Protein 2Y3S (pdb70)

Nearest PDB structures (foldseek):
  2y3s-assembly1_A  TM=1.002E+00  e=0.000E+00  Streptomyces sp. 307-9
  2y3s-assembly1_B  TM=1.001E+00  e=0.000E+00  Streptomyces sp. 307-9
  2y3r-assembly2_C  TM=1.002E+00  e=0.000E+00  Streptomyces sp. 307-9
  5i1w-assembly1_B  TM=9.723E-01  e=7.695E-71  Actinoalloteichus sp. WH1-2216-6
  3pqb-assembly1_A  TM=9.684E-01  e=1.215E-60  Streptomyces griseoflavus

B-factor: mean 18.18, std 9.18, range [5.58, 127.52]

Foldseek 3Di:
DFKDAPPRPCQQVQQAALFVLFGAHARIEGAAADLVSQLVQQLVCQVVVAFEFEAALRLFLDHQHRPHSHHYYYYPQNLADWAADLVVLFIKGFQNHFQLRQACCLCVPQQFHAQFDLARSGTNFFGQQAFGHAFLCLVPATSLQFFAKWWFWFADPVRGIDIDIEGCPVPTPRVLVSQSSRRVGGLFFGGTGITTGFHPDDPWDSDSNTGHHRQQQKKKKKKKKFFLVVADLVLLVQLLVLLQVCLLVAFEQPHPCSQKKKKWKLFFNLLGITMMMMIGRPRDPCGVVVVVVSVCSNNPPSPTHIDMDMDMDGPSVVSPPCSRNPDPDSAFHKRKDKFFFLGGADSQLSVLSVCLSHPVPDCLRGWIKMWIAHHHNNLVDQLQSHQNNDRRTGTMIMTMTTGHDSVPPVVRVVSSLCSQQSSCVVQQQFQDDDDRTHADGRSNDDLLQQPVVRGVNPDHNQCSHGNPCLVSSLVSSCRGHVVRSRDGRVHRHHDDD/DVQKDAPPRPCQQVVLAALFVLFGAHARIEGQDQDLVSQQVLQLVCLVVVAFEFEAALRLFLDHQHRPNSHHYYYYPQNLADWAQDPVVRFIKGFQNHFQLNQACCLCVPQQFHAQFDLARSHTNFFGQQQFGGYFLCLVPATSLQFFAKWWFWFADPVSGIDIDIEGCDPPGPRPLVSQSSRRVGPLFFGGTGITTGFHPVSSSNGHHRAQQKKKKKKKKFFLVPQDLVLLVLLQVLLQVCLLVAQEQPHPCSQKKKKWKLFQNVLGITMMMMIGRPPDPCGVVVVVVNVCSSNPPSPTHIDMDMDMGGPSVVSPDCSRNPDPNSAFHKRKDKFFFLGGADDQLSVLSVCLSHDPVADARFKIKMWIAHHHNNLVDALSSHQNNPRRTGTMIMTMGTDHDSVPVVRRVVSRLVSQQSSCVVQQSFQDDDDRTHAGGVSNDDLLQQPCVRGVNPDHNQCRHRNPCLVSSLVSSCRGHVVRSRDGRPHRHHDDD

Secondary structure (DSSP, 8-state):
--EE-TTSTTHHHHT--S-TT-----SEEEE--SHHHHHHHHHHHHHTT--EEEESS---SSSTTT-TT--EEEE-TT---EEEETTTTEEEEETT-BHHHHHHHHHHHHS------S-TT-BHHHHHHTT---TTHHHH--GGGGEEEEEEEEE-TTS-EEEEEEES-TT-TTHHHHHHTTTS-TTSS-EEEEEEE----SS--S-GGGSSPPPPSEEEEEEEEEESTT--HHHHHHHHHHHHHHHHHS-STT-GGGGEEEEEEEE-GGGSEEEEEEEEE--STTHHHHHHHHHHHHHTT-SSPPEEEEEEEEHHHHTT-HHHH------SEEEEEEEEESSPPPHHHHHHHHHHHH-SSS--TT-EEEEEE--GGGGGS-TTSSS----S-SEEEEEEEEE--TT-HHHHHHHHHHHHHHHTGGGTTS--TTTTB----TTS--GGGG-TTT--SS--HHHHHHGGGHHHHHHHHHHH-TT--S--TT---PPP-/-TTEE-TTSTTHHHHT--S-TT-----SEEEE--SHHHHHHHHHHHHHHT--EEEESS---SSSTTT-TT--EEEE-TT---EEEETTTTEEEEETT-BHHHHHHHHHHHHS------S-TT-BHHHHHHTT---TTHHHH--GGGGEEEEEEEEE-TTS-EEEEEEES-TT-TTHHHHHHTTTS-TTSS-EEEEEEE-----GGGSSPPPPSEEEEEEEEEESTT--HHHHHHHHHHHHHHHHHS-STT-GGGGEEEEEEEE-GGGSEEEEEEEEE--STTHHHHHHHHHHHHHTT-S---EEEEEEEEHHHHTTSHHHH------SEEEEEEEEESS---HHHHHHHHHHHH-SSS--S-EEEEEEE--GGGGGS-TTSSS----S-SEEEEEEEEES-TT-HHHHHHHHHHHHHHHTGGGTTS--TTTTB----TTS--GGGG-TTT--SS--HHHHHHGGGHHHHHHHHHHH-TT--S--TT---PPP-

Solvent-accessible surface area: 35412 Å² total; per-residue (Å²): 101,53,47,0,33,85,82,48,23,8,13,49,4,5,40,40,7,26,15,24,48,26,63,2,71,2,75,58,0,42,0,2,22,43,20,73,67,0,52,89,15,0,13,138,4,17,171,68,69,83,38,4,10,33,16,16,17,11,32,38,65,10,46,25,22,8,42,76,75,3,101,13,2,0,2,0,18,97,9,55,60,25,21,29,38,135,168,98,22,0,0,17,1,21,1,10,0,26,0,8,42,2,18,53,37,0,0,40,19,43,3,0,0,3,1,3,9,24,48,28,37,23,3,0,7,35,17,2,9,2,1,0,13,4,20,11,1,3,38,46,2,0,1,1,26,23,0,36,0,0,16,0,0,0,0,37,73,91,2,69,14,91,48,22,58,0,10,45,83,122,108,28,105,26,33,60,0,12,7,0,0,0,2,0,2,25,29,1,3,5,1,8,0,53,0,8,0,41,17,61,125,111,105,25,47,107,89,28,29,156,2,5,18,146,4,8,36,30,0,10,6,0,40,3,46,0,64,12,171,61,8,87,66,68,12,0,5,86,1,2,90,21,0,1,96,24,0,70,102,30,5,34,43,136,18,101,32,10,32,1,12,0,36,0,24,0,22,0,33,74,62,41,29,0,29,2,19,0,7,0,24,2,99,38,149,55,6,74,80,56,0,92,73,0,25,63,33,0,23,106,57,7,81,22,164,32,131,63,36,40,91,131,10,4,8,13,24,1,20,88,36,30,33,16,9,38,97,52,63,59,25,14,39,29,8,10,3,4,2,1,4,78,133,22,18,72,91,106,19,0,23,26,0,48,81,44,0,42,31,119,134,42,98,2,78,50,1,28,0,14,4,18,2,1,0,0,77,0,28,62,15,59,50,105,138,5,3,9,5,4,11,69,0,13,1,2,4,14,0,26,0,50,17,89,66,98,86,79,34,99,74,27,22,117,1,0,55,19,0,4,79,36,1,14,52,111,63,13,3,1,0,36,28,58,27,39,10,2,0,1,11,17,34,35,4,1,56,4,3,58,49,156,111,16,19,104,31,81,30,72,42,9,71,0,7,2,46,129,11,27,86,86,0,28,63,4,2,54,132,9,2,62,115,45,14,4,94,16,56,10,7,0,163,60,81,136,156,125,83,34,36,0,36,85,82,46,27,10,13,50,4,5,42,40,7,28,15,26,45,29,63,2,63,3,76,58,0,45,1,3,25,43,23,65,78,0,47,101,12,0,32,168,4,27,218,63,68,83,41,4,12,35,16,17,18,10,30,39,62,10,49,26,21,8,38,60,81,2,73,14,3,0,3,0,19,94,10,56,60,24,23,30,29,124,161,103,24,0,0,17,0,22,1,9,0,26,1,9,41,2,17,51,39,0,0,38,22,60,4,0,1,3,1,2,9,25,50,31,39,22,4,0,7,36,20,1,9,2,1,0,13,4,20,11,1,4,52,44,2,0,1,1,25,24,0,20,3,0,16,0,0,1,0,35,73,90,13,91,17,106,51,10,60,0,24,43,80,115,107,27,105,27,39,33,0,10,6,0,1,0,2,0,2,25,30,2,3,6,1,9,1,56,0,8,0,64,40,76,129,102,32,27,174,36,6,18,114,5,8,31,27,0,9,0,0,38,3,44,0,64,12,163,77,6,88,77,73,14,0,17,78,0,2,101,18,0,0,91,16,0,78,126,28,5,35,43,133,18,102,31,9,30,2,14,0,36,0,22,0,22,1,31,67,55,42,28,0,31,3,20,0,8,0,16,1,88,39,141,72,4,79,125,54,0,91,70,0,26,60,32,0,24,104,54,5,82,24,162,30,135,60,43,54,32,136,8,4,7,14,22,1,18,87,14,30,33,16,9,38,98,54,57,62,35,15,39,28,8,11,3,4,2,2,5,82,133,20,15,75,112,91,18,5,18,18,0,39,80,47,0,43,30,116,97,47,106,8,86,40,2,34,0,13,2,20,2,0,0,0,76,0,28,60,15,64,54,114,136,4,3,9,5,4,13,69,0,13,0,2,3,15,0,27,0,52,16,83,57,76,86,81,34,101,63,22,22,118,2,0,57,24,0,4,92,48,0,14,56,109,64,12,3,1,0,35,29,58,29,38,10,1,0,2,10,19,34,34,5,2,56,4,3,60,44,148,125,21,20,106,32,78,31,69,44,10,73,0,7,1,46,129,11,26,88,98,0,29,62,1,1,53,139,12,1,62,115,45,14,6,88,13,54,12,5,0,155,59,83,135,155

CATH classification: 3.30.465.10 (+1 more: 3.40.462.20)

Radius of gyration: 28.41 Å; Cα contacts (8 Å, |Δi|>4): 2475; chains: 2; bounding box: 70×88×71 Å

Organism: NCBI:txid529089

Sequence (990 aa):
IDSSVAPGDIRYEDLRRGENLRFVGDPEEIHLVGSAAEIEQVLSSRAVRSSGKKRVAVRSSGGHCYEDFVANSSDVRVVMDMSRLSAVGFDEERGAFAVEAGATLGAVYKTLFRVWGVTLPGGACPDVGAGGHILGGGYGPLSRMMHGSIVDYLHAVEVVVVVDDASSGDARTVVIATREPSDDPNHDDLWWAHTGGGGGNFGVVVRYWLRTAEADVPPEEPGRLLPRPPAEVLLNTTVWPWEGLDEEAAFARLVRNHGRWFEQNSGPDSPWCDLYSVLALTRSQSGALAMTTQLDATGPDAEKRLETYLAAVSEGVGVQPHSDTRRLPWLHSTRWPGIAGDGDMMTGRAKIKAAYARRSSFDDRQIGTLYTRLTSTDYYDNPAGVVVALIAYGGKKVNAVPADDRTAVAQRDSILKIVYVTTWEDPAQDPVVHVRWIREELYRDVYADTGGVPVPGGAADGAYVNYPDVDLADEEWNTSGVPWSELYYKDAYPRLQAVKARWDPRNVFRHALSVRVPPAHIDSVAPGDIRYEDLRRGENLRFVGDPEEIHLVGSAAEIEQVLSRAVRSSGKKRVAVRSGGHCYEDFVANSSDVRVVMDMSRLSAVGFDEERGAFAVEAGATLGAVYKTLFRVWGVTLPGGACPDVGAGGHILGGGYGPLSRMHGSIVDYLHAVEVVVVDDASGDARTVIATREPSDPNHDLWWAHTGGGGGNFGVVVRYWLRTTAEEPGRLLPRPPAEVLLLNTTVWPWEGLDEAAFARLVRNHGRWFEQNSGPDSPWCDLYSVLALTRSQSGALAMTTQLDATGPDAEKRLETYLAAVSEGVGVQPHSDTRRLPWLHSTRWPGIAGDGDMMTGRAKIKAAYARRSFDDRQIGTLYTRLTSTDYDNPAGVVALIAYGGKVNAVPADRTAVAQRDSILKIVYVTTWEDPAQDPVHVRWIRELYRDVYADTGGVPVPGGAADGAYVNYPDVDLADEEWNTSGVPWSELYYKDAYPRLQAVKARWDPRNVFRHALSVRVPPA

Structure (mmCIF, N/CA/C/O backbone):
data_2Y3S
#
_entry.id   2Y3S
#
_cell.length_a   162.046
_cell.length_b   105.786
_cell.length_c   70.971
_cell.angle_alpha   90.00
_cell.angle_beta   110.67
_cell.angle_gamma   90.00
#
_symmetry.space_group_name_H-M   'C 1 2 1'
#
loop_
_entity.id
_entity.type
_entity.pdbx_description
1 polymer TAML
2 non-polymer 'FLAVIN-ADENINE DINUCLEOTIDE'
3 non-polymer 'TIRANDAMYCIN E'
4 non-polymer 'MAGNESIUM ION'
5 non-polymer GLYCEROL
6 non-polymer 'CHLORIDE ION'
7 water water
#
loop_
_atom_site.group_PDB
_atom_site.id
_atom_site.type_symbol
_atom_site.label_atom_id
_atom_site.label_alt_id
_atom_site.label_comp_id
_atom_site.label_asym_id
_atom_site.label_entity_id
_atom_site.label_seq_id
_atom_site.pdbx_PDB_ins_code
_atom_site.Cartn_x
_atom_site.Cartn_y
_atom_site.Cartn_z
_atom_site.occupancy
_atom_site.B_iso_or_equiv
_atom_site.auth_seq_id
_atom_site.auth_comp_id
_atom_site.auth_asym_id
_atom_site.auth_atom_id
_atom_site.pdbx_PDB_model_num
ATOM 1 N N . ILE A 1 34 ? 1.477 -3.127 19.818 1.00 28.18 4 ILE A N 1
ATOM 2 C CA . ILE A 1 34 ? 1.821 -1.770 20.316 1.00 27.95 4 ILE A CA 1
ATOM 3 C C . ILE A 1 34 ? 3.030 -1.274 19.528 1.00 26.66 4 ILE A C 1
ATOM 4 O O . ILE A 1 34 ? 4.193 -1.559 19.846 1.00 26.11 4 ILE A O 1
ATOM 6 N N . ASP A 1 35 ? 2.736 -0.547 18.457 1.00 24.72 5 ASP A N 1
ATOM 7 C CA . ASP A 1 35 ? 3.729 -0.243 17.473 1.00 23.78 5 ASP A CA 1
ATOM 8 C C . ASP A 1 35 ? 4.471 1.045 17.715 1.00 21.53 5 ASP A C 1
ATOM 9 O O . ASP A 1 35 ? 5.429 1.325 16.997 1.00 21.95 5 ASP A O 1
ATOM 14 N N A SER A 1 36 ? 3.998 1.843 18.664 0.50 20.91 6 SER A N 1
ATOM 15 N N B SER A 1 36 ? 4.049 1.806 18.728 0.50 20.57 6 SER A N 1
ATOM 16 C CA A SER A 1 36 ? 4.744 3.004 19.044 0.50 20.15 6 SER A CA 1
ATOM 17 C CA B SER A 1 36 ? 4.653 3.090 19.073 0.50 19.42 6 SER A CA 1
ATOM 18 C C A SER A 1 36 ? 5.567 2.534 20.226 0.50 19.22 6 SER A C 1
ATOM 19 C C B SER A 1 36 ? 5.398 2.924 20.385 0.50 18.61 6 SER A C 1
ATOM 20 O O A SER A 1 36 ? 5.199 1.597 20.953 0.50 20.34 6 SER A O 1
ATOM 21 O O B SER A 1 36 ? 4.752 2.623 21.396 0.50 18.77 6 SER A O 1
ATOM 26 N N . VAL A 1 37 ? 6.717 3.150 20.372 1.00 17.00 7 VAL A N 1
ATOM 27 C CA . VAL A 1 37 ? 7.593 2.872 21.531 1.00 16.46 7 VAL A CA 1
ATOM 28 C C . VAL A 1 37 ? 8.090 4.200 22.055 1.00 15.00 7 VAL A C 1
ATOM 29 O O . VAL A 1 37 ? 8.815 4.886 21.346 1.00 14.70 7 VAL A O 1
ATOM 33 N N . ALA A 1 38 ? 7.752 4.511 23.293 1.00 14.95 8 ALA A N 1
ATOM 34 C CA . ALA A 1 38 ? 8.132 5.771 23.900 1.00 17.00 8 ALA A CA 1
ATOM 35 C C . ALA A 1 38 ? 9.016 5.495 25.097 1.00 15.78 8 ALA A C 1
ATOM 36 O O . ALA A 1 38 ? 9.078 4.348 25.584 1.00 16.43 8 ALA A O 1
ATOM 38 N N . PRO A 1 39 ? 9.646 6.549 25.635 1.00 16.44 9 PRO A N 1
ATOM 39 C CA . PRO A 1 39 ? 10.401 6.311 26.860 1.00 16.86 9 PRO A CA 1
ATOM 40 C C . PRO A 1 39 ? 9.597 5.645 28.006 1.00 16.99 9 PRO A C 1
ATOM 41 O O . PRO A 1 39 ? 8.430 5.992 28.263 1.00 17.61 9 PRO A O 1
ATOM 45 N N . GLY A 1 40 ? 10.202 4.634 28.638 1.00 18.36 10 GLY A N 1
ATOM 46 C CA . GLY A 1 40 ? 9.530 3.853 29.690 1.00 18.69 10 GLY A CA 1
ATOM 47 C C . GLY A 1 40 ? 9.122 2.469 29.205 1.00 18.35 10 GLY A C 1
ATOM 48 O O . GLY A 1 40 ? 8.945 1.526 30.018 1.00 20.57 10 GLY A O 1
ATOM 49 N N . ASP A 1 41 ? 8.934 2.327 27.891 1.00 17.38 11 ASP A N 1
ATOM 50 C CA . ASP A 1 41 ? 8.604 1.011 27.290 1.00 15.75 11 ASP A CA 1
ATOM 51 C C . ASP A 1 41 ? 9.873 0.164 27.441 1.00 15.73 11 ASP A C 1
ATOM 52 O O . ASP A 1 41 ? 11.013 0.657 27.204 1.00 14.57 11 ASP A O 1
ATOM 57 N N . ILE A 1 42 ? 9.716 -1.121 27.837 1.00 13.86 12 ILE A N 1
ATOM 58 C CA . ILE A 1 42 ? 10.845 -2.008 27.977 1.00 15.59 12 ILE A CA 1
ATOM 59 C C . ILE A 1 42 ? 11.716 -2.056 26.702 1.00 14.39 12 ILE A C 1
ATOM 60 O O . ILE A 1 42 ? 12.907 -2.389 26.775 1.00 14.31 12 ILE A O 1
ATOM 65 N N . ARG A 1 43 ? 11.117 -1.743 25.536 1.00 12.69 13 ARG A N 1
ATOM 66 C CA . ARG A 1 43 ? 11.857 -1.850 24.279 1.00 11.38 13 ARG A CA 1
ATOM 67 C C . ARG A 1 43 ? 12.647 -0.592 23.961 1.00 11.86 13 ARG A C 1
ATOM 68 O O . ARG A 1 43 ? 13.423 -0.577 23.004 1.00 10.26 13 ARG A O 1
ATOM 76 N N . TYR A 1 44 ? 12.425 0.469 24.726 1.00 11.85 14 TYR A N 1
ATOM 77 C CA . TYR A 1 44 ? 13.019 1.764 24.340 1.00 11.73 14 TYR A CA 1
ATOM 78 C C . TYR A 1 44 ? 14.581 1.807 24.304 1.00 12.15 14 TYR A C 1
ATOM 79 O O . TYR A 1 44 ? 15.169 2.397 23.385 1.00 12.92 14 TYR A O 1
ATOM 88 N N . GLU A 1 45 ? 15.238 1.220 25.308 1.00 11.36 15 GLU A N 1
ATOM 89 C CA . GLU A 1 45 ? 16.709 1.228 25.283 1.00 12.23 15 GLU A CA 1
ATOM 90 C C . GLU A 1 45 ? 17.340 0.582 24.065 1.00 12.04 15 GLU A C 1
ATOM 91 O O . GLU A 1 45 ? 18.311 1.069 23.503 1.00 12.58 15 GLU A O 1
ATOM 97 N N . ASP A 1 46 ? 16.785 -0.546 23.639 1.00 11.53 16 ASP A N 1
ATOM 98 C CA . ASP A 1 46 ? 17.237 -1.157 22.399 1.00 10.90 16 ASP A CA 1
ATOM 99 C C . ASP A 1 46 ? 16.894 -0.359 21.140 1.00 10.26 16 ASP A C 1
ATOM 100 O O . ASP A 1 46 ? 17.738 -0.109 20.303 1.00 10.12 16 ASP A O 1
ATOM 105 N N . LEU A 1 47 ? 15.639 -0.019 20.985 1.00 10.54 17 LEU A N 1
ATOM 106 C CA . LEU A 1 47 ? 15.142 0.630 19.778 1.00 10.93 17 LEU A CA 1
ATOM 107 C C . LEU A 1 47 ? 15.587 2.112 19.596 1.00 11.35 17 LEU A C 1
ATOM 108 O O . LEU A 1 47 ? 15.539 2.603 18.462 1.00 12.64 17 LEU A O 1
ATOM 113 N N . ARG A 1 48 ? 16.000 2.808 20.674 1.00 11.30 18 ARG A N 1
ATOM 114 C CA . ARG A 1 48 ? 16.629 4.175 20.540 1.00 11.94 18 ARG A CA 1
ATOM 115 C C . ARG A 1 48 ? 18.053 4.166 19.990 1.00 12.12 18 ARG A C 1
ATOM 116 O O . ARG A 1 48 ? 18.620 5.196 19.731 1.00 11.79 18 ARG A O 1
ATOM 124 N N . ARG A 1 49 ? 18.651 2.975 19.854 1.00 11.55 19 ARG A N 1
ATOM 125 C CA . ARG A 1 49 ? 19.965 2.894 19.362 1.00 13.16 19 ARG A CA 1
ATOM 126 C C . ARG A 1 49 ? 19.979 2.064 18.050 1.00 12.51 19 ARG A C 1
ATOM 127 O O . ARG A 1 49 ? 19.059 1.250 17.825 1.00 16.48 19 ARG A O 1
ATOM 135 N N . GLY A 1 50 ? 20.994 2.253 17.194 1.00 10.68 20 GLY A N 1
ATOM 136 C CA . GLY A 1 50 ? 21.267 1.239 16.114 1.00 11.44 20 GLY A CA 1
ATOM 137 C C . GLY A 1 50 ? 22.342 0.312 16.690 1.00 11.79 20 GLY A C 1
ATOM 138 O O . GLY A 1 50 ? 22.370 0.034 17.899 1.00 12.33 20 GLY A O 1
ATOM 139 N N . GLU A 1 51 ? 23.232 -0.162 15.822 1.00 13.13 21 GLU A N 1
ATOM 140 C CA . GLU A 1 51 ? 24.270 -1.113 16.233 1.00 14.89 21 GLU A CA 1
ATOM 141 C C . GLU A 1 51 ? 25.550 -0.358 16.593 1.00 16.50 21 GLU A C 1
ATOM 142 O O . GLU A 1 51 ? 26.545 -0.895 17.062 1.00 21.13 21 GLU A O 1
ATOM 148 N N . ASN A 1 52 ? 25.503 0.948 16.488 1.00 16.23 22 ASN A N 1
ATOM 149 C CA . ASN A 1 52 ? 26.663 1.729 16.820 1.00 16.36 22 ASN A CA 1
ATOM 150 C C . ASN A 1 52 ? 26.445 2.297 18.230 1.00 16.23 22 ASN A C 1
ATOM 151 O O . ASN A 1 52 ? 25.647 3.225 18.404 1.00 17.78 22 ASN A O 1
ATOM 156 N N . LEU A 1 53 ? 27.140 1.773 19.233 1.00 13.99 23 LEU A N 1
ATOM 157 C CA . LEU A 1 53 ? 26.817 2.156 20.617 1.00 14.57 23 LEU A CA 1
ATOM 158 C C . LEU A 1 53 ? 27.329 3.527 21.067 1.00 14.83 23 LEU A C 1
ATOM 159 O O . LEU A 1 53 ? 26.943 3.984 22.152 1.00 17.55 23 LEU A O 1
ATOM 164 N N . ARG A 1 54 ? 28.104 4.208 20.208 1.00 14.77 24 ARG A N 1
ATOM 165 C CA . ARG A 1 54 ? 28.509 5.620 20.433 1.00 14.01 24 ARG A CA 1
ATOM 166 C C . ARG A 1 54 ? 27.300 6.547 20.430 1.00 14.91 24 ARG A C 1
ATOM 167 O O . ARG A 1 54 ? 27.319 7.584 21.072 1.00 15.91 24 ARG A O 1
ATOM 175 N N . PHE A 1 55 ? 26.213 6.128 19.773 1.00 13.35 25 PHE A N 1
ATOM 176 C CA . PHE A 1 55 ? 25.130 7.074 19.531 1.00 13.31 25 PHE A CA 1
ATOM 177 C C . PHE A 1 55 ? 23.856 6.668 20.199 1.00 12.47 25 PHE A C 1
ATOM 178 O O . PHE A 1 55 ? 23.340 5.601 19.925 1.00 14.95 25 PHE A O 1
ATOM 186 N N . VAL A 1 56 ? 23.329 7.495 21.087 1.00 12.89 26 VAL A N 1
ATOM 187 C CA . VAL A 1 56 ? 22.054 7.203 21.774 1.00 11.69 26 VAL A CA 1
ATOM 188 C C . VAL A 1 56 ? 20.998 8.175 21.341 1.00 12.62 26 VAL A C 1
ATOM 189 O O . VAL A 1 56 ? 21.127 9.440 21.605 1.00 13.24 26 VAL A O 1
ATOM 193 N N . GLY A 1 57 ? 19.947 7.693 20.667 1.00 12.73 27 GLY A N 1
ATOM 194 C CA . GLY A 1 57 ? 18.911 8.637 20.177 1.00 13.06 27 GLY A CA 1
ATOM 195 C C . GLY A 1 57 ? 17.996 9.057 21.311 1.00 13.49 27 GLY A C 1
ATOM 196 O O . GLY A 1 57 ? 17.841 8.339 22.314 1.00 12.82 27 GLY A O 1
ATOM 197 N N . ASP A 1 58 ? 17.391 10.228 21.209 1.00 13.27 28 ASP A N 1
ATOM 198 C CA . ASP A 1 58 ? 16.317 10.623 22.146 1.00 12.74 28 ASP A CA 1
ATOM 199 C C . ASP A 1 58 ? 14.898 10.781 21.532 1.00 12.20 28 ASP A C 1
ATOM 200 O O . ASP A 1 58 ? 14.256 11.831 21.798 1.00 14.32 28 ASP A O 1
ATOM 205 N N . PRO A 1 59 ? 14.438 9.841 20.672 1.00 11.98 29 PRO A N 1
ATOM 206 C CA . PRO A 1 59 ? 13.152 10.103 20.025 1.00 13.15 29 PRO A CA 1
ATOM 207 C C . PRO A 1 59 ? 12.029 10.033 21.013 1.00 13.32 29 PRO A C 1
ATOM 208 O O . PRO A 1 59 ? 12.101 9.257 21.970 1.00 15.22 29 PRO A O 1
ATOM 212 N N . GLU A 1 60 ? 11.024 10.893 20.824 1.00 12.70 30 GLU A N 1
ATOM 213 C CA . GLU A 1 60 ? 9.807 10.804 21.626 1.00 14.70 30 GLU A CA 1
ATOM 214 C C . GLU A 1 60 ? 9.022 9.550 21.299 1.00 14.68 30 GLU A C 1
ATOM 215 O O . GLU A 1 60 ? 8.338 8.991 22.185 1.00 16.86 30 GLU A O 1
ATOM 221 N N . GLU A 1 61 ? 9.039 9.135 20.036 1.00 14.62 31 GLU A N 1
ATOM 222 C CA . GLU A 1 61 ? 8.318 7.901 19.613 1.00 15.32 31 GLU A CA 1
ATOM 223 C C . GLU A 1 61 ? 9.166 7.176 18.584 1.00 14.19 31 GLU A C 1
ATOM 224 O O . GLU A 1 61 ? 9.818 7.798 17.711 1.00 15.03 31 GLU A O 1
ATOM 230 N N . ILE A 1 62 ? 9.229 5.864 18.738 1.00 13.47 32 ILE A N 1
ATOM 231 C CA . ILE A 1 62 ? 9.743 4.999 17.681 1.00 11.55 32 ILE A CA 1
ATOM 232 C C . ILE A 1 62 ? 8.600 4.172 17.163 1.00 12.35 32 ILE A C 1
ATOM 233 O O . ILE A 1 62 ? 7.979 3.385 17.921 1.00 14.21 32 ILE A O 1
ATOM 238 N N . HIS A 1 63 ? 8.285 4.361 15.881 1.00 12.33 33 HIS A N 1
ATOM 239 C CA . HIS A 1 63 ? 7.115 3.650 15.265 1.00 12.12 33 HIS A CA 1
ATOM 240 C C . HIS A 1 63 ? 7.600 2.461 14.491 1.00 12.83 33 HIS A C 1
ATOM 241 O O . HIS A 1 63 ? 8.368 2.587 13.549 1.00 12.88 33 HIS A O 1
ATOM 248 N N . LEU A 1 64 ? 7.147 1.284 14.897 1.00 13.58 34 LEU A N 1
ATOM 249 C CA . LEU A 1 64 ? 7.460 0.054 14.138 1.00 11.83 34 LEU A CA 1
ATOM 250 C C . LEU A 1 64 ? 6.437 -0.093 13.020 1.00 12.12 34 LEU A C 1
ATOM 251 O O . LEU A 1 64 ? 5.382 -0.743 13.179 1.00 13.63 34 LEU A O 1
ATOM 256 N N . VAL A 1 65 ? 6.728 0.584 11.919 1.00 12.57 35 VAL A N 1
ATOM 257 C CA . VAL A 1 65 ? 5.754 0.780 10.827 1.00 12.89 35 VAL A CA 1
ATOM 258 C C . VAL A 1 65 ? 5.543 -0.535 10.088 1.00 13.84 35 VAL A C 1
ATOM 259 O O . VAL A 1 65 ? 6.451 -1.372 9.977 1.00 13.65 35 VAL A O 1
ATOM 263 N N . GLY A 1 66 ? 4.350 -0.738 9.555 1.00 16.33 36 GLY A N 1
ATOM 264 C CA . GLY A 1 66 ? 4.085 -2.025 8.882 1.00 17.49 36 GLY A CA 1
ATOM 265 C C . GLY A 1 66 ? 3.659 -1.926 7.425 1.00 17.45 36 GLY A C 1
ATOM 266 O O . GLY A 1 66 ? 3.348 -2.937 6.798 1.00 18.86 36 GLY A O 1
ATOM 267 N N . SER A 1 67 ? 3.626 -0.711 6.871 1.00 17.92 37 SER A N 1
ATOM 268 C CA . SER A 1 67 ? 3.121 -0.544 5.496 1.00 16.80 37 SER A CA 1
ATOM 269 C C . SER A 1 67 ? 3.411 0.893 5.045 1.00 16.67 37 SER A C 1
ATOM 270 O O . SER A 1 67 ? 3.672 1.782 5.896 1.00 15.66 37 SER A O 1
ATOM 273 N N . ALA A 1 68 ? 3.347 1.106 3.724 1.00 16.31 38 ALA A N 1
ATOM 274 C CA . ALA A 1 68 ? 3.467 2.479 3.159 1.00 17.02 38 ALA A CA 1
ATOM 275 C C . ALA A 1 68 ? 2.468 3.425 3.805 1.00 17.33 38 ALA A C 1
ATOM 276 O O . ALA A 1 68 ? 2.804 4.602 4.095 1.00 16.40 38 ALA A O 1
ATOM 278 N N . ALA A 1 69 ? 1.245 2.933 4.064 1.00 17.78 39 ALA A N 1
ATOM 279 C CA . ALA A 1 69 ? 0.157 3.827 4.541 1.00 17.22 39 ALA A CA 1
ATOM 280 C C . ALA A 1 69 ? 0.456 4.236 6.003 1.00 16.50 39 ALA A C 1
ATOM 281 O O . ALA A 1 69 ? 0.293 5.387 6.397 1.00 17.25 39 ALA A O 1
ATOM 283 N N . GLU A 1 70 ? 1.046 3.320 6.757 1.00 15.68 40 GLU A N 1
ATOM 284 C CA . GLU A 1 70 ? 1.520 3.641 8.133 1.00 15.38 40 GLU A CA 1
ATOM 285 C C . GLU A 1 70 ? 2.603 4.663 8.103 1.00 15.94 40 GLU A C 1
ATOM 286 O O . GLU A 1 70 ? 2.619 5.562 8.963 1.00 16.89 40 GLU A O 1
ATOM 292 N N . ILE A 1 71 ? 3.548 4.492 7.171 1.00 14.90 41 ILE A N 1
ATOM 293 C CA . ILE A 1 71 ? 4.624 5.447 6.978 1.00 13.50 41 ILE A CA 1
ATOM 294 C C . ILE A 1 71 ? 4.044 6.881 6.677 1.00 14.01 41 ILE A C 1
ATOM 295 O O . ILE A 1 71 ? 4.483 7.897 7.255 1.00 14.52 41 ILE A O 1
ATOM 300 N N . GLU A 1 72 ? 3.111 6.953 5.725 1.00 15.21 42 GLU A N 1
ATOM 301 C CA . GLU A 1 72 ? 2.576 8.250 5.314 1.00 16.48 42 GLU A CA 1
ATOM 302 C C . GLU A 1 72 ? 1.942 8.860 6.528 1.00 17.34 42 GLU A C 1
ATOM 303 O O . GLU A 1 72 ? 2.110 10.047 6.726 1.00 17.83 42 GLU A O 1
ATOM 309 N N . GLN A 1 73 ? 1.253 8.049 7.361 1.00 17.98 43 GLN A N 1
ATOM 310 C CA . GLN A 1 73 ? 0.598 8.613 8.571 1.00 19.50 43 GLN A CA 1
ATOM 311 C C . GLN A 1 73 ? 1.618 9.210 9.569 1.00 18.16 43 GLN A C 1
ATOM 312 O O . GLN A 1 73 ? 1.495 10.399 9.971 1.00 17.62 43 GLN A O 1
ATOM 318 N N . VAL A 1 74 ? 2.644 8.420 9.927 1.00 16.82 44 VAL A N 1
ATOM 319 C CA . VAL A 1 74 ? 3.680 8.887 10.829 1.00 16.87 44 VAL A CA 1
ATOM 320 C C . VAL A 1 74 ? 4.333 10.170 10.302 1.00 16.72 44 VAL A C 1
ATOM 321 O O . VAL A 1 74 ? 4.580 11.125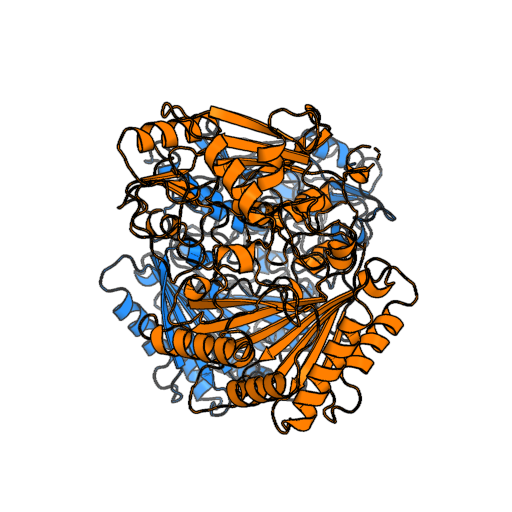 11.062 1.00 18.32 44 VAL A O 1
ATOM 325 N N . LEU A 1 75 ? 4.676 10.176 9.019 1.00 16.62 45 LEU A N 1
ATOM 326 C CA . LEU A 1 75 ? 5.436 11.256 8.426 1.00 16.92 45 LEU A CA 1
ATOM 327 C C . LEU A 1 75 ? 4.612 12.546 8.356 1.00 17.39 45 LEU A C 1
ATOM 328 O O . LEU A 1 75 ? 5.105 13.611 8.749 1.00 18.46 45 LEU A O 1
ATOM 333 N N . SER A 1 76 ? 3.371 12.450 7.884 1.00 17.82 46 SER A N 1
ATOM 334 C CA A SER A 1 76 ? 2.522 13.653 7.805 0.50 18.76 46 SER A CA 1
ATOM 335 C CA B SER A 1 76 ? 2.531 13.657 7.811 0.50 18.55 46 SER A CA 1
ATOM 336 C C . SER A 1 76 ? 2.288 14.267 9.168 1.00 18.78 46 SER A C 1
ATOM 337 O O . SER A 1 76 ? 2.308 15.461 9.286 1.00 19.29 46 SER A O 1
ATOM 342 N N . ARG A 1 77 ? 2.055 13.431 10.184 1.00 19.41 47 ARG A N 1
ATOM 343 C CA . ARG A 1 77 ? 1.840 13.918 11.541 1.00 20.38 47 ARG A CA 1
ATOM 344 C C . ARG A 1 77 ? 3.060 14.611 12.096 1.00 20.65 47 ARG A C 1
ATOM 345 O O . ARG A 1 77 ? 2.908 15.647 12.715 1.00 18.48 47 ARG A O 1
ATOM 353 N N . ALA A 1 78 ? 4.250 14.026 11.873 1.00 19.41 48 ALA A N 1
ATOM 354 C CA . ALA A 1 78 ? 5.505 14.599 12.338 1.00 20.40 48 ALA A CA 1
ATOM 355 C C . ALA A 1 78 ? 5.823 15.913 11.654 1.00 20.05 48 ALA A C 1
ATOM 356 O O . ALA A 1 78 ? 6.195 16.910 12.323 1.00 19.70 48 ALA A O 1
ATOM 358 N N . VAL A 1 79 ? 5.677 15.916 10.339 1.00 19.24 49 VAL A N 1
ATOM 359 C CA . VAL A 1 79 ? 5.982 17.104 9.562 1.00 21.27 49 VAL A CA 1
ATOM 360 C C . VAL A 1 79 ? 4.981 18.230 9.943 1.00 21.56 49 VAL A C 1
ATOM 361 O O . VAL A 1 79 ? 5.400 19.353 10.224 1.00 22.66 49 VAL A O 1
ATOM 365 N N . ARG A 1 80 ? 3.674 17.935 10.025 1.00 23.22 50 ARG A N 1
ATOM 366 C CA . ARG A 1 80 ? 2.711 18.967 10.506 1.00 24.38 50 ARG A CA 1
ATOM 367 C C . ARG A 1 80 ? 3.026 19.497 11.898 1.00 24.19 50 ARG A C 1
ATOM 368 O O . ARG A 1 80 ? 2.800 20.702 12.191 1.00 25.56 50 ARG A O 1
ATOM 376 N N . SER A 1 81 ? 3.583 18.648 12.772 1.00 23.20 51 SER A N 1
ATOM 377 C CA A SER A 1 81 ? 3.925 19.031 14.132 0.50 23.22 51 SER A CA 1
ATOM 378 C CA B SER A 1 81 ? 3.903 19.096 14.120 0.50 22.98 51 SER A CA 1
ATOM 379 C C . SER A 1 81 ? 5.322 19.617 14.279 1.00 23.01 51 SER A C 1
ATOM 380 O O . SER A 1 81 ? 5.740 19.982 15.391 1.00 25.05 51 SER A O 1
ATOM 385 N N . GLY A 1 82 ? 6.041 19.726 13.168 1.00 22.04 52 GLY A N 1
ATOM 386 C CA . GLY A 1 82 ? 7.424 20.225 13.172 1.00 20.31 52 GLY A CA 1
ATOM 387 C C . GLY A 1 82 ? 8.447 19.352 13.861 1.00 20.00 52 GLY A C 1
ATOM 388 O O . GLY A 1 82 ? 9.468 19.852 14.356 1.00 22.14 52 GLY A O 1
ATOM 389 N N . LYS A 1 83 ? 8.218 18.040 13.837 1.00 18.30 53 LYS A N 1
ATOM 390 C CA A LYS A 1 83 ? 9.133 17.147 14.546 0.50 17.88 53 LYS A CA 1
ATOM 391 C CA B LYS A 1 83 ? 9.054 17.026 14.545 0.50 17.46 53 LYS A CA 1
ATOM 392 C C . LYS A 1 83 ? 10.072 16.406 13.583 1.00 16.76 53 LYS A C 1
ATOM 393 O O . LYS A 1 83 ? 9.657 15.841 12.564 1.00 17.02 53 LYS A O 1
ATOM 404 N N . ARG A 1 84 ? 11.380 16.517 13.865 1.00 16.01 54 ARG A N 1
ATOM 405 C CA . ARG A 1 84 ? 12.422 15.943 13.037 1.00 14.45 54 ARG A CA 1
ATOM 406 C C . ARG A 1 84 ? 12.246 14.389 13.026 1.00 14.67 54 ARG A C 1
ATOM 407 O O . ARG A 1 84 ? 12.025 13.747 14.101 1.00 14.93 54 ARG A O 1
ATOM 415 N N . VAL A 1 85 ? 12.388 13.801 11.835 1.00 13.17 55 VAL A N 1
ATOM 416 C CA . VAL A 1 85 ? 12.278 12.339 11.675 1.00 13.12 55 VAL A CA 1
ATOM 417 C C . VAL A 1 85 ? 13.578 11.690 11.186 1.00 12.83 55 VAL A C 1
ATOM 418 O O . VAL A 1 85 ? 14.537 12.351 10.639 1.00 12.61 55 VAL A O 1
ATOM 422 N N . ALA A 1 86 ? 13.644 10.354 11.347 1.00 12.19 56 ALA A N 1
ATOM 423 C CA . ALA A 1 86 ? 14.694 9.587 10.728 1.00 10.72 56 ALA A CA 1
ATOM 424 C C . ALA A 1 86 ? 14.192 8.164 10.568 1.00 10.88 56 ALA A C 1
ATOM 425 O O . ALA A 1 86 ? 13.315 7.755 11.324 1.00 12.72 56 ALA A O 1
ATOM 427 N N . VAL A 1 87 ? 14.783 7.419 9.636 1.00 12.09 57 VAL A N 1
ATOM 428 C CA . VAL A 1 87 ? 14.393 6.006 9.444 1.00 10.83 57 VAL A CA 1
ATOM 429 C C . VAL A 1 87 ? 15.530 5.132 9.939 1.00 10.33 57 VAL A C 1
ATOM 430 O O . VAL A 1 87 ? 16.704 5.410 9.649 1.00 10.74 57 VAL A O 1
ATOM 434 N N . ARG A 1 88 ? 15.171 4.052 10.653 1.00 9.98 58 ARG A N 1
ATOM 435 C CA . ARG A 1 88 ? 16.162 2.982 10.893 1.00 9.08 58 ARG A CA 1
ATOM 436 C C . ARG A 1 88 ? 15.707 1.681 10.190 1.00 8.69 58 ARG A C 1
ATOM 437 O O . ARG A 1 88 ? 14.568 1.251 10.368 1.00 11.11 58 ARG A O 1
ATOM 445 N N . SER A 1 89 ? 16.594 1.090 9.420 1.00 8.97 59 SER A N 1
ATOM 446 C CA A SER A 1 89 ? 16.350 -0.273 8.915 0.50 8.61 59 SER A CA 1
ATOM 447 C CA B SER A 1 89 ? 16.338 -0.251 8.914 0.50 10.24 59 SER A CA 1
ATOM 448 C C . SER A 1 89 ? 17.285 -1.229 9.670 1.00 9.06 59 SER A C 1
ATOM 449 O O . SER A 1 89 ? 16.976 -1.653 10.733 1.00 11.44 59 SER A O 1
ATOM 454 N N . GLY A 1 90 ? 18.451 -1.539 9.135 1.00 10.17 60 GLY A N 1
ATOM 455 C CA . GLY A 1 90 ? 19.405 -2.395 9.901 1.00 9.83 60 GLY A CA 1
ATOM 456 C C . GLY A 1 90 ? 20.200 -1.797 11.067 1.00 9.66 60 GLY A C 1
ATOM 457 O O . GLY A 1 90 ? 20.798 -2.556 11.794 1.00 9.98 60 GLY A O 1
ATOM 458 N N . GLY A 1 91 ? 20.268 -0.452 11.207 1.00 10.24 61 GLY A N 1
ATOM 459 C CA . GLY A 1 91 ? 20.960 0.188 12.356 1.00 8.57 61 GLY A CA 1
ATOM 460 C C . GLY A 1 91 ? 22.428 0.175 12.215 1.00 8.42 61 GLY A C 1
ATOM 461 O O . GLY A 1 91 ? 23.094 0.518 13.184 1.00 9.55 61 GLY A O 1
ATOM 462 N N . HIS A 1 92 ? 22.957 -0.157 11.034 1.00 8.83 62 HIS A N 1
ATOM 463 C CA . HIS A 1 92 ? 24.413 -0.164 10.836 1.00 9.39 62 HIS A CA 1
ATOM 464 C C . HIS A 1 92 ? 25.149 1.200 10.572 1.00 9.95 62 HIS A C 1
ATOM 465 O O . HIS A 1 92 ? 26.346 1.204 10.381 1.00 9.46 62 HIS A O 1
ATOM 472 N N . CYS A 1 93 ? 24.381 2.310 10.574 1.00 8.89 63 CYS A N 1
ATOM 473 C CA . CYS A 1 93 ? 25.018 3.661 10.279 1.00 9.37 63 CYS A CA 1
ATOM 474 C C . CYS A 1 93 ? 26.294 3.858 11.108 1.00 8.53 63 CYS A C 1
ATOM 475 O O . CYS A 1 93 ? 26.252 3.712 12.310 1.00 10.06 63 CYS A O 1
ATOM 478 N N . TYR A 1 94 ? 27.407 4.157 10.448 1.00 9.33 64 TYR A N 1
ATOM 479 C CA . TYR A 1 94 ? 28.645 4.488 11.161 1.00 9.93 64 TYR A CA 1
ATOM 480 C C . TYR A 1 94 ? 28.652 5.914 11.774 1.00 10.21 64 TYR A C 1
ATOM 481 O O . TYR A 1 94 ? 29.536 6.207 12.573 1.00 11.29 64 TYR A O 1
ATOM 490 N N . GLU A 1 95 ? 27.714 6.760 11.357 1.00 9.49 65 GLU A N 1
ATOM 491 C CA . GLU A 1 95 ? 27.592 8.089 11.923 1.00 9.87 65 GLU A CA 1
ATOM 492 C C . GLU A 1 95 ? 26.239 8.263 12.644 1.00 10.59 65 GLU A C 1
ATOM 493 O O . GLU A 1 95 ? 25.437 7.267 12.708 1.00 12.19 65 GLU A O 1
ATOM 499 N N . ASP A 1 96 ? 25.969 9.499 13.179 1.00 10.96 66 ASP A N 1
ATOM 500 C CA . ASP A 1 96 ? 24.884 9.717 14.109 1.00 11.39 66 ASP A CA 1
ATOM 501 C C . ASP A 1 96 ? 23.633 10.113 13.329 1.00 11.99 66 ASP A C 1
ATOM 502 O O . ASP A 1 96 ? 22.749 10.837 13.857 1.00 12.76 66 ASP A O 1
ATOM 507 N N . PHE A 1 97 ? 23.522 9.688 12.077 1.00 11.67 67 PHE A N 1
ATOM 508 C CA . PHE A 1 97 ? 22.410 10.223 11.184 1.00 12.76 67 PHE A CA 1
ATOM 509 C C . PHE A 1 97 ? 20.995 9.954 11.736 1.00 11.70 67 PHE A C 1
ATOM 510 O O . PHE A 1 97 ? 20.008 10.708 11.476 1.00 13.24 67 PHE A O 1
ATOM 518 N N . VAL A 1 98 ? 20.857 8.815 12.411 1.00 10.97 68 VAL A N 1
ATOM 519 C CA . VAL A 1 98 ? 19.535 8.355 12.878 1.00 10.56 68 VAL A CA 1
ATOM 520 C C . VAL A 1 98 ? 19.307 8.681 14.354 1.00 11.33 68 VAL A C 1
ATOM 521 O O . VAL A 1 98 ? 18.204 8.980 14.752 1.00 11.24 68 VAL A O 1
ATOM 525 N N . ALA A 1 99 ? 20.362 8.499 15.156 1.00 11.71 69 ALA A N 1
ATOM 526 C CA . ALA A 1 99 ? 20.308 8.668 16.591 1.00 11.39 69 ALA A CA 1
ATOM 527 C C . ALA A 1 99 ? 20.580 10.137 17.013 1.00 11.74 69 ALA A C 1
ATOM 528 O O . ALA A 1 99 ? 20.539 10.422 18.217 1.00 12.31 69 ALA A O 1
ATOM 530 N N . ASN A 1 100 ? 20.873 11.021 16.040 1.00 12.50 70 ASN A N 1
ATOM 531 C CA . ASN A 1 100 ? 21.087 12.481 16.278 1.00 15.10 70 ASN A CA 1
ATOM 532 C C . ASN A 1 100 ? 20.067 12.978 17.338 1.00 14.92 70 ASN A C 1
ATOM 533 O O . ASN A 1 100 ? 18.846 12.715 17.204 1.00 13.81 70 ASN A O 1
ATOM 538 N N A SER A 1 101 ? 20.556 13.726 18.331 0.50 15.99 71 SER A N 1
ATOM 539 N N B SER A 1 101 ? 20.522 13.652 18.391 0.50 16.30 71 SER A N 1
ATOM 540 C CA A SER A 1 101 ? 19.751 14.133 19.488 0.50 15.60 71 SER A CA 1
ATOM 541 C CA B SER A 1 101 ? 19.611 13.979 19.489 0.50 16.50 71 SER A CA 1
ATOM 542 C C A SER A 1 101 ? 18.530 15.000 19.112 0.50 16.75 71 SER A C 1
ATOM 543 C C B SER A 1 101 ? 18.405 14.839 19.028 0.50 17.10 71 SER A C 1
ATOM 544 O O A SER A 1 101 ? 17.609 15.155 19.901 0.50 17.32 71 SER A O 1
ATOM 545 O O B SER A 1 101 ? 17.366 14.833 19.679 0.50 17.82 71 SER A O 1
ATOM 550 N N . ASP A 1 102 ? 18.537 15.558 17.906 1.00 17.39 72 ASP A N 1
ATOM 551 C CA . ASP A 1 102 ? 17.413 16.386 17.427 1.00 16.74 72 ASP A CA 1
ATOM 552 C C . ASP A 1 102 ? 16.267 15.549 16.889 1.00 16.33 72 ASP A C 1
ATOM 553 O O . ASP A 1 102 ? 15.150 16.024 16.738 1.00 17.30 72 ASP A O 1
ATOM 558 N N . VAL A 1 103 ? 16.551 14.284 16.556 1.00 13.82 73 VAL A N 1
ATOM 559 C CA . VAL A 1 103 ? 15.492 13.478 15.931 1.00 13.94 73 VAL A CA 1
ATOM 560 C C . VAL A 1 103 ? 14.437 13.167 16.984 1.00 14.21 73 VAL A C 1
ATOM 561 O O . VAL A 1 103 ? 14.768 12.637 18.069 1.00 15.21 73 VAL A O 1
ATOM 565 N N . ARG A 1 104 ? 13.162 13.541 16.699 1.00 15.07 74 ARG A N 1
ATOM 566 C CA . ARG A 1 104 ? 12.045 13.296 17.612 1.00 15.50 74 ARG A CA 1
ATOM 567 C C . ARG A 1 104 ? 11.237 12.040 17.280 1.00 14.65 74 ARG A C 1
ATOM 568 O O . ARG A 1 104 ? 10.569 11.498 18.146 1.00 16.00 74 ARG A O 1
ATOM 576 N N . VAL A 1 105 ? 11.257 11.605 16.028 1.00 14.89 75 VAL A N 1
ATOM 577 C CA . VAL A 1 105 ? 10.376 10.540 15.605 1.00 13.77 75 VAL A CA 1
ATOM 578 C C . VAL A 1 105 ? 11.198 9.612 14.723 1.00 12.94 75 VAL A C 1
ATOM 579 O O . VAL A 1 105 ? 11.723 9.993 13.689 1.00 13.90 75 VAL A O 1
ATOM 583 N N . VAL A 1 106 ? 11.296 8.358 15.143 1.00 12.24 76 VAL A N 1
ATOM 584 C CA . VAL A 1 106 ? 11.998 7.315 14.357 1.00 11.25 76 VAL A CA 1
ATOM 585 C C . VAL A 1 106 ? 10.948 6.389 13.714 1.00 11.71 76 VAL A C 1
ATOM 586 O O . VAL A 1 106 ? 9.949 6.017 14.394 1.00 13.72 76 VAL A O 1
ATOM 590 N N . MET A 1 107 ? 11.151 6.062 12.420 1.00 11.64 77 MET A N 1
ATOM 591 C CA . MET A 1 107 ? 10.386 4.985 11.761 1.00 11.65 77 MET A CA 1
ATOM 592 C C . MET A 1 107 ? 11.385 3.834 11.676 1.00 10.88 77 MET A C 1
ATOM 593 O O . MET A 1 107 ? 12.370 3.949 10.975 1.00 10.95 77 MET A O 1
ATOM 598 N N . ASP A 1 108 ? 11.083 2.719 12.361 1.00 11.12 78 ASP A N 1
ATOM 599 C CA . ASP A 1 108 ? 11.902 1.511 12.402 1.00 10.27 78 ASP A CA 1
ATOM 600 C C . ASP A 1 108 ? 11.214 0.500 11.498 1.00 10.18 78 ASP A C 1
ATOM 601 O O . ASP A 1 108 ? 9.999 0.278 11.617 1.00 12.12 78 ASP A O 1
ATOM 606 N N . MET A 1 109 ? 11.974 -0.059 10.574 1.00 9.23 79 MET A N 1
ATOM 607 C CA . MET A 1 109 ? 11.437 -0.849 9.475 1.00 9.61 79 MET A CA 1
ATOM 608 C C . MET A 1 109 ? 11.430 -2.319 9.804 1.00 10.74 79 MET A C 1
ATOM 609 O O . MET A 1 109 ? 11.320 -3.137 8.843 1.00 10.38 79 MET A O 1
ATOM 614 N N . SER A 1 110 ? 11.611 -2.667 11.083 1.00 11.87 80 SER A N 1
ATOM 615 C CA . SER A 1 110 ? 11.722 -4.116 11.504 1.00 12.91 80 SER A CA 1
ATOM 616 C C . SER A 1 110 ? 10.630 -5.032 11.016 1.00 13.29 80 SER A C 1
ATOM 617 O O . SER A 1 110 ? 10.932 -6.205 10.660 1.00 14.82 80 SER A O 1
ATOM 620 N N . ARG A 1 111 ? 9.388 -4.569 11.006 1.00 12.52 81 ARG A N 1
ATOM 621 C CA . ARG A 1 111 ? 8.282 -5.440 10.554 1.00 14.03 81 ARG A CA 1
ATOM 622 C C . ARG A 1 111 ? 8.238 -5.605 9.035 1.00 13.96 81 ARG A C 1
ATOM 623 O O . ARG A 1 111 ? 7.508 -6.474 8.513 1.00 17.33 81 ARG A O 1
ATOM 631 N N . LEU A 1 112 ? 8.977 -4.764 8.305 1.00 14.03 82 LEU A N 1
ATOM 632 C CA . LEU A 1 112 ? 9.013 -4.858 6.836 1.00 13.43 82 LEU A CA 1
ATOM 633 C C . LEU A 1 112 ? 10.335 -5.520 6.438 1.00 12.21 82 LEU A C 1
ATOM 634 O O . LEU A 1 112 ? 11.239 -4.892 5.934 1.00 10.77 82 LEU A O 1
ATOM 639 N N . SER A 1 113 ? 10.377 -6.845 6.589 1.00 13.17 83 SER A N 1
ATOM 640 C CA . SER A 1 113 ? 11.603 -7.572 6.432 1.00 13.98 83 SER A CA 1
ATOM 641 C C . SER A 1 113 ? 11.446 -8.662 5.380 1.00 13.13 83 SER A C 1
ATOM 642 O O . SER A 1 113 ? 12.306 -9.550 5.310 1.00 15.66 83 SER A O 1
ATOM 645 N N . ALA A 1 114 ? 10.362 -8.640 4.615 1.00 12.44 84 ALA A N 1
ATOM 646 C CA . ALA A 1 114 ? 10.134 -9.704 3.628 1.00 12.55 84 ALA A CA 1
ATOM 647 C C . ALA A 1 114 ? 11.123 -9.655 2.430 1.00 13.43 84 ALA A C 1
ATOM 648 O O . ALA A 1 114 ? 11.661 -8.584 2.046 1.00 14.19 84 ALA A O 1
ATOM 650 N N . VAL A 1 115 ? 11.431 -10.847 1.916 1.00 12.41 85 VAL A N 1
ATOM 651 C CA . VAL A 1 115 ? 12.220 -11.068 0.737 1.00 12.11 85 VAL A CA 1
ATOM 652 C C . VAL A 1 115 ? 11.489 -12.099 -0.080 1.00 11.86 85 VAL A C 1
ATOM 653 O O . VAL A 1 115 ? 11.131 -13.208 0.414 1.00 13.16 85 VAL A O 1
ATOM 657 N N . GLY A 1 116 ? 11.310 -11.812 -1.369 1.00 13.48 86 GLY A N 1
ATOM 658 C CA . GLY A 1 116 ? 10.674 -12.863 -2.254 1.00 13.88 86 GLY A CA 1
ATOM 659 C C . GLY A 1 116 ? 10.668 -12.385 -3.688 1.00 15.63 86 GLY A C 1
ATOM 660 O O . GLY A 1 116 ? 11.309 -11.349 -4.028 1.00 16.74 86 GLY A O 1
ATOM 661 N N . PHE A 1 117 ? 9.937 -13.103 -4.525 1.00 15.87 87 PHE A N 1
ATOM 662 C CA . PHE A 1 117 ? 9.908 -12.783 -5.951 1.00 16.51 87 PHE A CA 1
ATOM 663 C C . PHE A 1 117 ? 8.534 -12.237 -6.284 1.00 17.35 87 PHE A C 1
ATOM 664 O O . PHE A 1 117 ? 7.521 -12.945 -6.055 1.00 19.20 87 PHE A O 1
ATOM 672 N N . ASP A 1 118 ? 8.475 -10.992 -6.781 1.00 17.64 88 ASP A N 1
ATOM 673 C CA . ASP A 1 118 ? 7.190 -10.295 -7.066 1.00 19.02 88 ASP A CA 1
ATOM 674 C C . ASP A 1 118 ? 6.796 -10.646 -8.481 1.00 20.11 88 ASP A C 1
ATOM 675 O O . ASP A 1 118 ? 7.385 -10.119 -9.409 1.00 18.48 88 ASP A O 1
ATOM 680 N N . GLU A 1 119 ? 5.855 -11.597 -8.653 1.00 23.21 89 GLU A N 1
ATOM 681 C CA . GLU A 1 119 ? 5.458 -12.036 -10.004 1.00 25.33 89 GLU A CA 1
ATOM 682 C C . GLU A 1 119 ? 4.813 -10.975 -10.833 1.00 25.15 89 GLU A C 1
ATOM 683 O O . GLU A 1 119 ? 5.033 -10.948 -12.031 1.00 25.09 89 GLU A O 1
ATOM 689 N N . GLU A 1 120 ? 4.064 -10.088 -10.181 1.00 25.82 90 GLU A N 1
ATOM 690 C CA . GLU A 1 120 ? 3.361 -9.051 -10.890 1.00 26.50 90 GLU A CA 1
ATOM 691 C C . GLU A 1 120 ? 4.361 -8.018 -11.514 1.00 26.45 90 GLU A C 1
ATOM 692 O O . GLU A 1 120 ? 4.100 -7.500 -12.616 1.00 27.72 90 GLU A O 1
ATOM 698 N N . ARG A 1 121 ? 5.533 -7.807 -10.893 1.00 24.03 91 ARG A N 1
ATOM 699 C CA . ARG A 1 121 ? 6.605 -6.957 -11.473 1.00 22.37 91 ARG A CA 1
ATOM 700 C C . ARG A 1 121 ? 7.727 -7.681 -12.232 1.00 21.76 91 ARG A C 1
ATOM 701 O O . ARG A 1 121 ? 8.465 -7.039 -12.998 1.00 22.42 91 ARG A O 1
ATOM 709 N N . GLY A 1 122 ? 7.836 -9.008 -12.086 1.00 19.73 92 GLY A N 1
ATOM 710 C CA . GLY A 1 122 ? 8.972 -9.717 -12.679 1.00 18.58 92 GLY A CA 1
ATOM 711 C C . GLY A 1 122 ? 10.308 -9.376 -12.038 1.00 17.42 92 GLY A C 1
ATOM 712 O O . GLY A 1 122 ? 11.317 -9.323 -12.716 1.00 17.48 92 GLY A O 1
ATOM 713 N N . ALA A 1 123 ? 10.337 -9.136 -10.729 1.00 16.86 93 ALA A N 1
ATOM 714 C CA . ALA A 1 123 ? 11.604 -8.794 -10.053 1.00 15.22 93 ALA A CA 1
ATOM 715 C C . ALA A 1 123 ? 11.601 -9.254 -8.618 1.00 14.35 93 ALA A C 1
ATOM 716 O O . ALA A 1 123 ? 10.521 -9.513 -8.060 1.00 15.63 93 ALA A O 1
ATOM 718 N N . PHE A 1 124 ? 12.785 -9.329 -7.982 1.00 13.15 94 PHE A N 1
ATOM 719 C CA . PHE A 1 124 ? 12.775 -9.745 -6.582 1.00 12.65 94 PHE A CA 1
ATOM 720 C C . PHE A 1 124 ? 12.463 -8.561 -5.684 1.00 13.25 94 PHE A C 1
ATOM 721 O O . PHE A 1 124 ? 13.089 -7.520 -5.873 1.00 16.72 94 PHE A O 1
ATOM 729 N N . ALA A 1 125 ? 11.557 -8.697 -4.725 1.00 12.12 95 ALA A N 1
ATOM 730 C CA . ALA A 1 125 ? 11.219 -7.588 -3.780 1.00 11.95 95 ALA A CA 1
ATOM 731 C C . ALA A 1 125 ? 11.903 -7.772 -2.443 1.00 12.63 95 ALA A C 1
ATOM 732 O O . ALA A 1 125 ? 11.817 -8.862 -1.820 1.00 13.81 95 ALA A O 1
ATOM 734 N N . VAL A 1 126 ? 12.643 -6.750 -2.038 1.00 10.83 96 VAL A N 1
ATOM 735 C CA . VAL A 1 126 ? 13.397 -6.806 -0.750 1.00 10.26 96 VAL A CA 1
ATOM 736 C C . VAL A 1 126 ? 12.899 -5.594 0.040 1.00 10.19 96 VAL A C 1
ATOM 737 O O . VAL A 1 126 ? 13.154 -4.454 -0.379 1.00 11.32 96 VAL A O 1
ATOM 741 N N . GLU A 1 127 ? 12.202 -5.880 1.130 1.00 9.39 97 GLU A N 1
ATOM 742 C CA . GLU A 1 127 ? 11.691 -4.824 2.021 1.00 9.35 97 GLU A CA 1
ATOM 743 C C . GLU A 1 127 ? 12.860 -4.202 2.800 1.00 9.60 97 GLU A C 1
ATOM 744 O O . GLU A 1 127 ? 13.853 -4.842 3.040 1.00 11.86 97 GLU A O 1
ATOM 750 N N . ALA A 1 128 ? 12.716 -2.908 3.153 1.00 10.76 98 ALA A N 1
ATOM 751 C CA . ALA A 1 128 ? 13.870 -2.217 3.664 1.00 10.94 98 ALA A CA 1
ATOM 752 C C . ALA A 1 128 ? 14.427 -2.800 4.924 1.00 9.56 98 ALA A C 1
ATOM 753 O O . ALA A 1 128 ? 15.616 -2.657 5.190 1.00 10.08 98 ALA A O 1
ATOM 755 N N . GLY A 1 129 ? 13.588 -3.318 5.806 1.00 9.12 99 GLY A N 1
ATOM 756 C CA . GLY A 1 129 ? 14.116 -3.927 7.033 1.00 10.71 99 GLY A CA 1
ATOM 757 C C . GLY A 1 129 ? 14.683 -5.339 6.924 1.00 10.25 99 GLY A C 1
ATOM 758 O O . GLY A 1 129 ? 15.152 -5.876 7.940 1.00 10.27 99 GLY A O 1
ATOM 759 N N . ALA A 1 130 ? 14.732 -5.898 5.711 1.00 10.74 100 ALA A N 1
ATOM 760 C CA . ALA A 1 130 ? 15.340 -7.254 5.537 1.00 10.58 100 ALA A CA 1
ATOM 761 C C . ALA A 1 130 ? 16.852 -7.131 5.828 1.00 10.49 100 ALA A C 1
ATOM 762 O O . ALA A 1 130 ? 17.563 -6.165 5.301 1.00 11.45 100 ALA A O 1
ATOM 764 N N . THR A 1 131 ? 17.386 -8.028 6.653 1.00 10.66 101 THR A N 1
ATOM 765 C CA . THR A 1 131 ? 18.853 -8.062 6.746 1.00 10.94 101 THR A CA 1
ATOM 766 C C . THR A 1 131 ? 19.510 -8.854 5.555 1.00 12.20 101 THR A C 1
ATOM 767 O O . THR A 1 131 ? 18.864 -9.691 4.892 1.00 11.33 101 THR A O 1
ATOM 771 N N . LEU A 1 132 ? 20.792 -8.570 5.284 1.00 11.90 102 LEU A N 1
ATOM 772 C CA . LEU A 1 132 ? 21.518 -9.181 4.138 1.00 11.97 102 LEU A CA 1
ATOM 773 C C . LEU A 1 132 ? 21.586 -10.709 4.350 1.00 11.58 102 LEU A C 1
ATOM 774 O O . LEU A 1 132 ? 21.573 -11.452 3.381 1.00 11.77 102 LEU A O 1
ATOM 779 N N . GLY A 1 133 ? 21.759 -11.137 5.606 1.00 10.82 103 GLY A N 1
ATOM 780 C CA . GLY A 1 133 ? 21.762 -12.621 5.903 1.00 12.98 103 GLY A CA 1
ATOM 781 C C . GLY A 1 133 ? 20.417 -13.184 5.408 1.00 12.32 103 GLY A C 1
ATOM 782 O O . GLY A 1 133 ? 20.359 -14.285 4.798 1.00 13.75 103 GLY A O 1
ATOM 783 N N . ALA A 1 134 ? 19.306 -12.507 5.707 1.00 11.95 104 ALA A N 1
ATOM 784 C CA . ALA A 1 134 ? 18.024 -13.051 5.224 1.00 10.71 104 ALA A CA 1
ATOM 785 C C . ALA A 1 134 ? 17.874 -12.985 3.698 1.00 11.41 104 ALA A C 1
ATOM 786 O O . ALA A 1 134 ? 17.321 -13.913 3.036 1.00 11.43 104 ALA A O 1
ATOM 788 N N . VAL A 1 135 ? 18.301 -11.860 3.130 1.00 10.48 105 VAL A N 1
ATOM 789 C CA . VAL A 1 135 ? 18.297 -11.745 1.699 1.00 10.83 105 VAL A CA 1
ATOM 790 C C . VAL A 1 135 ? 19.072 -12.910 1.036 1.00 11.06 105 VAL A C 1
ATOM 791 O O . VAL A 1 135 ? 18.563 -13.589 0.113 1.00 12.32 105 VAL A O 1
ATOM 795 N N . TYR A 1 136 ? 20.254 -13.217 1.550 1.00 10.98 106 TYR A N 1
ATOM 796 C CA . TYR A 1 136 ? 21.103 -14.178 0.843 1.00 10.91 106 TYR A CA 1
ATOM 797 C C . TYR A 1 136 ? 20.561 -15.610 1.042 1.00 11.52 106 TYR A C 1
ATOM 798 O O . TYR A 1 136 ? 20.604 -16.393 0.129 1.00 12.64 106 TYR A O 1
ATOM 807 N N . LYS A 1 137 ? 20.089 -15.905 2.228 1.00 10.92 107 LYS A N 1
ATOM 808 C CA . LYS A 1 137 ? 19.579 -17.252 2.530 1.00 11.09 107 LYS A CA 1
ATOM 809 C C . LYS A 1 137 ? 18.279 -17.473 1.708 1.00 10.96 107 LYS A C 1
ATOM 810 O O . LYS A 1 137 ? 18.095 -18.535 1.107 1.00 11.66 107 LYS A O 1
ATOM 816 N N . THR A 1 138 ? 17.405 -16.480 1.635 1.00 9.82 108 THR A N 1
ATOM 817 C CA . THR A 1 138 ? 16.157 -16.620 0.849 1.00 10.85 108 THR A CA 1
ATOM 818 C C . THR A 1 138 ? 16.421 -16.731 -0.631 1.00 11.82 108 THR A C 1
ATOM 819 O O . THR A 1 138 ? 15.920 -17.661 -1.301 1.00 12.26 108 THR A O 1
ATOM 823 N N . LEU A 1 139 ? 17.226 -15.816 -1.173 1.00 11.57 109 LEU A N 1
ATOM 824 C CA . LEU A 1 139 ? 17.486 -15.817 -2.605 1.00 11.17 109 LEU A CA 1
ATOM 825 C C . LEU A 1 139 ? 18.188 -17.111 -3.006 1.00 11.27 109 LEU A C 1
ATOM 826 O O . LEU A 1 139 ? 17.840 -17.707 -4.037 1.00 11.35 109 LEU A O 1
ATOM 831 N N . PHE A 1 140 ? 19.170 -17.532 -2.224 1.00 9.72 110 PHE A N 1
ATOM 832 C CA . PHE A 1 140 ? 19.908 -18.686 -2.607 1.00 10.84 110 PHE A CA 1
ATOM 833 C C . PHE A 1 140 ? 19.187 -20.025 -2.331 1.00 10.42 110 PHE A C 1
ATOM 834 O O . PHE A 1 140 ? 19.092 -20.887 -3.240 1.00 11.56 110 PHE A O 1
ATOM 842 N N . ARG A 1 141 ? 18.698 -20.227 -1.108 1.00 11.36 111 ARG A N 1
ATOM 843 C CA . ARG A 1 141 ? 18.072 -21.552 -0.837 1.00 11.24 111 ARG A CA 1
ATOM 844 C C . ARG A 1 141 ? 16.805 -21.703 -1.668 1.00 11.95 111 ARG A C 1
ATOM 845 O O . ARG A 1 141 ? 16.559 -22.799 -2.185 1.00 13.06 111 ARG A O 1
ATOM 853 N N . VAL A 1 142 ? 16.045 -20.642 -1.946 1.00 10.96 112 VAL A N 1
ATOM 854 C CA . VAL A 1 142 ? 14.795 -20.849 -2.714 1.00 13.17 112 VAL A CA 1
ATOM 855 C C . VAL A 1 142 ? 14.966 -20.814 -4.255 1.00 14.40 112 VAL A C 1
ATOM 856 O O . VAL A 1 142 ? 14.338 -21.601 -4.995 1.00 14.10 112 VAL A O 1
ATOM 860 N N . TRP A 1 143 ? 15.848 -19.939 -4.744 1.00 15.46 113 TRP A N 1
ATOM 861 C CA . TRP A 1 143 ? 15.990 -19.713 -6.189 1.00 14.66 113 TRP A CA 1
ATOM 862 C C . TRP A 1 143 ? 17.387 -19.913 -6.771 1.00 14.47 113 TRP A C 1
ATOM 863 O O . TRP A 1 143 ? 17.555 -19.800 -8.008 1.00 16.36 113 TRP A O 1
ATOM 874 N N . GLY A 1 144 ? 18.395 -20.117 -5.914 1.00 13.20 114 GLY A N 1
ATOM 875 C CA . GLY A 1 144 ? 19.752 -20.363 -6.374 1.00 13.72 114 GLY A CA 1
ATOM 876 C C . GLY A 1 144 ? 20.419 -19.116 -6.952 1.00 12.97 114 GLY A C 1
ATOM 877 O O . GLY A 1 144 ? 21.368 -19.188 -7.721 1.00 14.85 114 GLY A O 1
ATOM 878 N N . VAL A 1 145 ? 19.925 -17.961 -6.521 1.00 11.53 115 VAL A N 1
ATOM 879 C CA . VAL A 1 145 ? 20.543 -16.686 -7.012 1.00 10.23 115 VAL A CA 1
ATOM 880 C C . VAL A 1 145 ? 21.008 -15.851 -5.808 1.00 11.04 115 VAL A C 1
ATOM 881 O O . VAL A 1 145 ? 20.804 -16.233 -4.632 1.00 11.16 115 VAL A O 1
ATOM 885 N N . THR A 1 146 ? 21.616 -14.722 -6.111 1.00 11.54 116 THR A N 1
ATOM 886 C CA . THR A 1 146 ? 22.087 -13.776 -5.092 1.00 10.92 116 THR A CA 1
ATOM 887 C C . THR A 1 146 ? 22.223 -12.330 -5.625 1.00 11.95 116 THR A C 1
ATOM 888 O O . THR A 1 146 ? 21.900 -12.068 -6.782 1.00 12.36 116 THR A O 1
ATOM 892 N N . LEU A 1 147 ? 22.633 -11.435 -4.710 1.00 9.94 117 LEU A N 1
ATOM 893 C CA . LEU A 1 147 ? 22.978 -10.034 -5.053 1.00 10.36 117 LEU A CA 1
ATOM 894 C C . LEU A 1 147 ? 24.367 -9.796 -4.511 1.00 10.62 117 LEU A C 1
ATOM 895 O O . LEU A 1 147 ? 24.718 -10.303 -3.417 1.00 11.83 117 LEU A O 1
ATOM 900 N N . PRO A 1 148 ? 25.179 -9.034 -5.273 1.00 11.09 118 PRO A N 1
ATOM 901 C CA . PRO A 1 148 ? 26.565 -8.706 -4.878 1.00 9.81 118 PRO A CA 1
ATOM 902 C C . PRO A 1 148 ? 26.588 -7.532 -3.872 1.00 9.26 118 PRO A C 1
ATOM 903 O O . PRO A 1 148 ? 27.146 -6.454 -4.154 1.00 11.02 118 PRO A O 1
ATOM 907 N N . GLY A 1 149 ? 25.879 -7.721 -2.762 1.00 11.39 119 GLY A N 1
ATOM 908 C CA . GLY A 1 149 ? 25.829 -6.800 -1.617 1.00 11.34 119 GLY A CA 1
ATOM 909 C C . GLY A 1 149 ? 26.957 -7.059 -0.585 1.00 11.78 119 GLY A C 1
ATOM 910 O O . GLY A 1 149 ? 27.910 -7.759 -0.842 1.00 12.13 119 GLY A O 1
ATOM 911 N N . GLY A 1 150 ? 26.780 -6.505 0.598 1.00 11.18 120 GLY A N 1
ATOM 912 C CA . GLY A 1 150 ? 27.787 -6.493 1.630 1.00 11.53 120 GLY A CA 1
ATOM 913 C C . GLY A 1 150 ? 28.086 -7.854 2.258 1.00 11.67 120 GLY A C 1
ATOM 914 O O . GLY A 1 150 ? 27.285 -8.819 2.130 1.00 12.68 120 GLY A O 1
ATOM 915 N N . ALA A 1 151 ? 29.283 -7.933 2.837 1.00 12.88 121 ALA A N 1
ATOM 916 C CA . ALA A 1 151 ? 29.674 -8.932 3.768 1.00 16.06 121 ALA A CA 1
ATOM 917 C C . ALA A 1 151 ? 28.892 -9.039 5.090 1.00 18.02 121 ALA A C 1
ATOM 918 O O . ALA A 1 151 ? 28.643 -10.116 5.546 1.00 21.67 121 ALA A O 1
ATOM 920 N N . CYS A 1 152 ? 28.545 -7.974 5.798 1.00 18.61 122 CYS A N 1
ATOM 921 C CA . CYS A 1 152 ? 27.915 -8.385 7.100 1.00 16.01 122 CYS A CA 1
ATOM 922 C C . CYS A 1 152 ? 26.450 -8.825 7.088 1.00 13.65 122 CYS A C 1
ATOM 923 O O . CYS A 1 152 ? 25.641 -8.155 6.561 1.00 13.28 122 CYS A O 1
ATOM 926 N N . PRO A 1 153 ? 26.110 -10.021 7.618 1.00 13.61 123 PRO A N 1
ATOM 927 C CA . PRO A 1 153 ? 24.720 -10.443 7.538 1.00 12.91 123 PRO A CA 1
ATOM 928 C C . PRO A 1 153 ? 23.694 -9.601 8.287 1.00 12.64 123 PRO A C 1
ATOM 929 O O . PRO A 1 153 ? 22.492 -9.646 7.919 1.00 13.01 123 PRO A O 1
ATOM 933 N N . ASP A 1 154 ? 24.141 -8.797 9.275 1.00 11.79 124 ASP A N 1
ATOM 934 C CA . ASP A 1 154 ? 23.207 -8.042 10.127 1.00 12.60 124 ASP A CA 1
ATOM 935 C C . ASP A 1 154 ? 22.846 -6.677 9.461 1.00 11.29 124 ASP A C 1
ATOM 936 O O . ASP A 1 154 ? 21.962 -6.002 9.947 1.00 12.85 124 ASP A O 1
ATOM 941 N N . VAL A 1 155 ? 23.474 -6.359 8.338 1.00 10.10 125 VAL A N 1
ATOM 942 C CA . VAL A 1 155 ? 23.245 -5.056 7.688 1.00 9.96 125 VAL A CA 1
ATOM 943 C C . VAL A 1 155 ? 21.834 -5.018 7.105 1.00 10.57 125 VAL A C 1
ATOM 944 O O . VAL A 1 155 ? 21.348 -6.025 6.614 1.00 11.85 125 VAL A O 1
ATOM 948 N N . GLY A 1 156 ? 21.156 -3.864 7.157 1.00 10.63 126 GLY A N 1
ATOM 949 C CA . GLY A 1 156 ? 19.776 -3.825 6.584 1.00 10.66 126 GLY A CA 1
ATOM 950 C C . GLY A 1 156 ? 19.801 -3.406 5.146 1.00 11.70 126 GLY A C 1
ATOM 951 O O . GLY A 1 156 ? 20.624 -2.480 4.790 1.00 11.25 126 GLY A O 1
ATOM 952 N N . ALA A 1 157 ? 18.863 -3.936 4.315 1.00 11.35 127 ALA A N 1
ATOM 953 C CA . ALA A 1 157 ? 18.684 -3.435 2.943 1.00 11.47 127 ALA A CA 1
ATOM 954 C C . ALA A 1 157 ? 18.466 -1.914 2.844 1.00 10.87 127 ALA A C 1
ATOM 955 O O . ALA A 1 157 ? 18.998 -1.302 1.932 1.00 11.54 127 ALA A O 1
ATOM 957 N N . GLY A 1 158 ? 17.697 -1.351 3.783 1.00 10.56 128 GLY A N 1
ATOM 958 C CA . GLY A 1 158 ? 17.267 0.073 3.731 1.00 12.09 128 GLY A CA 1
ATOM 959 C C . GLY A 1 158 ? 18.399 1.059 3.454 1.00 12.53 128 GLY A C 1
ATOM 960 O O . GLY A 1 158 ? 18.387 1.836 2.483 1.00 14.01 128 GLY A O 1
ATOM 961 N N . GLY A 1 159 ? 19.374 1.077 4.357 1.00 11.57 129 GLY A N 1
ATOM 962 C CA . GLY A 1 159 ? 20.561 1.970 4.193 1.00 11.89 129 GLY A CA 1
ATOM 963 C C . GLY A 1 159 ? 21.537 1.418 3.169 1.00 10.88 129 GLY A C 1
ATOM 964 O O . GLY A 1 159 ? 22.183 2.184 2.393 1.00 11.79 129 GLY A O 1
ATOM 965 N N . HIS A 1 160 ? 21.630 0.077 3.101 1.00 10.31 130 HIS A N 1
ATOM 966 C CA . HIS A 1 160 ? 22.708 -0.492 2.340 1.00 9.86 130 HIS A CA 1
ATOM 967 C C . HIS A 1 160 ? 22.600 -0.319 0.830 1.00 9.58 130 HIS A C 1
ATOM 968 O O . HIS A 1 160 ? 23.563 0.139 0.167 1.00 10.74 130 HIS A O 1
ATOM 975 N N . ILE A 1 161 ? 21.423 -0.650 0.279 1.00 9.53 131 ILE A N 1
ATOM 976 C CA . ILE A 1 161 ? 21.277 -0.572 -1.144 1.00 9.75 131 ILE A CA 1
ATOM 977 C C . ILE A 1 161 ? 21.349 0.891 -1.577 1.00 10.10 131 ILE A C 1
ATOM 978 O O . ILE A 1 161 ? 22.030 1.210 -2.576 1.00 9.92 131 ILE A O 1
ATOM 983 N N . LEU A 1 162 ? 20.620 1.768 -0.842 1.00 10.30 132 LEU A N 1
ATOM 984 C CA . LEU A 1 162 ? 20.614 3.223 -1.194 1.00 11.61 132 LEU A CA 1
ATOM 985 C C . LEU A 1 162 ? 21.998 3.812 -1.319 1.00 12.19 132 LEU A C 1
ATOM 986 O O . LEU A 1 162 ? 22.228 4.725 -2.133 1.00 12.94 132 LEU A O 1
ATOM 991 N N . GLY A 1 163 ? 22.914 3.360 -0.464 1.00 11.90 133 GLY A N 1
ATOM 992 C CA . GLY A 1 163 ? 24.280 3.869 -0.474 1.00 11.65 133 GLY A CA 1
ATOM 993 C C . GLY A 1 163 ? 25.275 3.227 -1.446 1.00 11.75 133 GLY A C 1
ATOM 994 O O . GLY A 1 163 ? 26.456 3.587 -1.400 1.00 13.31 133 GLY A O 1
ATOM 995 N N . GLY A 1 164 ? 24.862 2.263 -2.278 1.00 10.67 134 GLY A N 1
ATOM 996 C CA . GLY A 1 164 ? 25.784 1.737 -3.266 1.00 9.61 134 GLY A CA 1
ATOM 997 C C . GLY A 1 164 ? 26.428 0.440 -2.736 1.00 10.88 134 GLY A C 1
ATOM 998 O O . GLY A 1 164 ? 27.568 0.138 -3.050 1.00 10.76 134 GLY A O 1
ATOM 999 N N . GLY A 1 165 ? 25.686 -0.332 -1.960 1.00 11.07 135 GLY A N 1
ATOM 1000 C CA . GLY A 1 165 ? 26.150 -1.592 -1.368 1.00 11.58 135 GLY A CA 1
ATOM 1001 C C . GLY A 1 165 ? 27.047 -2.447 -2.306 1.00 11.77 135 GLY A C 1
ATOM 1002 O O . GLY A 1 165 ? 26.793 -2.561 -3.527 1.00 12.14 135 GLY A O 1
ATOM 1003 N N . TYR A 1 166 ? 28.144 -3.000 -1.761 1.00 11.51 136 TYR A N 1
ATOM 1004 C CA . TYR A 1 166 ? 29.060 -3.844 -2.556 1.00 10.62 136 TYR A CA 1
ATOM 1005 C C . TYR A 1 166 ? 29.594 -4.864 -1.540 1.00 9.59 136 TYR A C 1
ATOM 1006 O O . TYR A 1 166 ? 29.413 -4.736 -0.342 1.00 11.43 136 TYR A O 1
ATOM 1015 N N . GLY A 1 167 ? 30.274 -5.893 -2.039 1.00 11.71 137 GLY A N 1
ATOM 1016 C CA . GLY A 1 167 ? 30.896 -6.902 -1.121 1.00 10.62 137 GLY A CA 1
ATOM 1017 C C . GLY A 1 167 ? 31.704 -7.940 -1.871 1.00 10.28 137 GLY A C 1
ATOM 1018 O O . GLY A 1 167 ? 32.188 -7.705 -2.963 1.00 11.58 137 GLY A O 1
ATOM 1019 N N . PRO A 1 168 ? 31.797 -9.168 -1.304 1.00 11.05 138 PRO A N 1
ATOM 1020 C CA . PRO A 1 168 ? 32.684 -10.224 -1.868 1.00 11.53 138 PRO A CA 1
ATOM 1021 C C . PRO A 1 168 ? 32.427 -10.489 -3.381 1.00 10.58 138 PRO A C 1
ATOM 1022 O O . PRO A 1 168 ? 33.364 -10.730 -4.131 1.00 13.10 138 PRO A O 1
ATOM 1026 N N . LEU A 1 169 ? 31.174 -10.497 -3.849 1.00 10.92 139 LEU A N 1
ATOM 1027 C CA . LEU A 1 169 ? 30.944 -10.842 -5.244 1.00 10.61 139 LEU A CA 1
ATOM 1028 C C . LEU A 1 169 ? 30.908 -9.608 -6.180 1.00 11.11 139 LEU A C 1
ATOM 1029 O O . LEU A 1 169 ? 30.536 -9.746 -7.359 1.00 12.07 139 LEU A O 1
ATOM 1034 N N . SER A 1 170 ? 31.316 -8.426 -5.716 1.00 10.64 140 SER A N 1
ATOM 1035 C CA . SER A 1 170 ? 31.190 -7.232 -6.601 1.00 11.81 140 SER A CA 1
ATOM 1036 C C . SER A 1 170 ? 32.149 -7.174 -7.773 1.00 11.95 140 SER A C 1
ATOM 1037 O O . SER A 1 170 ? 31.799 -6.682 -8.864 1.00 12.64 140 SER A O 1
ATOM 1040 N N . ARG A 1 171 ? 33.375 -7.703 -7.589 1.00 11.90 141 ARG A N 1
ATOM 1041 C CA . ARG A 1 171 ? 34.262 -7.818 -8.726 1.00 11.28 141 ARG A CA 1
ATOM 1042 C C . ARG A 1 171 ? 33.670 -8.695 -9.809 1.00 12.15 141 ARG A C 1
ATOM 1043 O O . ARG A 1 171 ? 33.893 -8.444 -11.003 1.00 12.37 141 ARG A O 1
ATOM 1051 N N . MET A 1 172 ? 32.929 -9.724 -9.376 1.00 12.69 142 MET A N 1
ATOM 1052 C CA A MET A 1 172 ? 32.290 -10.666 -10.333 0.50 12.97 142 MET A CA 1
ATOM 1053 C CA B MET A 1 172 ? 32.289 -10.676 -10.321 0.50 12.70 142 MET A CA 1
ATOM 1054 C C . MET A 1 172 ? 30.963 -10.124 -10.890 1.00 13.14 142 MET A C 1
ATOM 1055 O O . MET A 1 172 ? 30.607 -10.421 -12.044 1.00 15.07 142 MET A O 1
ATOM 1064 N N . HIS A 1 173 ? 30.221 -9.304 -10.111 1.00 12.40 143 HIS A N 1
ATOM 1065 C CA . HIS A 1 173 ? 28.798 -8.974 -10.519 1.00 13.32 143 HIS A CA 1
ATOM 1066 C C . HIS A 1 173 ? 28.384 -7.501 -10.285 1.00 12.67 143 HIS A C 1
ATOM 1067 O O . HIS A 1 173 ? 27.221 -7.137 -10.577 1.00 13.24 143 HIS A O 1
ATOM 1074 N N . GLY A 1 174 ? 29.334 -6.643 -9.885 1.00 12.81 144 GLY A N 1
ATOM 1075 C CA . GLY A 1 174 ? 29.042 -5.199 -9.732 1.00 13.41 144 GLY A CA 1
ATOM 1076 C C . GLY A 1 174 ? 28.480 -4.852 -8.366 1.00 13.24 144 GLY A C 1
ATOM 1077 O O . GLY A 1 174 ? 28.504 -5.657 -7.435 1.00 13.30 144 GLY A O 1
ATOM 1078 N N . SER A 1 175 ? 27.981 -3.623 -8.239 1.00 12.18 145 SER A N 1
ATOM 1079 C CA . SER A 1 175 ? 27.327 -3.184 -6.999 1.00 12.28 145 SER A CA 1
ATOM 1080 C C . SER A 1 175 ? 25.911 -3.736 -6.954 1.00 12.81 145 SER A C 1
ATOM 1081 O O . SER A 1 175 ? 25.281 -4.004 -8.031 1.00 12.61 145 SER A O 1
ATOM 1084 N N . ILE A 1 176 ? 25.357 -3.861 -5.746 1.00 11.42 146 ILE A N 1
ATOM 1085 C CA . ILE A 1 176 ? 23.943 -4.286 -5.630 1.00 11.25 146 ILE A CA 1
ATOM 1086 C C . ILE A 1 176 ? 23.016 -3.285 -6.410 1.00 10.84 146 ILE A C 1
ATOM 1087 O O . ILE A 1 176 ? 21.914 -3.648 -6.927 1.00 10.52 146 ILE A O 1
ATOM 1092 N N . VAL A 1 177 ? 23.426 -1.997 -6.512 1.00 9.76 147 VAL A N 1
ATOM 1093 C CA . VAL A 1 177 ? 22.571 -1.031 -7.243 1.00 10.62 147 VAL A CA 1
ATOM 1094 C C . VAL A 1 177 ? 22.540 -1.208 -8.741 1.00 10.51 147 VAL A C 1
ATOM 1095 O O . VAL A 1 177 ? 21.647 -0.677 -9.386 1.00 11.81 147 VAL A O 1
ATOM 1099 N N . ASP A 1 178 ? 23.492 -1.962 -9.301 1.00 11.14 148 ASP A N 1
ATOM 1100 C CA . ASP A 1 178 ? 23.438 -2.371 -10.705 1.00 11.45 148 ASP A CA 1
ATOM 1101 C C . ASP A 1 178 ? 22.335 -3.355 -10.983 1.00 10.86 148 ASP A C 1
ATOM 1102 O O . ASP A 1 178 ? 22.102 -3.632 -12.145 1.00 13.80 148 ASP A O 1
ATOM 1107 N N . TYR A 1 179 ? 21.604 -3.799 -9.959 1.00 12.16 149 TYR A N 1
ATOM 1108 C CA . TYR A 1 179 ? 20.434 -4.668 -10.125 1.00 12.72 149 TYR A CA 1
ATOM 1109 C C . TYR A 1 179 ? 19.142 -3.955 -9.711 1.00 12.51 149 TYR A C 1
ATOM 1110 O O . TYR A 1 179 ? 18.102 -4.597 -9.662 1.00 13.93 149 TYR A O 1
ATOM 1119 N N . LEU A 1 180 ? 19.207 -2.677 -9.316 1.00 11.53 150 LEU A N 1
ATOM 1120 C CA . LEU A 1 180 ? 18.029 -1.984 -8.820 1.00 12.23 150 LEU A CA 1
ATOM 1121 C C . LEU A 1 180 ? 17.120 -1.645 -10.006 1.00 12.93 150 LEU A C 1
ATOM 1122 O O . LEU A 1 180 ? 17.458 -0.831 -10.869 1.00 13.64 150 LEU A O 1
ATOM 1127 N N . HIS A 1 181 ? 15.975 -2.289 -10.078 1.00 13.03 151 HIS A N 1
ATOM 1128 C CA . HIS A 1 181 ? 15.043 -2.070 -11.162 1.00 13.43 151 HIS A CA 1
ATOM 1129 C C . HIS A 1 181 ? 14.013 -1.001 -10.806 1.00 13.06 151 HIS A C 1
ATOM 1130 O O . HIS A 1 181 ? 13.605 -0.216 -11.676 1.00 14.32 151 HIS A O 1
ATOM 1137 N N . ALA A 1 182 ? 13.518 -1.041 -9.568 1.00 12.68 152 ALA A N 1
ATOM 1138 C CA . ALA A 1 182 ? 12.544 -0.063 -9.107 1.00 13.13 152 ALA A CA 1
ATOM 1139 C C . ALA A 1 182 ? 12.593 0.076 -7.611 1.00 13.33 152 ALA A C 1
ATOM 1140 O O . ALA A 1 182 ? 13.202 -0.750 -6.904 1.00 13.73 152 ALA A O 1
ATOM 1142 N N . VAL A 1 183 ? 12.010 1.172 -7.124 1.00 11.11 153 VAL A N 1
ATOM 1143 C CA . VAL A 1 183 ? 11.935 1.422 -5.675 1.00 12.57 153 VAL A CA 1
ATOM 1144 C C . VAL A 1 183 ? 10.588 2.062 -5.316 1.00 12.79 153 VAL A C 1
ATOM 1145 O O . VAL A 1 183 ? 10.003 2.859 -6.113 1.00 14.55 153 VAL A O 1
ATOM 1149 N N . GLU A 1 184 ? 10.100 1.723 -4.128 1.00 11.93 154 GLU A N 1
ATOM 1150 C CA . GLU A 1 184 ? 8.852 2.302 -3.608 1.00 12.52 154 GLU A CA 1
ATOM 1151 C C . GLU A 1 184 ? 9.256 3.134 -2.472 1.00 11.73 154 GLU A C 1
ATOM 1152 O O . GLU A 1 184 ? 9.902 2.628 -1.546 1.00 12.57 154 GLU A O 1
ATOM 1158 N N . VAL A 1 185 ? 8.965 4.436 -2.563 1.00 11.55 155 VAL A N 1
ATOM 1159 C CA A VAL A 1 185 ? 9.479 5.396 -1.574 0.50 10.86 155 VAL A CA 1
ATOM 1160 C CA B VAL A 1 185 ? 9.481 5.443 -1.602 0.50 11.63 155 VAL A CA 1
ATOM 1161 C C . VAL A 1 185 ? 8.358 6.349 -1.121 1.00 10.58 155 VAL A C 1
ATOM 1162 O O . VAL A 1 185 ? 7.480 6.717 -1.939 1.00 13.10 155 VAL A O 1
ATOM 1169 N N . VAL A 1 186 ? 8.291 6.629 0.184 1.00 10.09 156 VAL A N 1
ATOM 1170 C CA . VAL A 1 186 ? 7.311 7.627 0.716 1.00 11.63 156 VAL A CA 1
ATOM 1171 C C . VAL A 1 186 ? 8.051 8.957 0.847 1.00 12.03 156 VAL A C 1
ATOM 1172 O O . VAL A 1 186 ? 9.091 9.059 1.534 1.00 14.04 156 VAL A O 1
ATOM 1176 N N . VAL A 1 187 ? 7.494 9.987 0.197 1.00 12.30 157 VAL A N 1
ATOM 1177 C CA . VAL A 1 187 ? 8.167 11.296 0.017 1.00 12.49 157 VAL A CA 1
ATOM 1178 C C . VAL A 1 187 ? 7.228 12.321 0.600 1.00 13.08 157 VAL A C 1
ATOM 1179 O O . VAL A 1 187 ? 6.016 12.020 0.762 1.00 15.38 157 VAL A O 1
ATOM 1183 N N . VAL A 1 188 ? 7.743 13.497 0.973 1.00 12.63 158 VAL A N 1
ATOM 1184 C CA . VAL A 1 188 ? 6.895 14.519 1.567 1.00 15.49 158 VAL A CA 1
ATOM 1185 C C . VAL A 1 188 ? 6.821 15.673 0.530 1.00 16.34 158 VAL A C 1
ATOM 1186 O O . VAL A 1 188 ? 7.875 16.124 0.039 1.00 16.13 158 VAL A O 1
ATOM 1190 N N A ASP A 1 189 ? 5.566 16.063 0.213 0.50 18.14 159 ASP A N 1
ATOM 1191 N N B ASP A 1 189 ? 5.620 16.110 0.140 0.50 17.89 159 ASP A N 1
ATOM 1192 C CA A ASP A 1 189 ? 5.192 17.192 -0.654 0.50 18.94 159 ASP A CA 1
ATOM 1193 C CA B ASP A 1 189 ? 5.516 17.218 -0.811 0.50 18.29 159 ASP A CA 1
ATOM 1194 C C A ASP A 1 189 ? 5.685 18.560 -0.098 0.50 20.39 159 ASP A C 1
ATOM 1195 C C B ASP A 1 189 ? 5.638 18.559 -0.119 0.50 20.20 159 ASP A C 1
ATOM 1196 O O A ASP A 1 189 ? 6.034 18.644 1.084 0.50 20.39 159 ASP A O 1
ATOM 1197 O O B ASP A 1 189 ? 5.658 18.618 1.118 0.50 20.56 159 ASP A O 1
ATOM 1206 N N . ALA A 1 190 ? 5.697 19.616 -0.930 1.00 20.64 160 ALA A N 1
ATOM 1207 C CA . ALA A 1 190 ? 5.970 20.981 -0.433 1.00 23.08 160 ALA A CA 1
ATOM 1208 C C . ALA A 1 190 ? 5.028 21.391 0.706 1.00 23.87 160 ALA A C 1
ATOM 1209 O O . ALA A 1 190 ? 5.409 22.208 1.619 1.00 26.07 160 ALA A O 1
ATOM 1211 N N . SER A 1 191 ? 3.812 20.857 0.648 1.00 24.06 161 SER A N 1
ATOM 1212 C CA A SER A 1 191 ? 2.664 21.116 1.551 0.50 23.74 161 SER A CA 1
ATOM 1213 C CA B SER A 1 191 ? 2.830 21.303 1.616 0.50 23.42 161 SER A CA 1
ATOM 1214 C C . SER A 1 191 ? 2.887 20.505 2.915 1.00 24.03 161 SER A C 1
ATOM 1215 O O . SER A 1 191 ? 2.245 20.916 3.922 1.00 22.95 161 SER A O 1
ATOM 1220 N N . GLY A 1 192 ? 3.711 19.433 2.915 1.00 22.32 162 GLY A N 1
ATOM 1221 C CA . GLY A 1 192 ? 4.025 18.699 4.128 1.00 22.06 162 GLY A CA 1
ATOM 1222 C C . GLY A 1 192 ? 3.307 17.378 4.259 1.00 21.12 162 GLY A C 1
ATOM 1223 O O . GLY A 1 192 ? 3.447 16.668 5.254 1.00 22.18 162 GLY A O 1
ATOM 1224 N N . ASP A 1 193 ? 2.518 17.027 3.275 1.00 20.64 163 ASP A N 1
ATOM 1225 C CA . ASP A 1 193 ? 1.856 15.721 3.385 1.00 20.73 163 ASP A CA 1
ATOM 1226 C C . ASP A 1 193 ? 2.710 14.677 2.670 1.00 18.35 163 ASP A C 1
ATOM 1227 O O . ASP A 1 193 ? 3.482 14.945 1.742 1.00 17.28 163 ASP A O 1
ATOM 1232 N N . ALA A 1 194 ? 2.586 13.463 3.125 1.00 18.98 164 ALA A N 1
ATOM 1233 C CA . ALA A 1 194 ? 3.392 12.383 2.583 1.00 17.01 164 ALA A CA 1
ATOM 1234 C C . ALA A 1 194 ? 2.585 11.594 1.568 1.00 17.63 164 ALA A C 1
ATOM 1235 O O . ALA A 1 194 ? 1.341 11.529 1.696 1.00 18.53 164 ALA A O 1
ATOM 1237 N N . ARG A 1 195 ? 3.274 10.993 0.579 1.00 17.46 165 ARG A N 1
ATOM 1238 C CA . ARG A 1 195 ? 2.640 10.196 -0.460 1.00 17.06 165 ARG A CA 1
ATOM 1239 C C . ARG A 1 195 ? 3.603 9.084 -0.903 1.00 16.33 165 ARG A C 1
ATOM 1240 O O . ARG A 1 195 ? 4.810 9.185 -0.691 1.00 15.31 165 ARG A O 1
ATOM 1248 N N . THR A 1 196 ? 3.060 8.048 -1.545 1.00 15.66 166 THR A N 1
ATOM 1249 C CA . THR A 1 196 ? 3.868 6.901 -1.896 1.00 15.02 166 THR A CA 1
ATOM 1250 C C . THR A 1 196 ? 4.130 6.950 -3.373 1.00 15.44 166 THR A C 1
ATOM 1251 O O . THR A 1 196 ? 3.197 7.137 -4.175 1.00 19.03 166 THR A O 1
ATOM 1255 N N . VAL A 1 197 ? 5.363 6.789 -3.800 1.00 15.21 167 VAL A N 1
ATOM 1256 C CA A VAL A 1 197 ? 5.567 6.711 -5.245 0.50 15.57 167 VAL A CA 1
ATOM 1257 C CA B VAL A 1 197 ? 5.698 6.832 -5.218 0.50 16.32 167 VAL A CA 1
ATOM 1258 C C . VAL A 1 197 ? 6.477 5.562 -5.584 1.00 15.50 167 VAL A C 1
ATOM 1259 O O . VAL A 1 197 ? 7.253 5.067 -4.755 1.00 14.38 167 VAL A O 1
ATOM 1266 N N . ILE A 1 198 ? 6.343 5.092 -6.820 1.00 17.17 168 ILE A N 1
ATOM 1267 C CA . ILE A 1 198 ? 7.188 4.004 -7.326 1.00 18.11 168 ILE A CA 1
ATOM 1268 C C . ILE A 1 198 ? 8.035 4.631 -8.425 1.00 18.01 168 ILE A C 1
ATOM 1269 O O . ILE A 1 198 ? 7.547 5.388 -9.271 1.00 20.54 168 ILE A O 1
ATOM 1274 N N . ALA A 1 199 ? 9.317 4.399 -8.380 1.00 15.19 169 ALA A N 1
ATOM 1275 C CA . ALA A 1 199 ? 10.240 4.961 -9.369 1.00 15.67 169 ALA A CA 1
ATOM 1276 C C . ALA A 1 199 ? 11.045 3.829 -9.991 1.00 14.69 169 ALA A C 1
ATOM 1277 O O . ALA A 1 199 ? 11.535 2.964 -9.254 1.00 16.31 169 ALA A O 1
ATOM 1279 N N . THR A 1 200 ? 11.185 3.842 -11.319 1.00 14.86 170 THR A N 1
ATOM 1280 C CA . THR A 1 200 ? 11.883 2.736 -12.053 1.00 16.61 170 THR A CA 1
ATOM 1281 C C . THR A 1 200 ? 12.991 3.185 -12.970 1.00 15.90 170 THR A C 1
ATOM 1282 O O . THR A 1 200 ? 13.130 4.409 -13.307 1.00 17.91 170 THR A O 1
ATOM 1286 N N . ARG A 1 201 ? 13.763 2.197 -13.375 1.00 17.39 171 ARG A N 1
ATOM 1287 C CA . ARG A 1 201 ? 14.914 2.264 -14.308 1.00 20.09 171 ARG A CA 1
ATOM 1288 C C . ARG A 1 201 ? 14.483 2.602 -15.745 1.00 22.13 171 ARG A C 1
ATOM 1289 O O . ARG A 1 201 ? 15.318 2.933 -16.586 1.00 22.90 171 ARG A O 1
ATOM 1297 N N . GLU A 1 202 ? 13.189 2.479 -16.055 1.00 23.48 172 GLU A N 1
ATOM 1298 C CA . GLU A 1 202 ? 12.717 2.698 -17.440 1.00 25.98 172 GLU A CA 1
ATOM 1299 C C . GLU A 1 202 ? 12.935 4.164 -17.774 1.00 26.12 172 GLU A C 1
ATOM 1300 O O . GLU A 1 202 ? 12.475 4.989 -17.020 1.00 26.69 172 GLU A O 1
ATOM 1306 N N . PRO A 1 203 ? 13.658 4.485 -18.868 1.00 27.93 173 PRO A N 1
ATOM 1307 C CA . PRO A 1 203 ? 14.010 5.905 -19.106 1.00 28.66 173 PRO A CA 1
ATOM 1308 C C . PRO A 1 203 ? 12.787 6.777 -19.278 1.00 29.39 173 PRO A C 1
ATOM 1309 O O . PRO A 1 203 ? 12.821 7.966 -18.924 1.00 30.58 173 PRO A O 1
ATOM 1313 N N . SER A 1 204 ? 11.692 6.201 -19.769 1.00 28.48 174 SER A N 1
ATOM 1314 C CA . SER A 1 204 ? 10.478 6.967 -19.881 1.00 28.12 174 SER A CA 1
ATOM 1315 C C . SER A 1 204 ? 9.641 7.163 -18.598 1.00 27.15 174 SER A C 1
ATOM 1316 O O . SER A 1 204 ? 8.648 7.885 -18.632 1.00 27.01 174 SER A O 1
ATOM 1319 N N A ASP A 1 205 ? 10.008 6.499 -17.503 0.50 25.55 175 ASP A N 1
ATOM 1320 N N B ASP A 1 205 ? 10.007 6.504 -17.501 0.50 25.53 175 ASP A N 1
ATOM 1321 C CA A ASP A 1 205 ? 9.291 6.622 -16.235 0.50 24.19 175 ASP A CA 1
ATOM 1322 C CA B ASP A 1 205 ? 9.273 6.644 -16.250 0.50 24.22 175 ASP A CA 1
ATOM 1323 C C A ASP A 1 205 ? 9.396 8.096 -15.775 0.50 23.75 175 ASP A C 1
ATOM 1324 C C B ASP A 1 205 ? 9.388 8.109 -15.803 0.50 23.76 175 ASP A C 1
ATOM 1325 O O A ASP A 1 205 ? 10.520 8.641 -15.726 0.50 23.32 175 ASP A O 1
ATOM 1326 O O B ASP A 1 205 ? 10.512 8.656 -15.783 0.50 23.43 175 ASP A O 1
ATOM 1335 N N . PRO A 1 206 ? 8.257 8.738 -15.414 1.00 23.58 176 PRO A N 1
ATOM 1336 C CA . PRO A 1 206 ? 8.317 10.160 -15.030 1.00 22.89 176 PRO A CA 1
ATOM 1337 C C . PRO A 1 206 ? 9.128 10.386 -13.734 1.00 21.41 176 PRO A C 1
ATOM 1338 O O . PRO A 1 206 ? 9.646 11.487 -13.498 1.00 21.97 176 PRO A O 1
ATOM 1342 N N . ASN A 1 207 ? 9.300 9.331 -12.932 1.00 19.91 177 ASN A N 1
ATOM 1343 C CA . ASN A 1 207 ? 10.070 9.434 -11.672 1.00 17.14 177 ASN A CA 1
ATOM 1344 C C . ASN A 1 207 ? 11.442 8.791 -11.780 1.00 16.68 177 ASN A C 1
ATOM 1345 O O . ASN A 1 207 ? 12.051 8.407 -10.766 1.00 15.17 177 ASN A O 1
ATOM 1350 N N . HIS A 1 208 ? 11.918 8.650 -13.006 1.00 15.36 178 HIS A N 1
ATOM 1351 C CA . HIS A 1 208 ? 13.146 7.997 -13.293 1.00 16.06 178 HIS A CA 1
ATOM 1352 C C . HIS A 1 208 ? 14.302 8.654 -12.550 1.00 14.88 178 HIS A C 1
ATOM 1353 O O . HIS A 1 208 ? 15.229 7.945 -12.064 1.00 13.46 178 HIS A O 1
ATOM 1360 N N A ASP A 1 209 ? 14.333 9.986 -12.464 0.50 14.77 179 ASP A N 1
ATOM 1361 N N B ASP A 1 209 ? 14.217 9.998 -12.440 0.50 14.32 179 ASP A N 1
ATOM 1362 C CA A ASP A 1 209 ? 15.464 10.589 -11.737 0.50 15.21 179 ASP A CA 1
ATOM 1363 C CA B ASP A 1 209 ? 15.189 10.800 -11.674 0.50 14.77 179 ASP A CA 1
ATOM 1364 C C A ASP A 1 209 ? 15.436 10.211 -10.209 0.50 14.53 179 ASP A C 1
ATOM 1365 C C B ASP A 1 209 ? 15.379 10.259 -10.255 0.50 14.30 179 ASP A C 1
ATOM 1366 O O A ASP A 1 209 ? 16.513 10.122 -9.569 0.50 14.74 179 ASP A O 1
ATOM 1367 O O B ASP A 1 209 ? 16.523 10.075 -9.770 0.50 14.87 179 ASP A O 1
ATOM 1376 N N . LEU A 1 210 ? 14.244 9.960 -9.637 1.00 12.72 180 LEU A N 1
ATOM 1377 C CA . LEU A 1 210 ? 14.151 9.486 -8.240 1.00 12.29 180 LEU A CA 1
ATOM 1378 C C . LEU A 1 210 ? 14.742 8.047 -8.097 1.00 12.05 180 LEU A C 1
ATOM 1379 O O . LEU A 1 210 ? 15.511 7.752 -7.146 1.00 11.98 180 LEU A O 1
ATOM 1384 N N . TRP A 1 211 ? 14.427 7.201 -9.048 1.00 13.35 181 TRP A N 1
ATOM 1385 C CA . TRP A 1 211 ? 15.058 5.836 -9.167 1.00 14.12 181 TRP A CA 1
ATOM 1386 C C . TRP A 1 211 ? 16.603 5.986 -9.206 1.00 14.20 181 TRP A C 1
ATOM 1387 O O . TRP A 1 211 ? 17.347 5.333 -8.455 1.00 13.81 181 TRP A O 1
ATOM 1398 N N . TRP A 1 212 ? 17.076 6.876 -10.055 1.00 13.69 182 TRP A N 1
ATOM 1399 C CA . TRP A 1 212 ? 18.515 7.060 -10.210 1.00 13.46 182 TRP A CA 1
ATOM 1400 C C . TRP A 1 212 ? 19.176 7.445 -8.898 1.00 13.34 182 TRP A C 1
ATOM 1401 O O . TRP A 1 212 ? 20.246 6.877 -8.545 1.00 13.05 182 TRP A O 1
ATOM 1412 N N . ALA A 1 213 ? 18.546 8.377 -8.156 1.00 10.85 183 ALA A N 1
ATOM 1413 C CA . ALA A 1 213 ? 19.133 8.852 -6.886 1.00 12.02 183 ALA A CA 1
ATOM 1414 C C . ALA A 1 213 ? 19.221 7.710 -5.883 1.00 11.33 183 ALA A C 1
ATOM 1415 O O . ALA A 1 213 ? 19.951 7.769 -4.884 1.00 12.56 183 ALA A O 1
ATOM 1417 N N . HIS A 1 214 ? 18.408 6.683 -6.098 1.00 10.70 184 HIS A N 1
ATOM 1418 C CA . HIS A 1 214 ? 18.454 5.554 -5.174 1.00 10.57 184 HIS A CA 1
ATOM 1419 C C . HIS A 1 214 ? 19.567 4.546 -5.492 1.00 10.76 184 HIS A C 1
ATOM 1420 O O . HIS A 1 214 ? 19.686 3.548 -4.772 1.00 12.96 184 HIS A O 1
ATOM 1427 N N . THR A 1 215 ? 20.291 4.742 -6.590 1.00 10.99 185 THR A N 1
ATOM 1428 C CA . THR A 1 215 ? 21.398 3.832 -7.012 1.00 10.01 185 THR A CA 1
ATOM 1429 C C . THR A 1 215 ? 22.728 4.358 -6.474 1.00 9.70 185 THR A C 1
ATOM 1430 O O . THR A 1 215 ? 23.749 4.414 -7.207 1.00 10.88 185 THR A O 1
ATOM 1434 N N . GLY A 1 216 ? 22.681 4.848 -5.230 1.00 9.85 186 GLY A N 1
ATOM 1435 C CA . GLY A 1 216 ? 23.907 5.309 -4.547 1.00 9.89 186 GLY A CA 1
ATOM 1436 C C . GLY A 1 216 ? 23.780 6.639 -3.836 1.00 9.44 186 GLY A C 1
ATOM 1437 O O . GLY A 1 216 ? 24.751 7.091 -3.188 1.00 11.54 186 GLY A O 1
ATOM 1438 N N . GLY A 1 217 ? 22.608 7.277 -3.949 1.00 10.62 187 GLY A N 1
ATOM 1439 C CA . GLY A 1 217 ? 22.396 8.599 -3.350 1.00 10.01 187 GLY A CA 1
ATOM 1440 C C . GLY A 1 217 ? 22.504 8.644 -1.821 1.00 10.29 187 GLY A C 1
ATOM 1441 O O . GLY A 1 217 ? 22.715 9.715 -1.253 1.00 11.21 187 GLY A O 1
ATOM 1442 N N . GLY A 1 218 ? 22.382 7.484 -1.141 1.00 11.72 188 GLY A N 1
ATOM 1443 C CA . GLY A 1 218 ? 22.546 7.388 0.308 1.00 11.64 188 GLY A CA 1
ATOM 1444 C C . GLY A 1 218 ? 21.278 7.450 1.105 1.00 11.14 188 GLY A C 1
ATOM 1445 O O . GLY A 1 218 ? 20.326 8.182 0.686 1.00 11.07 188 GLY A O 1
ATOM 1446 N N . GLY A 1 219 ? 21.220 6.735 2.238 1.00 10.52 189 GLY A N 1
ATOM 1447 C CA . GLY A 1 219 ? 20.040 6.808 3.073 1.00 9.95 189 GLY A CA 1
ATOM 1448 C C . GLY A 1 219 ? 19.784 8.186 3.717 1.00 9.89 189 GLY A C 1
ATOM 1449 O O . GLY A 1 219 ? 20.721 8.984 3.841 1.00 11.10 189 GLY A O 1
ATOM 1450 N N . GLY A 1 220 ? 18.525 8.422 4.096 1.00 10.33 190 GLY A N 1
ATOM 1451 C CA . GLY A 1 220 ? 18.131 9.508 4.938 1.00 10.25 190 GLY A CA 1
ATOM 1452 C C . GLY A 1 220 ? 18.106 10.840 4.145 1.00 10.98 190 GLY A C 1
ATOM 1453 O O . GLY A 1 220 ? 18.138 11.947 4.779 1.00 11.26 190 GLY A O 1
ATOM 1454 N N . ASN A 1 221 ? 18.054 10.770 2.809 1.00 11.76 191 ASN A N 1
ATOM 1455 C CA . ASN A 1 221 ? 18.084 11.966 1.942 1.00 10.58 191 ASN A CA 1
ATOM 1456 C C . ASN A 1 221 ? 16.789 12.347 1.221 1.00 12.18 191 ASN A C 1
ATOM 1457 O O . ASN A 1 221 ? 16.498 13.545 1.071 1.00 13.38 191 ASN A O 1
ATOM 1462 N N . PHE A 1 222 ? 16.069 11.355 0.687 1.00 10.70 192 PHE A N 1
ATOM 1463 C CA . PHE A 1 222 ? 14.975 11.673 -0.234 1.00 10.86 192 PHE A CA 1
ATOM 1464 C C . PHE A 1 222 ? 13.578 11.278 0.222 1.00 12.57 192 PHE A C 1
ATOM 1465 O O . PHE A 1 222 ? 12.580 11.809 -0.316 1.00 13.69 192 PHE A O 1
ATOM 1473 N N . GLY A 1 223 ? 13.476 10.324 1.135 1.00 11.15 193 GLY A N 1
ATOM 1474 C CA . GLY A 1 223 ? 12.188 9.756 1.478 1.00 11.53 193 GLY A CA 1
ATOM 1475 C C . GLY A 1 223 ? 12.427 8.371 2.078 1.00 11.10 193 GLY A C 1
ATOM 1476 O O . GLY A 1 223 ? 13.608 7.975 2.288 1.00 12.33 193 GLY A O 1
ATOM 1477 N N . VAL A 1 224 ? 11.332 7.714 2.477 1.00 10.36 194 VAL A N 1
ATOM 1478 C CA . VAL A 1 224 ? 11.437 6.451 3.223 1.00 10.27 194 VAL A CA 1
ATOM 1479 C C . VAL A 1 224 ? 11.235 5.310 2.211 1.00 11.30 194 VAL A C 1
ATOM 1480 O O . VAL A 1 224 ? 10.147 5.145 1.651 1.00 12.47 194 VAL A O 1
ATOM 1484 N N . VAL A 1 225 ? 12.284 4.510 1.995 1.00 11.55 195 VAL A N 1
ATOM 1485 C CA . VAL A 1 225 ? 12.172 3.413 1.062 1.00 11.78 195 VAL A CA 1
ATOM 1486 C C . VAL A 1 225 ? 11.375 2.336 1.786 1.00 10.61 195 VAL A C 1
ATOM 1487 O O . VAL A 1 225 ? 11.678 1.942 2.928 1.00 11.62 195 VAL A O 1
ATOM 1491 N N . VAL A 1 226 ? 10.322 1.841 1.153 1.00 10.42 196 VAL A N 1
ATOM 1492 C CA . VAL A 1 226 ? 9.574 0.735 1.732 1.00 11.59 196 VAL A CA 1
ATOM 1493 C C . VAL A 1 226 ? 10.137 -0.567 1.204 1.00 11.11 196 VAL A C 1
ATOM 1494 O O . VAL A 1 226 ? 10.325 -1.527 1.985 1.00 12.21 196 VAL A O 1
ATOM 1498 N N . ARG A 1 227 ? 10.292 -0.655 -0.118 1.00 10.50 197 ARG A N 1
ATOM 1499 C CA . ARG A 1 227 ? 10.892 -1.858 -0.728 1.00 10.59 197 ARG A CA 1
ATOM 1500 C C . ARG A 1 227 ? 11.647 -1.510 -1.994 1.00 10.16 197 ARG A C 1
ATOM 1501 O O . ARG A 1 227 ? 11.344 -0.497 -2.694 1.00 11.38 197 ARG A O 1
ATOM 1509 N N . TYR A 1 228 ? 12.634 -2.337 -2.268 1.00 9.31 198 TYR A N 1
ATOM 1510 C CA . TYR A 1 228 ? 13.397 -2.311 -3.502 1.00 10.42 198 TYR A CA 1
ATOM 1511 C C . TYR A 1 228 ? 13.046 -3.552 -4.375 1.00 11.83 198 TYR A C 1
ATOM 1512 O O . TYR A 1 228 ? 12.865 -4.700 -3.835 1.00 12.73 198 TYR A O 1
ATOM 1521 N N . TRP A 1 229 ? 13.031 -3.320 -5.701 1.00 11.82 199 TRP A N 1
ATOM 1522 C CA . TRP A 1 229 ? 12.821 -4.411 -6.671 1.00 12.16 199 TRP A CA 1
ATOM 1523 C C . TRP A 1 229 ? 14.078 -4.597 -7.455 1.00 12.36 199 TRP A C 1
ATOM 1524 O O . TRP A 1 229 ? 14.545 -3.656 -8.083 1.00 13.18 199 TRP A O 1
ATOM 1535 N N . LEU A 1 230 ? 14.609 -5.830 -7.453 1.00 12.44 200 LEU A N 1
ATOM 1536 C CA . LEU A 1 230 ? 15.894 -6.068 -8.087 1.00 12.74 200 LEU A CA 1
ATOM 1537 C C . LEU A 1 230 ? 15.786 -7.167 -9.133 1.00 14.09 200 LEU A C 1
ATOM 1538 O O . LEU A 1 230 ? 15.103 -8.233 -8.920 1.00 12.86 200 LEU A O 1
ATOM 1543 N N . ARG A 1 231 ? 16.504 -6.963 -10.239 1.00 14.80 201 ARG A N 1
ATOM 1544 C CA . ARG A 1 231 ? 16.709 -8.040 -11.274 1.00 14.87 201 ARG A CA 1
ATOM 1545 C C . ARG A 1 231 ? 17.794 -7.496 -12.190 1.00 15.99 201 ARG A C 1
ATOM 1546 O O . ARG A 1 231 ? 18.075 -6.290 -12.199 1.00 16.07 201 ARG A O 1
ATOM 1554 N N . THR A 1 232 ? 18.413 -8.372 -12.968 1.00 15.38 202 THR A N 1
ATOM 1555 C CA . THR A 1 232 ? 19.385 -8.005 -13.968 1.00 17.36 202 THR A CA 1
ATOM 1556 C C . THR A 1 232 ? 18.785 -7.020 -15.001 1.00 20.26 202 THR A C 1
ATOM 1557 O O . THR A 1 232 ? 17.573 -7.067 -15.308 1.00 18.46 202 THR A O 1
ATOM 1561 N N . ALA A 1 233 ? 19.619 -6.129 -15.534 1.00 24.00 203 ALA A N 1
ATOM 1562 C CA . ALA A 1 233 ? 19.154 -5.190 -16.576 1.00 28.83 203 ALA A CA 1
ATOM 1563 C C . ALA A 1 233 ? 19.445 -5.706 -17.973 1.00 32.24 203 ALA A C 1
ATOM 1564 O O . ALA A 1 233 ? 18.984 -5.102 -18.964 1.00 34.36 203 ALA A O 1
ATOM 1566 N N . GLU A 1 234 ? 20.194 -6.803 -18.089 1.00 34.78 204 GLU A N 1
ATOM 1567 C CA . GLU A 1 234 ? 20.269 -7.503 -19.397 1.00 38.03 204 GLU A CA 1
ATOM 1568 C C . GLU A 1 234 ? 18.877 -7.701 -20.024 1.00 39.34 204 GLU A C 1
ATOM 1569 O O . GLU A 1 234 ? 17.948 -8.197 -19.349 1.00 39.97 204 GLU A O 1
ATOM 1575 N N . ALA A 1 235 ? 18.743 -7.347 -21.313 1.00 41.18 205 ALA A N 1
ATOM 1576 C CA . ALA A 1 235 ? 17.427 -7.458 -22.032 1.00 42.22 205 ALA A CA 1
ATOM 1577 C C . ALA A 1 235 ? 17.044 -8.852 -22.593 1.00 42.67 205 ALA A C 1
ATOM 1578 O O . ALA A 1 235 ? 15.849 -9.157 -22.783 1.00 43.67 205 ALA A O 1
ATOM 1580 N N . ASP A 1 236 ? 18.038 -9.708 -22.829 1.00 43.29 206 ASP A N 1
ATOM 1581 C CA . ASP A 1 236 ? 17.761 -11.000 -23.482 1.00 42.50 206 ASP A CA 1
ATOM 1582 C C . ASP A 1 236 ? 17.065 -12.018 -22.553 1.00 42.27 206 ASP A C 1
ATOM 1583 O O . ASP A 1 236 ? 16.466 -12.991 -23.033 1.00 43.29 206 ASP A O 1
ATOM 1585 N N . VAL A 1 237 ? 17.111 -11.787 -21.237 1.00 40.57 207 VAL A N 1
ATOM 1586 C CA . VAL A 1 237 ? 16.790 -12.844 -20.264 1.00 38.36 207 VAL A CA 1
ATOM 1587 C C . VAL A 1 237 ? 15.295 -13.185 -20.036 1.00 36.28 207 VAL A C 1
ATOM 1588 O O . VAL A 1 237 ? 14.469 -12.304 -19.775 1.00 35.99 207 VAL A O 1
ATOM 1592 N N . PRO A 1 238 ? 14.965 -14.497 -20.122 1.00 34.70 208 PRO A N 1
ATOM 1593 C CA . PRO A 1 238 ? 13.586 -14.983 -19.919 1.00 32.96 208 PRO A CA 1
ATOM 1594 C C . PRO A 1 238 ? 13.095 -14.610 -18.513 1.00 30.55 208 PRO A C 1
ATOM 1595 O O . PRO A 1 238 ? 13.915 -14.476 -17.574 1.00 30.12 208 PRO A O 1
ATOM 1599 N N . PRO A 1 239 ? 11.774 -14.428 -18.360 1.00 28.31 209 PRO A N 1
ATOM 1600 C CA . PRO A 1 239 ? 11.169 -13.948 -17.120 1.00 26.19 209 PRO A CA 1
ATOM 1601 C C . PRO A 1 239 ? 11.004 -15.016 -16.012 1.00 24.66 209 PRO A C 1
ATOM 1602 O O . PRO A 1 239 ? 9.910 -15.187 -15.476 1.00 27.08 209 PRO A O 1
ATOM 1606 N N . GLU A 1 240 ? 12.094 -15.684 -15.652 1.00 21.33 210 GLU A N 1
ATOM 1607 C CA A GLU A 1 240 ? 12.109 -16.746 -14.663 0.50 20.40 210 GLU A CA 1
ATOM 1608 C CA B GLU A 1 240 ? 12.067 -16.707 -14.617 0.50 20.66 210 GLU A CA 1
ATOM 1609 C C . GLU A 1 240 ? 12.968 -16.307 -13.471 1.00 19.02 210 GLU A C 1
ATOM 1610 O O . GLU A 1 240 ? 14.096 -15.914 -13.700 1.00 18.59 210 GLU A O 1
ATOM 1621 N N . PRO A 1 241 ? 12.466 -16.470 -12.219 1.00 18.91 211 PRO A N 1
ATOM 1622 C CA . PRO A 1 241 ? 13.249 -15.962 -11.074 1.00 18.80 211 PRO A CA 1
ATOM 1623 C C . PRO A 1 241 ? 14.667 -16.508 -11.030 1.00 18.02 211 PRO A C 1
ATOM 1624 O O . PRO A 1 241 ? 15.585 -15.756 -10.763 1.00 17.79 211 PRO A O 1
ATOM 1628 N N . GLY A 1 242 ? 14.819 -17.813 -11.306 1.00 19.65 212 GLY A N 1
ATOM 1629 C CA . GLY A 1 242 ? 16.120 -18.477 -11.299 1.00 18.65 212 GLY A CA 1
ATOM 1630 C C . GLY A 1 242 ? 17.132 -17.812 -12.232 1.00 20.52 212 GLY A C 1
ATOM 1631 O O . GLY A 1 242 ? 18.334 -18.002 -12.071 1.00 19.56 212 GLY A O 1
ATOM 1632 N N . ARG A 1 243 ? 16.634 -17.043 -13.217 1.00 19.37 213 ARG A N 1
ATOM 1633 C CA . ARG A 1 243 ? 17.442 -16.521 -14.276 1.00 21.21 213 ARG A CA 1
ATOM 1634 C C . ARG A 1 243 ? 17.632 -15.010 -14.112 1.00 18.94 213 ARG A C 1
ATOM 1635 O O . ARG A 1 243 ? 18.420 -14.419 -14.868 1.00 20.57 213 ARG A O 1
ATOM 1643 N N . LEU A 1 244 ? 16.898 -14.388 -13.187 1.00 17.89 214 LEU A N 1
ATOM 1644 C CA . LEU A 1 244 ? 16.777 -12.900 -13.126 1.00 15.45 214 LEU A CA 1
ATOM 1645 C C . LEU A 1 244 ? 17.790 -12.191 -12.220 1.00 15.18 214 LEU A C 1
ATOM 1646 O O . LEU A 1 244 ? 17.802 -11.006 -12.140 1.00 15.79 214 LEU A O 1
ATOM 1651 N N . LEU A 1 245 ? 18.637 -12.974 -11.548 1.00 12.73 215 LEU A N 1
ATOM 1652 C CA . LEU A 1 245 ? 19.720 -12.461 -10.696 1.00 12.09 215 LEU A CA 1
ATOM 1653 C C . LEU A 1 245 ? 20.840 -13.480 -10.825 1.00 13.63 215 LEU A C 1
ATOM 1654 O O . LEU A 1 245 ? 20.553 -14.670 -11.159 1.00 15.55 215 LEU A O 1
ATOM 1659 N N . PRO A 1 246 ? 22.070 -13.071 -10.526 1.00 12.85 216 PRO A N 1
ATOM 1660 C CA . PRO A 1 246 ? 23.269 -13.852 -10.751 1.00 13.32 216 PRO A CA 1
ATOM 1661 C C . PRO A 1 246 ? 23.281 -15.042 -9.859 1.00 13.58 216 PRO A C 1
ATOM 1662 O O . PRO A 1 246 ? 22.838 -14.949 -8.737 1.00 13.21 216 PRO A O 1
ATOM 1666 N N . ARG A 1 247 ? 23.748 -16.164 -10.415 1.00 14.48 217 ARG A N 1
ATOM 1667 C CA . ARG A 1 247 ? 24.116 -17.311 -9.587 1.00 14.30 217 ARG A CA 1
ATOM 1668 C C . ARG A 1 247 ? 25.477 -17.084 -8.955 1.00 13.27 217 ARG A C 1
ATOM 1669 O O . ARG A 1 247 ? 26.437 -16.729 -9.649 1.00 15.52 217 ARG A O 1
ATOM 1677 N N . PRO A 1 248 ? 25.587 -17.326 -7.652 1.00 13.71 218 PRO A N 1
ATOM 1678 C CA . PRO A 1 248 ? 26.962 -17.225 -7.079 1.00 13.44 218 PRO A CA 1
ATOM 1679 C C . PRO A 1 248 ? 27.809 -18.462 -7.490 1.00 15.66 218 PRO A C 1
ATOM 1680 O O . PRO A 1 248 ? 27.289 -19.449 -7.987 1.00 14.28 218 PRO A O 1
ATOM 1684 N N . PRO A 1 249 ? 29.119 -18.432 -7.218 1.00 17.72 219 PRO A N 1
ATOM 1685 C CA . PRO A 1 249 ? 29.882 -19.652 -7.483 1.00 18.69 219 PRO A CA 1
ATOM 1686 C C . PRO A 1 249 ? 29.270 -20.806 -6.611 1.00 19.51 219 PRO A C 1
ATOM 1687 O O . PRO A 1 249 ? 28.793 -20.486 -5.522 1.00 22.98 219 PRO A O 1
ATOM 1691 N N . ALA A 1 250 ? 29.206 -22.084 -7.016 1.00 20.07 220 ALA A N 1
ATOM 1692 C CA . ALA A 1 250 ? 28.606 -23.114 -6.097 1.00 17.41 220 ALA A CA 1
ATOM 1693 C C . ALA A 1 250 ? 29.478 -23.343 -4.849 1.00 16.08 220 ALA A C 1
ATOM 1694 O O . ALA A 1 250 ? 29.003 -23.622 -3.796 1.00 14.92 220 ALA A O 1
ATOM 1696 N N . GLU A 1 251 ? 30.765 -23.211 -5.032 1.00 16.35 221 GLU A N 1
ATOM 1697 C CA . GLU A 1 251 ? 31.763 -23.406 -3.974 1.00 15.00 221 GLU A CA 1
ATOM 1698 C C . GLU A 1 251 ? 32.878 -22.402 -4.113 1.00 13.60 221 GLU A C 1
ATOM 1699 O O . GLU A 1 251 ? 33.202 -21.947 -5.246 1.00 14.21 221 GLU A O 1
ATOM 1705 N N . VAL A 1 252 ? 33.476 -22.027 -2.979 1.00 13.09 222 VAL A N 1
ATOM 1706 C CA . VAL A 1 252 ? 34.616 -21.159 -3.038 1.00 11.55 222 VAL A CA 1
ATOM 1707 C C . VAL A 1 252 ? 35.797 -21.655 -2.240 1.00 11.67 222 VAL A C 1
ATOM 1708 O O . VAL A 1 252 ? 35.630 -22.464 -1.254 1.00 14.65 222 VAL A O 1
ATOM 1712 N N . LEU A 1 253 ? 36.980 -21.221 -2.664 1.00 11.80 223 LEU A N 1
ATOM 1713 C CA . LEU A 1 253 ? 38.184 -21.412 -1.840 1.00 12.10 223 LEU A CA 1
ATOM 1714 C C . LEU A 1 253 ? 38.300 -20.207 -0.898 1.00 12.81 223 LEU A C 1
ATOM 1715 O O . LEU A 1 253 ? 38.136 -19.054 -1.325 1.00 14.97 223 LEU A O 1
ATOM 1720 N N . LEU A 1 254 ? 38.592 -20.456 0.373 1.00 13.51 224 LEU A N 1
ATOM 1721 C CA . LEU A 1 254 ? 38.735 -19.412 1.368 1.00 13.20 224 LEU A CA 1
ATOM 1722 C C . LEU A 1 254 ? 40.066 -19.603 1.968 1.00 14.72 224 LEU A C 1
ATOM 1723 O O . LEU A 1 254 ? 40.372 -20.700 2.447 1.00 15.78 224 LEU A O 1
ATOM 1728 N N . ASN A 1 255 ? 40.893 -18.573 1.904 1.00 14.08 225 ASN A N 1
ATOM 1729 C CA . ASN A 1 255 ? 42.195 -18.679 2.539 1.00 13.46 225 ASN A CA 1
ATOM 1730 C C . ASN A 1 255 ? 42.362 -17.650 3.656 1.00 14.35 225 ASN A C 1
ATOM 1731 O O . ASN A 1 255 ? 41.998 -16.491 3.495 1.00 12.67 225 ASN A O 1
ATOM 1736 N N . THR A 1 256 ? 43.005 -18.083 4.755 1.00 15.05 226 THR A N 1
ATOM 1737 C CA . THR A 1 256 ? 43.550 -17.157 5.761 1.00 14.02 226 THR A CA 1
ATOM 1738 C C . THR A 1 256 ? 45.041 -17.154 5.733 1.00 14.52 226 THR A C 1
ATOM 1739 O O . THR A 1 256 ? 45.661 -18.205 5.865 1.00 15.04 226 THR A O 1
ATOM 1743 N N . THR A 1 257 ? 45.626 -15.955 5.623 1.00 13.68 227 THR A N 1
ATOM 1744 C CA . THR A 1 257 ? 47.098 -15.849 5.623 1.00 15.19 227 THR A CA 1
ATOM 1745 C C . THR A 1 257 ? 47.471 -14.897 6.737 1.00 16.73 227 THR A C 1
ATOM 1746 O O . THR A 1 257 ? 46.852 -13.820 6.873 1.00 17.49 227 THR A O 1
ATOM 1750 N N . VAL A 1 258 ? 48.470 -15.292 7.553 1.00 17.44 228 VAL A N 1
ATOM 1751 C CA . VAL A 1 258 ? 48.875 -14.488 8.710 1.00 18.93 228 VAL A CA 1
ATOM 1752 C C . VAL A 1 258 ? 50.394 -14.343 8.678 1.00 18.52 228 VAL A C 1
ATOM 1753 O O . VAL A 1 258 ? 51.119 -15.368 8.536 1.00 19.03 228 VAL A O 1
ATOM 1757 N N . TRP A 1 259 ? 50.897 -13.096 8.775 1.00 17.31 229 TRP A N 1
ATOM 1758 C CA . TRP A 1 259 ? 52.324 -12.798 8.973 1.00 18.81 229 TRP A CA 1
ATOM 1759 C C . TRP A 1 259 ? 52.555 -12.262 10.383 1.00 19.19 229 TRP A C 1
ATOM 1760 O O . TRP A 1 259 ? 51.923 -11.229 10.770 1.00 20.35 229 TRP A O 1
ATOM 1771 N N . PRO A 1 260 ? 53.458 -12.921 11.183 1.00 20.37 230 PRO A N 1
ATOM 1772 C CA . PRO A 1 260 ? 53.715 -12.325 12.501 1.00 20.58 230 PRO A CA 1
ATOM 1773 C C . PRO A 1 260 ? 54.341 -10.934 12.342 1.00 21.72 230 PRO A C 1
ATOM 1774 O O . PRO A 1 260 ? 55.138 -10.730 11.415 1.00 22.09 230 PRO A O 1
ATOM 1778 N N . TRP A 1 261 ? 53.993 -10.013 13.252 1.00 20.93 231 TRP A N 1
ATOM 1779 C CA . TRP A 1 261 ? 54.545 -8.666 13.266 1.00 21.76 231 TRP A CA 1
ATOM 1780 C C . TRP A 1 261 ? 55.950 -8.621 13.897 1.00 22.78 231 TRP A C 1
ATOM 1781 O O . TRP A 1 261 ? 56.755 -7.750 13.555 1.00 22.81 231 TRP A O 1
ATOM 1792 N N . GLU A 1 262 ? 56.228 -9.544 14.823 1.00 24.47 232 GLU A N 1
ATOM 1793 C CA . GLU A 1 262 ? 57.515 -9.645 15.550 1.00 28.13 232 GLU A CA 1
ATOM 1794 C C . GLU A 1 262 ? 58.730 -9.559 14.619 1.00 29.70 232 GLU A C 1
ATOM 1795 O O . GLU A 1 262 ? 59.559 -8.661 14.776 1.00 32.11 232 GLU A O 1
ATOM 1801 N N . GLY A 1 263 ? 58.884 -10.430 13.626 1.00 30.87 233 GLY A N 1
ATOM 1802 C CA . GLY A 1 263 ? 60.090 -10.195 12.779 1.00 33.17 233 GLY A CA 1
ATOM 1803 C C . GLY A 1 263 ? 60.001 -9.225 11.581 1.00 33.96 233 GLY A C 1
ATOM 1804 O O . GLY A 1 263 ? 60.818 -9.330 10.644 1.00 35.90 233 GLY A O 1
ATOM 1805 N N . LEU A 1 264 ? 59.020 -8.297 11.597 1.00 32.34 234 LEU A N 1
ATOM 1806 C CA . LEU A 1 264 ? 58.647 -7.541 10.412 1.00 30.30 234 LEU A CA 1
ATOM 1807 C C . LEU A 1 264 ? 59.123 -6.085 10.428 1.00 29.11 234 LEU A C 1
ATOM 1808 O O . LEU A 1 264 ? 58.510 -5.259 11.116 1.00 31.18 234 LEU A O 1
ATOM 1813 N N . ASP A 1 265 ? 60.167 -5.774 9.642 1.00 27.28 235 ASP A N 1
ATOM 1814 C CA . ASP A 1 265 ? 60.721 -4.414 9.527 1.00 24.75 235 ASP A CA 1
ATOM 1815 C C . ASP A 1 265 ? 59.938 -3.569 8.511 1.00 23.86 235 ASP A C 1
ATOM 1816 O O . ASP A 1 265 ? 59.051 -4.107 7.832 1.00 21.85 235 ASP A O 1
ATOM 1821 N N A GLU A 1 266 ? 60.226 -2.262 8.417 0.50 23.58 236 GLU A N 1
ATOM 1822 N N B GLU A 1 266 ? 60.255 -2.285 8.423 0.50 23.76 236 GLU A N 1
ATOM 1823 C CA A GLU A 1 266 ? 59.490 -1.377 7.492 0.50 22.93 236 GLU A CA 1
ATOM 1824 C CA B GLU A 1 266 ? 59.534 -1.393 7.541 0.50 23.36 236 GLU A CA 1
ATOM 1825 C C A GLU A 1 266 ? 59.645 -1.830 6.050 0.50 23.00 236 GLU A C 1
ATOM 1826 C C B GLU A 1 266 ? 59.661 -1.806 6.075 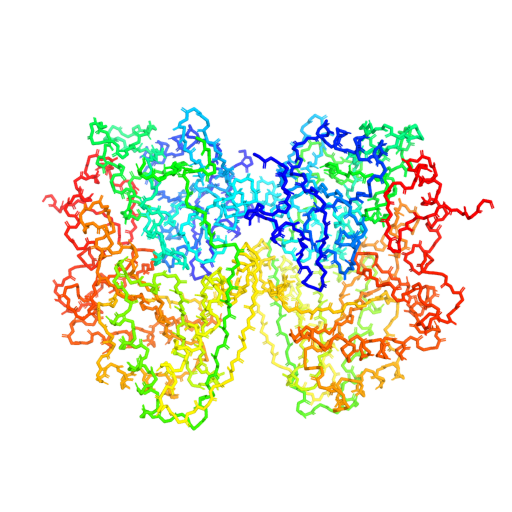0.50 23.26 236 GLU A C 1
ATOM 1827 O O A GLU A 1 266 ? 58.690 -1.747 5.279 0.50 22.65 236 GLU A O 1
ATOM 1828 O O B GLU A 1 266 ? 58.697 -1.686 5.317 0.50 22.91 236 GLU A O 1
ATOM 1839 N N . ALA A 1 267 ? 60.861 -2.257 5.687 1.00 22.99 237 ALA A N 1
ATOM 1840 C CA . ALA A 1 267 ? 61.139 -2.659 4.300 1.00 21.97 237 ALA A CA 1
ATOM 1841 C C . ALA A 1 267 ? 60.284 -3.868 3.954 1.00 20.91 237 ALA A C 1
ATOM 1842 O O . ALA A 1 267 ? 59.702 -3.925 2.874 1.00 21.06 237 ALA A O 1
ATOM 1844 N N . ALA A 1 268 ? 60.166 -4.798 4.903 1.00 21.24 238 ALA A N 1
ATOM 1845 C CA . ALA A 1 268 ? 59.340 -6.015 4.690 1.00 19.70 238 ALA A CA 1
ATOM 1846 C C . ALA A 1 268 ? 57.834 -5.654 4.587 1.00 18.58 238 ALA A C 1
ATOM 1847 O O . ALA A 1 268 ? 57.101 -6.176 3.707 1.00 17.53 238 ALA A O 1
ATOM 1849 N N . PHE A 1 269 ? 57.391 -4.768 5.495 1.00 17.29 239 PHE A N 1
ATOM 1850 C CA . PHE A 1 269 ? 56.002 -4.264 5.497 1.00 16.24 239 PHE A CA 1
ATOM 1851 C C . PHE A 1 269 ? 55.742 -3.569 4.156 1.00 17.14 239 PHE A C 1
ATOM 1852 O O . PHE A 1 269 ? 54.734 -3.834 3.501 1.00 16.79 239 PHE A O 1
ATOM 1860 N N . ALA A 1 270 ? 56.666 -2.704 3.746 1.00 16.94 240 ALA A N 1
ATOM 1861 C CA . ALA A 1 270 ? 56.554 -1.997 2.468 1.00 18.09 240 ALA A CA 1
ATOM 1862 C C . ALA A 1 270 ? 56.477 -2.904 1.252 1.00 18.09 240 ALA A C 1
ATOM 1863 O O . ALA A 1 270 ? 55.654 -2.665 0.358 1.00 18.61 240 ALA A O 1
ATOM 1865 N N . ARG A 1 271 ? 57.302 -3.952 1.204 1.00 15.87 241 ARG A N 1
ATOM 1866 C CA . ARG A 1 271 ? 57.308 -4.833 0.038 1.00 16.37 241 ARG A CA 1
ATOM 1867 C C . ARG A 1 271 ? 55.942 -5.542 -0.053 1.00 15.76 241 ARG A C 1
ATOM 1868 O O . ARG A 1 271 ? 55.361 -5.678 -1.146 1.00 16.99 241 ARG A O 1
ATOM 1876 N N . LEU A 1 272 ? 55.417 -5.965 1.101 1.00 15.27 242 LEU A N 1
ATOM 1877 C CA . LEU A 1 272 ? 54.113 -6.665 1.177 1.00 15.15 242 LEU A CA 1
ATOM 1878 C C . LEU A 1 272 ? 53.007 -5.742 0.649 1.00 15.68 242 LEU A C 1
ATOM 1879 O O . LEU A 1 272 ? 52.225 -6.120 -0.258 1.00 15.58 242 LEU A O 1
ATOM 1884 N N . VAL A 1 273 ? 53.002 -4.484 1.112 1.00 16.01 243 VAL A N 1
ATOM 1885 C CA . VAL A 1 273 ? 51.942 -3.539 0.664 1.00 15.34 243 VAL A CA 1
ATOM 1886 C C . VAL A 1 273 ? 52.121 -3.204 -0.814 1.00 15.55 243 VAL A C 1
ATOM 1887 O O . VAL A 1 273 ? 51.119 -3.126 -1.596 1.00 16.00 243 VAL A O 1
ATOM 1891 N N . ARG A 1 274 ? 53.377 -3.065 -1.213 1.00 13.56 244 ARG A N 1
ATOM 1892 C CA . ARG A 1 274 ? 53.667 -2.790 -2.612 1.00 16.37 244 ARG A CA 1
ATOM 1893 C C . ARG A 1 274 ? 53.280 -3.920 -3.539 1.00 15.90 244 ARG A C 1
ATOM 1894 O O . ARG A 1 274 ? 52.667 -3.664 -4.607 1.00 16.32 244 ARG A O 1
ATOM 1902 N N . ASN A 1 275 ? 53.649 -5.163 -3.137 1.00 15.90 245 ASN A N 1
ATOM 1903 C CA . ASN A 1 275 ? 53.228 -6.356 -3.869 1.00 15.91 245 ASN A CA 1
ATOM 1904 C C . ASN A 1 275 ? 51.717 -6.408 -4.071 1.00 15.16 245 ASN A C 1
ATOM 1905 O O . ASN A 1 275 ? 51.231 -6.643 -5.192 1.00 15.75 245 ASN A O 1
ATOM 1910 N N . HIS A 1 276 ? 50.981 -6.271 -2.968 1.00 15.53 246 HIS A N 1
ATOM 1911 C CA . HIS A 1 276 ? 49.496 -6.339 -2.971 1.00 15.04 246 HIS A CA 1
ATOM 1912 C C . HIS A 1 276 ? 48.937 -5.224 -3.856 1.00 14.19 246 HIS A C 1
ATOM 1913 O O . HIS A 1 276 ? 48.042 -5.443 -4.693 1.00 13.41 246 HIS A O 1
ATOM 1920 N N . GLY A 1 277 ? 49.470 -4.025 -3.706 1.00 13.32 247 GLY A N 1
ATOM 1921 C CA . GLY A 1 277 ? 48.992 -2.879 -4.535 1.00 13.19 247 GLY A CA 1
ATOM 1922 C C . GLY A 1 277 ? 49.225 -3.010 -6.000 1.00 12.48 247 GLY A C 1
ATOM 1923 O O . GLY A 1 277 ? 48.284 -2.818 -6.789 1.00 13.34 247 GLY A O 1
ATOM 1924 N N . ARG A 1 278 ? 50.417 -3.489 -6.372 1.00 14.52 248 ARG A N 1
ATOM 1925 C CA . ARG A 1 278 ? 50.745 -3.689 -7.785 1.00 15.60 248 ARG A CA 1
ATOM 1926 C C . ARG A 1 278 ? 49.835 -4.762 -8.392 1.00 14.72 248 ARG A C 1
ATOM 1927 O O . ARG A 1 278 ? 49.327 -4.562 -9.520 1.00 15.01 248 ARG A O 1
ATOM 1931 N N . TRP A 1 279 ? 49.612 -5.888 -7.660 1.00 14.98 249 TRP A N 1
ATOM 1932 C CA . TRP A 1 279 ? 48.737 -6.943 -8.127 1.00 14.33 249 TRP A CA 1
ATOM 1933 C C . TRP A 1 279 ? 47.327 -6.397 -8.390 1.00 14.09 249 TRP A C 1
ATOM 1934 O O . TRP A 1 279 ? 46.765 -6.650 -9.432 1.00 13.04 249 TRP A O 1
ATOM 1945 N N . PHE A 1 280 ? 46.739 -5.643 -7.461 1.00 12.40 250 PHE A N 1
ATOM 1946 C CA . PHE A 1 280 ? 45.413 -5.030 -7.732 1.00 12.55 250 PHE A CA 1
ATOM 1947 C C . PHE A 1 280 ? 45.397 -3.983 -8.845 1.00 13.20 250 PHE A C 1
ATOM 1948 O O . PHE A 1 280 ? 44.470 -3.936 -9.631 1.00 14.97 250 PHE A O 1
ATOM 1956 N N . GLU A 1 281 ? 46.504 -3.259 -8.986 1.00 14.25 251 GLU A N 1
ATOM 1957 C CA . GLU A 1 281 ? 46.615 -2.290 -10.094 1.00 13.75 251 GLU A CA 1
ATOM 1958 C C . GLU A 1 281 ? 46.561 -3.043 -11.431 1.00 14.36 251 GLU A C 1
ATOM 1959 O O . GLU A 1 281 ? 45.999 -2.551 -12.378 1.00 15.22 251 GLU A O 1
ATOM 1965 N N . GLN A 1 282 ? 47.129 -4.272 -11.479 1.00 13.42 252 GLN A N 1
ATOM 1966 C CA . GLN A 1 282 ? 47.200 -5.038 -12.714 1.00 15.00 252 GLN A CA 1
ATOM 1967 C C . GLN A 1 282 ? 45.915 -5.843 -13.036 1.00 14.66 252 GLN A C 1
ATOM 1968 O O . GLN A 1 282 ? 45.586 -6.075 -14.223 1.00 16.34 252 GLN A O 1
ATOM 1971 N N . ASN A 1 283 ? 45.206 -6.277 -12.012 1.00 13.98 253 ASN A N 1
ATOM 1972 C CA . ASN A 1 283 ? 44.224 -7.393 -12.139 1.00 13.82 253 ASN A CA 1
ATOM 1973 C C . ASN A 1 283 ? 42.848 -7.026 -11.666 1.00 14.03 253 ASN A C 1
ATOM 1974 O O . ASN A 1 283 ? 42.180 -7.834 -10.999 1.00 14.38 253 ASN A O 1
ATOM 1979 N N . SER A 1 284 ? 42.437 -5.771 -11.989 1.00 13.56 254 SER A N 1
ATOM 1980 C CA . SER A 1 284 ? 41.177 -5.263 -11.488 1.00 13.57 254 SER A CA 1
ATOM 1981 C C . SER A 1 284 ? 40.251 -4.744 -12.560 1.00 13.86 254 SER A C 1
ATOM 1982 O O . SER A 1 284 ? 39.192 -4.136 -12.224 1.00 13.93 254 SER A O 1
ATOM 1985 N N . GLY A 1 285 ? 40.642 -4.930 -13.822 1.00 13.66 255 GLY A N 1
ATOM 1986 C CA . GLY A 1 285 ? 39.816 -4.438 -14.937 1.00 14.43 255 GLY A CA 1
ATOM 1987 C C . GLY A 1 285 ? 38.543 -5.276 -15.077 1.00 15.01 255 GLY A C 1
ATOM 1988 O O . GLY A 1 285 ? 38.511 -6.432 -14.645 1.00 16.20 255 GLY A O 1
ATOM 1989 N N . PRO A 1 286 ? 37.462 -4.701 -15.666 1.00 17.03 256 PRO A N 1
ATOM 1990 C CA . PRO A 1 286 ? 36.215 -5.460 -15.898 1.00 17.22 256 PRO A CA 1
ATOM 1991 C C . PRO A 1 286 ? 36.402 -6.768 -16.716 1.00 19.11 256 PRO A C 1
ATOM 1992 O O . PRO A 1 286 ? 35.624 -7.716 -16.555 1.00 20.49 256 PRO A O 1
ATOM 1996 N N . ASP A 1 287 ? 37.412 -6.873 -17.548 1.00 18.76 257 ASP A N 1
ATOM 1997 C CA . ASP A 1 287 ? 37.574 -8.141 -18.293 1.00 19.56 257 ASP A CA 1
ATOM 1998 C C . ASP A 1 287 ? 38.641 -9.044 -17.692 1.00 18.40 257 ASP A C 1
ATOM 1999 O O . ASP A 1 287 ? 38.967 -10.121 -18.263 1.00 18.40 257 ASP A O 1
ATOM 2004 N N . SER A 1 288 ? 39.126 -8.699 -16.491 1.00 16.52 258 SER A N 1
ATOM 2005 C CA . SER A 1 288 ? 40.176 -9.543 -15.883 1.00 16.85 258 SER A CA 1
ATOM 2006 C C . SER A 1 288 ? 39.655 -10.915 -15.463 1.00 15.23 258 SER A C 1
ATOM 2007 O O . SER A 1 288 ? 38.613 -10.986 -14.862 1.00 14.00 258 SER A O 1
ATOM 2010 N N . PRO A 1 289 ? 40.418 -12.015 -15.738 1.00 16.51 259 PRO A N 1
ATOM 2011 C CA . PRO A 1 289 ? 40.007 -13.351 -15.171 1.00 16.93 259 PRO A CA 1
ATOM 2012 C C . PRO A 1 289 ? 39.915 -13.259 -13.674 1.00 16.84 259 PRO A C 1
ATOM 2013 O O . PRO A 1 289 ? 39.204 -14.077 -13.056 1.00 18.12 259 PRO A O 1
ATOM 2017 N N . TRP A 1 290 ? 40.584 -12.244 -13.081 1.00 15.23 260 TRP A N 1
ATOM 2018 C CA . TRP A 1 290 ? 40.647 -12.155 -11.645 1.00 14.83 260 TRP A CA 1
ATOM 2019 C C . TRP A 1 290 ? 39.433 -11.494 -11.050 1.00 13.01 260 TRP A C 1
ATOM 2020 O O . TRP A 1 290 ? 39.399 -11.279 -9.854 1.00 14.36 260 TRP A O 1
ATOM 2031 N N . CYS A 1 291 ? 38.415 -11.204 -11.874 1.00 13.99 261 CYS A N 1
ATOM 2032 C CA . CYS A 1 291 ? 37.115 -10.746 -11.368 1.00 13.01 261 CYS A CA 1
ATOM 2033 C C . CYS A 1 291 ? 36.517 -11.736 -10.337 1.00 13.63 261 CYS A C 1
ATOM 2034 O O . CYS A 1 291 ? 35.693 -11.352 -9.507 1.00 13.19 261 CYS A O 1
ATOM 2037 N N . ASP A 1 292 ? 36.943 -13.020 -10.394 1.00 12.25 262 ASP A N 1
ATOM 2038 C CA . ASP A 1 292 ? 36.400 -14.007 -9.477 1.00 13.73 262 ASP A CA 1
ATOM 2039 C C . ASP A 1 292 ? 37.182 -14.154 -8.138 1.00 13.08 262 ASP A C 1
ATOM 2040 O O . ASP A 1 292 ? 36.884 -15.092 -7.306 1.00 13.29 262 ASP A O 1
ATOM 2045 N N . LEU A 1 293 ? 38.120 -13.222 -7.910 1.00 13.57 263 LEU A N 1
ATOM 2046 C CA . LEU A 1 293 ? 38.880 -13.176 -6.641 1.00 11.62 263 LEU A CA 1
ATOM 2047 C C . LEU A 1 293 ? 38.455 -11.955 -5.788 1.00 11.35 263 LEU A C 1
ATOM 2048 O O . LEU A 1 293 ? 38.355 -10.811 -6.300 1.00 12.98 263 LEU A O 1
ATOM 2053 N N . TYR A 1 294 ? 38.290 -12.169 -4.477 1.00 10.22 264 TYR A N 1
ATOM 2054 C CA . TYR A 1 294 ? 38.085 -11.042 -3.484 1.00 10.23 264 TYR A CA 1
ATOM 2055 C C . TYR A 1 294 ? 39.035 -11.242 -2.335 1.00 12.17 264 TYR A C 1
ATOM 2056 O O . TYR A 1 294 ? 39.330 -12.393 -1.958 1.00 13.55 264 TYR A O 1
ATOM 2065 N N . SER A 1 295 ? 39.581 -10.148 -1.765 1.00 11.82 265 SER A N 1
ATOM 2066 C CA . SER A 1 295 ? 40.453 -10.331 -0.593 1.00 12.45 265 SER A CA 1
ATOM 2067 C C . SER A 1 295 ? 40.358 -9.098 0.301 1.00 11.53 265 SER A C 1
ATOM 2068 O O . SER A 1 295 ? 39.911 -7.999 -0.192 1.00 11.31 265 SER A O 1
ATOM 2071 N N . VAL A 1 296 ? 40.744 -9.217 1.586 1.00 10.54 266 VAL A N 1
ATOM 2072 C CA . VAL A 1 296 ? 40.824 -8.059 2.499 1.00 10.62 266 VAL A CA 1
ATOM 2073 C C . VAL A 1 296 ? 42.180 -8.237 3.141 1.00 11.73 266 VAL A C 1
ATOM 2074 O O . VAL A 1 296 ? 42.468 -9.316 3.727 1.00 12.52 266 VAL A O 1
ATOM 2078 N N . LEU A 1 297 ? 43.052 -7.261 2.935 1.00 10.78 267 LEU A N 1
ATOM 2079 C CA . LEU A 1 297 ? 44.323 -7.242 3.625 1.00 10.98 267 LEU A CA 1
ATOM 2080 C C . LEU A 1 297 ? 44.238 -6.303 4.808 1.00 11.58 267 LEU A C 1
ATOM 2081 O O . LEU A 1 297 ? 43.977 -5.111 4.618 1.00 12.18 267 LEU A O 1
ATOM 2086 N N . ALA A 1 298 ? 44.555 -6.811 5.998 1.00 11.88 268 ALA A N 1
ATOM 2087 C CA . ALA A 1 298 ? 44.395 -6.093 7.253 1.00 12.62 268 ALA A CA 1
ATOM 2088 C C . ALA A 1 298 ? 45.757 -5.668 7.812 1.00 13.56 268 ALA A C 1
ATOM 2089 O O . ALA A 1 298 ? 46.550 -6.513 8.297 1.00 13.47 268 ALA A O 1
ATOM 2091 N N . LEU A 1 299 ? 46.012 -4.333 7.749 1.00 13.06 269 LEU A N 1
ATOM 2092 C CA . LEU A 1 299 ? 47.290 -3.781 8.217 1.00 14.36 269 LEU A CA 1
ATOM 2093 C C . LEU A 1 299 ? 46.993 -3.389 9.632 1.00 14.43 269 LEU A C 1
ATOM 2094 O O . LEU A 1 299 ? 46.439 -2.324 9.907 1.00 15.18 269 LEU A O 1
ATOM 2099 N N . THR A 1 300 ? 47.294 -4.290 10.556 1.00 14.60 270 THR A N 1
ATOM 2100 C CA . THR A 1 300 ? 46.843 -4.170 11.942 1.00 15.17 270 THR A CA 1
ATOM 2101 C C . THR A 1 300 ? 47.936 -3.446 12.761 1.00 15.47 270 THR A C 1
ATOM 2102 O O . THR A 1 300 ? 49.080 -3.301 12.310 1.00 16.15 270 THR A O 1
ATOM 2106 N N . ARG A 1 301 ? 47.593 -2.966 13.947 1.00 17.48 271 ARG A N 1
ATOM 2107 C CA . ARG A 1 301 ? 48.601 -2.442 14.848 1.00 17.92 271 ARG A CA 1
ATOM 2108 C C . ARG A 1 301 ? 49.614 -3.514 15.246 1.00 20.71 271 ARG A C 1
ATOM 2109 O O . ARG A 1 301 ? 49.223 -4.655 15.524 1.00 21.73 271 ARG A O 1
ATOM 2117 N N . SER A 1 302 ? 50.910 -3.183 15.283 1.00 21.65 272 SER A N 1
ATOM 2118 C CA . SER A 1 302 ? 51.906 -4.207 15.638 1.00 22.51 272 SER A CA 1
ATOM 2119 C C . SER A 1 302 ? 51.680 -4.816 17.038 1.00 23.92 272 SER A C 1
ATOM 2120 O O . SER A 1 302 ? 51.953 -6.007 17.243 1.00 24.33 272 SER A O 1
ATOM 2123 N N . GLN A 1 303 ? 51.070 -4.060 17.959 1.00 24.43 273 GLN A N 1
ATOM 2124 C CA . GLN A 1 303 ? 50.620 -4.666 19.225 1.00 26.75 273 GLN A CA 1
ATOM 2125 C C . GLN A 1 303 ? 49.712 -5.910 19.074 1.00 26.33 273 GLN A C 1
ATOM 2126 O O . GLN A 1 303 ? 49.548 -6.680 20.033 1.00 27.16 273 GLN A O 1
ATOM 2132 N N . SER A 1 304 ? 49.098 -6.115 17.914 1.00 24.38 274 SER A N 1
ATOM 2133 C CA . SER A 1 304 ? 48.200 -7.253 17.762 1.00 23.81 274 SER A CA 1
ATOM 2134 C C . SER A 1 304 ? 48.949 -8.572 17.571 1.00 23.39 274 SER A C 1
ATOM 2135 O O . SER A 1 304 ? 48.332 -9.588 17.730 1.00 25.25 274 SER A O 1
ATOM 2138 N N . GLY A 1 305 ? 50.222 -8.531 17.160 1.00 22.28 275 GLY A N 1
ATOM 2139 C CA . GLY A 1 305 ? 51.074 -9.714 16.925 1.00 22.33 275 GLY A CA 1
ATOM 2140 C C . GLY A 1 305 ? 51.132 -10.168 15.490 1.00 21.70 275 GLY A C 1
ATOM 2141 O O . GLY A 1 305 ? 52.038 -10.943 15.092 1.00 23.28 275 GLY A O 1
ATOM 2142 N N . ALA A 1 306 ? 50.143 -9.756 14.683 1.00 20.91 276 ALA A N 1
ATOM 2143 C CA . ALA A 1 306 ? 50.081 -10.289 13.324 1.00 20.45 276 ALA A CA 1
ATOM 2144 C C . ALA A 1 306 ? 49.278 -9.409 12.348 1.00 18.72 276 ALA A C 1
ATOM 2145 O O . ALA A 1 306 ? 48.306 -8.788 12.751 1.00 19.96 276 ALA A O 1
ATOM 2147 N N . LEU A 1 307 ? 49.737 -9.360 11.089 1.00 18.41 277 LEU A N 1
ATOM 2148 C CA . LEU A 1 307 ? 49.032 -8.808 9.914 1.00 17.92 277 LEU A CA 1
ATOM 2149 C C . LEU A 1 307 ? 48.312 -10.016 9.314 1.00 17.22 277 LEU A C 1
ATOM 2150 O O . LEU A 1 307 ? 48.819 -11.155 9.416 1.00 16.98 277 LEU A O 1
ATOM 2155 N N . ALA A 1 308 ? 47.190 -9.801 8.615 1.00 16.20 278 ALA A N 1
ATOM 2156 C CA . ALA A 1 308 ? 46.485 -10.975 8.106 1.00 14.96 278 ALA A CA 1
ATOM 2157 C C . ALA A 1 308 ? 45.747 -10.591 6.852 1.00 14.76 278 ALA A C 1
ATOM 2158 O O . ALA A 1 308 ? 45.569 -9.367 6.563 1.00 14.01 278 ALA A O 1
ATOM 2160 N N . MET A 1 309 ? 45.366 -11.600 6.081 1.00 12.22 279 MET A N 1
ATOM 2161 C CA . MET A 1 309 ? 44.633 -11.414 4.848 1.00 12.90 279 MET A CA 1
ATOM 2162 C C . MET A 1 309 ? 43.664 -12.575 4.658 1.00 12.30 279 MET A C 1
ATOM 2163 O O . MET A 1 309 ? 44.067 -13.753 4.835 1.00 13.06 279 MET A O 1
ATOM 2168 N N . THR A 1 310 ? 42.450 -12.265 4.191 1.00 12.91 280 THR A N 1
ATOM 2169 C CA . THR A 1 310 ? 41.433 -13.272 3.876 1.00 13.77 280 THR A CA 1
ATOM 2170 C C . THR A 1 310 ? 41.135 -13.173 2.401 1.00 13.64 280 THR A C 1
ATOM 2171 O O . THR A 1 310 ? 40.957 -12.055 1.852 1.00 12.33 280 THR A O 1
ATOM 2175 N N . THR A 1 311 ? 41.139 -14.303 1.721 1.00 12.32 281 THR A N 1
ATOM 2176 C CA . THR A 1 311 ? 40.945 -14.307 0.292 1.00 12.51 281 THR A CA 1
ATOM 2177 C C . THR A 1 311 ? 39.805 -15.281 -0.038 1.00 12.17 281 THR A C 1
ATOM 2178 O O . THR A 1 311 ? 39.797 -16.430 0.514 1.00 13.80 281 THR A O 1
ATOM 2182 N N . GLN A 1 312 ? 38.939 -14.950 -0.985 1.00 12.59 282 GLN A N 1
ATOM 2183 C CA . GLN A 1 312 ? 37.862 -15.819 -1.483 1.00 12.61 282 GLN A CA 1
ATOM 2184 C C . GLN A 1 312 ? 38.056 -15.934 -3.024 1.00 12.96 282 GLN A C 1
ATOM 2185 O O . GLN A 1 312 ? 38.261 -14.940 -3.711 1.00 12.94 282 GLN A O 1
ATOM 2191 N N . LEU A 1 313 ? 38.045 -17.155 -3.559 1.00 12.67 283 LEU A N 1
ATOM 2192 C CA . LEU A 1 313 ? 38.166 -17.381 -5.011 1.00 13.65 283 LEU A CA 1
ATOM 2193 C C . LEU A 1 313 ? 37.063 -18.353 -5.403 1.00 13.54 283 LEU A C 1
ATOM 2194 O O . LEU A 1 313 ? 36.895 -19.409 -4.746 1.00 13.50 283 LEU A O 1
ATOM 2199 N N . ASP A 1 314 ? 36.330 -18.038 -6.471 1.00 15.21 284 ASP A N 1
ATOM 2200 C CA . ASP A 1 314 ? 35.467 -19.036 -7.167 1.00 16.00 284 ASP A CA 1
ATOM 2201 C C . ASP A 1 314 ? 36.206 -20.408 -7.374 1.00 15.99 284 ASP A C 1
ATOM 2202 O O . ASP A 1 314 ? 37.297 -20.454 -7.963 1.00 16.21 284 ASP A O 1
ATOM 2207 N N . ALA A 1 315 ? 35.671 -21.466 -6.750 1.00 16.19 285 ALA A N 1
ATOM 2208 C CA . ALA A 1 315 ? 36.326 -22.813 -6.785 1.00 17.79 285 ALA A CA 1
ATOM 2209 C C . ALA A 1 315 ? 35.846 -23.695 -7.953 1.00 18.50 285 ALA A C 1
ATOM 2210 O O . ALA A 1 315 ? 36.308 -24.857 -8.070 1.00 20.69 285 ALA A O 1
ATOM 2212 N N . THR A 1 316 ? 34.986 -23.155 -8.833 1.00 20.05 286 THR A N 1
ATOM 2213 C CA . THR A 1 316 ? 34.336 -23.890 -9.949 1.00 22.68 286 THR A CA 1
ATOM 2214 C C . THR A 1 316 ? 35.302 -24.491 -10.959 1.00 22.85 286 THR A C 1
ATOM 2215 O O . THR A 1 316 ? 35.105 -25.620 -11.412 1.00 23.05 286 THR A O 1
ATOM 2219 N N . GLY A 1 317 ? 36.275 -23.703 -11.392 1.00 22.91 287 GLY A N 1
ATOM 2220 C CA . GLY A 1 317 ? 37.230 -24.078 -12.463 1.00 23.00 287 GLY A CA 1
ATOM 2221 C C . GLY A 1 317 ? 38.234 -25.055 -11.894 1.00 24.19 287 GLY A C 1
ATOM 2222 O O . GLY A 1 317 ? 38.509 -25.012 -10.684 1.00 23.81 287 GLY A O 1
ATOM 2223 N N . PRO A 1 318 ? 38.675 -26.048 -12.711 1.00 25.72 288 PRO A N 1
ATOM 2224 C CA . PRO A 1 318 ? 39.652 -27.020 -12.220 1.00 26.14 288 PRO A CA 1
ATOM 2225 C C . PRO A 1 318 ? 41.005 -26.457 -11.764 1.00 26.31 288 PRO A C 1
ATOM 2226 O O . PRO A 1 318 ? 41.736 -27.198 -11.102 1.00 27.90 288 PRO A O 1
ATOM 2230 N N . ASP A 1 319 ? 41.372 -25.225 -12.163 1.00 24.41 289 ASP A N 1
ATOM 2231 C CA . ASP A 1 319 ? 42.678 -24.705 -11.759 1.00 20.89 289 ASP A CA 1
ATOM 2232 C C . ASP A 1 319 ? 42.615 -23.709 -10.607 1.00 19.79 289 ASP A C 1
ATOM 2233 O O . ASP A 1 319 ? 43.555 -22.929 -10.456 1.00 19.72 289 ASP A O 1
ATOM 2235 N N . ALA A 1 320 ? 41.519 -23.706 -9.839 1.00 17.06 290 ALA A N 1
ATOM 2236 C CA . ALA A 1 320 ? 41.250 -22.656 -8.816 1.00 17.06 290 ALA A CA 1
ATOM 2237 C C . ALA A 1 320 ? 42.362 -22.666 -7.758 1.00 15.95 290 ALA A C 1
ATOM 2238 O O . ALA A 1 320 ? 42.826 -21.607 -7.312 1.00 17.06 290 ALA A O 1
ATOM 2240 N N . GLU A 1 321 ? 42.789 -23.847 -7.354 1.00 14.53 291 GLU A N 1
ATOM 2241 C CA . GLU A 1 321 ? 43.777 -23.872 -6.248 1.00 14.94 291 GLU A CA 1
ATOM 2242 C C . GLU A 1 321 ? 45.111 -23.274 -6.686 1.00 15.25 291 GLU A C 1
ATOM 2243 O O . GLU A 1 321 ? 45.751 -22.487 -5.936 1.00 17.36 291 GLU A O 1
ATOM 2249 N N . LYS A 1 322 ? 45.548 -23.650 -7.882 1.00 16.30 292 LYS A N 1
ATOM 2250 C CA . LYS A 1 322 ? 46.795 -23.091 -8.473 1.00 17.40 292 LYS A CA 1
ATOM 2251 C C . LYS A 1 322 ? 46.716 -21.536 -8.616 1.00 16.65 292 LYS A C 1
ATOM 2252 O O . LYS A 1 322 ? 47.711 -20.784 -8.379 1.00 16.32 292 LYS A O 1
ATOM 2255 N N . ARG A 1 323 ? 45.556 -21.055 -9.044 1.00 15.84 293 ARG A N 1
ATOM 2256 C CA . ARG A 1 323 ? 45.386 -19.575 -9.193 1.00 15.32 293 ARG A CA 1
ATOM 2257 C C . ARG A 1 323 ? 45.445 -18.872 -7.821 1.00 15.56 293 ARG A C 1
ATOM 2258 O O . ARG A 1 323 ? 46.029 -17.783 -7.688 1.00 16.99 293 ARG A O 1
ATOM 2266 N N . LEU A 1 324 ? 44.794 -19.428 -6.821 1.00 14.57 294 LEU A N 1
ATOM 2267 C CA . LEU A 1 324 ? 44.835 -18.887 -5.486 1.00 15.10 294 LEU A CA 1
ATOM 2268 C C . LEU A 1 324 ? 46.282 -18.858 -5.057 1.00 14.64 294 LEU A C 1
ATOM 2269 O O . LEU A 1 324 ? 46.723 -17.868 -4.500 1.00 14.81 294 LEU A O 1
ATOM 2274 N N . GLU A 1 325 ? 47.049 -19.907 -5.299 1.00 16.79 295 GLU A N 1
ATOM 2275 C CA . GLU A 1 325 ? 48.451 -19.903 -4.861 1.00 16.57 295 GLU A CA 1
ATOM 2276 C C . GLU A 1 325 ? 49.258 -18.856 -5.591 1.00 16.57 295 GLU A C 1
ATOM 2277 O O . GLU A 1 325 ? 50.220 -18.344 -5.036 1.00 16.25 295 GLU A O 1
ATOM 2283 N N . THR A 1 326 ? 48.892 -18.542 -6.826 1.00 16.98 296 THR A N 1
ATOM 2284 C CA . THR A 1 326 ? 49.564 -17.475 -7.616 1.00 16.87 296 THR A CA 1
ATOM 2285 C C . THR A 1 326 ? 49.378 -16.108 -6.986 1.00 16.47 296 THR A C 1
ATOM 2286 O O . THR A 1 326 ? 50.330 -15.355 -6.829 1.00 16.56 296 THR A O 1
ATOM 2290 N N . TYR A 1 327 ? 48.152 -15.783 -6.612 1.00 15.41 297 TYR A N 1
ATOM 2291 C CA . TYR A 1 327 ? 47.886 -14.533 -5.881 1.00 13.70 297 TYR A CA 1
ATOM 2292 C C . TYR A 1 327 ? 48.675 -14.503 -4.554 1.00 14.00 297 TYR A C 1
ATOM 2293 O O . TYR A 1 327 ? 49.355 -13.502 -4.234 1.00 13.29 297 TYR A O 1
ATOM 2302 N N . LEU A 1 328 ? 48.589 -15.580 -3.772 1.00 14.49 298 LEU A N 1
ATOM 2303 C CA . LEU A 1 328 ? 49.225 -15.563 -2.428 1.00 15.13 298 LEU A CA 1
ATOM 2304 C C . LEU A 1 328 ? 50.739 -15.393 -2.535 1.00 16.29 298 LEU A C 1
ATOM 2305 O O . LEU A 1 328 ? 51.321 -14.667 -1.723 1.00 15.21 298 LEU A O 1
ATOM 2310 N N . ALA A 1 329 ? 51.348 -16.033 -3.540 1.00 16.55 299 ALA A N 1
ATOM 2311 C CA . ALA A 1 329 ? 52.799 -15.949 -3.771 1.00 18.23 299 ALA A CA 1
ATOM 2312 C C . ALA A 1 329 ? 53.163 -14.535 -4.250 1.00 18.42 299 ALA A C 1
ATOM 2313 O O . ALA A 1 329 ? 54.188 -14.001 -3.834 1.00 19.12 299 ALA A O 1
ATOM 2315 N N . ALA A 1 330 ? 52.326 -13.925 -5.100 1.00 17.57 300 ALA A N 1
ATOM 2316 C CA . ALA A 1 330 ? 52.528 -12.505 -5.469 1.00 16.62 300 ALA A CA 1
ATOM 2317 C C . ALA A 1 330 ? 52.579 -11.594 -4.236 1.00 17.26 300 ALA A C 1
ATOM 2318 O O . ALA A 1 330 ? 53.471 -10.718 -4.171 1.00 16.24 300 ALA A O 1
ATOM 2320 N N . VAL A 1 331 ? 51.681 -11.797 -3.251 1.00 16.75 301 VAL A N 1
ATOM 2321 C CA . VAL A 1 331 ? 51.576 -10.862 -2.070 1.00 16.77 301 VAL A CA 1
ATOM 2322 C C . VAL A 1 331 ? 52.804 -11.001 -1.175 1.00 17.00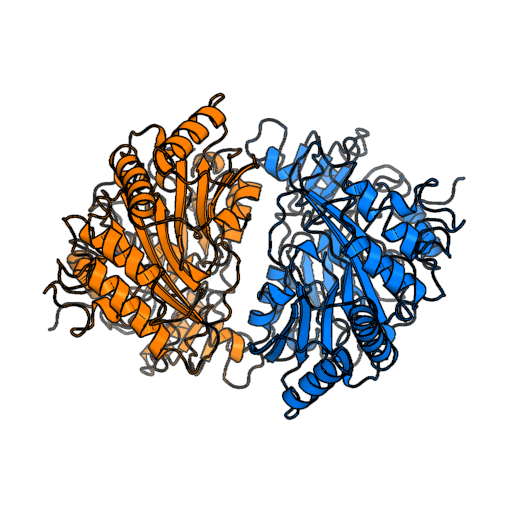 301 VAL A C 1
ATOM 2323 O O . VAL A 1 331 ? 53.380 -10.015 -0.695 1.00 17.33 301 VAL A O 1
ATOM 2327 N N . SER A 1 332 ? 53.280 -12.220 -1.027 1.00 16.66 302 SER A N 1
ATOM 2328 C CA . SER A 1 332 ? 54.392 -12.461 -0.123 1.00 17.78 302 SER A CA 1
ATOM 2329 C C . SER A 1 332 ? 55.775 -12.409 -0.760 1.00 18.86 302 SER A C 1
ATOM 2330 O O . SER A 1 332 ? 56.789 -12.538 -0.083 1.00 19.47 302 SER A O 1
ATOM 2333 N N . GLU A 1 333 ? 55.827 -12.257 -2.061 1.00 19.84 303 GLU A N 1
ATOM 2334 C CA . GLU A 1 333 ? 57.087 -12.349 -2.784 1.00 21.38 303 GLU A CA 1
ATOM 2335 C C . GLU A 1 333 ? 58.157 -11.387 -2.265 1.00 21.14 303 GLU A C 1
ATOM 2336 O O . GLU A 1 333 ? 57.929 -10.198 -2.207 1.00 21.12 303 GLU A O 1
ATOM 2342 N N . GLY A 1 334 ? 59.297 -11.926 -1.842 1.00 21.47 304 GLY A N 1
ATOM 2343 C CA . GLY A 1 334 ? 60.406 -11.076 -1.367 1.00 20.11 304 GLY A CA 1
ATOM 2344 C C . GLY A 1 334 ? 60.184 -10.385 -0.010 1.00 20.62 304 GLY A C 1
ATOM 2345 O O . GLY A 1 334 ? 61.084 -9.618 0.480 1.00 21.12 304 GLY A O 1
ATOM 2346 N N . VAL A 1 335 ? 59.059 -10.685 0.646 1.00 20.16 305 VAL A N 1
ATOM 2347 C CA . VAL A 1 335 ? 58.757 -10.078 1.944 1.00 22.64 305 VAL A CA 1
ATOM 2348 C C . VAL A 1 335 ? 59.768 -10.522 3.020 1.00 24.59 305 VAL A C 1
ATOM 2349 O O . VAL A 1 335 ? 60.168 -9.717 3.866 1.00 25.98 305 VAL A O 1
ATOM 2353 N N . GLY A 1 336 ? 60.204 -11.784 2.956 1.00 24.74 306 GLY A N 1
ATOM 2354 C CA . GLY A 1 336 ? 61.212 -12.300 3.856 1.00 26.55 306 GLY A CA 1
ATOM 2355 C C . GLY A 1 336 ? 60.620 -12.846 5.129 1.00 27.33 306 GLY A C 1
ATOM 2356 O O . GLY A 1 336 ? 61.348 -13.184 6.093 1.00 28.92 306 GLY A O 1
ATOM 2357 N N . VAL A 1 337 ? 59.295 -12.898 5.170 1.00 27.87 307 VAL A N 1
ATOM 2358 C CA . VAL A 1 337 ? 58.610 -13.421 6.330 1.00 27.59 307 VAL A CA 1
ATOM 2359 C C . VAL A 1 337 ? 57.654 -14.425 5.745 1.00 28.18 307 VAL A C 1
ATOM 2360 O O . VAL A 1 337 ? 56.770 -14.072 4.927 1.00 28.32 307 VAL A O 1
ATOM 2364 N N . GLN A 1 338 ? 57.783 -15.681 6.162 1.00 28.01 308 GLN A N 1
ATOM 2365 C CA . GLN A 1 338 ? 56.840 -16.704 5.657 1.00 27.99 308 GLN A CA 1
ATOM 2366 C C . GLN A 1 338 ? 55.489 -16.676 6.369 1.00 27.31 308 GLN A C 1
ATOM 2367 O O . GLN A 1 338 ? 55.402 -16.861 7.596 1.00 29.29 308 GLN A O 1
ATOM 2373 N N . PRO A 1 339 ? 54.401 -16.511 5.613 1.00 26.18 309 PRO A N 1
ATOM 2374 C CA . PRO A 1 339 ? 53.191 -16.507 6.371 1.00 24.37 309 PRO A CA 1
ATOM 2375 C C . PRO A 1 339 ? 52.661 -17.900 6.698 1.00 24.04 309 PRO A C 1
ATOM 2376 O O . PRO A 1 339 ? 53.042 -18.894 6.018 1.00 23.89 309 PRO A O 1
ATOM 2380 N N . HIS A 1 340 ? 51.812 -17.977 7.733 1.00 23.35 310 HIS A N 1
ATOM 2381 C CA . HIS A 1 340 ? 50.990 -19.168 7.945 1.00 22.25 310 HIS A CA 1
ATOM 2382 C C . HIS A 1 340 ? 49.797 -19.034 7.014 1.00 20.75 310 HIS A C 1
ATOM 2383 O O . HIS A 1 340 ? 49.205 -17.989 6.934 1.00 19.43 310 HIS A O 1
ATOM 2390 N N . SER A 1 341 ? 49.454 -20.102 6.314 1.00 20.03 311 SER A N 1
ATOM 2391 C CA . SER A 1 341 ? 48.377 -20.085 5.325 1.00 19.74 311 SER A CA 1
ATOM 2392 C C . SER A 1 341 ? 47.457 -21.311 5.463 1.00 18.86 311 SER A C 1
ATOM 2393 O O . SER A 1 341 ? 47.957 -22.471 5.513 1.00 21.49 311 SER A O 1
ATOM 2396 N N . ASP A 1 342 ? 46.134 -21.099 5.478 1.00 18.35 312 ASP A N 1
ATOM 2397 C CA . ASP A 1 342 ? 45.142 -22.191 5.679 1.00 18.84 312 ASP A CA 1
ATOM 2398 C C . ASP A 1 342 ? 44.039 -21.945 4.652 1.00 17.72 312 ASP A C 1
ATOM 2399 O O . ASP A 1 342 ? 43.465 -20.859 4.646 1.00 18.47 312 ASP A O 1
ATOM 2404 N N . THR A 1 343 ? 43.816 -22.935 3.780 1.00 16.94 313 THR A N 1
ATOM 2405 C CA . THR A 1 343 ? 42.811 -22.872 2.682 1.00 16.08 313 THR A CA 1
ATOM 2406 C C . THR A 1 343 ? 41.765 -23.965 2.858 1.00 18.58 313 THR A C 1
ATOM 2407 O O . THR A 1 343 ? 42.107 -25.144 3.084 1.00 18.15 313 THR A O 1
ATOM 2411 N N . ARG A 1 344 ? 40.497 -23.591 2.767 1.00 18.93 314 ARG A N 1
ATOM 2412 C CA . ARG A 1 344 ? 39.417 -24.563 2.815 1.00 18.05 314 ARG A CA 1
ATOM 2413 C C . ARG A 1 344 ? 38.476 -24.288 1.677 1.00 17.71 314 ARG A C 1
ATOM 2414 O O . ARG A 1 344 ? 38.335 -23.145 1.236 1.00 18.86 314 ARG A O 1
ATOM 2422 N N . ARG A 1 345 ? 37.835 -25.347 1.190 1.00 15.80 315 ARG A N 1
ATOM 2423 C CA . ARG A 1 345 ? 36.792 -25.231 0.184 1.00 15.21 315 ARG A CA 1
ATOM 2424 C C . ARG A 1 345 ? 35.459 -25.338 0.890 1.00 14.48 315 ARG A C 1
ATOM 2425 O O . ARG A 1 345 ? 35.206 -26.322 1.630 1.00 15.80 315 ARG A O 1
ATOM 2433 N N . LEU A 1 346 ? 34.526 -24.402 0.606 1.00 14.40 316 LEU A N 1
ATOM 2434 C CA . LEU A 1 346 ? 33.245 -24.395 1.230 1.00 12.80 316 LEU A CA 1
ATOM 2435 C C . LEU A 1 346 ? 32.142 -24.148 0.208 1.00 13.17 316 LEU A C 1
ATOM 2436 O O . LEU A 1 346 ? 32.318 -23.379 -0.716 1.00 13.78 316 LEU A O 1
ATOM 2441 N N . PRO A 1 347 ? 30.973 -24.755 0.415 1.00 12.69 317 PRO A N 1
ATOM 2442 C CA . PRO A 1 347 ? 29.826 -24.449 -0.444 1.00 11.92 317 PRO A CA 1
ATOM 2443 C C . PRO A 1 347 ? 29.460 -22.968 -0.212 1.00 11.59 317 PRO A C 1
ATOM 2444 O O . PRO A 1 347 ? 29.610 -22.498 0.915 1.00 12.38 317 PRO A O 1
ATOM 2448 N N . TRP A 1 348 ? 28.954 -22.309 -1.241 1.00 11.42 318 TRP A N 1
ATOM 2449 C CA . TRP A 1 348 ? 28.833 -20.837 -1.208 1.00 11.41 318 TRP A CA 1
ATOM 2450 C C . TRP A 1 348 ? 28.022 -20.274 -0.041 1.00 11.45 318 TRP A C 1
ATOM 2451 O O . TRP A 1 348 ? 28.458 -19.306 0.606 1.00 11.42 318 TRP A O 1
ATOM 2462 N N . LEU A 1 349 ? 26.808 -20.769 0.226 1.00 11.25 319 LEU A N 1
ATOM 2463 C CA . LEU A 1 349 ? 26.005 -20.073 1.264 1.00 11.22 319 LEU A CA 1
ATOM 2464 C C . LEU A 1 349 ? 26.651 -20.165 2.615 1.00 11.58 319 LEU A C 1
ATOM 2465 O O . LEU A 1 349 ? 26.605 -19.197 3.416 1.00 12.32 319 LEU A O 1
ATOM 2470 N N . HIS A 1 350 ? 27.209 -21.349 2.897 1.00 12.07 320 HIS A N 1
ATOM 2471 C CA . HIS A 1 350 ? 27.976 -21.542 4.120 1.00 12.29 320 HIS A CA 1
ATOM 2472 C C . HIS A 1 350 ? 29.100 -20.514 4.231 1.00 12.17 320 HIS A C 1
ATOM 2473 O O . HIS A 1 350 ? 29.406 -20.027 5.339 1.00 14.07 320 HIS A O 1
ATOM 2480 N N . SER A 1 351 ? 29.769 -20.247 3.114 1.00 11.70 321 SER A N 1
ATOM 2481 C CA . SER A 1 351 ? 30.957 -19.374 3.145 1.00 12.80 321 SER A CA 1
ATOM 2482 C C . SER A 1 351 ? 30.567 -17.940 3.618 1.00 13.00 321 SER A C 1
ATOM 2483 O O . SER A 1 351 ? 31.372 -17.255 4.243 1.00 14.04 321 SER A O 1
ATOM 2486 N N . THR A 1 352 ? 29.349 -17.515 3.292 1.00 13.32 322 THR A N 1
ATOM 2487 C CA . THR A 1 352 ? 28.869 -16.123 3.592 1.00 14.82 322 THR A CA 1
ATOM 2488 C C . THR A 1 352 ? 28.710 -15.916 5.076 1.00 16.02 322 THR A C 1
ATOM 2489 O O . THR A 1 352 ? 28.618 -14.779 5.522 1.00 17.19 322 THR A O 1
ATOM 2493 N N . ARG A 1 353 ? 28.638 -16.998 5.859 1.00 15.12 323 ARG A N 1
ATOM 2494 C CA . ARG A 1 353 ? 28.445 -16.843 7.303 1.00 16.37 323 ARG A CA 1
ATOM 2495 C C . ARG A 1 353 ? 29.759 -17.116 8.034 1.00 15.59 323 ARG A C 1
ATOM 2496 O O . ARG A 1 353 ? 29.776 -16.979 9.286 1.00 16.49 323 ARG A O 1
ATOM 2504 N N . TRP A 1 354 ? 30.837 -17.479 7.292 1.00 13.86 324 TRP A N 1
ATOM 2505 C CA . TRP A 1 354 ? 32.165 -17.640 7.925 1.00 13.87 324 TRP A CA 1
ATOM 2506 C C . TRP A 1 354 ? 32.691 -16.227 8.402 1.00 14.69 324 TRP A C 1
ATOM 2507 O O . TRP A 1 354 ? 32.826 -15.310 7.559 1.00 15.32 324 TRP A O 1
ATOM 2518 N N . PRO A 1 355 ? 32.988 -16.047 9.714 1.00 15.15 325 PRO A N 1
ATOM 2519 C CA . PRO A 1 355 ? 33.392 -14.677 10.160 1.00 16.19 325 PRO A CA 1
ATOM 2520 C C . PRO A 1 355 ? 34.629 -14.144 9.465 1.00 16.57 325 PRO A C 1
ATOM 2521 O O . PRO A 1 355 ? 34.896 -12.935 9.507 1.00 15.25 325 PRO A O 1
ATOM 2525 N N . GLY A 1 356 ? 35.391 -15.023 8.811 1.00 15.95 326 GLY A N 1
ATOM 2526 C CA . GLY A 1 356 ? 36.570 -14.520 8.089 1.00 15.95 326 GLY A CA 1
ATOM 2527 C C . GLY A 1 356 ? 36.186 -13.577 6.978 1.00 15.73 326 GLY A C 1
ATOM 2528 O O . GLY A 1 356 ? 36.969 -12.709 6.631 1.00 16.74 326 GLY A O 1
ATOM 2529 N N . ILE A 1 357 ? 34.994 -13.759 6.419 1.00 14.57 327 ILE A N 1
ATOM 2530 C CA . ILE A 1 357 ? 34.436 -12.912 5.337 1.00 14.73 327 ILE A CA 1
ATOM 2531 C C . ILE A 1 357 ? 33.384 -12.019 5.977 1.00 13.99 327 ILE A C 1
ATOM 2532 O O . ILE A 1 357 ? 33.294 -10.819 5.647 1.00 15.23 327 ILE A O 1
ATOM 2537 N N . ALA A 1 358 ? 32.547 -12.579 6.857 1.00 14.45 328 ALA A N 1
ATOM 2538 C CA . ALA A 1 358 ? 31.337 -11.860 7.392 1.00 15.21 328 ALA A CA 1
ATOM 2539 C C . ALA A 1 358 ? 31.638 -10.839 8.454 1.00 14.14 328 ALA A C 1
ATOM 2540 O O . ALA A 1 358 ? 30.819 -9.955 8.759 1.00 14.21 328 ALA A O 1
ATOM 2542 N N . GLY A 1 359 ? 32.854 -10.942 9.002 1.00 15.70 329 GLY A N 1
ATOM 2543 C CA . GLY A 1 359 ? 33.231 -10.207 10.192 1.00 17.81 329 GLY A CA 1
ATOM 2544 C C . GLY A 1 359 ? 32.777 -10.965 11.429 1.00 17.17 329 GLY A C 1
ATOM 2545 O O . GLY A 1 359 ? 32.012 -11.966 11.326 1.00 19.77 329 GLY A O 1
ATOM 2546 N N . ASP A 1 360 ? 33.147 -10.462 12.603 1.00 17.23 330 ASP A N 1
ATOM 2547 C CA . ASP A 1 360 ? 32.915 -11.190 13.870 1.00 18.15 330 ASP A CA 1
ATOM 2548 C C . ASP A 1 360 ? 31.552 -10.931 14.578 1.00 18.72 330 ASP A C 1
ATOM 2549 O O . ASP A 1 360 ? 31.245 -11.515 15.663 1.00 21.24 330 ASP A O 1
ATOM 2554 N N . GLY A 1 361 ? 30.706 -10.078 14.017 1.00 17.42 331 GLY A N 1
ATOM 2555 C CA . GLY A 1 361 ? 29.442 -9.947 14.667 1.00 18.04 331 GLY A CA 1
ATOM 2556 C C . GLY A 1 361 ? 29.430 -9.097 15.940 1.00 18.89 331 GLY A C 1
ATOM 2557 O O . GLY A 1 361 ? 28.353 -8.952 16.552 1.00 19.63 331 GLY A O 1
ATOM 2558 N N . ASP A 1 362 ? 30.588 -8.546 16.372 1.00 17.63 332 ASP A N 1
ATOM 2559 C CA . ASP A 1 362 ? 30.626 -7.872 17.661 1.00 17.07 332 ASP A CA 1
ATOM 2560 C C . ASP A 1 362 ? 30.372 -6.393 17.490 1.00 17.04 332 ASP A C 1
ATOM 2561 O O . ASP A 1 362 ? 31.280 -5.689 17.139 1.00 19.15 332 ASP A O 1
ATOM 2566 N N A MET A 1 363 ? 29.142 -5.931 17.720 0.50 17.27 333 MET A N 1
ATOM 2567 N N B MET A 1 363 ? 29.151 -5.938 17.754 0.50 17.27 333 MET A N 1
ATOM 2568 C CA A MET A 1 363 ? 28.844 -4.512 17.588 0.50 16.10 333 MET A CA 1
ATOM 2569 C CA B MET A 1 363 ? 28.840 -4.535 17.599 0.50 16.05 333 MET A CA 1
ATOM 2570 C C A MET A 1 363 ? 28.800 -3.784 18.928 0.50 16.27 333 MET A C 1
ATOM 2571 C C B MET A 1 363 ? 28.769 -3.803 18.934 0.50 16.26 333 MET A C 1
ATOM 2572 O O A MET A 1 363 ? 28.238 -2.693 19.021 0.50 16.88 333 MET A O 1
ATOM 2573 O O B MET A 1 363 ? 28.169 -2.732 19.026 0.50 16.83 333 MET A O 1
ATOM 2582 N N . THR A 1 364 ? 29.364 -4.388 19.971 1.00 15.78 334 THR A N 1
ATOM 2583 C CA . THR A 1 364 ? 29.482 -3.727 21.267 1.00 15.58 334 THR A CA 1
ATOM 2584 C C . THR A 1 364 ? 30.749 -2.870 21.255 1.00 16.05 334 THR A C 1
ATOM 2585 O O . THR A 1 364 ? 31.492 -2.798 20.266 1.00 16.58 334 THR A O 1
ATOM 2589 N N . GLY A 1 365 ? 31.008 -2.155 22.329 1.00 17.97 335 GLY A N 1
ATOM 2590 C CA . GLY A 1 365 ? 32.176 -1.253 22.285 1.00 15.65 335 GLY A CA 1
ATOM 2591 C C . GLY A 1 365 ? 31.936 -0.075 21.368 1.00 16.56 335 GLY A C 1
ATOM 2592 O O . GLY A 1 365 ? 30.790 0.196 21.002 1.00 18.55 335 GLY A O 1
ATOM 2593 N N . ARG A 1 366 ? 33.010 0.592 20.974 1.00 14.47 336 ARG A N 1
ATOM 2594 C CA . ARG A 1 366 ? 32.871 1.901 20.329 1.00 13.36 336 ARG A CA 1
ATOM 2595 C C . ARG A 1 366 ? 33.874 1.833 19.194 1.00 12.88 336 ARG A C 1
ATOM 2596 O O . ARG A 1 366 ? 35.034 1.337 19.380 1.00 14.72 336 ARG A O 1
ATOM 2604 N N . ALA A 1 367 ? 33.432 2.255 18.015 1.00 13.19 337 ALA A N 1
ATOM 2605 C CA . ALA A 1 367 ? 34.258 2.340 16.827 1.00 12.26 337 ALA A CA 1
ATOM 2606 C C . ALA A 1 367 ? 34.126 3.691 16.078 1.00 13.65 337 ALA A C 1
ATOM 2607 O O . ALA A 1 367 ? 33.029 4.353 16.026 1.00 14.02 337 ALA A O 1
ATOM 2609 N N . LYS A 1 368 ? 35.263 4.072 15.477 1.00 13.03 338 LYS A N 1
ATOM 2610 C CA . LYS A 1 368 ? 35.317 5.180 14.483 1.00 11.27 338 LYS A CA 1
ATOM 2611 C C . LYS A 1 368 ? 35.907 4.625 13.187 1.00 11.96 338 LYS A C 1
ATOM 2612 O O . LYS A 1 368 ? 37.035 4.034 13.161 1.00 13.81 338 LYS A O 1
ATOM 2618 N N . ILE A 1 369 ? 35.122 4.772 12.107 1.00 12.13 339 ILE A N 1
ATOM 2619 C CA . ILE A 1 369 ? 35.468 4.395 10.731 1.00 11.97 339 ILE A CA 1
ATOM 2620 C C . ILE A 1 369 ? 35.747 5.585 9.841 1.00 10.94 339 ILE A C 1
ATOM 2621 O O . ILE A 1 369 ? 35.035 6.616 9.931 1.00 12.18 339 ILE A O 1
ATOM 2626 N N . LYS A 1 370 ? 36.800 5.496 9.036 1.00 10.98 340 LYS A N 1
ATOM 2627 C CA . LYS A 1 370 ? 37.056 6.474 7.939 1.00 9.75 340 LYS A CA 1
ATOM 2628 C C . LYS A 1 370 ? 37.356 5.621 6.728 1.00 10.56 340 LYS A C 1
ATOM 2629 O O . LYS A 1 370 ? 37.666 4.398 6.905 1.00 12.65 340 LYS A O 1
ATOM 2635 N N . ALA A 1 371 ? 37.224 6.143 5.519 1.00 9.74 341 ALA A N 1
ATOM 2636 C CA . ALA A 1 371 ? 37.487 5.309 4.326 1.00 10.17 341 ALA A CA 1
ATOM 2637 C C . ALA A 1 371 ? 37.790 6.149 3.129 1.00 10.48 341 ALA A C 1
ATOM 2638 O O . ALA A 1 371 ? 37.521 7.402 3.129 1.00 10.89 341 ALA A O 1
ATOM 2640 N N . ALA A 1 372 ? 38.273 5.465 2.091 1.00 10.47 342 ALA A N 1
ATOM 2641 C CA . ALA A 1 372 ? 38.657 6.090 0.801 1.00 10.66 342 ALA A CA 1
ATOM 2642 C C . ALA A 1 372 ? 38.648 5.098 -0.310 1.00 11.95 342 ALA A C 1
ATOM 2643 O O . ALA A 1 372 ? 38.862 3.852 -0.092 1.00 13.50 342 ALA A O 1
ATOM 2645 N N . TYR A 1 373 ? 38.360 5.607 -1.518 1.00 11.61 343 TYR A N 1
ATOM 2646 C CA . TYR A 1 373 ? 38.631 4.854 -2.750 1.00 10.68 343 TYR A CA 1
ATOM 2647 C C . TYR A 1 373 ? 40.068 4.954 -3.159 1.00 11.71 343 TYR A C 1
ATOM 2648 O O . TYR A 1 373 ? 40.663 6.050 -3.086 1.00 13.28 343 TYR A O 1
ATOM 2657 N N . ALA A 1 374 ? 40.606 3.836 -3.643 1.00 10.80 344 ALA A N 1
ATOM 2658 C CA . ALA A 1 374 ? 41.967 3.867 -4.219 1.00 11.09 344 ALA A CA 1
ATOM 2659 C C . ALA A 1 374 ? 41.948 3.509 -5.701 1.00 11.34 344 ALA A C 1
ATOM 2660 O O . ALA A 1 374 ? 41.422 2.444 -6.122 1.00 11.97 344 ALA A O 1
ATOM 2662 N N . ARG A 1 375 ? 42.454 4.437 -6.505 1.00 11.08 345 ARG A N 1
ATOM 2663 C CA . ARG A 1 375 ? 42.676 4.188 -7.966 1.00 12.76 345 ARG A CA 1
ATOM 2664 C C . ARG A 1 375 ? 44.001 3.540 -8.268 1.00 13.17 345 ARG A C 1
ATOM 2665 O O . ARG A 1 375 ? 44.172 2.869 -9.309 1.00 15.38 345 ARG A O 1
ATOM 2673 N N . ARG A 1 376 ? 44.929 3.780 -7.374 1.00 14.57 346 ARG A N 1
ATOM 2674 C CA . ARG A 1 376 ? 46.307 3.292 -7.443 1.00 17.29 346 ARG A CA 1
ATOM 2675 C C . ARG A 1 376 ? 46.625 2.949 -5.999 1.00 17.14 346 ARG A C 1
ATOM 2676 O O . ARG A 1 376 ? 45.967 3.435 -5.057 1.00 16.26 346 ARG A O 1
ATOM 2684 N N . SER A 1 377 ? 47.668 2.153 -5.837 1.00 18.79 347 SER A N 1
ATOM 2685 C CA A SER A 1 377 ? 48.090 1.697 -4.528 0.50 18.65 347 SER A CA 1
ATOM 2686 C CA B SER A 1 377 ? 48.080 1.698 -4.520 0.50 18.59 347 SER A CA 1
ATOM 2687 C C . SER A 1 377 ? 48.879 2.788 -3.769 1.00 18.07 347 SER A C 1
ATOM 2688 O O . SER A 1 377 ? 49.260 3.837 -4.349 1.00 18.10 347 SER A O 1
ATOM 2693 N N . PHE A 1 378 ? 49.084 2.595 -2.463 1.00 17.26 348 PHE A N 1
ATOM 2694 C CA . PHE A 1 378 ? 49.851 3.595 -1.690 1.00 16.79 348 PHE A CA 1
ATOM 2695 C C . PHE A 1 378 ? 51.237 3.808 -2.238 1.00 16.83 348 PHE A C 1
ATOM 2696 O O . PHE A 1 378 ? 51.940 2.830 -2.606 1.00 16.83 348 PHE A O 1
ATOM 2704 N N . ASP A 1 379 ? 51.690 5.064 -2.227 1.00 16.77 349 ASP A N 1
ATOM 2705 C CA . ASP A 1 379 ? 53.081 5.354 -2.565 1.00 16.51 349 ASP A CA 1
ATOM 2706 C C . ASP A 1 379 ? 53.997 5.076 -1.356 1.00 17.20 349 ASP A C 1
ATOM 2707 O O . ASP A 1 379 ? 53.503 4.800 -0.236 1.00 16.73 349 ASP A O 1
ATOM 2712 N N . ASP A 1 380 ? 55.308 5.076 -1.585 1.00 19.30 350 ASP A N 1
ATOM 2713 C CA . ASP A 1 380 ? 56.266 4.731 -0.543 1.00 18.51 350 ASP A CA 1
ATOM 2714 C C . ASP A 1 380 ? 56.140 5.669 0.685 1.00 18.85 350 ASP A C 1
ATOM 2715 O O . ASP A 1 380 ? 56.271 5.264 1.821 1.00 19.91 350 ASP A O 1
ATOM 2720 N N . ARG A 1 381 ? 55.932 6.954 0.458 1.00 17.97 351 ARG A N 1
ATOM 2721 C CA . ARG A 1 381 ? 55.769 7.855 1.625 1.00 15.73 351 ARG A CA 1
ATOM 2722 C C . ARG A 1 381 ? 54.535 7.493 2.471 1.00 15.50 351 ARG A C 1
ATOM 2723 O O . ARG A 1 381 ? 54.610 7.491 3.692 1.00 14.84 351 ARG A O 1
ATOM 2731 N N . GLN A 1 382 ? 53.379 7.171 1.827 1.00 14.55 352 GLN A N 1
ATOM 2732 C CA . GLN A 1 382 ? 52.190 6.739 2.575 1.00 13.16 352 GLN A CA 1
ATOM 2733 C C . GLN A 1 382 ? 52.390 5.438 3.316 1.00 13.80 352 GLN A C 1
ATOM 2734 O O . GLN A 1 382 ? 51.928 5.264 4.442 1.00 14.26 352 GLN A O 1
ATOM 2740 N N . ILE A 1 383 ? 53.109 4.502 2.705 1.00 14.81 353 ILE A N 1
ATOM 2741 C CA . ILE A 1 383 ? 53.439 3.267 3.387 1.00 14.29 353 ILE A CA 1
ATOM 2742 C C . ILE A 1 383 ? 54.283 3.541 4.671 1.00 15.75 353 ILE A C 1
ATOM 2743 O O . ILE A 1 383 ? 54.045 2.934 5.744 1.00 16.15 353 ILE A O 1
ATOM 2748 N N . GLY A 1 384 ? 55.218 4.493 4.574 1.00 16.25 354 GLY A N 1
ATOM 2749 C CA . GLY A 1 384 ? 56.025 4.907 5.736 1.00 16.40 354 GLY A CA 1
ATOM 2750 C C . GLY A 1 384 ? 55.119 5.485 6.829 1.00 16.68 354 GLY A C 1
ATOM 2751 O O . GLY A 1 384 ? 55.237 5.111 7.990 1.00 17.26 354 GLY A O 1
ATOM 2752 N N . THR A 1 385 ? 54.131 6.304 6.453 1.00 15.69 355 THR A N 1
ATOM 2753 C CA . THR A 1 385 ? 53.202 6.834 7.406 1.00 15.65 355 THR A CA 1
ATOM 2754 C C . THR A 1 385 ? 52.401 5.678 8.054 1.00 15.74 355 THR A C 1
ATOM 2755 O O . THR A 1 385 ? 52.189 5.658 9.273 1.00 15.49 355 THR A O 1
ATOM 2759 N N . LEU A 1 386 ? 51.904 4.754 7.234 1.00 15.10 356 LEU A N 1
ATOM 2760 C CA . LEU A 1 386 ? 51.193 3.581 7.808 1.00 15.95 356 LEU A CA 1
ATOM 2761 C C . LEU A 1 386 ? 52.092 2.815 8.791 1.00 16.53 356 LEU A C 1
ATOM 2762 O O . LEU A 1 386 ? 51.660 2.485 9.920 1.00 17.04 356 LEU A O 1
ATOM 2767 N N . TYR A 1 387 ? 53.325 2.502 8.396 1.00 17.47 357 TYR A N 1
ATOM 2768 C CA . TYR A 1 387 ? 54.188 1.719 9.327 1.00 17.10 357 TYR A CA 1
ATOM 2769 C C . TYR A 1 387 ? 54.420 2.428 10.681 1.00 18.08 357 TYR A C 1
ATOM 2770 O O . TYR A 1 387 ? 54.304 1.841 11.749 1.00 17.99 357 TYR A O 1
ATOM 2779 N N . THR A 1 388 ? 54.739 3.716 10.618 1.00 18.23 358 THR A N 1
ATOM 2780 C CA . THR A 1 388 ? 54.949 4.515 11.831 1.00 21.28 358 THR A CA 1
ATOM 2781 C C . THR A 1 388 ? 53.703 4.504 12.722 1.00 20.17 358 THR A C 1
ATOM 2782 O O . THR A 1 388 ? 53.762 4.181 13.922 1.00 20.18 358 THR A O 1
ATOM 2786 N N . ARG A 1 389 ? 52.563 4.801 12.120 1.00 19.68 359 ARG A N 1
ATOM 2787 C CA . ARG A 1 389 ? 51.319 4.941 12.883 1.00 19.87 359 ARG A CA 1
ATOM 2788 C C . ARG A 1 389 ? 50.859 3.606 13.459 1.00 20.43 359 ARG A C 1
ATOM 2789 O O . ARG A 1 389 ? 50.222 3.626 14.538 1.00 22.48 359 ARG A O 1
ATOM 2797 N N . LEU A 1 390 ? 51.159 2.473 12.786 1.00 19.19 360 LEU A N 1
ATOM 2798 C CA . LEU A 1 390 ? 50.729 1.125 13.257 1.00 18.92 360 LEU A CA 1
ATOM 2799 C C . LEU A 1 390 ? 51.661 0.531 14.318 1.00 20.48 360 LEU A C 1
ATOM 2800 O O . LEU A 1 390 ? 51.228 -0.3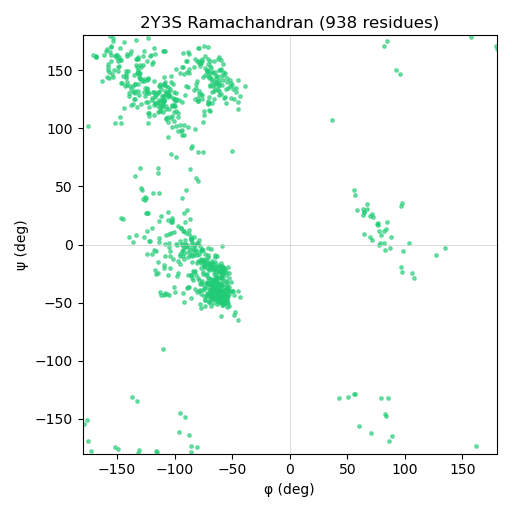12 15.103 1.00 21.77 360 LEU A O 1
ATOM 2805 N N . THR A 1 391 ? 52.920 0.994 14.342 1.00 21.38 361 THR A N 1
ATOM 2806 C CA . THR A 1 391 ? 53.957 0.549 15.288 1.00 23.51 361 THR A CA 1
ATOM 2807 C C . THR A 1 391 ? 54.191 1.554 16.453 1.00 25.34 361 THR A C 1
ATOM 2808 O O . THR A 1 391 ? 54.843 1.235 17.449 1.00 25.90 361 THR A O 1
ATOM 2812 N N . SER A 1 392 ? 53.653 2.769 16.344 1.00 26.58 362 SER A N 1
ATOM 2813 C CA . SER A 1 392 ? 53.938 3.770 17.358 1.00 29.97 362 SER A CA 1
ATOM 2814 C C . SER A 1 392 ? 53.393 3.368 18.697 1.00 32.65 362 SER A C 1
ATOM 2815 O O . SER A 1 392 ? 52.287 2.791 18.801 1.00 33.62 362 SER A O 1
ATOM 2818 N N . THR A 1 393 ? 54.182 3.643 19.737 1.00 35.25 363 THR A N 1
ATOM 2819 C CA . THR A 1 393 ? 53.728 3.410 21.082 1.00 38.04 363 THR A CA 1
ATOM 2820 C C . THR A 1 393 ? 53.006 4.647 21.587 1.00 40.13 363 THR A C 1
ATOM 2821 O O . THR A 1 393 ? 52.347 4.579 22.628 1.00 41.83 363 THR A O 1
ATOM 2825 N N . ASP A 1 394 ? 53.104 5.769 20.857 1.00 41.61 364 ASP A N 1
ATOM 2826 C CA . ASP A 1 394 ? 52.420 7.032 21.273 1.00 42.78 364 ASP A CA 1
ATOM 2827 C C . ASP A 1 394 ? 51.039 6.721 21.869 1.00 41.94 364 ASP A C 1
ATOM 2828 O O . ASP A 1 394 ? 50.841 6.845 23.092 1.00 43.05 364 ASP A O 1
ATOM 2833 N N A TYR A 1 395 ? 50.144 6.260 21.009 0.50 41.11 365 TYR A N 1
ATOM 2834 N N B TYR A 1 395 ? 50.047 6.316 21.081 0.50 41.87 365 TYR A N 1
ATOM 2835 C CA A TYR A 1 395 ? 48.879 5.732 21.457 0.50 39.80 365 TYR A CA 1
ATOM 2836 C CA B TYR A 1 395 ? 48.853 5.823 21.797 0.50 41.13 365 TYR A CA 1
ATOM 2837 C C A TYR A 1 395 ? 49.051 4.250 21.761 0.50 40.04 365 TYR A C 1
ATOM 2838 C C B TYR A 1 395 ? 48.232 4.486 21.456 0.50 41.27 365 TYR A C 1
ATOM 2839 O O A TYR A 1 395 ? 50.024 3.632 21.319 0.50 39.96 365 TYR A O 1
ATOM 2840 O O B TYR A 1 395 ? 47.807 4.230 20.306 0.50 41.78 365 TYR A O 1
ATOM 2857 N N . ASP A 1 396 ? 48.122 3.680 22.524 1.00 40.32 366 ASP A N 1
ATOM 2858 C CA . ASP A 1 396 ? 47.948 2.251 22.454 1.00 40.50 366 ASP A CA 1
ATOM 2859 C C . ASP A 1 396 ? 46.608 1.732 21.927 1.00 39.87 366 ASP A C 1
ATOM 2860 O O . ASP A 1 396 ? 46.114 0.728 22.406 1.00 40.09 366 ASP A O 1
ATOM 2865 N N . ASN A 1 397 ? 46.046 2.417 20.926 1.00 38.60 367 ASN A N 1
ATOM 2866 C CA . ASN A 1 397 ? 44.952 1.851 20.117 1.00 37.87 367 ASN A CA 1
ATOM 2867 C C . ASN A 1 397 ? 45.283 0.437 19.595 1.00 37.25 367 ASN A C 1
ATOM 2868 O O . ASN A 1 397 ? 45.706 0.345 18.479 1.00 38.00 367 ASN A O 1
ATOM 2873 N N . PRO A 1 398 ? 45.141 -0.663 20.412 1.00 37.22 368 PRO A N 1
ATOM 2874 C CA . PRO A 1 398 ? 45.545 -2.038 19.950 1.00 36.02 368 PRO A CA 1
ATOM 2875 C C . PRO A 1 398 ? 44.625 -2.709 18.865 1.00 34.96 368 PRO A C 1
ATOM 2876 O O . PRO A 1 398 ? 45.112 -3.563 18.035 1.00 33.50 368 PRO A O 1
ATOM 2880 N N . ALA A 1 399 ? 43.345 -2.264 18.850 1.00 32.36 369 ALA A N 1
ATOM 2881 C CA . ALA A 1 399 ? 42.384 -2.691 17.836 1.00 30.67 369 ALA A CA 1
ATOM 2882 C C . ALA A 1 399 ? 42.391 -1.882 16.515 1.00 28.80 369 ALA A C 1
ATOM 2883 O O . ALA A 1 399 ? 41.556 -2.164 15.596 1.00 31.65 369 ALA A O 1
ATOM 2885 N N . GLY A 1 400 ? 43.325 -0.932 16.371 1.00 23.43 370 GLY A N 1
ATOM 2886 C CA . GLY A 1 400 ? 43.407 -0.129 15.125 1.00 21.78 370 GLY A CA 1
ATOM 2887 C C . GLY A 1 400 ? 43.799 -0.951 13.906 1.00 18.62 370 GLY A C 1
ATOM 2888 O O . GLY A 1 400 ? 44.668 -1.808 13.997 1.00 19.42 370 GLY A O 1
ATOM 2889 N N . VAL A 1 401 ? 43.165 -0.721 12.762 1.00 15.85 371 VAL A N 1
ATOM 2890 C CA A VAL A 1 401 ? 43.536 -1.423 11.536 0.50 14.01 371 VAL A CA 1
ATOM 2891 C CA B VAL A 1 401 ? 43.542 -1.429 11.537 0.50 13.68 371 VAL A CA 1
ATOM 2892 C C . VAL A 1 401 ? 43.263 -0.578 10.285 1.00 13.49 371 VAL A C 1
ATOM 2893 O O . VAL A 1 401 ? 42.351 0.274 10.274 1.00 13.67 371 VAL A O 1
ATOM 2898 N N . VAL A 1 402 ? 44.071 -0.807 9.258 1.00 12.15 372 VAL A N 1
ATOM 2899 C CA . VAL A 1 402 ? 43.816 -0.301 7.923 1.00 12.38 372 VAL A CA 1
ATOM 2900 C C . VAL A 1 402 ? 43.553 -1.517 7.021 1.00 12.00 372 VAL A C 1
ATOM 2901 O O . VAL A 1 402 ? 44.453 -2.321 6.752 1.00 11.99 372 VAL A O 1
ATOM 2905 N N . ALA A 1 403 ? 42.318 -1.628 6.518 1.00 11.15 373 ALA A N 1
ATOM 2906 C CA . ALA A 1 403 ? 41.886 -2.803 5.724 1.00 12.25 373 ALA A CA 1
ATOM 2907 C C . ALA A 1 403 ? 41.804 -2.389 4.244 1.00 12.58 373 ALA A C 1
ATOM 2908 O O . ALA A 1 403 ? 41.166 -1.384 3.901 1.00 14.45 373 ALA A O 1
ATOM 2910 N N . LEU A 1 404 ? 42.454 -3.163 3.374 1.00 12.78 374 LEU A N 1
ATOM 2911 C CA . LEU A 1 404 ? 42.404 -2.923 1.938 1.00 10.50 374 LEU A CA 1
ATOM 2912 C C . LEU A 1 404 ? 41.521 -3.946 1.327 1.00 11.95 374 LEU A C 1
ATOM 2913 O O . LEU A 1 404 ? 41.905 -5.113 1.298 1.00 11.26 374 LEU A O 1
ATOM 2918 N N . ILE A 1 405 ? 40.347 -3.502 0.868 1.00 11.16 375 ILE A N 1
ATOM 2919 C CA . ILE A 1 405 ? 39.296 -4.375 0.350 1.00 11.92 375 ILE A CA 1
ATOM 2920 C C . ILE A 1 405 ? 39.267 -4.410 -1.188 1.00 11.97 375 ILE A C 1
ATOM 2921 O O . ILE A 1 405 ? 39.111 -3.371 -1.871 1.00 11.58 375 ILE A O 1
ATOM 2926 N N . ALA A 1 406 ? 39.477 -5.608 -1.745 1.00 10.62 376 ALA A N 1
ATOM 2927 C CA . ALA A 1 406 ? 39.461 -5.839 -3.178 1.00 10.93 376 ALA A CA 1
ATOM 2928 C C . ALA A 1 406 ? 38.179 -5.202 -3.791 1.00 11.31 376 ALA A C 1
ATOM 2929 O O . ALA A 1 406 ? 37.095 -5.376 -3.233 1.00 10.69 376 ALA A O 1
ATOM 2931 N N . TYR A 1 407 ? 38.334 -4.463 -4.907 1.00 10.71 377 TYR A N 1
ATOM 2932 C CA . TYR A 1 407 ? 37.210 -3.752 -5.522 1.00 11.05 377 TYR A CA 1
ATOM 2933 C C . TYR A 1 407 ? 37.440 -3.677 -7.039 1.00 11.44 377 TYR A C 1
ATOM 2934 O O . TYR A 1 407 ? 38.333 -4.368 -7.587 1.00 12.33 377 TYR A O 1
ATOM 2943 N N . GLY A 1 408 ? 36.554 -2.978 -7.760 1.00 11.30 378 GLY A N 1
ATOM 2944 C CA . GLY A 1 408 ? 36.665 -2.889 -9.167 1.00 11.95 378 GLY A CA 1
ATOM 2945 C C . GLY A 1 408 ? 36.010 -4.079 -9.894 1.00 11.70 378 GLY A C 1
ATOM 2946 O O . GLY A 1 408 ? 34.849 -4.401 -9.648 1.00 11.64 378 GLY A O 1
ATOM 2947 N N . GLY A 1 409 ? 36.756 -4.646 -10.833 1.00 12.66 379 GLY A N 1
ATOM 2948 C CA . GLY A 1 409 ? 36.297 -5.778 -11.707 1.00 11.32 379 GLY A CA 1
ATOM 2949 C C . GLY A 1 409 ? 35.013 -5.280 -12.423 1.00 11.40 379 GLY A C 1
ATOM 2950 O O . GLY A 1 409 ? 34.995 -4.200 -13.019 1.00 12.26 379 GLY A O 1
ATOM 2951 N N . LYS A 1 410 ? 33.944 -6.061 -12.358 1.00 10.90 380 LYS A N 1
ATOM 2952 C CA A LYS A 1 410 ? 32.702 -5.749 -13.054 0.50 11.72 380 LYS A CA 1
ATOM 2953 C CA B LYS A 1 410 ? 32.696 -5.753 -13.049 0.50 11.82 380 LYS A CA 1
ATOM 2954 C C . LYS A 1 410 ? 31.986 -4.493 -12.537 1.00 11.44 380 LYS A C 1
ATOM 2955 O O . LYS A 1 410 ? 31.096 -3.973 -13.223 1.00 12.42 380 LYS A O 1
ATOM 2966 N N . VAL A 1 411 ? 32.334 -4.033 -11.332 1.00 11.94 381 VAL A N 1
ATOM 2967 C CA . VAL A 1 411 ? 31.844 -2.707 -10.896 1.00 11.52 381 VAL A CA 1
ATOM 2968 C C . VAL A 1 411 ? 32.238 -1.689 -11.969 1.00 11.63 381 VAL A C 1
ATOM 2969 O O . VAL A 1 411 ? 31.456 -0.769 -12.275 1.00 13.79 381 VAL A O 1
ATOM 2973 N N . ASN A 1 412 ? 33.450 -1.807 -12.522 1.00 11.64 382 ASN A N 1
ATOM 2974 C CA . ASN A 1 412 ? 34.022 -0.756 -13.395 1.00 11.95 382 ASN A CA 1
ATOM 2975 C C . ASN A 1 412 ? 33.594 -0.906 -14.855 1.00 12.96 382 ASN A C 1
ATOM 2976 O O . ASN A 1 412 ? 34.071 -0.157 -15.716 1.00 15.42 382 ASN A O 1
ATOM 2981 N N . ALA A 1 413 ? 32.704 -1.866 -15.148 1.00 13.15 383 ALA A N 1
ATOM 2982 C CA . ALA A 1 413 ? 32.132 -1.955 -16.504 1.00 13.73 383 ALA A CA 1
ATOM 2983 C C . ALA A 1 413 ? 31.035 -0.930 -16.662 1.00 14.66 383 ALA A C 1
ATOM 2984 O O . ALA A 1 413 ? 30.543 -0.775 -17.790 1.00 16.62 383 ALA A O 1
ATOM 2986 N N . VAL A 1 414 ? 30.552 -0.337 -15.541 1.00 13.85 384 VAL A N 1
ATOM 2987 C CA . VAL A 1 414 ? 29.397 0.562 -15.592 1.00 13.61 384 VAL A CA 1
ATOM 2988 C C . VAL A 1 414 ? 29.950 1.981 -15.796 1.00 13.86 384 VAL A C 1
ATOM 2989 O O . VAL A 1 414 ? 30.817 2.418 -15.061 1.00 14.88 384 VAL A O 1
ATOM 2993 N N . PRO A 1 415 ? 29.439 2.709 -16.782 1.00 14.77 385 PRO A N 1
ATOM 2994 C CA . PRO A 1 415 ? 29.816 4.165 -16.971 1.00 14.91 385 PRO A CA 1
ATOM 2995 C C . PRO A 1 415 ? 29.615 4.936 -15.644 1.00 14.77 385 PRO A C 1
ATOM 2996 O O . PRO A 1 415 ? 28.661 4.626 -14.885 1.00 16.05 385 PRO A O 1
ATOM 3000 N N . ALA A 1 416 ? 30.531 5.881 -15.324 1.00 14.64 386 ALA A N 1
ATOM 3001 C CA . ALA A 1 416 ? 30.492 6.621 -14.061 1.00 14.19 386 ALA A CA 1
ATOM 3002 C C . ALA A 1 416 ? 29.174 7.412 -13.792 1.00 14.03 386 ALA A C 1
ATOM 3003 O O . ALA A 1 416 ? 28.818 7.657 -12.622 1.00 13.02 386 ALA A O 1
ATOM 3005 N N . ASP A 1 417 ? 28.396 7.725 -14.838 1.00 15.22 387 ASP A N 1
ATOM 3006 C CA A ASP A 1 417 ? 27.200 8.577 -14.767 0.50 16.96 387 ASP A CA 1
ATOM 3007 C CA B ASP A 1 417 ? 27.200 8.576 -14.645 0.50 15.58 387 ASP A CA 1
ATOM 3008 C C . ASP A 1 417 ? 25.900 7.761 -14.711 1.00 16.40 387 ASP A C 1
ATOM 3009 O O . ASP A 1 417 ? 24.790 8.330 -14.520 1.00 17.27 387 ASP A O 1
ATOM 3018 N N . ARG A 1 418 ? 26.003 6.442 -14.936 1.00 16.14 388 ARG A N 1
ATOM 3019 C CA . ARG A 1 418 ? 24.790 5.609 -15.105 1.00 16.46 388 ARG A CA 1
ATOM 3020 C C . ARG A 1 418 ? 23.982 5.385 -13.832 1.00 15.27 388 ARG A C 1
ATOM 3021 O O . ARG A 1 418 ? 22.748 5.152 -13.880 1.00 16.89 388 ARG A O 1
ATOM 3029 N N . THR A 1 419 ? 24.682 5.409 -12.695 1.00 13.14 389 THR A N 1
ATOM 3030 C CA . THR A 1 419 ? 24.016 5.318 -11.413 1.00 12.79 389 THR A CA 1
ATOM 3031 C C . THR A 1 419 ? 24.564 6.434 -10.556 1.00 11.28 389 THR A C 1
ATOM 3032 O O . THR A 1 419 ? 25.334 7.206 -11.047 1.00 13.95 389 THR A O 1
ATOM 3036 N N . ALA A 1 420 ? 24.148 6.518 -9.302 1.00 11.95 390 ALA A N 1
ATOM 3037 C CA . ALA A 1 420 ? 24.685 7.522 -8.366 1.00 11.40 390 ALA A CA 1
ATOM 3038 C C . ALA A 1 420 ? 25.952 7.039 -7.627 1.00 11.60 390 ALA A C 1
ATOM 3039 O O . ALA A 1 420 ? 26.364 7.635 -6.627 1.00 12.48 390 ALA A O 1
ATOM 3041 N N . VAL A 1 421 ? 26.497 5.883 -8.066 1.00 10.72 391 VAL A N 1
ATOM 3042 C CA . VAL A 1 421 ? 27.849 5.439 -7.640 1.00 11.42 391 VAL A CA 1
ATOM 3043 C C . VAL A 1 421 ? 28.844 5.928 -8.696 1.00 11.22 391 VAL A C 1
ATOM 3044 O O . VAL A 1 421 ? 28.995 5.347 -9.784 1.00 12.38 391 VAL A O 1
ATOM 3048 N N . ALA A 1 422 ? 29.495 7.067 -8.372 1.00 11.20 392 ALA A N 1
ATOM 3049 C CA . ALA A 1 422 ? 30.290 7.739 -9.348 1.00 12.20 392 ALA A CA 1
ATOM 3050 C C . ALA A 1 422 ? 31.713 7.195 -9.459 1.00 12.39 392 ALA A C 1
ATOM 3051 O O . ALA A 1 422 ? 32.407 7.529 -10.417 1.00 12.77 392 ALA A O 1
ATOM 3053 N N . GLN A 1 423 ? 32.114 6.280 -8.544 1.00 11.03 393 GLN A N 1
ATOM 3054 C CA . GLN A 1 423 ? 33.456 5.748 -8.595 1.00 11.01 393 GLN A CA 1
ATOM 3055 C C . GLN A 1 423 ? 33.466 4.424 -9.324 1.00 11.71 393 GLN A C 1
ATOM 3056 O O . GLN A 1 423 ? 33.131 3.409 -8.717 1.00 12.25 393 GLN A O 1
ATOM 3062 N N . ARG A 1 424 ? 33.804 4.465 -10.594 1.00 9.92 394 ARG A N 1
ATOM 3063 C CA . ARG A 1 424 ? 33.719 3.273 -11.434 1.00 11.58 394 ARG A CA 1
ATOM 3064 C C . ARG A 1 424 ? 35.047 2.946 -12.076 1.00 10.96 394 ARG A C 1
ATOM 3065 O O . ARG A 1 424 ? 35.085 2.273 -13.142 1.00 11.68 394 ARG A O 1
ATOM 3073 N N . ASP A 1 425 ? 36.167 3.350 -11.421 1.00 11.73 395 ASP A N 1
ATOM 3074 C CA . ASP A 1 425 ? 37.447 2.905 -11.949 1.00 12.64 395 ASP A CA 1
ATOM 3075 C C . ASP A 1 425 ? 38.479 2.629 -10.855 1.00 12.68 395 ASP A C 1
ATOM 3076 O O . ASP A 1 425 ? 39.673 2.628 -11.130 1.00 13.61 395 ASP A O 1
ATOM 3081 N N . SER A 1 426 ? 38.015 2.385 -9.641 1.00 11.59 396 SER A N 1
ATOM 3082 C CA . SER A 1 426 ? 38.901 2.109 -8.519 1.00 10.88 396 SER A CA 1
ATOM 3083 C C . SER A 1 426 ? 39.223 0.614 -8.404 1.00 11.74 396 SER A C 1
ATOM 3084 O O . SER A 1 426 ? 38.543 -0.213 -9.004 1.00 11.77 396 SER A O 1
ATOM 3087 N N . ILE A 1 427 ? 40.251 0.312 -7.610 1.00 11.26 397 ILE A N 1
ATOM 3088 C CA . ILE A 1 427 ? 40.826 -1.051 -7.469 1.00 12.75 397 ILE A CA 1
ATOM 3089 C C . ILE A 1 427 ? 40.615 -1.604 -6.068 1.00 11.24 397 ILE A C 1
ATOM 3090 O O . ILE A 1 427 ? 40.620 -2.838 -5.826 1.00 11.79 397 ILE A O 1
ATOM 3095 N N . LEU A 1 428 ? 40.455 -0.692 -5.106 1.00 11.05 398 LEU A N 1
ATOM 3096 C CA . LEU A 1 428 ? 40.371 -1.083 -3.688 1.00 11.26 398 LEU A CA 1
ATOM 3097 C C . LEU A 1 428 ? 39.481 -0.072 -2.957 1.00 12.06 398 LEU A C 1
ATOM 3098 O O . LEU A 1 428 ? 39.479 1.153 -3.307 1.00 13.27 398 LEU A O 1
ATOM 3103 N N . LYS A 1 429 ? 38.778 -0.537 -1.920 1.00 12.33 399 LYS A N 1
ATOM 3104 C CA . LYS A 1 429 ? 38.290 0.412 -0.890 1.00 11.30 399 LYS A CA 1
ATOM 3105 C C . LYS A 1 429 ? 39.235 0.282 0.268 1.00 11.66 399 LYS A C 1
ATOM 3106 O O . LYS A 1 429 ? 39.634 -0.810 0.631 1.00 12.66 399 LYS A O 1
ATOM 3112 N N . ILE A 1 430 ? 39.607 1.408 0.873 1.00 10.19 400 ILE A N 1
ATOM 3113 C CA . ILE A 1 430 ? 40.528 1.384 2.036 1.00 9.07 400 ILE A CA 1
ATOM 3114 C C . ILE A 1 430 ? 39.776 1.858 3.271 1.00 10.89 400 ILE A C 1
ATOM 3115 O O . ILE A 1 430 ? 39.211 3.028 3.297 1.00 12.95 400 ILE A O 1
ATOM 3120 N N . VAL A 1 431 ? 39.710 1.025 4.319 1.00 9.76 401 VAL A N 1
ATOM 3121 C CA . VAL A 1 431 ? 38.904 1.378 5.507 1.00 10.03 401 VAL A CA 1
ATOM 3122 C C . VAL A 1 431 ? 39.888 1.544 6.639 1.00 11.25 401 VAL A C 1
ATOM 3123 O O . VAL A 1 431 ? 40.686 0.623 6.887 1.00 14.46 401 VAL A O 1
ATOM 3127 N N . TYR A 1 432 ? 39.769 2.651 7.386 1.00 11.22 402 TYR A N 1
ATOM 3128 C CA . TYR A 1 432 ? 40.595 2.901 8.544 1.00 11.38 402 TYR A CA 1
ATOM 3129 C C . TYR A 1 432 ? 39.633 2.721 9.751 1.00 12.13 402 TYR A C 1
ATOM 3130 O O . TYR A 1 432 ? 38.488 3.311 9.786 1.00 14.11 402 TYR A O 1
ATOM 3139 N N . VAL A 1 433 ? 40.072 1.963 10.732 1.00 11.21 403 VAL A N 1
ATOM 3140 C CA . VAL A 1 433 ? 39.221 1.627 11.897 1.00 11.57 403 VAL A CA 1
ATOM 3141 C C . VAL A 1 433 ? 39.984 1.744 13.175 1.00 13.59 403 VAL A C 1
ATOM 3142 O O . VAL A 1 433 ? 41.145 1.285 13.259 1.00 14.28 403 VAL A O 1
ATOM 3146 N N . THR A 1 434 ? 39.351 2.349 14.175 1.00 13.69 404 THR A N 1
ATOM 3147 C CA . THR A 1 434 ? 39.781 2.150 15.564 1.00 15.06 404 THR A CA 1
ATOM 3148 C C . THR A 1 434 ? 38.605 1.788 16.450 1.00 15.69 404 THR A C 1
ATOM 3149 O O . THR A 1 434 ? 37.470 2.278 16.237 1.00 15.35 404 THR A O 1
ATOM 3153 N N . THR A 1 435 ? 38.844 0.885 17.398 1.00 15.95 405 THR A N 1
ATOM 3154 C CA . THR A 1 435 ? 37.763 0.471 18.336 1.00 16.90 405 THR A CA 1
ATOM 3155 C C . THR A 1 435 ? 38.236 0.518 19.790 1.00 16.77 405 THR A C 1
ATOM 3156 O O . THR A 1 435 ? 39.410 0.280 20.081 1.00 18.99 405 THR A O 1
ATOM 3160 N N . TRP A 1 436 ? 37.350 0.837 20.713 1.00 15.92 406 TRP A N 1
ATOM 3161 C CA . TRP A 1 436 ? 37.721 0.885 22.115 1.00 15.86 406 TRP A CA 1
ATOM 3162 C C . TRP A 1 436 ? 36.513 0.619 22.973 1.00 16.16 406 TRP A C 1
ATOM 3163 O O . TRP A 1 436 ? 35.378 0.417 22.468 1.00 17.23 406 TRP A O 1
ATOM 3174 N N . GLU A 1 437 ? 36.747 0.537 24.263 1.00 16.86 407 GLU A N 1
ATOM 3175 C CA . GLU A 1 437 ? 35.718 0.137 25.214 1.00 19.01 407 GLU A CA 1
ATOM 3176 C C . GLU A 1 437 ? 35.293 1.266 26.140 1.00 16.98 407 GLU A C 1
ATOM 3177 O O . GLU A 1 437 ? 34.112 1.437 26.395 1.00 18.89 407 GLU A O 1
ATOM 3183 N N . ASP A 1 438 ? 36.253 2.032 26.658 1.00 16.78 408 ASP A N 1
ATOM 3184 C CA . ASP A 1 438 ? 35.966 3.069 27.656 1.00 15.96 408 ASP A CA 1
ATOM 3185 C C . ASP A 1 438 ? 35.164 4.271 27.076 1.00 15.45 408 ASP A C 1
ATOM 3186 O O . ASP A 1 438 ? 35.680 4.988 26.185 1.00 14.53 408 ASP A O 1
ATOM 3191 N N . PRO A 1 439 ? 33.907 4.471 27.555 1.00 16.06 409 PRO A N 1
ATOM 3192 C CA . PRO A 1 439 ? 33.026 5.530 27.012 1.00 16.16 409 PRO A CA 1
ATOM 3193 C C . PRO A 1 439 ? 33.577 6.958 27.290 1.00 15.62 409 PRO A C 1
ATOM 3194 O O . PRO A 1 439 ? 33.099 7.891 26.681 1.00 15.52 409 PRO A O 1
ATOM 3198 N N . ALA A 1 440 ? 34.615 7.079 28.147 1.00 15.35 410 ALA A N 1
ATOM 3199 C CA . ALA A 1 440 ? 35.195 8.331 28.521 1.00 15.98 410 ALA A CA 1
ATOM 3200 C C . ALA A 1 440 ? 36.427 8.647 27.637 1.00 16.15 410 ALA A C 1
ATOM 3201 O O . ALA A 1 440 ? 36.972 9.766 27.701 1.00 18.22 410 ALA A O 1
ATOM 3203 N N . GLN A 1 441 ? 36.881 7.677 26.842 1.00 14.35 411 GLN A N 1
ATOM 3204 C CA . GLN A 1 441 ? 38.092 7.874 26.058 1.00 15.04 411 GLN A CA 1
ATOM 3205 C C . GLN A 1 441 ? 37.870 8.100 24.548 1.00 13.72 411 GLN A C 1
ATOM 3206 O O . GLN A 1 441 ? 38.753 7.776 23.727 1.00 13.36 411 GLN A O 1
ATOM 3212 N N . ASP A 1 442 ? 36.714 8.651 24.150 1.00 11.99 412 ASP A N 1
ATOM 3213 C CA . ASP A 1 442 ? 36.522 8.859 22.743 1.00 11.06 412 ASP A CA 1
ATOM 3214 C C . ASP A 1 442 ? 37.590 9.792 22.112 1.00 11.93 412 ASP A C 1
ATOM 3215 O O . ASP A 1 442 ? 38.093 9.539 21.030 1.00 11.81 412 ASP A O 1
ATOM 3220 N N . PRO A 1 443 ? 37.877 10.926 22.759 1.00 11.86 413 PRO A N 1
ATOM 3221 C CA . PRO A 1 443 ? 38.799 11.850 22.098 1.00 12.74 413 PRO A CA 1
ATOM 3222 C C . PRO A 1 443 ? 40.146 11.229 21.683 1.00 12.71 413 PRO A C 1
ATOM 3223 O O . PRO A 1 443 ? 40.589 11.481 20.551 1.00 14.87 413 PRO A O 1
ATOM 3227 N N . VAL A 1 444 ? 40.813 10.420 22.521 1.00 13.25 414 VAL A N 1
ATOM 3228 C CA A VAL A 1 444 ? 42.147 9.911 22.136 0.50 13.39 414 VAL A CA 1
ATOM 3229 C CA B VAL A 1 444 ? 42.144 9.929 22.120 0.50 13.46 414 VAL A CA 1
ATOM 3230 C C . VAL A 1 444 ? 42.049 8.962 20.946 1.00 13.24 414 VAL A C 1
ATOM 3231 O O . VAL A 1 444 ? 42.953 8.934 20.074 1.00 12.88 414 VAL A O 1
ATOM 3238 N N . HIS A 1 445 ? 40.936 8.197 20.865 1.00 13.49 415 HIS A N 1
ATOM 3239 C CA . HIS A 1 445 ? 40.776 7.255 19.748 1.00 12.76 415 HIS A CA 1
ATOM 3240 C C . HIS A 1 445 ? 40.374 7.934 18.433 1.00 11.66 415 HIS A C 1
ATOM 3241 O O . HIS A 1 445 ? 40.991 7.706 17.378 1.00 11.54 415 HIS A O 1
ATOM 3248 N N . VAL A 1 446 ? 39.436 8.881 18.535 1.00 12.84 416 VAL A N 1
ATOM 3249 C CA . VAL A 1 446 ? 39.091 9.702 17.385 1.00 12.53 416 VAL A CA 1
ATOM 3250 C C . VAL A 1 446 ? 40.345 10.451 16.868 1.00 12.44 416 VAL A C 1
ATOM 3251 O O . VAL A 1 446 ? 40.588 10.505 15.638 1.00 12.02 416 VAL A O 1
ATOM 3255 N N . ARG A 1 447 ? 41.186 10.961 17.782 1.00 13.67 417 ARG A N 1
ATOM 3256 C CA . ARG A 1 447 ? 42.345 11.731 17.360 1.00 14.34 417 ARG A CA 1
ATOM 3257 C C . ARG A 1 447 ? 43.308 10.823 16.606 1.00 13.58 417 ARG A C 1
ATOM 3258 O O . ARG A 1 447 ? 43.852 11.199 15.588 1.00 14.02 417 ARG A O 1
ATOM 3266 N N . TRP A 1 448 ? 43.559 9.643 17.132 1.00 13.05 418 TRP A N 1
ATOM 3267 C CA . TRP A 1 448 ? 44.504 8.741 16.471 1.00 12.80 418 TRP A CA 1
ATOM 3268 C C . TRP A 1 448 ? 44.131 8.457 15.006 1.00 11.58 418 TRP A C 1
ATOM 3269 O O . TRP A 1 448 ? 44.966 8.511 14.104 1.00 11.53 418 TRP A O 1
ATOM 3280 N N . ILE A 1 449 ? 42.870 8.080 14.794 1.00 11.55 419 ILE A N 1
ATOM 3281 C CA . ILE A 1 449 ? 42.447 7.756 13.456 1.00 10.67 419 ILE A CA 1
ATOM 3282 C C . ILE A 1 449 ? 42.389 9.005 12.573 1.00 9.82 419 ILE A C 1
ATOM 3283 O O . ILE A 1 449 ? 42.707 8.962 11.395 1.00 9.53 419 ILE A O 1
ATOM 3288 N N . ARG A 1 450 ? 42.023 10.142 13.155 1.00 11.24 420 ARG A N 1
ATOM 3289 C CA . ARG A 1 450 ? 42.031 11.399 12.367 1.00 12.04 420 ARG A CA 1
ATOM 3290 C C . ARG A 1 450 ? 43.445 11.775 11.882 1.00 12.51 420 ARG A C 1
ATOM 3291 O O . ARG A 1 450 ? 43.640 12.145 10.750 1.00 13.47 420 ARG A O 1
ATOM 3299 N N A GLU A 1 451 ? 44.436 11.617 12.760 0.50 13.31 421 GLU A N 1
ATOM 3300 N N B GLU A 1 451 ? 44.442 11.660 12.754 0.50 12.29 421 GLU A N 1
ATOM 3301 C CA A GLU A 1 451 ? 45.824 11.928 12.436 0.50 13.48 421 GLU A CA 1
ATOM 3302 C CA B GLU A 1 451 ? 45.799 11.996 12.355 0.50 11.49 421 GLU A CA 1
ATOM 3303 C C A GLU A 1 451 ? 46.345 10.972 11.394 0.50 12.13 421 GLU A C 1
ATOM 3304 C C B GLU A 1 451 ? 46.344 10.978 11.374 0.50 10.97 421 GLU A C 1
ATOM 3305 O O A GLU A 1 451 ? 47.053 11.370 10.495 0.50 11.61 421 GLU A O 1
ATOM 3306 O O B GLU A 1 451 ? 47.070 11.351 10.484 0.50 10.47 421 GLU A O 1
ATOM 3317 N N . LEU A 1 452 ? 45.998 9.686 11.542 1.00 11.35 422 LEU A N 1
ATOM 3318 C CA . LEU A 1 452 ? 46.476 8.686 10.603 1.00 11.42 422 LEU A CA 1
ATOM 3319 C C . LEU A 1 452 ? 45.914 9.015 9.210 1.00 11.18 422 LEU A C 1
ATOM 3320 O O . LEU A 1 452 ? 46.625 9.079 8.220 1.00 11.95 422 LEU A O 1
ATOM 3325 N N . TYR A 1 453 ? 44.620 9.267 9.122 1.00 12.16 423 TYR A N 1
ATOM 3326 C CA . TYR A 1 453 ? 43.950 9.463 7.802 1.00 10.77 423 TYR A CA 1
ATOM 3327 C C . TYR A 1 453 ? 44.417 10.755 7.208 1.00 11.63 423 TYR A C 1
ATOM 3328 O O . TYR A 1 453 ? 44.756 10.794 6.039 1.00 10.91 423 TYR A O 1
ATOM 3337 N N . ARG A 1 454 ? 44.433 11.830 8.007 1.00 12.82 424 ARG A N 1
ATOM 3338 C CA . ARG A 1 454 ? 44.926 13.123 7.516 1.00 12.50 424 ARG A CA 1
ATOM 3339 C C . ARG A 1 454 ? 46.362 12.951 6.986 1.00 12.97 424 ARG A C 1
ATOM 3340 O O . ARG A 1 454 ? 46.750 13.462 5.901 1.00 13.17 424 ARG A O 1
ATOM 3348 N N . ASP A 1 455 ? 47.201 12.253 7.748 1.00 12.45 425 ASP A N 1
ATOM 3349 C CA . ASP A 1 455 ? 48.577 12.101 7.299 1.00 15.11 425 ASP A CA 1
ATOM 3350 C C . ASP A 1 455 ? 48.760 11.273 6.025 1.00 13.07 425 ASP A C 1
ATOM 3351 O O . ASP A 1 455 ? 49.596 11.613 5.199 1.00 14.17 425 ASP A O 1
ATOM 3356 N N . VAL A 1 456 ? 47.942 10.240 5.829 1.00 13.51 426 VAL A N 1
ATOM 3357 C CA . VAL A 1 456 ? 48.004 9.461 4.615 1.00 12.33 426 VAL A CA 1
ATOM 3358 C C . VAL A 1 456 ? 47.551 10.367 3.449 1.00 12.58 426 VAL A C 1
ATOM 3359 O O . VAL A 1 456 ? 48.107 10.279 2.352 1.00 14.38 426 VAL A O 1
ATOM 3363 N N . TYR A 1 457 ? 46.531 11.209 3.675 1.00 12.89 427 TYR A N 1
ATOM 3364 C CA . TYR A 1 457 ? 45.997 12.008 2.583 1.00 11.99 427 TYR A CA 1
ATOM 3365 C C . TYR A 1 457 ? 46.507 13.472 2.654 1.00 13.59 427 TYR A C 1
ATOM 3366 O O . TYR A 1 457 ? 45.908 14.356 2.071 1.00 12.83 427 TYR A O 1
ATOM 3375 N N . ALA A 1 458 ? 47.649 13.679 3.325 1.00 13.94 428 ALA A N 1
ATOM 3376 C CA . ALA A 1 458 ? 48.128 15.062 3.588 1.00 14.77 428 ALA A CA 1
ATOM 3377 C C . ALA A 1 458 ? 48.320 15.885 2.369 1.00 14.87 428 ALA A C 1
ATOM 3378 O O . ALA A 1 458 ? 47.986 17.095 2.390 1.00 16.57 428 ALA A O 1
ATOM 3380 N N . ASP A 1 459 ? 48.832 15.275 1.309 1.00 12.18 429 ASP A N 1
ATOM 3381 C CA . ASP A 1 459 ? 49.214 16.008 0.130 1.00 12.27 429 ASP A CA 1
ATOM 3382 C C . ASP A 1 459 ? 48.001 16.426 -0.721 1.00 12.44 429 ASP A C 1
ATOM 3383 O O . ASP A 1 459 ? 48.195 17.194 -1.696 1.00 13.89 429 ASP A O 1
ATOM 3388 N N . THR A 1 460 ? 46.817 16.009 -0.309 1.00 11.52 430 THR A N 1
ATOM 3389 C CA . THR A 1 460 ? 45.559 16.487 -0.943 1.00 11.74 430 THR A CA 1
ATOM 3390 C C . THR A 1 460 ? 44.586 17.002 0.123 1.00 11.35 430 THR A C 1
ATOM 3391 O O . THR A 1 460 ? 43.388 16.637 0.198 1.00 12.04 430 THR A O 1
ATOM 3395 N N . GLY A 1 461 ? 45.143 17.803 1.013 1.00 12.15 431 GLY A N 1
ATOM 3396 C CA . GLY A 1 461 ? 44.367 18.426 2.065 1.00 13.23 431 GLY A CA 1
ATOM 3397 C C . GLY A 1 461 ? 43.720 17.527 3.118 1.00 12.82 431 GLY A C 1
ATOM 3398 O O . GLY A 1 461 ? 42.717 17.947 3.773 1.00 11.97 431 GLY A O 1
ATOM 3399 N N . GLY A 1 462 ? 44.331 16.352 3.375 1.00 12.40 432 GLY A N 1
ATOM 3400 C CA . GLY A 1 462 ? 43.856 15.528 4.461 1.00 11.73 432 GLY A CA 1
ATOM 3401 C C . GLY A 1 462 ? 42.737 14.570 4.090 1.00 11.77 432 GLY A C 1
ATOM 3402 O O . GLY A 1 462 ? 42.199 13.857 4.957 1.00 13.31 432 GLY A O 1
ATOM 3403 N N . VAL A 1 463 ? 42.294 14.666 2.832 1.00 10.85 433 VAL A N 1
ATOM 3404 C CA . VAL A 1 463 ? 41.132 13.880 2.375 1.00 12.29 433 VAL A CA 1
ATOM 3405 C C . VAL A 1 463 ? 41.441 13.222 1.029 1.00 11.12 433 VAL A C 1
ATOM 3406 O O . VAL A 1 463 ? 42.326 13.720 0.274 1.00 11.76 433 VAL A O 1
ATOM 3410 N N . PRO A 1 464 ? 40.740 12.071 0.725 1.00 10.31 434 PRO A N 1
ATOM 3411 C CA . PRO A 1 464 ? 41.016 11.430 -0.559 1.00 10.43 434 PRO A CA 1
ATOM 3412 C C . PRO A 1 464 ? 40.401 12.166 -1.776 1.00 10.66 434 PRO A C 1
ATOM 3413 O O . PRO A 1 464 ? 39.358 11.763 -2.301 1.00 13.38 434 PRO A O 1
ATOM 3417 N N . VAL A 1 465 ? 41.015 13.223 -2.253 1.00 11.80 435 VAL A N 1
ATOM 3418 C CA . VAL A 1 465 ? 40.416 13.985 -3.371 1.00 11.95 435 VAL A CA 1
ATOM 3419 C C . VAL A 1 465 ? 40.280 13.132 -4.660 1.00 11.94 435 VAL A C 1
ATOM 3420 O O . VAL A 1 465 ? 41.213 12.371 -5.029 1.00 13.08 435 VAL A O 1
ATOM 3424 N N . PRO A 1 466 ? 39.084 13.177 -5.318 1.00 11.20 436 PRO A N 1
ATOM 3425 C CA . PRO A 1 466 ? 38.845 12.339 -6.476 1.00 11.67 436 PRO A CA 1
ATOM 3426 C C . PRO A 1 466 ? 39.798 12.576 -7.615 1.00 12.09 436 PRO A C 1
ATOM 3427 O O . PRO A 1 466 ? 40.383 13.668 -7.744 1.00 13.87 436 PRO A O 1
ATOM 3431 N N . GLY A 1 467 ? 39.925 11.606 -8.492 1.00 12.35 437 GLY A N 1
ATOM 3432 C CA . GLY A 1 467 ? 40.569 11.866 -9.764 1.00 12.28 437 GLY A CA 1
ATOM 3433 C C . GLY A 1 467 ? 42.082 11.790 -9.708 1.00 13.20 437 GLY A C 1
ATOM 3434 O O . GLY A 1 467 ? 42.742 12.161 -10.675 1.00 15.71 437 GLY A O 1
ATOM 3435 N N . GLY A 1 468 ? 42.653 11.240 -8.639 1.00 14.13 438 GLY A N 1
ATOM 3436 C CA . GLY A 1 468 ? 44.131 11.064 -8.573 1.00 12.28 438 GLY A CA 1
ATOM 3437 C C . GLY A 1 468 ? 44.481 9.676 -8.109 1.00 13.13 438 GLY A C 1
ATOM 3438 O O . GLY A 1 468 ? 43.921 8.686 -8.620 1.00 13.07 438 GLY A O 1
ATOM 3439 N N . ALA A 1 469 ? 45.422 9.541 -7.177 1.00 13.40 439 ALA A N 1
ATOM 3440 C CA . ALA A 1 469 ? 45.603 8.223 -6.540 1.00 14.09 439 ALA A CA 1
ATOM 3441 C C . ALA A 1 469 ? 44.344 7.714 -5.805 1.00 13.44 439 ALA A C 1
ATOM 3442 O O . ALA A 1 469 ? 44.139 6.476 -5.681 1.00 13.99 439 ALA A O 1
ATOM 3444 N N . ALA A 1 470 ? 43.487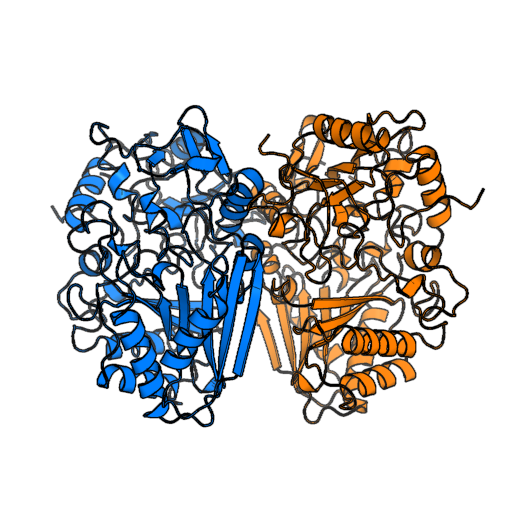 8.627 -5.301 1.00 13.62 440 ALA A N 1
ATOM 3445 C CA . ALA A 1 470 ? 42.237 8.231 -4.648 1.00 11.36 440 ALA A CA 1
ATOM 3446 C C . ALA A 1 470 ? 41.049 8.618 -5.535 1.00 10.65 440 ALA A C 1
ATOM 3447 O O . ALA A 1 470 ? 41.219 9.372 -6.507 1.00 10.73 440 ALA A O 1
ATOM 3449 N N . ASP A 1 471 ? 39.879 8.093 -5.233 1.00 10.78 441 ASP A N 1
ATOM 3450 C CA . ASP A 1 471 ? 38.669 8.548 -5.897 1.00 10.36 441 ASP A CA 1
ATOM 3451 C C . ASP A 1 471 ? 37.575 8.999 -4.945 1.00 10.88 441 ASP A C 1
ATOM 3452 O O . ASP A 1 471 ? 36.370 8.863 -5.232 1.00 10.96 441 ASP A O 1
ATOM 3457 N N . GLY A 1 472 ? 37.996 9.662 -3.870 1.00 10.93 442 GLY A N 1
ATOM 3458 C CA . GLY A 1 472 ? 37.020 10.205 -2.913 1.00 10.51 442 GLY A CA 1
ATOM 3459 C C . GLY A 1 472 ? 36.571 9.139 -1.928 1.00 11.65 442 GLY A C 1
ATOM 3460 O O . GLY A 1 472 ? 37.359 8.250 -1.508 1.00 12.03 442 GLY A O 1
ATOM 3461 N N . ALA A 1 473 ? 35.311 9.251 -1.546 1.00 10.46 443 ALA A N 1
ATOM 3462 C CA . ALA A 1 473 ? 34.776 8.466 -0.399 1.00 11.48 443 ALA A CA 1
ATOM 3463 C C . ALA A 1 473 ? 33.466 7.780 -0.722 1.00 10.49 443 ALA A C 1
ATOM 3464 O O . ALA A 1 473 ? 32.748 8.170 -1.630 1.00 10.24 443 ALA A O 1
ATOM 3466 N N . TYR A 1 474 ? 33.149 6.776 0.098 1.00 10.63 444 TYR A N 1
ATOM 3467 C CA . TYR A 1 474 ? 31.972 5.938 -0.073 1.00 11.16 444 TYR A CA 1
ATOM 3468 C C . TYR A 1 474 ? 30.925 6.222 0.991 1.00 10.27 444 TYR A C 1
ATOM 3469 O O . TYR A 1 474 ? 31.180 6.118 2.182 1.00 11.74 444 TYR A O 1
ATOM 3478 N N . VAL A 1 475 ? 29.722 6.553 0.553 1.00 9.74 445 VAL A N 1
ATOM 3479 C CA . VAL A 1 475 ? 28.737 7.099 1.436 1.00 8.91 445 VAL A CA 1
ATOM 3480 C C . VAL A 1 475 ? 28.186 6.117 2.489 1.00 9.03 445 VAL A C 1
ATOM 3481 O O . VAL A 1 475 ? 27.656 6.562 3.515 1.00 8.96 445 VAL A O 1
ATOM 3485 N N . ASN A 1 476 ? 28.335 4.804 2.261 1.00 9.09 446 ASN A N 1
ATOM 3486 C CA . ASN A 1 476 ? 27.934 3.881 3.336 1.00 9.22 446 ASN A CA 1
ATOM 3487 C C . ASN A 1 476 ? 29.028 3.755 4.391 1.00 8.51 446 ASN A C 1
ATOM 3488 O O . ASN A 1 476 ? 28.788 3.084 5.380 1.00 10.00 446 ASN A O 1
ATOM 3493 N N . TYR A 1 477 ? 30.222 4.379 4.207 1.00 9.69 447 TYR A N 1
ATOM 3494 C CA . TYR A 1 477 ? 31.171 4.519 5.289 1.00 9.65 447 TYR A CA 1
ATOM 3495 C C . TYR A 1 477 ? 31.283 6.085 5.603 1.00 10.73 447 TYR A C 1
ATOM 3496 O O . TYR A 1 477 ? 32.348 6.622 5.377 1.00 10.98 447 TYR A O 1
ATOM 3505 N N . PRO A 1 478 ? 30.194 6.655 6.086 1.00 10.86 448 PRO A N 1
ATOM 3506 C CA . PRO A 1 478 ? 30.180 8.140 6.228 1.00 10.54 448 PRO A CA 1
ATOM 3507 C C . PRO A 1 478 ? 31.153 8.601 7.321 1.00 10.60 448 PRO A C 1
ATOM 3508 O O . PRO A 1 478 ? 31.352 7.895 8.264 1.00 11.90 448 PRO A O 1
ATOM 3512 N N . ASP A 1 479 ? 31.680 9.840 7.191 1.00 10.40 449 ASP A N 1
ATOM 3513 C CA . ASP A 1 479 ? 32.643 10.343 8.139 1.00 10.54 449 ASP A CA 1
ATOM 3514 C C . ASP A 1 479 ? 32.449 11.882 8.121 1.00 9.68 449 ASP A C 1
ATOM 3515 O O . ASP A 1 479 ? 32.839 12.554 7.159 1.00 10.13 449 ASP A O 1
ATOM 3520 N N . VAL A 1 480 ? 31.809 12.387 9.176 1.00 10.47 450 VAL A N 1
ATOM 3521 C CA . VAL A 1 480 ? 31.473 13.864 9.251 1.00 10.77 450 VAL A CA 1
ATOM 3522 C C . VAL A 1 480 ? 32.715 14.721 9.127 1.00 10.38 450 VAL A C 1
ATOM 3523 O O . VAL A 1 480 ? 32.622 15.927 8.811 1.00 11.33 450 VAL A O 1
ATOM 3527 N N . ASP A 1 481 ? 33.878 14.148 9.462 1.00 9.83 451 ASP A N 1
ATOM 3528 C CA . ASP A 1 481 ? 35.118 14.927 9.347 1.00 9.71 451 ASP A CA 1
ATOM 3529 C C . ASP A 1 481 ? 35.441 15.458 7.911 1.00 11.65 451 ASP A C 1
ATOM 3530 O O . ASP A 1 481 ? 36.158 16.475 7.768 1.00 11.36 451 ASP A O 1
ATOM 3535 N N . LEU A 1 482 ? 34.848 14.831 6.869 1.00 11.46 452 LEU A N 1
ATOM 3536 C CA . LEU A 1 482 ? 35.120 15.222 5.470 1.00 12.37 452 LEU A CA 1
ATOM 3537 C C . LEU A 1 482 ? 34.410 16.584 5.189 1.00 11.96 452 LEU A C 1
ATOM 3538 O O . LEU A 1 482 ? 34.676 17.265 4.163 1.00 12.35 452 LEU A O 1
ATOM 3543 N N . ALA A 1 483 ? 33.485 16.939 6.092 1.00 11.99 453 ALA A N 1
ATOM 3544 C CA . ALA A 1 483 ? 32.846 18.274 5.971 1.00 12.20 453 ALA A CA 1
ATOM 3545 C C . ALA A 1 483 ? 33.367 19.264 7.002 1.00 12.91 453 ALA A C 1
ATOM 3546 O O . ALA A 1 483 ? 32.817 20.397 7.129 1.00 14.97 453 ALA A O 1
ATOM 3548 N N . ASP A 1 484 ? 34.405 18.885 7.706 1.00 12.30 454 ASP A N 1
ATOM 3549 C CA . ASP A 1 484 ? 34.951 19.684 8.832 1.00 14.56 454 ASP A CA 1
ATOM 3550 C C . ASP A 1 484 ? 36.220 20.429 8.351 1.00 13.69 454 ASP A C 1
ATOM 3551 O O . ASP A 1 484 ? 37.258 19.814 7.997 1.00 13.42 454 ASP A O 1
ATOM 3556 N N . GLU A 1 485 ? 36.161 21.766 8.406 1.00 14.67 455 GLU A N 1
ATOM 3557 C CA . GLU A 1 485 ? 37.195 22.673 7.900 1.00 15.14 455 GLU A CA 1
ATOM 3558 C C . GLU A 1 485 ? 38.527 22.387 8.620 1.00 15.76 455 GLU A C 1
ATOM 3559 O O . GLU A 1 485 ? 39.610 22.593 8.077 1.00 16.05 455 GLU A O 1
ATOM 3565 N N . GLU A 1 486 ? 38.450 21.845 9.832 1.00 15.42 456 GLU A N 1
ATOM 3566 C CA . GLU A 1 486 ? 39.693 21.543 10.533 1.00 16.88 456 GLU A CA 1
ATOM 3567 C C . GLU A 1 486 ? 40.404 20.288 9.970 1.00 16.16 456 GLU A C 1
ATOM 3568 O O . GLU A 1 486 ? 41.635 20.176 10.072 1.00 15.40 456 GLU A O 1
ATOM 3574 N N . TRP A 1 487 ? 39.629 19.388 9.354 1.00 14.62 457 TRP A N 1
ATOM 3575 C CA . TRP A 1 487 ? 40.175 18.118 8.865 1.00 13.76 457 TRP A CA 1
ATOM 3576 C C . TRP A 1 487 ? 40.259 18.031 7.335 1.00 14.97 457 TRP A C 1
ATOM 3577 O O . TRP A 1 487 ? 40.985 17.156 6.798 1.00 15.19 457 TRP A O 1
ATOM 3588 N N . ASN A 1 488 ? 39.515 18.914 6.620 1.00 13.60 458 ASN A N 1
ATOM 3589 C CA . ASN A 1 488 ? 39.490 18.867 5.182 1.00 12.07 458 ASN A CA 1
ATOM 3590 C C . ASN A 1 488 ? 39.965 20.244 4.733 1.00 12.85 458 ASN A C 1
ATOM 3591 O O . ASN A 1 488 ? 39.170 21.189 4.826 1.00 13.99 458 ASN A O 1
ATOM 3596 N N . THR A 1 489 ? 41.152 20.303 4.163 1.00 13.25 459 THR A N 1
ATOM 3597 C CA . THR A 1 489 ? 41.835 21.610 3.766 1.00 13.51 459 THR A CA 1
ATOM 3598 C C . THR A 1 489 ? 42.155 21.514 2.279 1.00 14.21 459 THR A C 1
ATOM 3599 O O . THR A 1 489 ? 43.055 22.220 1.743 1.00 16.43 459 THR A O 1
ATOM 3603 N N . SER A 1 490 ? 41.340 20.696 1.575 1.00 13.35 460 SER A N 1
ATOM 3604 C CA . SER A 1 490 ? 41.562 20.489 0.144 1.00 13.48 460 SER A CA 1
ATOM 3605 C C . SER A 1 490 ? 40.788 21.455 -0.710 1.00 12.61 460 SER A C 1
ATOM 3606 O O . SER A 1 490 ? 41.018 21.494 -1.920 1.00 14.09 460 SER A O 1
ATOM 3609 N N . GLY A 1 491 ? 39.831 22.177 -0.119 1.00 13.47 461 GLY A N 1
ATOM 3610 C CA . GLY A 1 491 ? 39.006 23.105 -0.919 1.00 14.53 461 GLY A CA 1
ATOM 3611 C C . GLY A 1 491 ? 37.912 22.364 -1.696 1.00 14.41 461 GLY A C 1
ATOM 3612 O O . GLY A 1 491 ? 37.112 22.989 -2.442 1.00 14.81 461 GLY A O 1
ATOM 3613 N N . VAL A 1 492 ? 37.837 21.026 -1.522 1.00 13.02 462 VAL A N 1
ATOM 3614 C CA . VAL A 1 492 ? 36.839 20.230 -2.230 1.00 13.21 462 VAL A CA 1
ATOM 3615 C C . VAL A 1 492 ? 35.767 19.841 -1.191 1.00 12.72 462 VAL A C 1
ATOM 3616 O O . VAL A 1 492 ? 36.098 19.364 -0.107 1.00 13.97 462 VAL A O 1
ATOM 3620 N N . PRO A 1 493 ? 34.492 20.109 -1.470 1.00 12.38 463 PRO A N 1
ATOM 3621 C CA . PRO A 1 493 ? 33.515 19.936 -0.417 1.00 11.39 463 PRO A CA 1
ATOM 3622 C C . PRO A 1 493 ? 33.209 18.421 -0.200 1.00 10.52 463 PRO A C 1
ATOM 3623 O O . PRO A 1 493 ? 33.472 17.635 -1.078 1.00 10.93 463 PRO A O 1
ATOM 3627 N N . TRP A 1 494 ? 32.680 18.103 0.959 1.00 9.75 464 TRP A N 1
ATOM 3628 C CA . TRP A 1 494 ? 32.302 16.708 1.320 1.00 10.37 464 TRP A CA 1
ATOM 3629 C C . TRP A 1 494 ? 31.478 16.073 0.197 1.00 10.71 464 TRP A C 1
ATOM 3630 O O . TRP A 1 494 ? 31.642 14.871 -0.156 1.00 10.89 464 TRP A O 1
ATOM 3641 N N . SER A 1 495 ? 30.533 16.830 -0.355 1.00 10.65 465 SER A N 1
ATOM 3642 C CA . SER A 1 495 ? 29.600 16.331 -1.369 1.00 11.31 465 SER A CA 1
ATOM 3643 C C . SER A 1 495 ? 30.339 15.881 -2.664 1.00 11.00 465 SER A C 1
ATOM 3644 O O . SER A 1 495 ? 29.948 14.868 -3.311 1.00 10.90 465 SER A O 1
ATOM 3647 N N . GLU A 1 496 ? 31.401 16.572 -3.073 1.00 11.60 466 GLU A N 1
ATOM 3648 C CA . GLU A 1 496 ? 32.172 16.108 -4.212 1.00 11.94 466 GLU A CA 1
ATOM 3649 C C . GLU A 1 496 ? 33.085 14.891 -3.906 1.00 11.62 466 GLU A C 1
ATOM 3650 O O . GLU A 1 496 ? 33.330 14.071 -4.804 1.00 12.68 466 GLU A O 1
ATOM 3656 N N . LEU A 1 497 ? 33.628 14.812 -2.695 1.00 11.82 467 LEU A N 1
ATOM 3657 C CA . LEU A 1 497 ? 34.377 13.627 -2.263 1.00 11.40 467 LEU A CA 1
ATOM 3658 C C . LEU A 1 497 ? 33.468 12.376 -2.366 1.00 11.95 467 LEU A C 1
ATOM 3659 O O . LEU A 1 497 ? 33.983 11.369 -2.871 1.00 12.13 467 LEU A O 1
ATOM 3664 N N . TYR A 1 498 ? 32.205 12.453 -1.911 1.00 11.02 468 TYR A N 1
ATOM 3665 C CA . TYR A 1 498 ? 31.290 11.244 -1.932 1.00 12.58 468 TYR A CA 1
ATOM 3666 C C . TYR A 1 498 ? 30.711 10.980 -3.297 1.00 13.00 468 TYR A C 1
ATOM 3667 O O . TYR A 1 498 ? 30.603 9.796 -3.736 1.00 12.44 468 TYR A O 1
ATOM 3676 N N . TYR A 1 499 ? 30.351 12.065 -3.963 1.00 11.79 469 TYR A N 1
ATOM 3677 C CA . TYR A 1 499 ? 29.476 11.920 -5.136 1.00 11.06 469 TYR A CA 1
ATOM 3678 C C . TYR A 1 499 ? 30.079 12.417 -6.465 1.00 10.67 469 TYR A C 1
ATOM 3679 O O . TYR A 1 499 ? 29.474 12.205 -7.541 1.00 11.19 469 TYR A O 1
ATOM 3688 N N . LYS A 1 500 ? 31.226 13.075 -6.420 1.00 10.24 470 LYS A N 1
ATOM 3689 C CA . LYS A 1 500 ? 31.863 13.591 -7.652 1.00 10.62 470 LYS A CA 1
ATOM 3690 C C . LYS A 1 500 ? 30.846 14.391 -8.478 1.00 10.46 470 LYS A C 1
ATOM 3691 O O . LYS A 1 500 ? 30.084 15.165 -7.910 1.00 12.72 470 LYS A O 1
ATOM 3697 N N . ASP A 1 501 ? 30.734 14.130 -9.758 1.00 11.62 471 ASP A N 1
ATOM 3698 C CA . ASP A 1 501 ? 29.868 14.962 -10.623 1.00 14.04 471 ASP A CA 1
ATOM 3699 C C . ASP A 1 501 ? 28.412 14.535 -10.574 1.00 13.07 471 ASP A C 1
ATOM 3700 O O . ASP A 1 501 ? 27.545 15.170 -11.237 1.00 14.19 471 ASP A O 1
ATOM 3705 N N . ALA A 1 502 ? 28.109 13.477 -9.811 1.00 13.01 472 ALA A N 1
ATOM 3706 C CA . ALA A 1 502 ? 26.685 13.079 -9.544 1.00 13.33 472 ALA A CA 1
ATOM 3707 C C . ALA A 1 502 ? 25.993 14.108 -8.658 1.00 12.91 472 ALA A C 1
ATOM 3708 O O . ALA A 1 502 ? 24.775 14.108 -8.573 1.00 10.62 472 ALA A O 1
ATOM 3710 N N . TYR A 1 503 ? 26.773 14.952 -7.951 1.00 12.86 473 TYR A N 1
ATOM 3711 C CA . TYR A 1 503 ? 26.113 15.774 -6.935 1.00 11.64 473 TYR A CA 1
ATOM 3712 C C . TYR A 1 503 ? 25.003 16.746 -7.450 1.00 12.81 473 TYR A C 1
ATOM 3713 O O . TYR A 1 503 ? 23.937 16.889 -6.808 1.00 13.45 473 TYR A O 1
ATOM 3722 N N . PRO A 1 504 ? 25.252 17.436 -8.595 1.00 13.93 474 PRO A N 1
ATOM 3723 C CA . PRO A 1 504 ? 24.219 18.386 -9.050 1.00 14.42 474 PRO A CA 1
ATOM 3724 C C . PRO A 1 504 ? 22.929 17.684 -9.423 1.00 13.43 474 PRO A C 1
ATOM 3725 O O . PRO A 1 504 ? 21.849 18.184 -9.081 1.00 13.23 474 PRO A O 1
ATOM 3729 N N . ARG A 1 505 ? 23.032 16.498 -10.022 1.00 14.79 475 ARG A N 1
ATOM 3730 C CA . ARG A 1 505 ? 21.837 15.704 -10.342 1.00 13.07 475 ARG A CA 1
ATOM 3731 C C . ARG A 1 505 ? 21.114 15.244 -9.035 1.00 11.28 475 ARG A C 1
ATOM 3732 O O . ARG A 1 505 ? 19.847 15.219 -8.978 1.00 12.16 475 ARG A O 1
ATOM 3740 N N . LEU A 1 506 ? 21.892 14.867 -8.006 1.00 10.46 476 LEU A N 1
ATOM 3741 C CA . LEU A 1 506 ? 21.288 14.553 -6.696 1.00 10.16 476 LEU A CA 1
ATOM 3742 C C . LEU A 1 506 ? 20.521 15.748 -6.062 1.00 11.37 476 LEU A C 1
ATOM 3743 O O . LEU A 1 506 ? 19.446 15.605 -5.480 1.00 11.82 476 LEU A O 1
ATOM 3748 N N . GLN A 1 507 ? 21.087 16.935 -6.203 1.00 12.35 477 GLN A N 1
ATOM 3749 C CA . GLN A 1 507 ? 20.483 18.163 -5.672 1.00 10.97 477 GLN A CA 1
ATOM 3750 C C . GLN A 1 507 ? 19.217 18.478 -6.423 1.00 12.04 477 GLN A C 1
ATOM 3751 O O . GLN A 1 507 ? 18.236 18.948 -5.808 1.00 12.90 477 GLN A O 1
ATOM 3757 N N . ALA A 1 508 ? 19.202 18.195 -7.726 1.00 12.49 478 ALA A N 1
ATOM 3758 C CA . ALA A 1 508 ? 17.930 18.387 -8.512 1.00 13.17 478 ALA A CA 1
ATOM 3759 C C . ALA A 1 508 ? 16.860 17.404 -8.083 1.00 13.63 478 ALA A C 1
ATOM 3760 O O . ALA A 1 508 ? 15.662 17.754 -8.004 1.00 14.42 478 ALA A O 1
ATOM 3762 N N . VAL A 1 509 ? 17.245 16.160 -7.780 1.00 12.28 479 VAL A N 1
ATOM 3763 C CA . VAL A 1 509 ? 16.259 15.238 -7.242 1.00 14.03 479 VAL A CA 1
ATOM 3764 C C . VAL A 1 509 ? 15.781 15.685 -5.859 1.00 12.66 479 VAL A C 1
ATOM 3765 O O . VAL A 1 509 ? 14.606 15.589 -5.550 1.00 13.99 479 VAL A O 1
ATOM 3769 N N . LYS A 1 510 ? 16.707 16.178 -5.021 1.00 12.56 480 LYS A N 1
ATOM 3770 C CA . LYS A 1 510 ? 16.336 16.615 -3.678 1.00 11.16 480 LYS A CA 1
ATOM 3771 C C . LYS A 1 510 ? 15.292 17.794 -3.742 1.00 12.96 480 LYS A C 1
ATOM 3772 O O . LYS A 1 510 ? 14.293 17.803 -2.998 1.00 14.17 480 LYS A O 1
ATOM 3778 N N . ALA A 1 511 ? 15.570 18.766 -4.617 1.00 13.88 481 ALA A N 1
ATOM 3779 C CA . ALA A 1 511 ? 14.710 19.975 -4.792 1.00 13.66 481 ALA A CA 1
ATOM 3780 C C . ALA A 1 511 ? 13.310 19.498 -5.245 1.00 14.60 481 ALA A C 1
ATOM 3781 O O . ALA A 1 511 ? 12.318 20.033 -4.791 1.00 15.82 481 ALA A O 1
ATOM 3783 N N . ARG A 1 512 ? 13.244 18.427 -6.053 1.00 14.24 482 ARG A N 1
ATOM 3784 C CA . ARG A 1 512 ? 11.928 17.972 -6.645 1.00 14.79 482 ARG A CA 1
ATOM 3785 C C . ARG A 1 512 ? 11.133 17.169 -5.644 1.00 14.62 482 ARG A C 1
ATOM 3786 O O . ARG A 1 512 ? 9.910 17.333 -5.507 1.00 15.55 482 ARG A O 1
ATOM 3794 N N . TRP A 1 513 ? 11.864 16.315 -4.929 1.00 12.51 483 TRP A N 1
ATOM 3795 C CA . TRP A 1 513 ? 11.253 15.248 -4.134 1.00 12.92 483 TRP A CA 1
ATOM 3796 C C . TRP A 1 513 ? 11.234 15.454 -2.644 1.00 12.16 483 TRP A C 1
ATOM 3797 O O . TRP A 1 513 ? 10.375 14.886 -1.959 1.00 13.48 483 TRP A O 1
ATOM 3808 N N . ASP A 1 514 ? 12.192 16.246 -2.105 1.00 12.41 484 ASP A N 1
ATOM 3809 C CA . ASP A 1 514 ? 12.114 16.611 -0.707 1.00 10.84 484 ASP A CA 1
ATOM 3810 C C . ASP A 1 514 ? 12.269 18.098 -0.580 1.00 11.09 484 ASP A C 1
ATOM 3811 O O . ASP A 1 514 ? 13.266 18.576 0.027 1.00 11.57 484 ASP A O 1
ATOM 3816 N N . PRO A 1 515 ? 11.327 18.841 -1.097 1.00 12.97 485 PRO A N 1
ATOM 3817 C CA . PRO A 1 515 ? 11.508 20.315 -1.114 1.00 14.13 485 PRO A CA 1
ATOM 3818 C C . PRO A 1 515 ? 11.578 20.977 0.261 1.00 15.03 485 PRO A C 1
ATOM 3819 O O . PRO A 1 515 ? 12.185 22.090 0.389 1.00 16.25 485 PRO A O 1
ATOM 3823 N N . ARG A 1 516 ? 10.930 20.365 1.260 1.00 14.31 486 ARG A N 1
ATOM 3824 C CA . ARG A 1 516 ? 11.002 20.854 2.625 1.00 14.06 486 ARG A CA 1
ATOM 3825 C C . ARG A 1 516 ? 12.286 20.462 3.339 1.00 13.54 486 ARG A C 1
ATOM 3826 O O . ARG A 1 516 ? 12.553 21.000 4.437 1.00 14.77 486 ARG A O 1
ATOM 3834 N N . ASN A 1 517 ? 13.121 19.602 2.729 1.00 11.34 487 ASN A N 1
ATOM 3835 C CA . ASN A 1 517 ? 14.336 19.089 3.387 1.00 11.96 487 ASN A CA 1
ATOM 3836 C C . ASN A 1 517 ? 13.930 18.426 4.740 1.00 12.61 487 ASN A C 1
ATOM 3837 O O . ASN A 1 517 ? 14.561 18.677 5.833 1.00 12.46 487 ASN A O 1
ATOM 3842 N N . VAL A 1 518 ? 12.882 17.599 4.686 1.00 11.72 488 VAL A N 1
ATOM 3843 C CA . VAL A 1 518 ? 12.497 16.775 5.820 1.00 12.39 488 VAL A CA 1
ATOM 3844 C C . VAL A 1 518 ? 13.594 15.729 6.124 1.00 10.77 488 VAL A C 1
ATOM 3845 O O . VAL A 1 518 ? 13.873 15.416 7.322 1.00 12.21 488 VAL A O 1
ATOM 3849 N N . PHE A 1 519 ? 14.187 15.162 5.069 1.00 10.82 489 PHE A N 1
ATOM 3850 C CA . PHE A 1 519 ? 15.159 14.070 5.308 1.00 10.80 489 PHE A CA 1
ATOM 3851 C C . PHE A 1 519 ? 16.571 14.691 5.287 1.00 10.40 489 PHE A C 1
ATOM 3852 O O . PHE A 1 519 ? 17.079 15.003 4.212 1.00 11.78 489 PHE A O 1
ATOM 3860 N N . ARG A 1 520 ? 17.236 14.761 6.440 1.00 10.71 490 ARG A N 1
ATOM 3861 C CA . ARG A 1 520 ? 18.560 15.399 6.466 1.00 10.21 490 ARG A CA 1
ATOM 3862 C C . ARG A 1 520 ? 19.407 14.887 7.613 1.00 9.75 490 ARG A C 1
ATOM 3863 O O . ARG A 1 520 ? 18.874 14.256 8.513 1.00 12.62 490 ARG A O 1
ATOM 3871 N N . HIS A 1 521 ? 20.682 15.234 7.629 1.00 9.88 491 HIS A N 1
ATOM 3872 C CA . HIS A 1 521 ? 21.665 14.717 8.636 1.00 9.35 491 HIS A CA 1
ATOM 3873 C C . HIS A 1 521 ? 22.945 15.353 8.265 1.00 9.32 491 HIS A C 1
ATOM 3874 O O . HIS A 1 521 ? 23.028 15.856 7.141 1.00 9.77 491 HIS A O 1
ATOM 3881 N N . ALA A 1 522 ? 24.005 15.250 9.085 1.00 9.82 492 ALA A N 1
ATOM 3882 C CA . ALA A 1 522 ? 25.279 15.708 8.565 1.00 10.90 492 ALA A CA 1
ATOM 3883 C C . ALA A 1 522 ? 25.546 14.898 7.278 1.00 10.46 492 ALA A C 1
ATOM 3884 O O . ALA A 1 522 ? 25.196 13.698 7.182 1.00 11.96 492 ALA A O 1
ATOM 3886 N N . LEU A 1 523 ? 26.174 15.496 6.286 1.00 9.49 493 LEU A N 1
ATOM 3887 C CA . LEU A 1 523 ? 26.453 14.801 4.982 1.00 10.98 493 LEU A CA 1
ATOM 3888 C C . LEU A 1 523 ? 25.174 14.403 4.198 1.00 11.43 493 LEU A C 1
ATOM 3889 O O . LEU A 1 523 ? 25.204 13.441 3.462 1.00 11.64 493 LEU A O 1
ATOM 3894 N N . SER A 1 524 ? 24.060 15.082 4.405 1.00 10.89 494 SER A N 1
ATOM 3895 C CA . SER A 1 524 ? 22.854 14.829 3.572 1.00 10.51 494 SER A CA 1
ATOM 3896 C C . SER A 1 524 ? 22.877 15.676 2.317 1.00 11.36 494 SER A C 1
ATOM 3897 O O . SER A 1 524 ? 23.389 16.804 2.326 1.00 11.58 494 SER A O 1
ATOM 3900 N N . VAL A 1 525 ? 22.328 15.170 1.231 1.00 11.92 495 VAL A N 1
ATOM 3901 C CA . VAL A 1 525 ? 22.212 15.950 -0.022 1.00 11.45 495 VAL A CA 1
ATOM 3902 C C . VAL A 1 525 ? 21.344 17.142 0.282 1.00 11.46 495 VAL A C 1
ATOM 3903 O O . VAL A 1 525 ? 20.245 17.019 0.838 1.00 12.45 495 VAL A O 1
ATOM 3907 N N . ARG A 1 526 ? 21.841 18.282 -0.152 1.00 13.48 496 ARG A N 1
ATOM 3908 C CA . ARG A 1 526 ? 21.272 19.585 0.245 1.00 13.60 496 ARG A CA 1
ATOM 3909 C C . ARG A 1 526 ? 21.254 20.510 -0.991 1.00 13.74 496 ARG A C 1
ATOM 3910 O O . ARG A 1 526 ? 22.217 20.552 -1.715 1.00 14.39 496 ARG A O 1
ATOM 3918 N N . VAL A 1 527 ? 20.110 21.110 -1.332 1.00 14.34 497 VAL A N 1
ATOM 3919 C CA . VAL A 1 527 ? 20.053 22.004 -2.508 1.00 15.67 497 VAL A CA 1
ATOM 3920 C C . VAL A 1 527 ? 20.997 23.210 -2.330 1.00 16.95 497 VAL A C 1
ATOM 3921 O O . VAL A 1 527 ? 21.393 23.477 -1.206 1.00 17.44 497 VAL A O 1
ATOM 3925 N N . PRO A 1 528 ? 21.350 23.903 -3.441 1.00 18.46 498 PRO A N 1
ATOM 3926 C CA . PRO A 1 528 ? 22.219 25.067 -3.316 1.00 20.75 498 PRO A CA 1
ATOM 3927 C C . PRO A 1 528 ? 21.580 26.175 -2.436 1.00 23.36 498 PRO A C 1
ATOM 3928 O O . PRO A 1 528 ? 20.335 26.242 -2.356 1.00 22.26 498 PRO A O 1
ATOM 3932 N N . PRO A 1 529 ? 22.416 26.987 -1.733 1.00 25.80 499 PRO A N 1
ATOM 3933 C CA . PRO A 1 529 ? 21.823 28.110 -0.979 1.00 29.33 499 PRO A CA 1
ATOM 3934 C C . PRO A 1 529 ? 21.132 29.041 -1.956 1.00 31.74 499 PRO A C 1
ATOM 3935 O O . PRO A 1 529 ? 21.613 29.197 -3.082 1.00 33.14 499 PRO A O 1
ATOM 3939 N N . ALA A 1 530 ? 19.979 29.584 -1.578 1.00 35.70 500 ALA A N 1
ATOM 3940 C CA . ALA A 1 530 ? 19.134 30.357 -2.537 1.00 38.05 500 ALA A CA 1
ATOM 3941 C C . ALA A 1 530 ? 19.347 31.851 -2.364 1.00 39.44 500 ALA A C 1
ATOM 3942 O O . ALA A 1 530 ? 20.469 32.280 -2.029 1.00 41.73 500 ALA A O 1
ATOM 3944 N N . HIS B 1 33 ? 10.205 -29.173 -9.641 1.00 36.94 3 HIS B N 1
ATOM 3945 C CA . HIS B 1 33 ? 10.034 -27.688 -9.528 1.00 36.44 3 HIS B CA 1
ATOM 3946 C C . HIS B 1 33 ? 11.191 -27.212 -8.687 1.00 36.02 3 HIS B C 1
ATOM 3947 O O . HIS B 1 33 ? 11.976 -28.038 -8.203 1.00 35.79 3 HIS B O 1
ATOM 3949 N N . ILE B 1 34 ? 11.255 -25.893 -8.470 1.00 35.62 4 ILE B N 1
ATOM 3950 C CA . ILE B 1 34 ? 12.398 -25.242 -7.815 1.00 34.11 4 ILE B CA 1
ATOM 3951 C C . ILE B 1 34 ? 12.560 -25.730 -6.399 1.00 32.64 4 ILE B C 1
ATOM 3952 O O . ILE B 1 34 ? 13.602 -25.475 -5.780 1.00 33.77 4 ILE B O 1
ATOM 3957 N N . ASP B 1 35 ? 11.515 -26.342 -5.848 1.00 30.20 5 ASP B N 1
ATOM 3958 C CA . ASP B 1 35 ? 11.479 -26.614 -4.422 1.00 27.59 5 ASP B CA 1
ATOM 3959 C C . ASP B 1 35 ? 12.072 -27.970 -4.085 1.00 25.97 5 ASP B C 1
ATOM 3960 O O . ASP B 1 35 ? 12.140 -28.344 -2.912 1.00 24.66 5 ASP B O 1
ATOM 3965 N N . SER B 1 36 ? 12.513 -28.686 -5.114 1.00 24.00 6 SER B N 1
ATOM 3966 C CA . SER B 1 36 ? 13.223 -29.940 -4.905 1.00 23.13 6 SER B CA 1
ATOM 3967 C C . SER B 1 36 ? 14.637 -29.834 -5.365 1.00 21.43 6 SER B C 1
ATOM 3968 O O . SER B 1 36 ? 14.868 -29.596 -6.546 1.00 25.02 6 SER B O 1
ATOM 3971 N N . VAL B 1 37 ? 15.594 -30.086 -4.497 1.00 16.75 7 VAL B N 1
ATOM 3972 C CA . VAL B 1 37 ? 16.971 -29.901 -4.878 1.00 14.30 7 VAL B CA 1
ATOM 3973 C C . VAL B 1 37 ? 17.611 -31.283 -4.997 1.00 13.91 7 VAL B C 1
ATOM 3974 O O . VAL B 1 37 ? 17.540 -32.057 -4.029 1.00 14.32 7 VAL B O 1
ATOM 3978 N N . ALA B 1 38 ? 18.241 -31.526 -6.148 1.00 13.94 8 ALA B N 1
ATOM 3979 C CA . ALA B 1 38 ? 18.815 -32.858 -6.464 1.00 15.70 8 ALA B CA 1
ATOM 3980 C C . ALA B 1 38 ? 20.300 -32.662 -6.685 1.00 15.29 8 ALA B C 1
ATOM 3981 O O . ALA B 1 38 ? 20.734 -31.494 -6.911 1.00 16.50 8 ALA B O 1
ATOM 3983 N N . PRO B 1 39 ? 21.102 -33.747 -6.646 1.00 16.21 9 PRO B N 1
ATOM 3984 C CA . PRO B 1 39 ? 22.520 -33.623 -6.986 1.00 15.69 9 PRO B CA 1
ATOM 3985 C C . PRO B 1 39 ? 22.702 -32.906 -8.318 1.00 16.11 9 PRO B C 1
ATOM 3986 O O . PRO B 1 39 ? 21.950 -33.179 -9.290 1.00 18.11 9 PRO B O 1
ATOM 3990 N N . GLY B 1 40 ? 23.694 -32.012 -8.386 1.00 16.20 10 GLY B N 1
ATOM 3991 C CA . GLY B 1 40 ? 23.891 -31.209 -9.610 1.00 16.81 10 GLY B CA 1
ATOM 3992 C C . GLY B 1 40 ? 23.263 -29.817 -9.523 1.00 16.86 10 GLY B C 1
ATOM 3993 O O . GLY B 1 40 ? 23.693 -28.855 -10.244 1.00 19.10 10 GLY B O 1
ATOM 3994 N N . ASP B 1 41 ? 22.263 -29.658 -8.667 1.00 15.66 11 ASP B N 1
ATOM 3995 C CA . ASP B 1 41 ? 21.703 -28.326 -8.436 1.00 15.96 11 ASP B CA 1
ATOM 3996 C C . ASP B 1 41 ? 22.786 -27.426 -7.808 1.00 15.28 11 ASP B C 1
ATOM 3997 O O . ASP B 1 41 ? 23.497 -27.866 -6.895 1.00 15.35 11 ASP B O 1
ATOM 4002 N N . ILE B 1 42 ? 22.874 -26.167 -8.234 1.00 13.92 12 ILE B N 1
ATOM 4003 C CA . ILE B 1 42 ? 23.810 -25.265 -7.595 1.00 13.70 12 ILE B CA 1
ATOM 4004 C C . ILE B 1 42 ? 23.660 -25.212 -6.031 1.00 12.82 12 ILE B C 1
ATOM 4005 O O . ILE B 1 42 ? 24.659 -24.957 -5.287 1.00 12.61 12 ILE B O 1
ATOM 4010 N N . ARG B 1 43 ? 22.436 -25.462 -5.522 1.00 13.30 13 ARG B N 1
ATOM 4011 C CA . ARG B 1 43 ? 22.167 -25.397 -4.078 1.00 12.90 13 ARG B CA 1
ATOM 4012 C C . ARG B 1 43 ? 22.550 -26.686 -3.301 1.00 13.13 13 ARG B C 1
ATOM 4013 O O . ARG B 1 43 ? 22.472 -26.738 -2.059 1.00 12.67 13 ARG B O 1
ATOM 4021 N N . TYR B 1 44 ? 22.885 -27.725 -4.040 1.00 12.32 14 TYR B N 1
ATOM 4022 C CA . TYR B 1 44 ? 22.932 -29.037 -3.430 1.00 12.38 14 TYR B CA 1
ATOM 4023 C C . TYR B 1 44 ? 24.088 -29.133 -2.394 1.00 11.88 14 TYR B C 1
ATOM 4024 O O . TYR B 1 44 ? 23.906 -29.725 -1.332 1.00 11.29 14 TYR B O 1
ATOM 4033 N N . GLU B 1 45 ? 25.250 -28.577 -2.715 1.00 12.15 15 GLU B N 1
ATOM 4034 C CA . GLU B 1 45 ? 26.368 -28.651 -1.741 1.00 12.32 15 GLU B CA 1
ATOM 4035 C C . GLU B 1 45 ? 26.038 -27.988 -0.415 1.00 12.15 15 GLU B C 1
ATOM 4036 O O . GLU B 1 45 ? 26.453 -28.470 0.654 1.00 11.34 15 GLU B O 1
ATOM 4042 N N . ASP B 1 46 ? 25.355 -26.819 -0.443 1.00 10.82 16 ASP B N 1
ATOM 4043 C CA . ASP B 1 46 ? 24.902 -26.247 0.828 1.00 11.69 16 ASP B CA 1
ATOM 4044 C C . ASP B 1 46 ? 23.768 -27.041 1.513 1.00 9.87 16 ASP B C 1
ATOM 4045 O O . ASP B 1 46 ? 23.822 -27.347 2.688 1.00 10.75 16 ASP B O 1
ATOM 4050 N N . LEU B 1 47 ? 22.728 -27.371 0.776 1.00 10.31 17 LEU B N 1
ATOM 4051 C CA . LEU B 1 47 ? 21.568 -27.943 1.401 1.00 9.86 17 LEU B CA 1
ATOM 4052 C C . LEU B 1 47 ? 21.710 -29.471 1.783 1.00 10.02 17 LEU B C 1
ATOM 4053 O O . LEU B 1 47 ? 20.958 -29.943 2.652 1.00 10.55 17 LEU B O 1
ATOM 4058 N N . ARG B 1 48 ? 22.733 -30.149 1.251 1.00 11.67 18 ARG B N 1
ATOM 4059 C CA . ARG B 1 48 ? 23.034 -31.527 1.707 1.00 12.13 18 ARG B CA 1
ATOM 4060 C C . ARG B 1 48 ? 23.769 -31.549 3.074 1.00 12.44 18 ARG B C 1
ATOM 4061 O O . ARG B 1 48 ? 23.976 -32.578 3.635 1.00 13.29 18 ARG B O 1
ATOM 4069 N N . ARG B 1 49 ? 24.141 -30.387 3.618 1.00 12.45 19 ARG B N 1
ATOM 4070 C CA . ARG B 1 49 ? 24.858 -30.293 4.898 1.00 12.00 19 ARG B CA 1
ATOM 4071 C C . ARG B 1 49 ? 24.017 -29.497 5.861 1.00 12.70 19 ARG B C 1
ATOM 4072 O O . ARG B 1 49 ? 23.205 -28.671 5.429 1.00 14.26 19 ARG B O 1
ATOM 4080 N N . GLY B 1 50 ? 24.220 -29.710 7.159 1.00 11.82 20 GLY B N 1
ATOM 4081 C CA . GLY B 1 50 ? 23.750 -28.755 8.168 1.00 10.84 20 GLY B CA 1
ATOM 4082 C C . GLY B 1 50 ? 24.879 -27.734 8.431 1.00 11.23 20 GLY B C 1
ATOM 4083 O O . GLY B 1 50 ? 25.708 -27.458 7.550 1.00 11.72 20 GLY B O 1
ATOM 4084 N N . GLU B 1 51 ? 24.946 -27.245 9.660 1.00 12.87 21 GLU B N 1
ATOM 4085 C CA . GLU B 1 51 ? 26.033 -26.283 10.064 1.00 14.76 21 GLU B CA 1
ATOM 4086 C C . GLU B 1 51 ? 27.212 -27.091 10.614 1.00 17.07 21 GLU B C 1
ATOM 4087 O O . GLU B 1 51 ? 28.232 -26.545 10.976 1.00 20.13 21 GLU B O 1
ATOM 4093 N N . ASN B 1 52 ? 27.084 -28.412 10.626 1.00 18.00 22 ASN B N 1
ATOM 4094 C CA . ASN B 1 52 ? 28.139 -29.306 11.113 1.00 17.14 22 ASN B CA 1
ATOM 4095 C C . ASN B 1 52 ? 28.890 -29.948 9.918 1.00 16.13 22 ASN B C 1
ATOM 4096 O O . ASN B 1 52 ? 28.401 -30.974 9.324 1.00 17.49 22 ASN B O 1
ATOM 4101 N N . LEU B 1 53 ? 30.102 -29.401 9.606 1.00 13.89 23 LEU B N 1
ATOM 4102 C CA . LEU B 1 53 ? 30.869 -29.771 8.391 1.00 12.01 23 LEU B CA 1
ATOM 4103 C C . LEU B 1 53 ? 31.461 -31.134 8.436 1.00 12.99 23 LEU B C 1
ATOM 4104 O O . LEU B 1 53 ? 31.877 -31.642 7.375 1.00 14.04 23 LEU B O 1
ATOM 4109 N N . ARG B 1 54 ? 31.400 -31.777 9.606 1.00 12.80 24 ARG B N 1
ATOM 4110 C CA . ARG B 1 54 ? 31.804 -33.229 9.645 1.00 13.60 24 ARG B CA 1
ATOM 4111 C C . ARG B 1 54 ? 30.899 -34.176 8.870 1.00 12.55 24 ARG B C 1
ATOM 4112 O O . ARG B 1 54 ? 31.375 -35.294 8.484 1.00 14.52 24 ARG B O 1
ATOM 4120 N N . PHE B 1 55 ? 29.625 -33.766 8.591 1.00 12.14 25 PHE B N 1
ATOM 4121 C CA . PHE B 1 55 ? 28.651 -34.705 8.059 1.00 12.16 25 PHE B CA 1
ATOM 4122 C C . PHE B 1 55 ? 28.103 -34.227 6.718 1.00 13.33 25 PHE B C 1
ATOM 4123 O O . PHE B 1 55 ? 27.572 -33.158 6.631 1.00 13.56 25 PHE B O 1
ATOM 4131 N N . VAL B 1 56 ? 28.336 -35.012 5.690 1.00 12.69 26 VAL B N 1
ATOM 4132 C CA . VAL B 1 56 ? 27.915 -34.679 4.361 1.00 12.77 26 VAL B CA 1
ATOM 4133 C C . VAL B 1 56 ? 26.787 -35.652 3.977 1.00 13.27 26 VAL B C 1
ATOM 4134 O O . VAL B 1 56 ? 26.997 -36.869 3.897 1.00 13.56 26 VAL B O 1
ATOM 4138 N N . GLY B 1 57 ? 25.577 -35.154 3.791 1.00 12.80 27 GLY B N 1
ATOM 4139 C CA . GLY B 1 57 ? 24.498 -36.082 3.424 1.00 11.63 27 GLY B CA 1
ATOM 4140 C C . GLY B 1 57 ? 24.500 -36.481 1.952 1.00 12.31 27 GLY B C 1
ATOM 4141 O O . GLY B 1 57 ? 25.089 -35.824 1.098 1.00 12.05 27 GLY B O 1
ATOM 4142 N N . ASP B 1 58 ? 23.869 -37.619 1.647 1.00 12.95 28 ASP B N 1
ATOM 4143 C CA . ASP B 1 58 ? 23.668 -38.013 0.243 1.00 13.25 28 ASP B CA 1
ATOM 4144 C C . ASP B 1 58 ? 22.217 -38.143 -0.175 1.00 13.99 28 ASP B C 1
ATOM 4145 O O . ASP B 1 58 ? 21.866 -39.142 -0.833 1.00 13.93 28 ASP B O 1
ATOM 4150 N N . PRO B 1 59 ? 21.362 -37.179 0.216 1.00 12.09 29 PRO B N 1
ATOM 4151 C CA . PRO B 1 59 ? 19.961 -37.311 -0.155 1.00 12.82 29 PRO B CA 1
ATOM 4152 C C . PRO B 1 59 ? 19.768 -37.252 -1.693 1.00 14.47 29 PRO B C 1
ATOM 4153 O O . PRO B 1 59 ? 20.476 -36.484 -2.390 1.00 14.72 29 PRO B O 1
ATOM 4157 N N . GLU B 1 60 ? 18.831 -38.074 -2.223 1.00 13.45 30 GLU B N 1
ATOM 4158 C CA . GLU B 1 60 ? 18.394 -38.005 -3.632 1.00 14.66 30 GLU B CA 1
ATOM 4159 C C . GLU B 1 60 ? 17.590 -36.707 -3.885 1.00 13.80 30 GLU B C 1
ATOM 4160 O O . GLU B 1 60 ? 17.658 -36.146 -4.964 1.00 13.70 30 GLU B O 1
ATOM 4166 N N . GLU B 1 61 ? 16.837 -36.265 -2.890 1.00 14.50 31 GLU B N 1
ATOM 4167 C CA . GLU B 1 61 ? 16.043 -35.065 -2.999 1.00 15.67 31 GLU B CA 1
ATOM 4168 C C . GLU B 1 61 ? 16.044 -34.311 -1.668 1.00 14.78 31 GLU B C 1
ATOM 4169 O O . GLU B 1 61 ? 15.845 -34.907 -0.623 1.00 14.78 31 GLU B O 1
ATOM 4175 N N . ILE B 1 62 ? 16.205 -32.973 -1.720 1.00 13.09 32 ILE B N 1
ATOM 4176 C CA . ILE B 1 62 ? 15.961 -32.122 -0.533 1.00 12.09 32 ILE B CA 1
ATOM 4177 C C . ILE B 1 62 ? 14.776 -31.280 -0.930 1.00 11.86 32 ILE B C 1
ATOM 4178 O O . ILE B 1 62 ? 14.888 -30.477 -1.894 1.00 13.67 32 ILE B O 1
ATOM 4183 N N . HIS B 1 63 ? 13.679 -31.402 -0.173 1.00 10.78 33 HIS B N 1
ATOM 4184 C CA . HIS B 1 63 ? 12.454 -30.639 -0.458 1.00 10.49 33 HIS B CA 1
ATOM 4185 C C . HIS B 1 63 ? 12.360 -29.468 0.456 1.00 11.88 33 HIS B C 1
ATOM 4186 O O . HIS B 1 63 ? 12.343 -29.628 1.667 1.00 12.28 33 HIS B O 1
ATOM 4193 N N . LEU B 1 64 ? 12.327 -28.264 -0.129 1.00 11.48 34 LEU B N 1
ATOM 4194 C CA . LEU B 1 64 ? 12.138 -27.035 0.668 1.00 12.49 34 LEU B CA 1
ATOM 4195 C C . LEU B 1 64 ? 10.605 -26.924 0.781 1.00 13.03 34 LEU B C 1
ATOM 4196 O O . LEU B 1 64 ? 9.951 -26.210 -0.045 1.00 14.54 34 LEU B O 1
ATOM 4201 N N . VAL B 1 65 ? 10.034 -27.650 1.753 1.00 12.14 35 VAL B N 1
ATOM 4202 C CA . VAL B 1 65 ? 8.575 -27.752 1.926 1.00 12.44 35 VAL B CA 1
ATOM 4203 C C . VAL B 1 65 ? 7.982 -26.377 2.350 1.00 12.15 35 VAL B C 1
ATOM 4204 O O . VAL B 1 65 ? 8.629 -25.571 3.059 1.00 13.77 35 VAL B O 1
ATOM 4208 N N . GLY B 1 66 ? 6.755 -26.106 1.921 1.00 13.20 36 GLY B N 1
ATOM 4209 C CA . GLY B 1 66 ? 6.140 -24.779 2.225 1.00 13.11 36 GLY B CA 1
ATOM 4210 C C . GLY B 1 66 ? 4.838 -24.908 2.996 1.00 13.56 36 GLY B C 1
ATOM 4211 O O . GLY B 1 66 ? 4.229 -23.886 3.318 1.00 16.05 36 GLY B O 1
ATOM 4212 N N . SER B 1 67 ? 4.436 -26.142 3.368 1.00 12.19 37 SER B N 1
ATOM 4213 C CA . SER B 1 67 ? 3.144 -26.360 3.988 1.00 14.06 37 SER B CA 1
ATOM 4214 C C . SER B 1 67 ? 3.058 -27.760 4.549 1.00 14.08 37 SER B C 1
ATOM 4215 O O . SER B 1 67 ? 3.808 -28.657 4.116 1.00 15.10 37 SER B O 1
ATOM 4218 N N . ALA B 1 68 ? 2.104 -27.947 5.460 1.00 14.14 38 ALA B N 1
ATOM 4219 C CA . ALA B 1 68 ? 1.768 -29.253 5.974 1.00 13.88 38 ALA B CA 1
ATOM 4220 C C . ALA B 1 68 ? 1.447 -30.261 4.841 1.00 13.99 38 ALA B C 1
ATOM 4221 O O . ALA B 1 68 ? 1.943 -31.407 4.855 1.00 13.69 38 ALA B O 1
ATOM 4223 N N . ALA B 1 69 ? 0.680 -29.855 3.848 1.00 11.90 39 ALA B N 1
ATOM 4224 C CA . ALA B 1 69 ? 0.334 -30.811 2.758 1.00 12.53 39 ALA B CA 1
ATOM 4225 C C . ALA B 1 69 ? 1.543 -31.209 1.931 1.00 13.43 39 ALA B C 1
ATOM 4226 O O . ALA B 1 69 ? 1.655 -32.388 1.544 1.00 14.74 39 ALA B O 1
ATOM 4228 N N . GLU B 1 70 ? 2.479 -30.255 1.693 1.00 13.44 40 GLU B N 1
ATOM 4229 C CA . GLU B 1 70 ? 3.733 -30.613 0.991 1.00 12.47 40 GLU B CA 1
ATOM 4230 C C . GLU B 1 70 ? 4.531 -31.662 1.825 1.00 13.13 40 GLU B C 1
ATOM 4231 O O . GLU B 1 70 ? 5.060 -32.628 1.261 1.00 13.22 40 GLU B O 1
ATOM 4237 N N . ILE B 1 71 ? 4.606 -31.471 3.140 1.00 12.24 41 ILE B N 1
ATOM 4238 C CA . ILE B 1 71 ? 5.288 -32.392 4.042 1.00 11.67 41 ILE B CA 1
ATOM 4239 C C . ILE B 1 71 ? 4.578 -33.771 3.995 1.00 12.24 41 ILE B C 1
ATOM 4240 O O . ILE B 1 71 ? 5.204 -34.834 3.886 1.00 13.25 41 ILE B O 1
ATOM 4245 N N . GLU B 1 72 ? 3.258 -33.748 4.048 1.00 11.81 42 GLU B N 1
ATOM 4246 C CA . GLU B 1 72 ? 2.494 -35.024 3.943 1.00 12.53 42 GLU B CA 1
ATOM 4247 C C . GLU B 1 72 ? 2.839 -35.806 2.669 1.00 13.53 42 GLU B C 1
ATOM 4248 O O . GLU B 1 72 ? 2.959 -37.061 2.731 1.00 14.28 42 GLU B O 1
ATOM 4254 N N . GLN B 1 73 ? 2.891 -35.110 1.511 1.00 14.51 43 GLN B N 1
ATOM 4255 C CA . GLN B 1 73 ? 3.180 -35.745 0.251 1.00 13.32 43 GLN B CA 1
ATOM 4256 C C . GLN B 1 73 ? 4.622 -36.311 0.227 1.00 14.11 43 GLN B C 1
ATOM 4257 O O . GLN B 1 73 ? 4.827 -37.476 -0.281 1.00 13.66 43 GLN B O 1
ATOM 4263 N N . VAL B 1 74 ? 5.604 -35.544 0.771 1.00 13.73 44 VAL B N 1
ATOM 4264 C CA . VAL B 1 74 ? 6.986 -36.020 0.816 1.00 13.57 44 VAL B CA 1
ATOM 4265 C C . VAL B 1 74 ? 6.998 -37.338 1.582 1.00 14.01 44 VAL B C 1
ATOM 4266 O O . VAL B 1 74 ? 7.622 -38.327 1.127 1.00 13.42 44 VAL B O 1
ATOM 4270 N N . LEU B 1 75 ? 6.267 -37.350 2.695 1.00 13.41 45 LEU B N 1
ATOM 4271 C CA . LEU B 1 75 ? 6.320 -38.491 3.646 1.00 13.62 45 LEU B CA 1
ATOM 4272 C C . LEU B 1 75 ? 5.605 -39.702 3.120 1.00 14.06 45 LEU B C 1
ATOM 4273 O O . LEU B 1 75 ? 6.156 -40.807 3.149 1.00 14.75 45 LEU B O 1
ATOM 4278 N N . SER B 1 76 ? 4.387 -39.500 2.611 1.00 14.25 46 SER B N 1
ATOM 4279 C CA . SER B 1 76 ? 3.635 -40.648 2.121 1.00 15.95 46 SER B CA 1
ATOM 4280 C C . SER B 1 76 ? 4.323 -41.265 0.887 1.00 16.12 46 SER B C 1
ATOM 4281 O O . SER B 1 76 ? 4.317 -42.509 0.751 1.00 16.30 46 SER B O 1
ATOM 4284 N N . ARG B 1 77 ? 4.911 -40.445 0.004 1.00 15.26 47 ARG B N 1
ATOM 4285 C CA . ARG B 1 77 ? 5.665 -41.003 -1.117 1.00 16.73 47 ARG B CA 1
ATOM 4286 C C . ARG B 1 77 ? 6.892 -41.807 -0.625 1.00 16.82 47 ARG B C 1
ATOM 4287 O O . ARG B 1 77 ? 7.189 -42.975 -1.116 1.00 17.75 47 ARG B O 1
ATOM 4295 N N . ALA B 1 78 ? 7.632 -41.210 0.316 1.00 15.45 48 ALA B N 1
ATOM 4296 C CA . ALA B 1 78 ? 8.841 -41.893 0.849 1.00 16.36 48 ALA B CA 1
ATOM 4297 C C . ALA B 1 78 ? 8.473 -43.217 1.538 1.00 16.90 48 ALA B C 1
ATOM 4298 O O . ALA B 1 78 ? 9.158 -44.255 1.368 1.00 18.58 48 ALA B O 1
ATOM 4300 N N . VAL B 1 79 ? 7.364 -43.237 2.256 1.00 17.47 49 VAL B N 1
ATOM 4301 C CA . VAL B 1 79 ? 6.977 -44.481 2.953 1.00 19.75 49 VAL B CA 1
ATOM 4302 C C . VAL B 1 79 ? 6.607 -45.577 1.947 1.00 19.32 49 VAL B C 1
ATOM 4303 O O . VAL B 1 79 ? 7.009 -46.725 2.092 1.00 20.25 49 VAL B O 1
ATOM 4307 N N . ARG B 1 80 ? 5.849 -45.230 0.920 1.00 19.63 50 ARG B N 1
ATOM 4308 C CA . ARG B 1 80 ? 5.536 -46.189 -0.144 1.00 19.65 50 ARG B CA 1
ATOM 4309 C C . ARG B 1 80 ? 6.765 -46.731 -0.875 1.00 19.62 50 ARG B C 1
ATOM 4310 O O . ARG B 1 80 ? 6.826 -47.913 -1.253 1.00 20.93 50 ARG B O 1
ATOM 4318 N N . SER B 1 81 ? 7.784 -45.887 -1.056 1.00 19.38 51 SER B N 1
ATOM 4319 C CA A SER B 1 81 ? 8.960 -46.354 -1.776 0.50 18.20 51 SER B CA 1
ATOM 4320 C CA B SER B 1 81 ? 9.013 -46.268 -1.758 0.50 19.48 51 SER B CA 1
ATOM 4321 C C . SER B 1 81 ? 10.020 -46.908 -0.820 1.00 17.79 51 SER B C 1
ATOM 4322 O O . SER B 1 81 ? 11.067 -47.408 -1.270 1.00 18.73 51 SER B O 1
ATOM 4327 N N . GLY B 1 82 ? 9.755 -46.855 0.482 1.00 16.61 52 GLY B N 1
ATOM 4328 C CA . GLY B 1 82 ? 10.782 -47.377 1.457 1.00 17.80 52 GLY B CA 1
ATOM 4329 C C . GLY B 1 82 ? 12.052 -46.535 1.583 1.00 17.53 52 GLY B C 1
ATOM 4330 O O . GLY B 1 82 ? 13.151 -47.033 1.978 1.00 19.58 52 GLY B O 1
ATOM 4331 N N . LYS B 1 83 ? 11.950 -45.251 1.271 1.00 16.59 53 LYS B N 1
ATOM 4332 C CA A LYS B 1 83 ? 13.104 -44.350 1.364 0.50 15.68 53 LYS B CA 1
ATOM 4333 C CA B LYS B 1 83 ? 13.112 -44.356 1.393 0.50 15.59 53 LYS B CA 1
ATOM 4334 C C . LYS B 1 83 ? 13.187 -43.682 2.756 1.00 14.65 53 LYS B C 1
ATOM 4335 O O . LYS B 1 83 ? 12.220 -43.108 3.263 1.00 14.77 53 LYS B O 1
ATOM 4346 N N . ARG B 1 84 ? 14.358 -43.766 3.383 1.00 13.10 54 ARG B N 1
ATOM 4347 C CA . ARG B 1 84 ? 14.585 -43.142 4.669 1.00 12.09 54 ARG B CA 1
ATOM 4348 C C . ARG B 1 84 ? 14.526 -41.578 4.586 1.00 12.81 54 ARG B C 1
ATOM 4349 O O . ARG B 1 84 ? 15.143 -41.008 3.698 1.00 12.88 54 ARG B O 1
ATOM 4357 N N . VAL B 1 85 ? 13.791 -40.971 5.501 1.00 11.72 55 VAL B N 1
ATOM 4358 C CA . VAL B 1 85 ? 13.661 -39.468 5.520 1.00 11.20 55 VAL B CA 1
ATOM 4359 C C . VAL B 1 85 ? 14.397 -38.886 6.710 1.00 10.93 55 VAL B C 1
ATOM 4360 O O . VAL B 1 85 ? 14.715 -39.557 7.729 1.00 12.70 55 VAL B O 1
ATOM 4364 N N . ALA B 1 86 ? 14.588 -37.558 6.656 1.00 9.73 56 ALA B N 1
ATOM 4365 C CA . ALA B 1 86 ? 15.004 -36.792 7.814 1.00 11.67 56 ALA B CA 1
ATOM 4366 C C . ALA B 1 86 ? 14.601 -35.325 7.601 1.00 11.11 56 ALA B C 1
ATOM 4367 O O . ALA B 1 86 ? 14.352 -34.872 6.448 1.00 12.97 56 ALA B O 1
ATOM 4369 N N . VAL B 1 87 ? 14.387 -34.613 8.710 1.00 11.68 57 VAL B N 1
ATOM 4370 C CA . VAL B 1 87 ? 14.064 -33.197 8.643 1.00 10.89 57 VAL B CA 1
ATOM 4371 C C . VAL B 1 87 ? 15.255 -32.314 9.004 1.00 10.74 57 VAL B C 1
ATOM 4372 O O . VAL B 1 87 ? 15.977 -32.601 9.946 1.00 11.52 57 VAL B O 1
ATOM 4376 N N . ARG B 1 88 ? 15.442 -31.202 8.276 1.00 10.71 58 ARG B N 1
ATOM 4377 C CA . ARG B 1 88 ? 16.448 -30.209 8.704 1.00 9.04 58 ARG B CA 1
ATOM 4378 C C . ARG B 1 88 ? 15.691 -28.875 8.948 1.00 10.19 58 ARG B C 1
ATOM 4379 O O . ARG B 1 88 ? 14.934 -28.434 8.070 1.00 12.29 58 ARG B O 1
ATOM 4387 N N . SER B 1 89 ? 15.868 -28.305 10.142 1.00 9.84 59 SER B N 1
ATOM 4388 C CA . SER B 1 89 ? 15.300 -26.966 10.391 1.00 10.02 59 SER B CA 1
ATOM 4389 C C . SER B 1 89 ? 16.531 -26.051 10.480 1.00 10.31 59 SER B C 1
ATOM 4390 O O . SER B 1 89 ? 16.977 -25.569 9.442 1.00 13.58 59 SER B O 1
ATOM 4393 N N . GLY B 1 90 ? 17.142 -25.818 11.647 1.00 10.40 60 GLY B N 1
ATOM 4394 C CA . GLY B 1 90 ? 18.319 -24.909 11.615 1.00 10.23 60 GLY B CA 1
ATOM 4395 C C . GLY B 1 90 ? 19.696 -25.513 11.271 1.00 9.87 60 GLY B C 1
ATOM 4396 O O . GLY B 1 90 ? 20.687 -24.814 11.155 1.00 10.73 60 GLY B O 1
ATOM 4397 N N . GLY B 1 91 ? 19.756 -26.868 11.234 1.00 10.23 61 GLY B N 1
ATOM 4398 C CA . GLY B 1 91 ? 20.959 -27.554 10.809 1.00 8.38 61 GLY B CA 1
ATOM 4399 C C . GLY B 1 91 ? 21.986 -27.660 11.931 1.00 8.45 61 GLY B C 1
ATOM 4400 O O . GLY B 1 91 ? 23.139 -27.969 11.616 1.00 8.40 61 GLY B O 1
ATOM 4401 N N . HIS B 1 92 ? 21.594 -27.344 13.193 1.00 8.90 62 HIS B N 1
ATOM 4402 C CA . HIS B 1 92 ? 22.631 -27.279 14.281 1.00 9.50 62 HIS B CA 1
ATOM 4403 C C . HIS B 1 92 ? 22.929 -28.656 14.941 1.00 9.88 62 HIS B C 1
ATOM 4404 O O . HIS B 1 92 ? 23.760 -28.744 15.843 1.00 10.58 62 HIS B O 1
ATOM 4411 N N . CYS B 1 93 ? 22.320 -29.713 14.416 1.00 9.41 63 CYS B N 1
ATOM 4412 C CA . CYS B 1 93 ? 22.555 -31.072 15.076 1.00 9.39 63 CYS B CA 1
ATOM 4413 C C . CYS B 1 93 ? 24.063 -31.369 15.257 1.00 9.20 63 CYS B C 1
ATOM 4414 O O . CYS B 1 93 ? 24.889 -31.249 14.289 1.00 9.23 63 CYS B O 1
ATOM 4417 N N . TYR B 1 94 ? 24.447 -31.687 16.494 1.00 10.29 64 TYR B N 1
ATOM 4418 C CA . TYR B 1 94 ? 25.872 -32.034 16.785 1.00 10.14 64 TYR B CA 1
ATOM 4419 C C . TYR B 1 94 ? 26.222 -33.431 16.342 1.00 10.73 64 TYR B C 1
ATOM 4420 O O . TYR B 1 94 ? 27.436 -33.756 16.285 1.00 12.17 64 TYR B O 1
ATOM 4429 N N . GLU B 1 95 ? 25.195 -34.237 16.030 1.00 10.58 65 GLU B N 1
ATOM 4430 C CA . GLU B 1 95 ? 25.436 -35.597 15.428 1.00 9.97 65 GLU B CA 1
ATOM 4431 C C . GLU B 1 95 ? 24.924 -35.790 14.006 1.00 11.08 65 GLU B C 1
ATOM 4432 O O . GLU B 1 95 ? 24.437 -34.808 13.420 1.00 11.61 65 GLU B O 1
ATOM 4438 N N . ASP B 1 96 ? 25.087 -37.028 13.429 1.00 11.11 66 ASP B N 1
ATOM 4439 C CA . ASP B 1 96 ? 24.810 -37.231 12.040 1.00 12.51 66 ASP B CA 1
ATOM 4440 C C . ASP B 1 96 ? 23.340 -37.625 11.774 1.00 10.72 66 ASP B C 1
ATOM 4441 O O . ASP B 1 96 ? 23.067 -38.393 10.807 1.00 11.07 66 ASP B O 1
ATOM 4446 N N . PHE B 1 97 ? 22.412 -37.177 12.610 1.00 10.89 67 PHE B N 1
ATOM 4447 C CA . PHE B 1 97 ? 20.972 -37.590 12.537 1.00 11.75 67 PHE B CA 1
ATOM 4448 C C . PHE B 1 97 ? 20.301 -37.272 11.210 1.00 12.41 67 PHE B C 1
ATOM 4449 O O . PHE B 1 97 ? 19.480 -38.043 10.719 1.00 12.57 67 PHE B O 1
ATOM 4457 N N . VAL B 1 98 ? 20.690 -36.151 10.603 1.00 10.68 68 VAL B N 1
ATOM 4458 C CA . VAL B 1 98 ? 20.050 -35.679 9.396 1.00 10.28 68 VAL B CA 1
ATOM 4459 C C . VAL B 1 98 ? 20.869 -36.012 8.169 1.00 10.48 68 VAL B C 1
ATOM 4460 O O . VAL B 1 98 ? 20.235 -36.304 7.122 1.00 11.34 68 VAL B O 1
ATOM 4464 N N . ALA B 1 99 ? 22.229 -35.947 8.265 1.00 10.13 69 ALA B N 1
ATOM 4465 C CA . ALA B 1 99 ? 23.137 -36.067 7.123 1.00 10.88 69 ALA B CA 1
ATOM 4466 C C . ALA B 1 99 ? 23.601 -37.553 6.965 1.00 11.42 69 ALA B C 1
ATOM 4467 O O . ALA B 1 99 ? 24.309 -37.840 6.011 1.00 11.83 69 ALA B O 1
ATOM 4469 N N . ASN B 1 100 ? 23.123 -38.436 7.853 1.00 11.36 70 ASN B N 1
ATOM 4470 C CA . ASN B 1 100 ? 23.463 -39.924 7.726 1.00 14.00 70 ASN B CA 1
ATOM 4471 C C . ASN B 1 100 ? 23.349 -40.343 6.262 1.00 13.65 70 ASN B C 1
ATOM 4472 O O . ASN B 1 100 ? 22.283 -40.147 5.635 1.00 14.34 70 ASN B O 1
ATOM 4477 N N . SER B 1 101 ? 24.390 -40.971 5.729 1.00 14.33 71 SER B N 1
ATOM 4478 C CA A SER B 1 101 ? 24.443 -41.316 4.308 0.50 15.35 71 SER B CA 1
ATOM 4479 C CA B SER B 1 101 ? 24.430 -41.319 4.284 0.50 15.33 71 SER B CA 1
ATOM 4480 C C . SER B 1 101 ? 23.200 -42.146 3.887 1.00 15.10 71 SER B C 1
ATOM 4481 O O . SER B 1 101 ? 22.800 -42.125 2.714 1.00 18.50 71 SER B O 1
ATOM 4486 N N . ASP B 1 102 ? 22.570 -42.835 4.844 1.00 14.34 72 ASP B N 1
ATOM 4487 C CA . ASP B 1 102 ? 21.344 -43.651 4.553 1.00 14.90 72 ASP B CA 1
ATOM 4488 C C . ASP B 1 102 ? 20.109 -42.822 4.299 1.00 14.38 72 ASP B C 1
ATOM 4489 O O . ASP B 1 102 ? 19.148 -43.331 3.699 1.00 14.06 72 ASP B O 1
ATOM 4494 N N . VAL B 1 103 ? 20.135 -41.545 4.710 1.00 12.48 73 VAL B N 1
ATOM 4495 C CA . VAL B 1 103 ? 18.959 -40.689 4.463 1.00 12.35 73 VAL B CA 1
ATOM 4496 C C . VAL B 1 103 ? 18.841 -40.385 2.959 1.00 12.64 73 VAL B C 1
ATOM 4497 O O . VAL B 1 103 ? 19.772 -39.908 2.341 1.00 14.54 73 VAL B O 1
ATOM 4501 N N . ARG B 1 104 ? 17.710 -40.740 2.339 1.00 12.54 74 ARG B N 1
ATOM 4502 C CA . ARG B 1 104 ? 17.498 -40.544 0.911 1.00 14.06 74 ARG B CA 1
ATOM 4503 C C . ARG B 1 104 ? 16.696 -39.268 0.641 1.00 12.08 74 ARG B C 1
ATOM 4504 O O . ARG B 1 104 ? 16.811 -38.702 -0.475 1.00 13.48 74 ARG B O 1
ATOM 4512 N N . VAL B 1 105 ? 15.855 -38.821 1.594 1.00 11.73 75 VAL B N 1
ATOM 4513 C CA . VAL B 1 105 ? 14.951 -37.650 1.335 1.00 12.03 75 VAL B CA 1
ATOM 4514 C C . VAL B 1 105 ? 15.013 -36.756 2.505 1.00 11.22 75 VAL B C 1
ATOM 4515 O O . VAL B 1 105 ? 14.670 -37.178 3.617 1.00 12.64 75 VAL B O 1
ATOM 4519 N N . VAL B 1 106 ? 15.342 -35.477 2.289 1.00 11.09 76 VAL B N 1
ATOM 4520 C CA . VAL B 1 106 ? 15.315 -34.523 3.363 1.00 12.29 76 VAL B CA 1
ATOM 4521 C C . VAL B 1 106 ? 14.150 -33.553 3.158 1.00 11.29 76 VAL B C 1
ATOM 4522 O O . VAL B 1 106 ? 13.860 -33.140 1.997 1.00 13.68 76 VAL B O 1
ATOM 4526 N N . MET B 1 107 ? 13.455 -33.232 4.246 1.00 11.02 77 MET B N 1
ATOM 4527 C CA . MET B 1 107 ? 12.522 -32.068 4.277 1.00 10.77 77 MET B CA 1
ATOM 4528 C C . MET B 1 107 ? 13.255 -30.888 4.998 1.00 11.53 77 MET B C 1
ATOM 4529 O O . MET B 1 107 ? 13.563 -30.973 6.212 1.00 11.49 77 MET B O 1
ATOM 4534 N N . ASP B 1 108 ? 13.539 -29.805 4.248 1.00 10.78 78 ASP B N 1
ATOM 4535 C CA . ASP B 1 108 ? 14.243 -28.655 4.768 1.00 10.46 78 ASP B CA 1
ATOM 4536 C C . ASP B 1 108 ? 13.182 -27.616 5.042 1.00 11.09 78 ASP B C 1
ATOM 4537 O O . ASP B 1 108 ? 12.378 -27.307 4.153 1.00 12.00 78 ASP B O 1
ATOM 4542 N N . MET B 1 109 ? 13.151 -27.111 6.266 1.00 9.51 79 MET B N 1
ATOM 4543 C CA . MET B 1 109 ? 12.048 -26.225 6.707 1.00 10.28 79 MET B CA 1
ATOM 4544 C C . MET B 1 109 ? 12.309 -24.735 6.485 1.00 11.26 79 MET B C 1
ATOM 4545 O O . MET B 1 109 ? 11.618 -23.917 7.105 1.00 10.85 79 MET B O 1
ATOM 4550 N N . SER B 1 110 ? 13.251 -24.410 5.610 1.00 11.54 80 SER B N 1
ATOM 4551 C CA . SER B 1 110 ? 13.723 -22.994 5.482 1.00 13.45 80 SER B CA 1
ATOM 4552 C C . SER B 1 110 ? 12.624 -22.017 5.112 1.00 13.61 80 SER B C 1
ATOM 4553 O O . SER B 1 110 ? 12.632 -20.845 5.553 1.00 15.66 80 SER B O 1
ATOM 4556 N N . ARG B 1 111 ? 11.682 -22.479 4.288 1.00 13.69 81 ARG B N 1
ATOM 4557 C CA . ARG B 1 111 ? 10.616 -21.614 3.877 1.00 12.34 81 ARG B CA 1
ATOM 4558 C C . ARG B 1 111 ? 9.584 -21.384 4.988 1.00 13.22 81 ARG B C 1
ATOM 4559 O O . ARG B 1 111 ? 8.741 -20.479 4.844 1.00 17.05 81 ARG B O 1
ATOM 4567 N N . LEU B 1 112 ? 9.529 -22.250 6.005 1.00 11.23 82 LEU B N 1
ATOM 4568 C CA . LEU B 1 112 ? 8.569 -22.087 7.143 1.00 12.49 82 LEU B CA 1
ATOM 4569 C C . LEU B 1 112 ? 9.334 -21.444 8.308 1.00 12.08 82 LEU B C 1
ATOM 4570 O O . LEU B 1 112 ? 9.736 -22.095 9.245 1.00 12.83 82 LEU B O 1
ATOM 4575 N N . SER B 1 113 ? 9.595 -20.141 8.180 1.00 12.96 83 SER B N 1
ATOM 4576 C CA . SER B 1 113 ? 10.474 -19.487 9.153 1.00 14.09 83 SER B CA 1
ATOM 4577 C C . SER B 1 113 ? 9.708 -18.356 9.876 1.00 14.33 83 SER B C 1
ATOM 4578 O O . SER B 1 113 ? 10.316 -17.507 10.547 1.00 16.36 83 SER B O 1
ATOM 4581 N N . ALA B 1 114 ? 8.386 -18.351 9.735 1.00 12.51 84 ALA B N 1
ATOM 4582 C CA . ALA B 1 114 ? 7.600 -17.251 10.358 1.00 13.61 84 ALA B CA 1
ATOM 4583 C C . ALA B 1 114 ? 7.504 -17.298 11.902 1.00 13.50 84 ALA B C 1
ATOM 4584 O O . ALA B 1 114 ? 7.453 -18.381 12.548 1.00 15.94 84 ALA B O 1
ATOM 4586 N N . VAL B 1 115 ? 7.412 -16.120 12.504 1.00 12.60 85 VAL B N 1
ATOM 4587 C CA . VAL B 1 115 ? 7.272 -15.967 13.943 1.00 12.40 85 VAL B CA 1
ATOM 4588 C C . VAL B 1 115 ? 6.255 -14.845 14.100 1.00 12.87 85 VAL B C 1
ATOM 4589 O O . VAL B 1 115 ? 6.376 -13.751 13.463 1.00 14.02 85 VAL B O 1
ATOM 4593 N N . GLY B 1 116 ? 5.230 -15.079 14.930 1.00 12.60 86 GLY B N 1
ATOM 4594 C CA . GLY B 1 116 ? 4.191 -14.010 15.190 1.00 14.68 86 GLY B CA 1
ATOM 4595 C C . GLY B 1 116 ? 3.206 -14.376 16.270 1.00 15.35 86 GLY B C 1
ATOM 4596 O O . GLY B 1 116 ? 3.271 -15.492 16.863 1.00 17.84 86 GLY B O 1
ATOM 4597 N N . PHE B 1 117 ? 2.237 -13.491 16.518 1.00 16.79 87 PHE B N 1
ATOM 4598 C CA . PHE B 1 117 ? 1.190 -13.851 17.460 1.00 14.87 87 PHE B CA 1
ATOM 4599 C C . PHE B 1 117 ? 0.067 -14.418 16.654 1.00 16.31 87 PHE B C 1
ATOM 4600 O O . PHE B 1 117 ? -0.443 -13.710 15.741 1.00 17.97 87 PHE B O 1
ATOM 4608 N N . ASP B 1 118 ? -0.332 -15.658 16.964 1.00 16.47 88 ASP B N 1
ATOM 4609 C CA . ASP B 1 118 ? -1.523 -16.248 16.412 1.00 17.31 88 ASP B CA 1
ATOM 4610 C C . ASP B 1 118 ? -2.791 -15.811 17.175 1.00 17.43 88 ASP B C 1
ATOM 4611 O O . ASP B 1 118 ? -3.112 -16.388 18.206 1.00 17.08 88 ASP B O 1
ATOM 4616 N N . GLU B 1 119 ? -3.536 -14.826 16.642 1.00 18.92 89 GLU B N 1
ATOM 4617 C CA . GLU B 1 119 ? -4.763 -14.336 17.249 1.00 21.90 89 GLU B CA 1
ATOM 4618 C C . GLU B 1 119 ? -5.821 -15.388 17.457 1.00 23.18 89 GLU B C 1
ATOM 4619 O O . GLU B 1 119 ? -6.426 -15.443 18.523 1.00 24.54 89 GLU B O 1
ATOM 4625 N N . GLU B 1 120 ? -5.998 -16.277 16.490 1.00 25.58 90 GLU B N 1
ATOM 4626 C CA . GLU B 1 120 ? -7.027 -17.344 16.621 1.00 26.30 90 GLU B CA 1
ATOM 4627 C C . GLU B 1 120 ? -6.718 -18.300 17.749 1.00 26.54 90 GLU B C 1
ATOM 4628 O O . GLU B 1 120 ? -7.650 -18.875 18.330 1.00 28.49 90 GLU B O 1
ATOM 4634 N N . ARG B 1 121 ? -5.430 -18.510 18.051 1.00 25.13 91 ARG B N 1
ATOM 4635 C CA . ARG B 1 121 ? -5.066 -19.492 19.069 1.00 24.71 91 ARG B CA 1
ATOM 4636 C C . ARG B 1 121 ? -4.649 -18.880 20.380 1.00 22.60 91 ARG B C 1
ATOM 4637 O O . ARG B 1 121 ? -4.425 -19.605 21.325 1.00 24.40 91 ARG B O 1
ATOM 4645 N N . GLY B 1 122 ? -4.539 -17.567 20.446 1.00 20.78 92 GLY B N 1
ATOM 4646 C CA . GLY B 1 122 ? -4.138 -16.866 21.684 1.00 19.51 92 GLY B CA 1
ATOM 4647 C C . GLY B 1 122 ? -2.723 -17.237 22.105 1.00 17.93 92 GLY B C 1
ATOM 4648 O O . GLY B 1 122 ? -2.419 -17.260 23.288 1.00 18.40 92 GLY B O 1
ATOM 4649 N N . ALA B 1 123 ? -1.858 -17.547 21.145 1.00 17.56 93 ALA B N 1
ATOM 4650 C CA . ALA B 1 123 ? -0.467 -17.980 21.468 1.00 15.72 93 ALA B CA 1
ATOM 4651 C C . ALA B 1 123 ? 0.516 -17.516 20.402 1.00 15.23 93 ALA B C 1
ATOM 4652 O O . ALA B 1 123 ? 0.121 -17.209 19.289 1.00 16.94 93 ALA B O 1
ATOM 4654 N N . PHE B 1 124 ? 1.803 -17.439 20.722 1.00 12.63 94 PHE B N 1
ATOM 4655 C CA . PHE B 1 124 ? 2.826 -17.101 19.721 1.00 12.19 94 PHE B CA 1
ATOM 4656 C C . PHE B 1 124 ? 3.172 -18.301 18.869 1.00 12.87 94 PHE B C 1
ATOM 4657 O O . PHE B 1 124 ? 3.463 -19.351 19.422 1.00 15.30 94 PHE B O 1
ATOM 4665 N N . ALA B 1 125 ? 3.147 -18.133 17.549 1.00 12.01 95 ALA B N 1
ATOM 4666 C CA . ALA B 1 125 ? 3.459 -19.189 16.608 1.00 12.70 95 ALA B CA 1
ATOM 4667 C C . ALA B 1 125 ? 4.876 -19.027 16.128 1.00 12.60 95 ALA B C 1
ATOM 4668 O O . ALA B 1 125 ? 5.276 -17.924 15.610 1.00 14.17 95 ALA B O 1
ATOM 4670 N N . VAL B 1 126 ? 5.663 -20.104 16.330 1.00 10.98 96 VAL B N 1
ATOM 4671 C CA . VAL B 1 126 ? 7.010 -20.148 15.842 1.00 10.46 96 VAL B CA 1
ATOM 4672 C C . VAL B 1 126 ? 7.128 -21.291 14.851 1.00 11.46 96 VAL B C 1
ATOM 4673 O O . VAL B 1 126 ? 7.009 -22.483 15.263 1.00 9.79 96 VAL B O 1
ATOM 4677 N N . GLU B 1 127 ? 7.329 -20.982 13.559 1.00 11.58 97 GLU B N 1
ATOM 4678 C CA . GLU B 1 127 ? 7.455 -22.080 12.531 1.00 11.18 97 GLU B CA 1
ATOM 4679 C C . GLU B 1 127 ? 8.808 -22.774 12.680 1.00 10.01 97 GLU B C 1
ATOM 4680 O O . GLU B 1 127 ? 9.722 -22.191 13.259 1.00 10.32 97 GLU B O 1
ATOM 4686 N N . ALA B 1 128 ? 8.935 -24.064 12.312 1.00 10.39 98 ALA B N 1
ATOM 4687 C CA . ALA B 1 128 ? 10.113 -24.841 12.711 1.00 9.84 98 ALA B CA 1
ATOM 4688 C C . ALA B 1 128 ? 11.439 -24.327 12.119 1.00 10.71 98 ALA B C 1
ATOM 4689 O O . ALA B 1 128 ? 12.501 -24.427 12.758 1.00 11.10 98 ALA B O 1
ATOM 4691 N N . GLY B 1 129 ? 11.321 -23.667 10.955 1.00 11.26 99 GLY B N 1
ATOM 4692 C CA . GLY B 1 129 ? 12.391 -23.111 10.190 1.00 11.25 99 GLY B CA 1
ATOM 4693 C C . GLY B 1 129 ? 12.924 -21.791 10.782 1.00 11.55 99 GLY B C 1
ATOM 4694 O O . GLY B 1 129 ? 14.015 -21.326 10.362 1.00 11.28 99 GLY B O 1
ATOM 4695 N N . ALA B 1 130 ? 12.186 -21.198 11.745 1.00 11.18 100 ALA B N 1
ATOM 4696 C CA . ALA B 1 130 ? 12.612 -19.931 12.315 1.00 11.78 100 ALA B CA 1
ATOM 4697 C C . ALA B 1 130 ? 13.916 -20.127 13.058 1.00 11.28 100 ALA B C 1
ATOM 4698 O O . ALA B 1 130 ? 13.979 -21.031 13.893 1.00 12.14 100 ALA B O 1
ATOM 4700 N N . THR B 1 131 ? 14.897 -19.242 12.843 1.00 10.97 101 THR B N 1
ATOM 4701 C CA . THR B 1 131 ? 16.109 -19.205 13.734 1.00 12.35 101 THR B CA 1
ATOM 4702 C C . THR B 1 131 ? 15.829 -18.481 15.096 1.00 11.77 101 THR B C 1
ATOM 4703 O O . THR B 1 131 ? 14.977 -17.564 15.194 1.00 11.78 101 THR B O 1
ATOM 4707 N N . LEU B 1 132 ? 16.604 -18.797 16.123 1.00 9.91 102 LEU B N 1
ATOM 4708 C CA . LEU B 1 132 ? 16.389 -18.130 17.442 1.00 10.43 102 LEU B CA 1
ATOM 4709 C C . LEU B 1 132 ? 16.601 -16.590 17.301 1.00 10.34 102 LEU B C 1
ATOM 4710 O O . LEU B 1 132 ? 15.967 -15.828 18.008 1.00 11.63 102 LEU B O 1
ATOM 4715 N N . GLY B 1 133 ? 17.549 -16.159 16.467 1.00 10.50 103 GLY B N 1
ATOM 4716 C CA . GLY B 1 133 ? 17.782 -14.694 16.321 1.00 11.18 103 GLY B CA 1
ATOM 4717 C C . GLY B 1 133 ? 16.491 -14.050 15.809 1.00 10.64 103 GLY B C 1
ATOM 4718 O O . GLY B 1 133 ? 16.149 -12.969 16.260 1.00 11.90 103 GLY B O 1
ATOM 4719 N N . ALA B 1 134 ? 15.779 -14.710 14.903 1.00 11.30 104 ALA B N 1
ATOM 4720 C CA . ALA B 1 134 ? 14.532 -14.148 14.345 1.00 10.42 104 ALA B CA 1
ATOM 4721 C C . ALA B 1 134 ? 13.454 -14.180 15.414 1.00 10.77 104 ALA B C 1
ATOM 4722 O O . ALA B 1 134 ? 12.654 -13.217 15.557 1.00 14.03 104 ALA B O 1
ATOM 4724 N N . VAL B 1 135 ? 13.386 -15.291 16.137 1.00 10.66 105 VAL B N 1
ATOM 4725 C CA . VAL B 1 135 ? 12.458 -15.415 17.229 1.00 10.62 105 VAL B CA 1
ATOM 4726 C C . VAL B 1 135 ? 12.626 -14.246 18.233 1.00 11.19 105 VAL B C 1
ATOM 4727 O O . VAL B 1 135 ? 11.647 -13.554 18.608 1.00 11.37 105 VAL B O 1
ATOM 4731 N N . TYR B 1 136 ? 13.873 -14.002 18.654 1.00 11.36 106 TYR B N 1
ATOM 4732 C CA . TYR B 1 136 ? 14.075 -13.043 19.700 1.00 9.55 106 TYR B CA 1
ATOM 4733 C C . TYR B 1 136 ? 13.818 -11.666 19.173 1.00 10.25 106 TYR B C 1
ATOM 4734 O O . TYR B 1 136 ? 13.190 -10.841 19.874 1.00 10.99 106 TYR B O 1
ATOM 4743 N N . LYS B 1 137 ? 14.312 -11.397 17.961 1.00 10.40 107 LYS B N 1
ATOM 4744 C CA . LYS B 1 137 ? 14.120 -10.004 17.451 1.00 11.10 107 LYS B CA 1
ATOM 4745 C C . LYS B 1 137 ? 12.611 -9.733 17.294 1.00 12.13 107 LYS B C 1
ATOM 4746 O O . LYS B 1 137 ? 12.126 -8.656 17.594 1.00 11.95 107 LYS B O 1
ATOM 4752 N N . THR B 1 138 ? 11.853 -10.726 16.822 1.00 12.72 108 THR B N 1
ATOM 4753 C CA . THR B 1 138 ? 10.421 -10.468 16.483 1.00 12.89 108 THR B CA 1
ATOM 4754 C C . THR B 1 138 ? 9.645 -10.334 17.776 1.00 12.63 108 THR B C 1
ATOM 4755 O O . THR B 1 138 ? 8.861 -9.385 17.933 1.00 12.75 108 THR B O 1
ATOM 4759 N N . LEU B 1 139 ? 9.787 -11.341 18.661 1.00 12.14 109 LEU B N 1
ATOM 4760 C CA . LEU B 1 139 ? 9.056 -11.352 19.945 1.00 12.05 109 LEU B CA 1
ATOM 4761 C C . LEU B 1 139 ? 9.374 -10.068 20.732 1.00 10.87 109 LEU B C 1
ATOM 4762 O O . LEU B 1 139 ? 8.446 -9.486 21.310 1.00 12.18 109 LEU B O 1
ATOM 4767 N N . PHE B 1 140 ? 10.670 -9.657 20.801 1.00 10.76 110 PHE B N 1
ATOM 4768 C CA . PHE B 1 140 ? 11.031 -8.487 21.551 1.00 11.13 110 PHE B CA 1
ATOM 4769 C C . PHE B 1 140 ? 10.703 -7.166 20.844 1.00 11.31 110 PHE B C 1
ATOM 4770 O O . PHE B 1 140 ? 10.052 -6.320 21.444 1.00 12.15 110 PHE B O 1
ATOM 4778 N N . ARG B 1 141 ? 11.174 -6.965 19.616 1.00 11.08 111 ARG B N 1
ATOM 4779 C CA . ARG B 1 141 ? 10.894 -5.618 19.040 1.00 12.44 111 ARG B CA 1
ATOM 4780 C C . ARG B 1 141 ? 9.390 -5.374 18.862 1.00 12.96 111 ARG B C 1
ATOM 4781 O O . ARG B 1 141 ? 8.927 -4.250 19.109 1.00 12.85 111 ARG B O 1
ATOM 4789 N N . VAL B 1 142 ? 8.609 -6.402 18.497 1.00 13.51 112 VAL B N 1
ATOM 4790 C CA . VAL B 1 142 ? 7.179 -6.156 18.185 1.00 13.76 112 VAL B CA 1
ATOM 4791 C C . VAL B 1 142 ? 6.312 -6.284 19.435 1.00 14.62 112 VAL B C 1
ATOM 4792 O O . VAL B 1 142 ? 5.357 -5.516 19.589 1.00 16.18 112 VAL B O 1
ATOM 4796 N N . TRP B 1 143 ? 6.615 -7.230 20.337 1.00 14.50 113 TRP B N 1
ATOM 4797 C CA . TRP B 1 143 ? 5.750 -7.446 21.511 1.00 16.15 113 TRP B CA 1
ATOM 4798 C C . TRP B 1 143 ? 6.376 -7.220 22.894 1.00 16.18 113 TRP B C 1
ATOM 4799 O O . TRP B 1 143 ? 5.666 -7.331 23.906 1.00 17.57 113 TRP B O 1
ATOM 4810 N N . GLY B 1 144 ? 7.683 -6.930 22.954 1.00 15.32 114 GLY B N 1
ATOM 4811 C CA . GLY B 1 144 ? 8.327 -6.684 24.252 1.00 14.26 114 GLY B CA 1
ATOM 4812 C C . GLY B 1 144 ? 8.484 -7.961 25.102 1.00 14.37 114 GLY B C 1
ATOM 4813 O O . GLY B 1 144 ? 8.613 -7.900 26.337 1.00 15.39 114 GLY B O 1
ATOM 4814 N N . VAL B 1 145 ? 8.549 -9.118 24.465 1.00 12.50 115 VAL B N 1
ATOM 4815 C CA . VAL B 1 145 ? 8.610 -10.368 25.254 1.00 12.25 115 VAL B CA 1
ATOM 4816 C C . VAL B 1 145 ? 9.698 -11.257 24.675 1.00 10.10 115 VAL B C 1
ATOM 4817 O O . VAL B 1 145 ? 10.320 -10.904 23.668 1.00 9.18 115 VAL B O 1
ATOM 4821 N N . THR B 1 146 ? 9.935 -12.388 25.339 1.00 10.06 116 THR B N 1
ATOM 4822 C CA . THR B 1 146 ? 10.883 -13.373 24.865 1.00 10.08 116 THR B CA 1
ATOM 4823 C C . THR B 1 146 ? 10.546 -14.787 25.349 1.00 9.14 116 THR B C 1
ATOM 4824 O O . THR B 1 146 ? 9.564 -15.006 26.089 1.00 9.24 116 THR B O 1
ATOM 4828 N N . LEU B 1 147 ? 11.366 -15.718 24.896 1.00 10.04 117 LEU B N 1
ATOM 4829 C CA . LEU B 1 147 ? 11.414 -17.128 25.380 1.00 10.35 117 LEU B CA 1
ATOM 4830 C C . LEU B 1 147 ? 12.808 -17.473 25.873 1.00 10.14 117 LEU B C 1
ATOM 4831 O O . LEU B 1 147 ? 13.825 -17.023 25.255 1.00 10.99 117 LEU B O 1
ATOM 4836 N N . PRO B 1 148 ? 12.876 -18.284 26.942 1.00 10.85 118 PRO B N 1
ATOM 4837 C CA . PRO B 1 148 ? 14.199 -18.588 27.528 1.00 10.68 118 PRO B CA 1
ATOM 4838 C C . PRO B 1 148 ? 14.844 -19.798 26.790 1.00 12.13 118 PRO B C 1
ATOM 4839 O O . PRO B 1 148 ? 15.070 -20.893 27.378 1.00 13.21 118 PRO B O 1
ATOM 4843 N N . GLY B 1 149 ? 15.125 -19.561 25.501 1.00 12.52 119 GLY B N 1
ATOM 4844 C CA . GLY B 1 149 ? 15.799 -20.516 24.656 1.00 12.20 119 GLY B CA 1
ATOM 4845 C C . GLY B 1 149 ? 17.280 -20.252 24.569 1.00 11.17 119 GLY B C 1
ATOM 4846 O O . GLY B 1 149 ? 17.876 -19.548 25.430 1.00 11.55 119 GLY B O 1
ATOM 4847 N N . GLY B 1 150 ? 17.883 -20.828 23.544 1.00 10.72 120 GLY B N 1
ATOM 4848 C CA . GLY B 1 150 ? 19.328 -20.925 23.526 1.00 13.30 120 GLY B CA 1
ATOM 4849 C C . GLY B 1 150 ? 20.032 -19.606 23.242 1.00 11.80 120 GLY B C 1
ATOM 4850 O O . GLY B 1 150 ? 19.413 -18.617 22.785 1.00 14.02 120 GLY B O 1
ATOM 4851 N N . ALA B 1 151 ? 21.307 -19.566 23.580 1.00 12.95 121 ALA B N 1
ATOM 4852 C CA . ALA B 1 151 ? 22.192 -18.481 23.122 1.00 13.76 121 ALA B CA 1
ATOM 4853 C C . ALA B 1 151 ? 22.548 -18.406 21.630 1.00 16.58 121 ALA B C 1
ATOM 4854 O O . ALA B 1 151 ? 22.778 -17.331 21.155 1.00 21.91 121 ALA B O 1
ATOM 4856 N N . CYS B 1 152 ? 22.671 -19.483 20.844 1.00 17.96 122 CYS B N 1
ATOM 4857 C CA . CYS B 1 152 ? 23.131 -19.090 19.450 1.00 15.12 122 CYS B CA 1
ATOM 4858 C C . CYS B 1 152 ? 22.041 -18.607 18.484 1.00 12.12 122 CYS B C 1
ATOM 4859 O O . CYS B 1 152 ? 21.032 -19.330 18.272 1.00 12.74 122 CYS B O 1
ATOM 4862 N N . PRO B 1 153 ? 22.176 -17.400 17.877 1.00 13.12 123 PRO B N 1
ATOM 4863 C CA . PRO B 1 153 ? 21.024 -16.916 17.052 1.00 11.94 123 PRO B CA 1
ATOM 4864 C C . PRO B 1 153 ? 20.721 -17.788 15.803 1.00 13.07 123 PRO B C 1
ATOM 4865 O O . PRO B 1 153 ? 19.585 -17.737 15.316 1.00 11.98 123 PRO B O 1
ATOM 4869 N N . ASP B 1 154 ? 21.645 -18.675 15.389 1.00 12.20 124 ASP B N 1
ATOM 4870 C CA . ASP B 1 154 ? 21.517 -19.348 14.082 1.00 12.43 124 ASP B CA 1
ATOM 4871 C C . ASP B 1 154 ? 20.801 -20.697 14.320 1.00 11.51 124 ASP B C 1
ATOM 4872 O O . ASP B 1 154 ? 20.390 -21.369 13.372 1.00 12.40 124 ASP B O 1
ATOM 4877 N N . VAL B 1 155 ? 20.557 -21.029 15.579 1.00 11.14 125 VAL B N 1
ATOM 4878 C CA . VAL B 1 155 ? 19.877 -22.355 15.895 1.00 9.95 125 VAL B CA 1
ATOM 4879 C C . VAL B 1 155 ? 18.410 -22.332 15.388 1.00 11.02 125 VAL B C 1
ATOM 4880 O O . VAL B 1 155 ? 17.746 -21.301 15.429 1.00 10.37 125 VAL B O 1
ATOM 4884 N N . GLY B 1 156 ? 17.920 -23.453 14.867 1.00 10.48 126 GLY B N 1
ATOM 4885 C CA . GLY B 1 156 ? 16.505 -23.487 14.404 1.00 8.55 126 GLY B CA 1
ATOM 4886 C C . GLY B 1 156 ? 15.568 -23.901 15.516 1.00 9.14 126 GLY B C 1
ATOM 4887 O O . GLY B 1 156 ? 15.920 -24.790 16.342 1.00 9.86 126 GLY B O 1
ATOM 4888 N N . ALA B 1 157 ? 14.336 -23.391 15.488 1.00 10.12 127 ALA B N 1
ATOM 4889 C CA . ALA B 1 157 ? 13.314 -23.725 16.487 1.00 9.62 127 ALA B CA 1
ATOM 4890 C C . ALA B 1 157 ? 13.007 -25.234 16.387 1.00 11.34 127 ALA B C 1
ATOM 4891 O O . ALA B 1 157 ? 12.803 -25.914 17.426 1.00 12.19 127 ALA B O 1
ATOM 4893 N N . GLY B 1 158 ? 13.021 -25.748 15.145 1.00 11.40 128 GLY B N 1
ATOM 4894 C CA . GLY B 1 158 ? 12.634 -27.154 14.841 1.00 11.70 128 GLY B CA 1
ATOM 4895 C C . GLY B 1 158 ? 13.248 -28.168 15.808 1.00 12.75 128 GLY B C 1
ATOM 4896 O O . GLY B 1 158 ? 12.535 -28.835 16.575 1.00 12.33 128 GLY B O 1
ATOM 4897 N N . GLY B 1 159 ? 14.577 -28.288 15.794 1.00 11.27 129 GLY B N 1
ATOM 4898 C CA . GLY B 1 159 ? 15.212 -29.211 16.696 1.00 12.49 129 GLY B CA 1
ATOM 4899 C C . GLY B 1 159 ? 15.407 -28.714 18.101 1.00 11.94 129 GLY B C 1
ATOM 4900 O O . GLY B 1 159 ? 15.477 -29.449 19.029 1.00 12.69 129 GLY B O 1
ATOM 4901 N N . HIS B 1 160 ? 15.496 -27.401 18.256 1.00 11.44 130 HIS B N 1
ATOM 4902 C CA . HIS B 1 160 ? 15.893 -26.846 19.553 1.00 11.25 130 HIS B CA 1
ATOM 4903 C C . HIS B 1 160 ? 14.747 -26.971 20.572 1.00 11.03 130 HIS B C 1
ATOM 4904 O O . HIS B 1 160 ? 14.959 -27.349 21.703 1.00 11.70 130 HIS B O 1
ATOM 4911 N N . ILE B 1 161 ? 13.516 -26.591 20.199 1.00 10.08 131 ILE B N 1
ATOM 4912 C CA . ILE B 1 161 ? 12.463 -26.592 21.211 1.00 10.52 131 ILE B CA 1
ATOM 4913 C C . ILE B 1 161 ? 12.162 -28.073 21.593 1.00 10.84 131 ILE B C 1
ATOM 4914 O O . ILE B 1 161 ? 11.997 -28.385 22.748 1.00 11.70 131 ILE B O 1
ATOM 4919 N N . LEU B 1 162 ? 12.075 -28.914 20.567 1.00 11.21 132 LEU B N 1
ATOM 4920 C CA . LEU B 1 162 ? 11.738 -30.367 20.783 1.00 10.68 132 LEU B CA 1
ATOM 4921 C C . LEU B 1 162 ? 12.708 -31.020 21.777 1.00 10.61 132 LEU B C 1
ATOM 4922 O O . LEU B 1 162 ? 12.333 -31.947 22.479 1.00 10.49 132 LEU B O 1
ATOM 4927 N N . GLY B 1 163 ? 13.964 -30.544 21.806 1.00 11.57 133 GLY B N 1
ATOM 4928 C CA . GLY B 1 163 ? 15.007 -31.152 22.642 1.00 11.79 133 GLY B CA 1
ATOM 4929 C C . GLY B 1 163 ? 15.102 -30.575 24.027 1.00 11.75 133 GLY B C 1
ATOM 4930 O O . GLY B 1 163 ? 15.946 -31.015 24.790 1.00 13.05 133 GLY B O 1
ATOM 4931 N N . GLY B 1 164 ? 14.286 -29.549 24.379 1.00 11.16 134 GLY B N 1
ATOM 4932 C CA . GLY B 1 164 ? 14.293 -29.033 25.745 1.00 11.67 134 GLY B CA 1
ATOM 4933 C C . GLY B 1 164 ? 15.202 -27.745 25.835 1.00 11.45 134 GLY B C 1
ATOM 4934 O O . GLY B 1 164 ? 15.893 -27.519 26.836 1.00 11.29 134 GLY B O 1
ATOM 4935 N N . GLY B 1 165 ? 15.204 -26.933 24.781 1.00 10.10 135 GLY B N 1
ATOM 4936 C CA . GLY B 1 165 ? 16.085 -25.735 24.719 1.00 10.93 135 GLY B CA 1
ATOM 4937 C C . GLY B 1 165 ? 16.130 -24.882 25.970 1.00 10.68 135 GLY B C 1
ATOM 4938 O O . GLY B 1 165 ? 15.123 -24.703 26.666 1.00 9.74 135 GLY B O 1
ATOM 4939 N N . TYR B 1 166 ? 17.331 -24.366 26.294 1.00 11.06 136 TYR B N 1
ATOM 4940 C CA . TYR B 1 166 ? 17.513 -23.549 27.465 1.00 10.62 136 TYR B CA 1
ATOM 4941 C C . TYR B 1 166 ? 18.558 -22.499 27.019 1.00 11.18 136 TYR B C 1
ATOM 4942 O O . TYR B 1 166 ? 19.206 -22.603 25.947 1.00 10.91 136 TYR B O 1
ATOM 4951 N N . GLY B 1 167 ? 18.817 -21.547 27.900 1.00 10.64 137 GLY B N 1
ATOM 4952 C CA . GLY B 1 167 ? 19.824 -20.563 27.597 1.00 11.12 137 GLY B CA 1
ATOM 4953 C C . GLY B 1 167 ? 20.034 -19.569 28.703 1.00 11.05 137 GLY B C 1
ATOM 4954 O O . GLY B 1 167 ? 19.722 -19.822 29.851 1.00 9.87 137 GLY B O 1
ATOM 4955 N N . PRO B 1 168 ? 20.519 -18.351 28.304 1.00 10.89 138 PRO B N 1
ATOM 4956 C CA . PRO B 1 168 ? 20.847 -17.350 29.301 1.00 11.68 138 PRO B CA 1
ATOM 4957 C C . PRO B 1 168 ? 19.704 -17.022 30.270 1.00 11.48 138 PRO B C 1
ATOM 4958 O O . PRO B 1 168 ? 19.997 -16.740 31.453 1.00 13.75 138 PRO B O 1
ATOM 4962 N N . LEU B 1 169 ? 18.439 -17.004 29.797 1.00 11.24 139 LEU B N 1
ATOM 4963 C CA . LEU B 1 169 ? 17.304 -16.649 30.664 1.00 11.45 139 LEU B CA 1
ATOM 4964 C C . LEU B 1 169 ? 16.623 -17.827 31.362 1.00 12.26 139 LEU B C 1
ATOM 4965 O O . LEU B 1 169 ? 15.589 -17.652 32.010 1.00 13.12 139 LEU B O 1
ATOM 4970 N N . SER B 1 170 ? 17.237 -19.007 31.332 1.00 12.12 140 SER B N 1
ATOM 4971 C CA . SER B 1 170 ? 16.533 -20.163 31.893 1.00 11.12 140 SER B CA 1
ATOM 4972 C C . SER B 1 170 ? 16.537 -20.198 33.429 1.00 10.75 140 SER B C 1
ATOM 4973 O O . SER B 1 170 ? 15.574 -20.658 34.038 1.00 11.88 140 SER B O 1
ATOM 4976 N N . ARG B 1 171 ? 17.593 -19.668 34.091 1.00 10.76 141 ARG B N 1
ATOM 4977 C CA . ARG B 1 171 ? 17.540 -19.615 35.516 1.00 10.45 141 ARG B CA 1
ATOM 4978 C C . ARG B 1 171 ? 16.421 -18.659 35.958 1.00 11.43 141 ARG B C 1
ATOM 4979 O O . ARG B 1 171 ? 15.804 -18.846 37.003 1.00 11.47 141 ARG B O 1
ATOM 4987 N N . MET B 1 172 ? 16.150 -17.649 35.147 1.00 11.93 142 MET B N 1
ATOM 4988 C CA . MET B 1 172 ? 15.099 -16.689 35.549 1.00 12.29 142 MET B CA 1
ATOM 4989 C C . MET B 1 172 ? 13.687 -17.197 35.127 1.00 11.67 142 MET B C 1
ATOM 4990 O O . MET B 1 172 ? 12.666 -16.834 35.760 1.00 13.26 142 MET B O 1
ATOM 4995 N N . HIS B 1 173 ? 13.635 -17.971 34.050 1.00 11.22 143 HIS B N 1
ATOM 4996 C CA . HIS B 1 173 ? 12.320 -18.269 33.374 1.00 10.81 143 HIS B CA 1
ATOM 4997 C C . HIS B 1 173 ? 12.024 -19.714 32.937 1.00 12.41 143 HIS B C 1
ATOM 4998 O O . HIS B 1 173 ? 10.920 -19.986 32.389 1.00 13.82 143 HIS B O 1
ATOM 5005 N N . GLY B 1 174 ? 12.947 -20.628 33.234 1.00 10.97 144 GLY B N 1
ATOM 5006 C CA . GLY B 1 174 ? 12.740 -22.046 32.900 1.00 12.33 144 GLY B CA 1
ATOM 5007 C C . GLY B 1 174 ? 13.233 -22.398 31.523 1.00 11.23 144 GLY B C 1
ATOM 5008 O O . GLY B 1 174 ? 13.949 -21.633 30.831 1.00 12.23 144 GLY B O 1
ATOM 5009 N N . SER B 1 175 ? 12.806 -23.547 31.059 1.00 12.54 145 SER B N 1
ATOM 5010 C CA . SER B 1 175 ? 13.185 -23.993 29.735 1.00 11.05 145 SER B CA 1
ATOM 5011 C C . SER B 1 175 ? 12.176 -23.503 28.717 1.00 10.88 145 SER B C 1
ATOM 5012 O O . SER B 1 175 ? 11.022 -23.185 29.055 1.00 11.50 145 SER B O 1
ATOM 5015 N N . ILE B 1 176 ? 12.579 -23.418 27.466 1.00 10.34 146 ILE B N 1
ATOM 5016 C CA . ILE B 1 176 ? 11.636 -22.956 26.432 1.00 11.47 146 ILE B CA 1
ATOM 5017 C C . ILE B 1 176 ? 10.407 -23.900 26.404 1.00 10.90 146 ILE B C 1
ATOM 5018 O O . ILE B 1 176 ? 9.291 -23.478 26.054 1.00 11.19 146 ILE B O 1
ATOM 5023 N N . VAL B 1 177 ? 10.584 -25.172 26.779 1.00 11.25 147 VAL B N 1
ATOM 5024 C CA . VAL B 1 177 ? 9.477 -26.113 26.710 1.00 11.73 147 VAL B CA 1
ATOM 5025 C C . VAL B 1 177 ? 8.449 -25.882 27.790 1.00 12.58 147 VAL B C 1
ATOM 5026 O O . VAL B 1 177 ? 7.298 -26.394 27.688 1.00 12.68 147 VAL B O 1
ATOM 5030 N N . ASP B 1 178 ? 8.812 -25.062 28.786 1.00 11.70 148 ASP B N 1
ATOM 5031 C CA . ASP B 1 178 ? 7.866 -24.674 29.837 1.00 12.11 148 ASP B CA 1
ATOM 5032 C C . ASP B 1 178 ? 6.813 -23.630 29.373 1.00 12.67 148 ASP B C 1
ATOM 5033 O O . ASP B 1 178 ? 5.887 -23.308 30.142 1.00 15.43 148 ASP B O 1
ATOM 5038 N N . TYR B 1 179 ? 6.958 -23.145 28.135 1.00 11.97 149 TYR B N 1
ATOM 5039 C CA . TYR B 1 179 ? 6.023 -22.234 27.420 1.00 11.47 149 TYR B CA 1
ATOM 5040 C C . TYR B 1 179 ? 5.396 -22.937 26.252 1.00 12.28 149 TYR B C 1
ATOM 5041 O O . TYR B 1 179 ? 4.668 -22.275 25.510 1.00 12.81 149 TYR B O 1
ATOM 5050 N N . LEU B 1 180 ? 5.649 -24.266 26.067 1.00 13.18 150 LEU B N 1
ATOM 5051 C CA . LEU B 1 180 ? 5.007 -24.964 24.937 1.00 12.68 150 LEU B CA 1
ATOM 5052 C C . LEU B 1 180 ? 3.520 -25.259 25.192 1.00 14.34 150 LEU B C 1
ATOM 5053 O O . LEU B 1 180 ? 3.190 -26.146 25.976 1.00 14.49 150 LEU B O 1
ATOM 5058 N N . HIS B 1 181 ? 2.626 -24.492 24.532 1.00 14.32 151 HIS B N 1
ATOM 5059 C CA . HIS B 1 181 ? 1.215 -24.687 24.704 1.00 14.74 151 HIS B CA 1
ATOM 5060 C C . HIS B 1 181 ? 0.647 -25.753 23.705 1.00 14.04 151 HIS B C 1
ATOM 5061 O O . HIS B 1 181 ? -0.291 -26.499 24.052 1.00 15.19 151 HIS B O 1
ATOM 5068 N N . ALA B 1 182 ? 1.173 -25.776 22.479 1.00 12.92 152 ALA B N 1
ATOM 5069 C CA . ALA B 1 182 ? 0.695 -26.689 21.447 1.00 13.74 152 ALA B CA 1
ATOM 5070 C C . ALA B 1 182 ? 1.709 -26.831 20.342 1.00 13.72 152 ALA B C 1
ATOM 5071 O O . ALA B 1 182 ? 2.593 -25.971 20.161 1.00 14.05 152 ALA B O 1
ATOM 5073 N N . VAL B 1 183 ? 1.539 -27.884 19.550 1.00 11.88 153 VAL B N 1
ATOM 5074 C CA . VAL B 1 183 ? 2.430 -28.169 18.422 1.00 11.94 153 VAL B CA 1
ATOM 5075 C C . VAL B 1 183 ? 1.585 -28.784 17.279 1.00 12.89 153 VAL B C 1
ATOM 5076 O O . VAL B 1 183 ? 0.552 -29.523 17.513 1.00 14.23 153 VAL B O 1
ATOM 5080 N N . GLU B 1 184 ? 1.975 -28.442 16.060 1.00 12.39 154 GLU B N 1
ATOM 5081 C CA . GLU B 1 184 ? 1.344 -29.002 14.867 1.00 13.05 154 GLU B CA 1
ATOM 5082 C C . GLU B 1 184 ? 2.384 -29.928 14.280 1.00 13.93 154 GLU B C 1
ATOM 5083 O O . GLU B 1 184 ? 3.536 -29.529 14.051 1.00 11.72 154 GLU B O 1
ATOM 5089 N N . VAL B 1 185 ? 2.012 -31.202 14.086 1.00 14.41 155 VAL B N 1
ATOM 5090 C CA . VAL B 1 185 ? 2.971 -32.236 13.729 1.00 13.65 155 VAL B CA 1
ATOM 5091 C C . VAL B 1 185 ? 2.411 -33.079 12.597 1.00 14.56 155 VAL B C 1
ATOM 5092 O O . VAL B 1 185 ? 1.186 -33.424 12.642 1.00 15.85 155 VAL B O 1
ATOM 5096 N N . VAL B 1 186 ? 3.253 -33.419 11.605 1.00 13.39 156 VAL B N 1
ATOM 5097 C CA . VAL B 1 186 ? 2.816 -34.319 10.544 1.00 13.78 156 VAL B CA 1
ATOM 5098 C C . VAL B 1 186 ? 3.342 -35.686 10.927 1.00 12.97 156 VAL B C 1
ATOM 5099 O O . VAL B 1 186 ? 4.537 -35.842 11.219 1.00 14.10 156 VAL B O 1
ATOM 5103 N N . VAL B 1 187 ? 2.425 -36.632 11.014 1.00 12.68 157 VAL B N 1
ATOM 5104 C CA . VAL B 1 187 ? 2.734 -37.980 11.545 1.00 14.06 157 VAL B CA 1
ATOM 5105 C C . VAL B 1 187 ? 2.401 -38.974 10.474 1.00 14.03 157 VAL B C 1
ATOM 5106 O O . VAL B 1 187 ? 1.669 -38.683 9.507 1.00 15.95 157 VAL B O 1
ATOM 5110 N N . VAL B 1 188 ? 2.958 -40.168 10.641 1.00 15.76 158 VAL B N 1
ATOM 5111 C CA . VAL B 1 188 ? 2.719 -41.311 9.718 1.00 15.09 158 VAL B CA 1
ATOM 5112 C C . VAL B 1 188 ? 2.021 -42.446 10.525 1.00 16.04 158 VAL B C 1
ATOM 5113 O O . VAL B 1 188 ? 2.493 -42.865 11.564 1.00 17.24 158 VAL B O 1
ATOM 5117 N N . ASP B 1 189 ? 0.843 -42.814 10.049 1.00 17.25 159 ASP B N 1
ATOM 5118 C CA A ASP B 1 189 ? 0.028 -43.825 10.736 0.50 18.07 159 ASP B CA 1
ATOM 5119 C CA B ASP B 1 189 ? -0.071 -43.813 10.619 0.50 18.17 159 ASP B CA 1
ATOM 5120 C C . ASP B 1 189 ? 0.360 -45.216 10.226 1.00 18.41 159 ASP B C 1
ATOM 5121 O O . ASP B 1 189 ? 1.120 -45.378 9.263 1.00 18.64 159 ASP B O 1
ATOM 5130 N N . ALA B 1 190 ? -0.153 -46.224 10.923 1.00 19.73 160 ALA B N 1
ATOM 5131 C CA . ALA B 1 190 ? 0.111 -47.602 10.594 1.00 21.04 160 ALA B CA 1
ATOM 5132 C C . ALA B 1 190 ? -0.127 -47.900 9.094 1.00 22.77 160 ALA B C 1
ATOM 5133 O O . ALA B 1 190 ? 0.651 -48.613 8.438 1.00 23.81 160 ALA B O 1
ATOM 5135 N N . SER B 1 191 ? -1.191 -47.302 8.553 1.00 23.09 161 SER B N 1
ATOM 5136 C CA . SER B 1 191 ? -1.578 -47.542 7.152 1.00 23.87 161 SER B CA 1
ATOM 5137 C C . SER B 1 191 ? -0.598 -46.939 6.165 1.00 22.74 161 SER B C 1
ATOM 5138 O O . SER B 1 191 ? -0.646 -47.306 4.991 1.00 23.13 161 SER B O 1
ATOM 5141 N N . GLY B 1 192 ? 0.282 -46.012 6.620 1.00 21.08 162 GLY B N 1
ATOM 5142 C CA . GLY B 1 192 ? 1.248 -45.400 5.735 1.00 19.81 162 GLY B CA 1
ATOM 5143 C C . GLY B 1 192 ? 0.820 -44.015 5.216 1.00 19.17 162 GLY B C 1
ATOM 5144 O O . GLY B 1 192 ? 1.596 -43.367 4.506 1.00 19.20 162 GLY B O 1
ATOM 5145 N N . ASP B 1 193 ? -0.408 -43.591 5.537 1.00 19.21 163 ASP B N 1
ATOM 5146 C CA . ASP B 1 193 ? -0.872 -42.242 5.250 1.00 19.43 163 ASP B CA 1
ATOM 5147 C C . ASP B 1 193 ? -0.131 -41.294 6.180 1.00 19.21 163 ASP B C 1
ATOM 5148 O O . ASP B 1 193 ? 0.166 -41.622 7.340 1.00 19.47 163 ASP B O 1
ATOM 5153 N N . ALA B 1 194 ? 0.170 -40.117 5.672 1.00 17.73 164 ALA B N 1
ATOM 5154 C CA . ALA B 1 194 ? 0.635 -39.065 6.553 1.00 17.31 164 ALA B CA 1
ATOM 5155 C C . ALA B 1 194 ? -0.562 -38.196 6.950 1.00 19.31 164 ALA B C 1
ATOM 5156 O O . ALA B 1 194 ? -1.508 -38.043 6.153 1.00 21.50 164 ALA B O 1
ATOM 5158 N N . ARG B 1 195 ? -0.566 -37.635 8.164 1.00 18.06 165 ARG B N 1
ATOM 5159 C CA . ARG B 1 195 ? -1.627 -36.696 8.498 1.00 19.00 165 ARG B CA 1
ATOM 5160 C C . ARG B 1 195 ? -1.167 -35.653 9.507 1.00 18.42 165 ARG B C 1
ATOM 5161 O O . ARG B 1 195 ? -0.147 -35.818 10.194 1.00 17.45 165 ARG B O 1
ATOM 5169 N N . THR B 1 196 ? -1.939 -34.585 9.591 1.00 17.47 166 THR B N 1
ATOM 5170 C CA . THR B 1 196 ? -1.501 -33.448 10.386 1.00 16.94 166 THR B CA 1
ATOM 5171 C C . THR B 1 196 ? -2.331 -33.373 11.658 1.00 17.09 166 THR B C 1
ATOM 5172 O O . THR B 1 196 ? -3.565 -33.458 11.614 1.00 19.93 166 THR B O 1
ATOM 5176 N N . VAL B 1 197 ? -1.667 -33.272 12.799 1.00 16.83 167 VAL B N 1
ATOM 5177 C CA . VAL B 1 197 ? -2.361 -33.212 14.068 1.00 16.48 167 VAL B CA 1
ATOM 5178 C C . VAL B 1 197 ? -1.880 -32.023 14.900 1.00 16.50 167 VAL B C 1
ATOM 5179 O O . VAL B 1 197 ? -0.736 -31.501 14.763 1.00 17.34 167 VAL B O 1
ATOM 5183 N N . ILE B 1 198 ? -2.782 -31.568 15.738 1.00 18.00 168 ILE B N 1
ATOM 5184 C CA . ILE B 1 198 ? -2.479 -30.582 16.735 1.00 18.08 168 ILE B CA 1
ATOM 5185 C C . ILE B 1 198 ? -2.547 -31.251 18.118 1.00 18.14 168 ILE B C 1
ATOM 5186 O O . ILE B 1 198 ? -3.480 -31.996 18.418 1.00 19.20 168 ILE B O 1
ATOM 5191 N N . ALA B 1 199 ? -1.484 -31.079 18.902 1.00 14.82 169 ALA B N 1
ATOM 5192 C CA . ALA B 1 199 ? -1.389 -31.658 20.224 1.00 15.72 169 ALA B CA 1
ATOM 5193 C C . ALA B 1 199 ? -1.135 -30.521 21.200 1.00 15.82 169 ALA B C 1
ATOM 5194 O O . ALA B 1 199 ? -0.242 -29.677 20.930 1.00 17.27 169 ALA B O 1
ATOM 5196 N N . THR B 1 200 ? -1.882 -30.485 22.298 1.00 16.37 170 THR B N 1
ATOM 5197 C CA . THR B 1 200 ? -1.837 -29.347 23.268 1.00 17.84 170 THR B CA 1
ATOM 5198 C C . THR B 1 200 ? -1.603 -29.786 24.712 1.00 18.44 170 THR B C 1
ATOM 5199 O O . THR B 1 200 ? -1.776 -30.976 25.072 1.00 18.81 170 THR B O 1
ATOM 5203 N N . ARG B 1 201 ? -1.192 -28.812 25.523 1.00 18.61 171 ARG B N 1
ATOM 5204 C CA . ARG B 1 201 ? -0.944 -28.901 26.977 1.00 20.53 171 ARG B CA 1
ATOM 5205 C C . ARG B 1 201 ? -2.190 -29.184 27.808 1.00 22.27 171 ARG B C 1
ATOM 5206 O O . ARG B 1 201 ? -2.088 -29.413 29.013 1.00 22.62 171 ARG B O 1
ATOM 5214 N N . GLU B 1 202 ? -3.387 -29.137 27.199 1.00 24.23 172 GLU B N 1
ATOM 5215 C CA . GLU B 1 202 ? -4.612 -29.371 27.986 1.00 27.08 172 GLU B CA 1
ATOM 5216 C C . GLU B 1 202 ? -4.768 -30.877 28.283 1.00 27.32 172 GLU B C 1
ATOM 5217 O O . GLU B 1 202 ? -4.734 -31.680 27.359 1.00 25.72 172 GLU B O 1
ATOM 5223 N N . PRO B 1 203 ? -4.905 -31.246 29.579 1.00 28.98 173 PRO B N 1
ATOM 5224 C CA . PRO B 1 203 ? -4.957 -32.659 30.020 1.00 29.65 173 PRO B CA 1
ATOM 5225 C C . PRO B 1 203 ? -6.045 -33.473 29.296 1.00 29.76 173 PRO B C 1
ATOM 5226 O O . PRO B 1 203 ? -5.789 -34.625 28.924 1.00 30.07 173 PRO B O 1
ATOM 5230 N N . SER B 1 204 ? -7.214 -32.870 29.011 1.00 29.35 174 SER B N 1
ATOM 5231 C CA . SER B 1 204 ? -8.280 -33.618 28.264 1.00 29.73 174 SER B CA 1
ATOM 5232 C C . SER B 1 204 ? -8.063 -33.746 26.735 1.00 28.77 174 SER B C 1
ATOM 5233 O O . SER B 1 204 ? -8.885 -34.331 26.032 1.00 29.26 174 SER B O 1
ATOM 5236 N N . ASP B 1 205 ? -6.980 -33.169 26.203 1.00 27.75 175 ASP B N 1
ATOM 5237 C CA . ASP B 1 205 ? -6.733 -33.224 24.776 1.00 26.13 175 ASP B CA 1
ATOM 5238 C C . ASP B 1 205 ? -6.373 -34.687 24.464 1.00 25.79 175 ASP B C 1
ATOM 5239 O O . ASP B 1 205 ? -5.490 -35.265 25.104 1.00 26.04 175 ASP B O 1
ATOM 5244 N N . PRO B 1 206 ? -7.075 -35.303 23.489 1.00 25.13 176 PRO B N 1
ATOM 5245 C CA . PRO B 1 206 ? -6.779 -36.691 23.130 1.00 25.19 176 PRO B CA 1
ATOM 5246 C C . PRO B 1 206 ? -5.365 -36.901 22.638 1.00 23.55 176 PRO B C 1
ATOM 5247 O O . PRO B 1 206 ? -4.887 -38.058 22.687 1.00 23.81 176 PRO B O 1
ATOM 5251 N N . ASN B 1 207 ? -4.721 -35.828 22.140 1.00 22.01 177 ASN B N 1
ATOM 5252 C CA . ASN B 1 207 ? -3.308 -35.856 21.720 1.00 19.85 177 ASN B CA 1
ATOM 5253 C C . ASN B 1 207 ? -2.310 -35.345 22.755 1.00 17.93 177 ASN B C 1
ATOM 5254 O O . ASN B 1 207 ? -1.184 -35.093 22.429 1.00 16.26 177 ASN B O 1
ATOM 5259 N N . HIS B 1 208 ? -2.739 -35.232 24.002 1.00 17.36 178 HIS B N 1
ATOM 5260 C CA . HIS B 1 208 ? -1.879 -34.692 25.038 1.00 17.12 178 HIS B CA 1
ATOM 5261 C C . HIS B 1 208 ? -0.575 -35.445 25.171 1.00 16.62 178 HIS B C 1
ATOM 5262 O O . HIS B 1 208 ? 0.484 -34.834 25.459 1.00 14.76 178 HIS B O 1
ATOM 5269 N N . ASP B 1 209 ? -0.614 -36.768 24.986 1.00 17.65 179 ASP B N 1
ATOM 5270 C CA . ASP B 1 209 ? 0.644 -37.573 25.135 1.00 17.90 179 ASP B CA 1
ATOM 5271 C C . ASP B 1 209 ? 1.695 -37.107 24.087 1.00 16.42 179 ASP B C 1
ATOM 5272 O O . ASP B 1 209 ? 2.886 -37.021 24.373 1.00 15.54 179 ASP B O 1
ATOM 5277 N N . LEU B 1 210 ? 1.224 -36.818 22.872 1.00 15.26 180 LEU B N 1
ATOM 5278 C CA . LEU B 1 210 ? 2.093 -36.322 21.802 1.00 14.13 180 LEU B CA 1
ATOM 5279 C C . LEU B 1 210 ? 2.657 -34.946 22.113 1.00 14.34 180 LEU B C 1
ATOM 5280 O O . LEU B 1 210 ? 3.884 -34.688 21.876 1.00 14.58 180 LEU B O 1
ATOM 5285 N N . TRP B 1 211 ? 1.806 -34.080 22.667 1.00 14.90 181 TRP B N 1
ATOM 5286 C CA . TRP B 1 211 ? 2.253 -32.768 23.169 1.00 13.77 181 TRP B CA 1
ATOM 5287 C C . TRP B 1 211 ? 3.370 -32.970 24.188 1.00 13.01 181 TRP B C 1
ATOM 5288 O O . TRP B 1 211 ? 4.447 -32.299 24.122 1.00 13.97 181 TRP B O 1
ATOM 5299 N N . TRP B 1 212 ? 3.147 -33.890 25.128 1.00 10.85 182 TRP B N 1
ATOM 5300 C CA . TRP B 1 212 ? 4.102 -34.093 26.188 1.00 11.19 182 TRP B CA 1
ATOM 5301 C C . TRP B 1 212 ? 5.485 -34.497 25.629 1.00 11.38 182 TRP B C 1
ATOM 5302 O O . TRP B 1 212 ? 6.542 -34.044 26.123 1.00 10.80 182 TRP B O 1
ATOM 5313 N N . ALA B 1 213 ? 5.501 -35.370 24.615 1.00 11.54 183 ALA B N 1
ATOM 5314 C CA . ALA B 1 213 ? 6.766 -35.876 24.031 1.00 11.05 183 ALA B CA 1
ATOM 5315 C C . ALA B 1 213 ? 7.518 -34.739 23.331 1.00 12.06 183 ALA B C 1
ATOM 5316 O O . ALA B 1 213 ? 8.725 -34.830 23.158 1.00 11.40 183 ALA B O 1
ATOM 5318 N N . HIS B 1 214 ? 6.820 -33.653 22.941 1.00 11.94 184 HIS B N 1
ATOM 5319 C CA . HIS B 1 214 ? 7.501 -32.486 22.324 1.00 11.03 184 HIS B CA 1
ATOM 5320 C C . HIS B 1 214 ? 8.127 -31.544 23.313 1.00 11.17 184 HIS B C 1
ATOM 5321 O O . HIS B 1 214 ? 8.799 -30.608 22.889 1.00 12.79 184 HIS B O 1
ATOM 5328 N N . THR B 1 215 ? 7.891 -31.770 24.616 1.00 11.36 185 THR B N 1
ATOM 5329 C CA . THR B 1 215 ? 8.531 -30.930 25.690 1.00 11.05 185 THR B CA 1
ATOM 5330 C C . THR B 1 215 ? 9.860 -31.517 26.116 1.00 9.51 185 THR B C 1
ATOM 5331 O O . THR B 1 215 ? 10.118 -31.592 27.290 1.00 11.68 185 THR B O 1
ATOM 5335 N N . GLY B 1 216 ? 10.701 -31.891 25.164 1.00 10.97 186 GLY B N 1
ATOM 5336 C CA . GLY B 1 216 ? 11.987 -32.523 25.538 1.00 10.69 186 GLY B CA 1
ATOM 5337 C C . GLY B 1 216 ? 12.295 -33.873 24.876 1.00 12.20 186 GLY B C 1
ATOM 5338 O O . GLY B 1 216 ? 13.427 -34.335 24.970 1.00 13.17 186 GLY B O 1
ATOM 5339 N N . GLY B 1 217 ? 11.333 -34.486 24.166 1.00 11.80 187 GLY B N 1
ATOM 5340 C CA . GLY B 1 217 ? 11.596 -35.817 23.598 1.00 11.74 187 GLY B CA 1
ATOM 5341 C C . GLY B 1 217 ? 12.672 -35.843 22.510 1.00 12.07 187 GLY B C 1
ATOM 5342 O O . GLY B 1 217 ? 13.170 -36.882 22.176 1.00 12.35 187 GLY B O 1
ATOM 5343 N N . GLY B 1 218 ? 13.013 -34.678 21.933 1.00 10.61 188 GLY B N 1
ATOM 5344 C CA . GLY B 1 218 ? 14.066 -34.611 20.895 1.00 11.02 188 GLY B CA 1
ATOM 5345 C C . GLY B 1 218 ? 13.571 -34.726 19.467 1.00 11.58 188 GLY B C 1
ATOM 5346 O O . GLY B 1 218 ? 12.593 -35.470 19.177 1.00 12.09 188 GLY B O 1
ATOM 5347 N N . GLY B 1 219 ? 14.295 -34.092 18.550 1.00 10.42 189 GLY B N 1
ATOM 5348 C CA . GLY B 1 219 ? 13.927 -34.099 17.162 1.00 11.22 189 GLY B CA 1
ATOM 5349 C C . GLY B 1 219 ? 14.123 -35.451 16.452 1.00 11.74 189 GLY B C 1
ATOM 5350 O O . GLY B 1 219 ? 14.907 -36.306 16.872 1.00 11.23 189 GLY B O 1
ATOM 5351 N N . GLY B 1 220 ? 13.410 -35.598 15.330 1.00 11.09 190 GLY B N 1
ATOM 5352 C CA . GLY B 1 220 ? 13.661 -36.721 14.439 1.00 11.75 190 GLY B CA 1
ATOM 5353 C C . GLY B 1 220 ? 13.059 -38.008 14.991 1.00 10.28 190 GLY B C 1
ATOM 5354 O O . GLY B 1 220 ? 13.439 -39.097 14.521 1.00 11.81 190 GLY B O 1
ATOM 5355 N N . ASN B 1 221 ? 12.137 -37.897 15.956 1.00 10.93 191 ASN B N 1
ATOM 5356 C CA . ASN B 1 221 ? 11.595 -39.083 16.692 1.00 11.60 191 ASN B CA 1
ATOM 5357 C C . ASN B 1 221 ? 10.116 -39.401 16.429 1.00 11.71 191 ASN B C 1
ATOM 5358 O O . ASN B 1 221 ? 9.723 -40.595 16.418 1.00 12.77 191 ASN B O 1
ATOM 5363 N N . PHE B 1 222 ? 9.277 -38.355 16.347 1.00 10.73 192 PHE B N 1
ATOM 5364 C CA . PHE 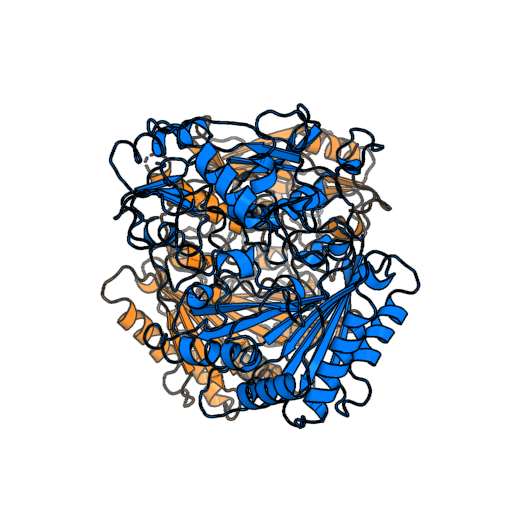B 1 222 ? 7.831 -38.568 16.342 1.00 12.07 192 PHE B CA 1
ATOM 5365 C C . PHE B 1 222 ? 7.061 -38.168 15.089 1.00 13.73 192 PHE B C 1
ATOM 5366 O O . PHE B 1 222 ? 5.939 -38.726 14.889 1.00 13.13 192 PHE B O 1
ATOM 5374 N N . GLY B 1 223 ? 7.594 -37.209 14.312 1.00 12.48 193 GLY B N 1
ATOM 5375 C CA . GLY B 1 223 ? 6.929 -36.711 13.137 1.00 12.57 193 GLY B CA 1
ATOM 5376 C C . GLY B 1 223 ? 7.558 -35.384 12.800 1.00 12.17 193 GLY B C 1
ATOM 5377 O O . GLY B 1 223 ? 8.573 -34.995 13.418 1.00 12.63 193 GLY B O 1
ATOM 5378 N N . VAL B 1 224 ? 6.976 -34.705 11.826 1.00 11.24 194 VAL B N 1
ATOM 5379 C CA . VAL B 1 224 ? 7.536 -33.423 11.398 1.00 10.98 194 VAL B CA 1
ATOM 5380 C C . VAL B 1 224 ? 6.791 -32.254 12.082 1.00 10.27 194 VAL B C 1
ATOM 5381 O O . VAL B 1 224 ? 5.598 -32.069 11.836 1.00 11.20 194 VAL B O 1
ATOM 5385 N N . VAL B 1 225 ? 7.463 -31.517 12.957 1.00 9.99 195 VAL B N 1
ATOM 5386 C CA . VAL B 1 225 ? 6.865 -30.288 13.543 1.00 10.17 195 VAL B CA 1
ATOM 5387 C C . VAL B 1 225 ? 6.808 -29.214 12.460 1.00 10.18 195 VAL B C 1
ATOM 5388 O O . VAL B 1 225 ? 7.811 -28.939 11.816 1.00 12.59 195 VAL B O 1
ATOM 5392 N N . VAL B 1 226 ? 5.592 -28.699 12.160 1.00 11.58 196 VAL B N 1
ATOM 5393 C CA . VAL B 1 226 ? 5.454 -27.532 11.267 1.00 11.98 196 VAL B CA 1
ATOM 5394 C C . VAL B 1 226 ? 5.597 -26.249 12.084 1.00 11.45 196 VAL B C 1
ATOM 5395 O O . VAL B 1 226 ? 6.288 -25.302 11.655 1.00 12.63 196 VAL B O 1
ATOM 5399 N N . ARG B 1 227 ? 4.925 -26.177 13.228 1.00 12.36 197 ARG B N 1
ATOM 5400 C CA . ARG B 1 227 ? 4.952 -24.930 14.062 1.00 12.10 197 ARG B CA 1
ATOM 5401 C C . ARG B 1 227 ? 4.677 -25.298 15.535 1.00 12.15 197 ARG B C 1
ATOM 5402 O O . ARG B 1 227 ? 4.002 -26.331 15.845 1.00 12.43 197 ARG B O 1
ATOM 5410 N N . TYR B 1 228 ? 5.316 -24.539 16.439 1.00 11.44 198 TYR B N 1
ATOM 5411 C CA . TYR B 1 228 ? 5.033 -24.571 17.843 1.00 9.46 198 TYR B CA 1
ATOM 5412 C C . TYR B 1 228 ? 4.207 -23.328 18.207 1.00 10.85 198 TYR B C 1
ATOM 5413 O O . TYR B 1 228 ? 4.476 -22.186 17.705 1.00 12.71 198 TYR B O 1
ATOM 5422 N N . TRP B 1 229 ? 3.290 -23.512 19.149 1.00 11.05 199 TRP B N 1
ATOM 5423 C CA . TRP B 1 229 ? 2.676 -22.377 19.829 1.00 13.13 199 TRP B CA 1
ATOM 5424 C C . TRP B 1 229 ? 3.100 -22.316 21.263 1.00 12.89 199 TRP B C 1
ATOM 5425 O O . TRP B 1 229 ? 3.010 -23.313 21.986 1.00 13.52 199 TRP B O 1
ATOM 5436 N N . LEU B 1 230 ? 3.473 -21.103 21.687 1.00 12.63 200 LEU B N 1
ATOM 5437 C CA . LEU B 1 230 ? 4.057 -20.845 22.994 1.00 12.14 200 LEU B CA 1
ATOM 5438 C C . LEU B 1 230 ? 3.386 -19.667 23.695 1.00 12.11 200 LEU B C 1
ATOM 5439 O O . LEU B 1 230 ? 3.037 -18.660 23.052 1.00 12.49 200 LEU B O 1
ATOM 5444 N N . ARG B 1 231 ? 3.170 -19.858 24.986 1.00 13.27 201 ARG B N 1
ATOM 5445 C CA . ARG B 1 231 ? 2.650 -18.860 25.925 1.00 14.56 201 ARG B CA 1
ATOM 5446 C C . ARG B 1 231 ? 2.836 -19.395 27.338 1.00 17.32 201 ARG B C 1
ATOM 5447 O O . ARG B 1 231 ? 3.020 -20.628 27.560 1.00 16.82 201 ARG B O 1
ATOM 5455 N N . THR B 1 232 ? 2.782 -18.475 28.294 1.00 18.60 202 THR B N 1
ATOM 5456 C CA A THR B 1 232 ? 2.862 -18.803 29.715 0.50 20.90 202 THR B CA 1
ATOM 5457 C CA B THR B 1 232 ? 2.912 -18.842 29.672 0.50 21.03 202 THR B CA 1
ATOM 5458 C C . THR B 1 232 ? 1.716 -19.725 30.076 1.00 23.00 202 THR B C 1
ATOM 5459 O O . THR B 1 232 ? 0.559 -19.463 29.689 1.00 24.00 202 THR B O 1
ATOM 5466 N N . ALA B 1 233 ? 2.008 -20.761 30.848 1.00 26.71 203 ALA B N 1
ATOM 5467 C CA . ALA B 1 233 ? 0.966 -21.665 31.372 1.00 30.78 203 ALA B CA 1
ATOM 5468 C C . ALA B 1 233 ? -0.101 -20.935 32.201 1.00 33.90 203 ALA B C 1
ATOM 5469 O O . ALA B 1 233 ? -1.301 -21.270 32.084 1.00 36.95 203 ALA B O 1
ATOM 5471 N N . GLU B 1 234 ? 0.316 -19.962 33.023 1.00 35.95 204 GLU B N 1
ATOM 5472 C CA . GLU B 1 234 ? -0.597 -19.159 33.888 1.00 38.68 204 GLU B CA 1
ATOM 5473 C C . GLU B 1 234 ? -1.665 -18.366 33.120 1.00 40.23 204 GLU B C 1
ATOM 5474 O O . GLU B 1 234 ? -2.433 -18.954 32.332 1.00 42.41 204 GLU B O 1
ATOM 5476 N N . GLU B 1 240 ? -3.960 -10.741 25.860 1.00 34.35 210 GLU B N 1
ATOM 5477 C CA . GLU B 1 240 ? -3.088 -9.613 25.408 1.00 33.02 210 GLU B CA 1
ATOM 5478 C C . GLU B 1 240 ? -1.560 -9.955 25.290 1.00 32.72 210 GLU B C 1
ATOM 5479 O O . GLU B 1 240 ? -0.853 -10.116 26.350 1.00 34.79 210 GLU B O 1
ATOM 5481 N N . PRO B 1 241 ? -1.050 -10.070 24.020 1.00 30.62 211 PRO B N 1
ATOM 5482 C CA . PRO B 1 241 ? 0.295 -10.608 23.717 1.00 30.74 211 PRO B CA 1
ATOM 5483 C C . PRO B 1 241 ? 1.511 -10.161 24.622 1.00 30.69 211 PRO B C 1
ATOM 5484 O O . PRO B 1 241 ? 2.258 -11.017 25.047 1.00 29.77 211 PRO B O 1
ATOM 5488 N N . GLY B 1 242 ? 1.676 -8.871 24.967 1.00 31.19 212 GLY B N 1
ATOM 5489 C CA . GLY B 1 242 ? 2.799 -8.457 25.843 1.00 31.03 212 GLY B CA 1
ATOM 5490 C C . GLY B 1 242 ? 2.759 -9.052 27.268 1.00 30.91 212 GLY B C 1
ATOM 5491 O O . GLY B 1 242 ? 3.729 -8.950 28.038 1.00 32.45 212 GLY B O 1
ATOM 5492 N N . ARG B 1 243 ? 1.641 -9.689 27.609 1.00 30.20 213 ARG B N 1
ATOM 5493 C CA . ARG B 1 243 ? 1.454 -10.322 28.914 1.00 29.50 213 ARG B CA 1
ATOM 5494 C C . ARG B 1 243 ? 1.588 -11.848 28.812 1.00 27.08 213 ARG B C 1
ATOM 5495 O O . ARG B 1 243 ? 1.636 -12.521 29.837 1.00 29.78 213 ARG B O 1
ATOM 5503 N N . LEU B 1 244 ? 1.643 -12.392 27.598 1.00 23.93 214 LEU B N 1
ATOM 5504 C CA . LEU B 1 244 ? 1.528 -13.870 27.406 1.00 20.44 214 LEU B CA 1
ATOM 5505 C C . LEU B 1 244 ? 2.819 -14.672 27.395 1.00 18.67 214 LEU B C 1
ATOM 5506 O O . LEU B 1 244 ? 2.789 -15.936 27.357 1.00 17.90 214 LEU B O 1
ATOM 5511 N N . LEU B 1 245 ? 3.940 -13.954 27.404 1.00 16.36 215 LEU B N 1
ATOM 5512 C CA . LEU B 1 245 ? 5.298 -14.539 27.568 1.00 13.64 215 LEU B CA 1
ATOM 5513 C C . LEU B 1 245 ? 6.093 -13.613 28.495 1.00 13.54 215 LEU B C 1
ATOM 5514 O O . LEU B 1 245 ? 5.734 -12.418 28.655 1.00 13.44 215 LEU B O 1
ATOM 5519 N N . PRO B 1 246 ? 7.207 -14.103 29.043 1.00 13.07 216 PRO B N 1
ATOM 5520 C CA . PRO B 1 246 ? 8.013 -13.272 29.912 1.00 13.46 216 PRO B CA 1
ATOM 5521 C C . PRO B 1 246 ? 8.626 -12.070 29.257 1.00 13.98 216 PRO B C 1
ATOM 5522 O O . PRO B 1 246 ? 9.081 -12.131 28.126 1.00 13.13 216 PRO B O 1
ATOM 5526 N N . ARG B 1 247 ? 8.734 -10.973 30.003 1.00 14.44 217 ARG B N 1
ATOM 5527 C CA . ARG B 1 247 ? 9.544 -9.872 29.484 1.00 14.35 217 ARG B CA 1
ATOM 5528 C C . ARG B 1 247 ? 10.962 -10.074 29.978 1.00 13.95 217 ARG B C 1
ATOM 5529 O O . ARG B 1 247 ? 11.163 -10.403 31.147 1.00 16.65 217 ARG B O 1
ATOM 5537 N N . PRO B 1 248 ? 11.944 -9.889 29.099 1.00 13.33 218 PRO B N 1
ATOM 5538 C CA . PRO B 1 248 ? 13.337 -10.000 29.591 1.00 14.57 218 PRO B CA 1
ATOM 5539 C C . PRO B 1 248 ? 13.706 -8.819 30.493 1.00 15.26 218 PRO B C 1
ATOM 5540 O O . PRO B 1 248 ? 12.936 -7.846 30.557 1.00 15.00 218 PRO B O 1
ATOM 5544 N N . PRO B 1 249 ? 14.869 -8.881 31.190 1.00 17.09 219 PRO B N 1
ATOM 5545 C CA . PRO B 1 249 ? 15.352 -7.598 31.801 1.00 18.61 219 PRO B CA 1
ATOM 5546 C C . PRO B 1 249 ? 15.486 -6.555 30.710 1.00 19.18 219 PRO B C 1
ATOM 5547 O O . PRO B 1 249 ? 15.813 -6.906 29.577 1.00 21.96 219 PRO B O 1
ATOM 5551 N N . ALA B 1 250 ? 15.255 -5.277 31.003 1.00 19.09 220 ALA B N 1
ATOM 5552 C CA . ALA B 1 250 ? 15.456 -4.259 29.978 1.00 18.69 220 ALA B CA 1
ATOM 5553 C C . ALA B 1 250 ? 16.925 -4.039 29.652 1.00 16.76 220 ALA B C 1
ATOM 5554 O O . ALA B 1 250 ? 17.268 -3.724 28.523 1.00 17.25 220 ALA B O 1
ATOM 5556 N N . GLU B 1 251 ? 17.777 -4.194 30.658 1.00 15.75 221 GLU B N 1
ATOM 5557 C CA . GLU B 1 251 ? 19.219 -4.025 30.521 1.00 13.76 221 GLU B CA 1
ATOM 5558 C C . GLU B 1 251 ? 19.924 -5.102 31.348 1.00 13.84 221 GLU B C 1
ATOM 5559 O O . GLU B 1 251 ? 19.391 -5.542 32.409 1.00 14.17 221 GLU B O 1
ATOM 5565 N N . VAL B 1 252 ? 21.109 -5.507 30.880 1.00 12.16 222 VAL B N 1
ATOM 5566 C CA . VAL B 1 252 ? 21.927 -6.421 31.662 1.00 12.09 222 VAL B CA 1
ATOM 5567 C C . VAL B 1 252 ? 23.327 -5.920 31.851 1.00 11.70 222 VAL B C 1
ATOM 5568 O O . VAL B 1 252 ? 23.834 -5.123 31.008 1.00 14.77 222 VAL B O 1
ATOM 5572 N N . LEU B 1 253 ? 23.983 -6.355 32.924 1.00 11.99 223 LEU B N 1
ATOM 5573 C CA A LEU B 1 253 ? 25.429 -6.188 33.032 0.50 11.46 223 LEU B CA 1
ATOM 5574 C CA B LEU B 1 253 ? 25.439 -6.194 32.997 0.50 11.90 223 LEU B CA 1
ATOM 5575 C C . LEU B 1 253 ? 26.069 -7.432 32.428 1.00 12.28 223 LEU B C 1
ATOM 5576 O O . LEU B 1 253 ? 25.619 -8.546 32.737 1.00 12.96 223 LEU B O 1
ATOM 5585 N N . LEU B 1 254 ? 27.107 -7.240 31.622 1.00 12.28 224 LEU B N 1
ATOM 5586 C CA . LEU B 1 254 ? 27.861 -8.340 31.008 1.00 12.98 224 LEU B CA 1
ATOM 5587 C C . LEU B 1 254 ? 29.260 -8.173 31.438 1.00 13.85 224 LEU B C 1
ATOM 5588 O O . LEU B 1 254 ? 29.865 -7.097 31.276 1.00 16.27 224 LEU B O 1
ATOM 5593 N N . ASN B 1 255 ? 29.852 -9.238 31.927 1.00 12.72 225 ASN B N 1
ATOM 5594 C CA . ASN B 1 255 ? 31.243 -9.178 32.352 1.00 13.70 225 ASN B CA 1
ATOM 5595 C C . ASN B 1 255 ? 32.095 -10.215 31.619 1.00 13.87 225 ASN B C 1
ATOM 5596 O O . ASN B 1 255 ? 31.641 -11.344 31.445 1.00 12.91 225 ASN B O 1
ATOM 5601 N N . THR B 1 256 ? 33.338 -9.850 31.273 1.00 13.52 226 THR B N 1
ATOM 5602 C CA . THR B 1 256 ? 34.305 -10.826 30.788 1.00 13.49 226 THR B CA 1
ATOM 5603 C C . THR B 1 256 ? 35.404 -10.815 31.791 1.00 13.44 226 THR B C 1
ATOM 5604 O O . THR B 1 256 ? 35.933 -9.736 32.112 1.00 12.42 226 THR B O 1
ATOM 5608 N N . THR B 1 257 ? 35.782 -12.015 32.286 1.00 13.15 227 THR B N 1
ATOM 5609 C CA . THR B 1 257 ? 36.888 -12.146 33.251 1.00 15.22 227 THR B CA 1
ATOM 5610 C C . THR B 1 257 ? 37.881 -13.116 32.642 1.00 15.89 227 THR B C 1
ATOM 5611 O O . THR B 1 257 ? 37.458 -14.216 32.114 1.00 14.56 227 THR B O 1
ATOM 5615 N N . VAL B 1 258 ? 39.169 -12.776 32.694 1.00 17.23 228 VAL B N 1
ATOM 5616 C CA . VAL B 1 258 ? 40.178 -13.611 32.006 1.00 18.37 228 VAL B CA 1
ATOM 5617 C C . VAL B 1 258 ? 41.347 -13.822 32.956 1.00 18.96 228 VAL B C 1
ATOM 5618 O O . VAL B 1 258 ? 41.909 -12.830 33.472 1.00 21.29 228 VAL B O 1
ATOM 5622 N N . TRP B 1 259 ? 41.706 -15.089 33.206 1.00 17.09 229 TRP B N 1
ATOM 5623 C CA . TRP B 1 259 ? 42.847 -15.447 34.042 1.00 17.97 229 TRP B CA 1
ATOM 5624 C C . TRP B 1 259 ? 43.940 -16.044 33.131 1.00 19.23 229 TRP B C 1
ATOM 5625 O O . TRP B 1 259 ? 43.736 -17.086 32.476 1.00 20.33 229 TRP B O 1
ATOM 5636 N N . PRO B 1 260 ? 45.139 -15.440 33.124 1.00 20.88 230 PRO B N 1
ATOM 5637 C CA . PRO B 1 260 ? 46.243 -15.963 32.345 1.00 20.79 230 PRO B CA 1
ATOM 5638 C C . PRO B 1 260 ? 46.609 -17.393 32.823 1.00 21.47 230 PRO B C 1
ATOM 5639 O O . PRO B 1 260 ? 46.635 -17.678 34.026 1.00 22.21 230 PRO B O 1
ATOM 5643 N N . TRP B 1 261 ? 46.897 -18.267 31.883 1.00 20.76 231 TRP B N 1
ATOM 5644 C CA . TRP B 1 261 ? 47.250 -19.643 32.211 1.00 22.34 231 TRP B CA 1
ATOM 5645 C C . TRP B 1 261 ? 48.700 -19.765 32.680 1.00 24.02 231 TRP B C 1
ATOM 5646 O O . TRP B 1 261 ? 49.041 -20.704 33.427 1.00 26.28 231 TRP B O 1
ATOM 5657 N N . GLU B 1 262 ? 49.574 -18.896 32.181 1.00 25.39 232 GLU B N 1
ATOM 5658 C CA . GLU B 1 262 ? 51.003 -18.871 32.610 1.00 28.79 232 GLU B CA 1
ATOM 5659 C C . GLU B 1 262 ? 51.130 -18.667 34.115 1.00 29.76 232 GLU B C 1
ATOM 5660 O O . GLU B 1 262 ? 50.567 -17.734 34.629 1.00 32.03 232 GLU B O 1
ATOM 5666 N N . GLY B 1 263 ? 51.846 -19.535 34.846 1.00 31.74 233 GLY B N 1
ATOM 5667 C CA . GLY B 1 263 ? 51.823 -19.457 36.353 1.00 33.19 233 GLY B CA 1
ATOM 5668 C C . GLY B 1 263 ? 50.450 -19.597 37.048 1.00 33.80 233 GLY B C 1
ATOM 5669 O O . GLY B 1 263 ? 50.193 -19.014 38.152 1.00 35.09 233 GLY B O 1
ATOM 5670 N N . LEU B 1 264 ? 49.556 -20.346 36.393 1.00 30.92 234 LEU B N 1
ATOM 5671 C CA . LEU B 1 264 ? 48.402 -20.912 37.048 1.00 29.50 234 LEU B CA 1
ATOM 5672 C C . LEU B 1 264 ? 48.727 -22.393 37.393 1.00 28.26 234 LEU B C 1
ATOM 5673 O O . LEU B 1 264 ? 48.718 -23.234 36.512 1.00 29.13 234 LEU B O 1
ATOM 5678 N N . ASP B 1 265 ? 49.056 -22.714 38.646 1.00 26.20 235 ASP B N 1
ATOM 5679 C CA . ASP B 1 265 ? 49.317 -24.123 38.932 1.00 25.13 235 ASP B CA 1
ATOM 5680 C C . ASP B 1 265 ? 48.030 -24.921 39.267 1.00 23.02 235 ASP B C 1
ATOM 5681 O O . ASP B 1 265 ? 46.920 -24.441 39.118 1.00 22.62 235 ASP B O 1
ATOM 5686 N N . GLU B 1 266 ? 48.179 -26.167 39.673 1.00 21.54 236 GLU B N 1
ATOM 5687 C CA . GLU B 1 266 ? 47.013 -27.026 39.754 1.00 22.60 236 GLU B CA 1
ATOM 5688 C C . GLU B 1 266 ? 46.180 -26.606 40.973 1.00 22.00 236 GLU B C 1
ATOM 5689 O O . GLU B 1 266 ? 44.953 -26.685 40.947 1.00 21.91 236 GLU B O 1
ATOM 5695 N N . ALA B 1 267 ? 46.861 -26.220 42.057 1.00 21.61 237 ALA B N 1
ATOM 5696 C CA . ALA B 1 267 ? 46.151 -25.728 43.250 1.00 20.99 237 ALA B CA 1
ATOM 5697 C C . ALA B 1 267 ? 45.263 -24.519 42.949 1.00 20.13 237 ALA B C 1
ATOM 5698 O O . ALA B 1 267 ? 44.188 -24.409 43.520 1.00 20.80 237 ALA B O 1
ATOM 5700 N N . ALA B 1 268 ? 45.746 -23.591 42.116 1.00 20.90 238 ALA B N 1
ATOM 5701 C CA . ALA B 1 268 ? 45.028 -22.338 41.885 1.00 20.26 238 ALA B CA 1
ATOM 5702 C C . ALA B 1 268 ? 43.868 -22.635 40.918 1.00 19.36 238 ALA B C 1
ATOM 5703 O O . ALA B 1 268 ? 42.769 -22.117 41.062 1.00 18.63 238 ALA B O 1
ATOM 5705 N N . PHE B 1 269 ? 44.140 -23.485 39.949 1.00 17.64 239 PHE B N 1
ATOM 5706 C CA . PHE B 1 269 ? 43.083 -23.956 39.043 1.00 17.65 239 PHE B CA 1
ATOM 5707 C C . PHE B 1 269 ? 41.980 -24.656 39.865 1.00 17.45 239 PHE B C 1
ATOM 5708 O O . PHE B 1 269 ? 40.795 -24.374 39.664 1.00 18.12 239 PHE B O 1
ATOM 5716 N N . ALA B 1 270 ? 42.362 -25.566 40.776 1.00 18.17 240 ALA B N 1
ATOM 5717 C CA . ALA B 1 270 ? 41.393 -26.292 41.627 1.00 17.88 240 ALA B CA 1
ATOM 5718 C C . ALA B 1 270 ? 40.586 -25.344 42.485 1.00 17.93 240 ALA B C 1
ATOM 5719 O O . ALA B 1 270 ? 39.345 -25.502 42.606 1.00 17.94 240 ALA B O 1
ATOM 5721 N N . ARG B 1 271 ? 41.253 -24.345 43.053 1.00 17.62 241 ARG B N 1
ATOM 5722 C CA . ARG B 1 271 ? 40.549 -23.400 43.903 1.00 16.93 241 ARG B CA 1
ATOM 5723 C C . ARG B 1 271 ? 39.480 -22.655 43.127 1.00 15.67 241 ARG B C 1
ATOM 5724 O O . ARG B 1 271 ? 38.408 -22.453 43.656 1.00 16.07 241 ARG B O 1
ATOM 5732 N N . LEU B 1 272 ? 39.806 -22.206 41.906 1.00 15.06 242 LEU B N 1
ATOM 5733 C CA . LEU B 1 272 ? 38.873 -21.452 41.085 1.00 14.03 242 LEU B CA 1
ATOM 5734 C C . LEU B 1 272 ? 37.666 -22.351 40.765 1.00 13.19 242 LEU B C 1
ATOM 5735 O O . LEU B 1 272 ? 36.485 -21.971 40.955 1.00 14.51 242 LEU B O 1
ATOM 5740 N N . VAL B 1 273 ? 37.936 -23.575 40.340 1.00 13.37 243 VAL B N 1
ATOM 5741 C CA . VAL B 1 273 ? 36.824 -24.500 39.996 1.00 12.48 243 VAL B CA 1
ATOM 5742 C C . VAL B 1 273 ? 35.969 -24.754 41.232 1.00 13.23 243 VAL B C 1
ATOM 5743 O O . VAL B 1 273 ? 34.713 -24.743 41.142 1.00 13.69 243 VAL B O 1
ATOM 5747 N N . ARG B 1 274 ? 36.615 -25.039 42.370 1.00 13.62 244 ARG B N 1
ATOM 5748 C CA . ARG B 1 274 ? 35.848 -25.268 43.632 1.00 14.47 244 ARG B CA 1
ATOM 5749 C C . ARG B 1 274 ? 35.016 -24.077 44.036 1.00 14.76 244 ARG B C 1
ATOM 5750 O O . ARG B 1 274 ? 33.897 -24.250 44.503 1.00 16.15 244 ARG B O 1
ATOM 5758 N N . ASN B 1 275 ? 35.628 -22.877 43.984 1.00 13.47 245 ASN B N 1
ATOM 5759 C CA . ASN B 1 275 ? 34.904 -21.674 44.319 1.00 13.23 245 ASN B CA 1
ATOM 5760 C C . ASN B 1 275 ? 33.614 -21.564 43.469 1.00 11.72 245 ASN B C 1
ATOM 5761 O O . ASN B 1 275 ? 32.550 -21.315 43.987 1.00 13.00 245 ASN B O 1
ATOM 5766 N N . HIS B 1 276 ? 33.770 -21.658 42.158 1.00 12.98 246 HIS B N 1
ATOM 5767 C CA . HIS B 1 276 ? 32.660 -21.553 41.181 1.00 12.96 246 HIS B CA 1
ATOM 5768 C C . HIS B 1 276 ? 31.597 -22.642 41.511 1.00 13.36 246 HIS B C 1
ATOM 5769 O O . HIS B 1 276 ? 30.379 -22.373 41.561 1.00 13.65 246 HIS B O 1
ATOM 5776 N N . GLY B 1 277 ? 32.074 -23.876 41.715 1.00 14.60 247 GLY B N 1
ATOM 5777 C CA . GLY B 1 277 ? 31.151 -25.026 41.992 1.00 12.97 247 GLY B CA 1
ATOM 5778 C C . GLY B 1 277 ? 30.349 -24.838 43.268 1.00 14.60 247 GLY B C 1
ATOM 5779 O O . GLY B 1 277 ? 29.130 -25.082 43.306 1.00 15.92 247 GLY B O 1
ATOM 5780 N N . ARG B 1 278 ? 31.039 -24.444 44.338 1.00 14.16 248 ARG B N 1
ATOM 5781 C CA . ARG B 1 278 ? 30.396 -24.167 45.608 1.00 15.01 248 ARG B CA 1
ATOM 5782 C C . ARG B 1 278 ? 29.377 -23.083 45.473 1.00 14.41 248 ARG B C 1
ATOM 5783 O O . ARG B 1 278 ? 28.339 -23.197 46.100 1.00 14.77 248 ARG B O 1
ATOM 5788 N N . TRP B 1 279 ? 29.670 -22.048 44.667 1.00 13.31 249 TRP B N 1
ATOM 5789 C CA . TRP B 1 279 ? 28.765 -20.913 44.519 1.00 13.06 249 TRP B CA 1
ATOM 5790 C C . TRP B 1 279 ? 27.517 -21.410 43.839 1.00 12.82 249 TRP B C 1
ATOM 5791 O O . TRP B 1 279 ? 26.402 -21.161 44.292 1.00 13.46 249 TRP B O 1
ATOM 5802 N N . PHE B 1 280 ? 27.691 -22.228 42.796 1.00 11.73 250 PHE B N 1
ATOM 5803 C CA . PHE B 1 280 ? 26.489 -22.747 42.108 1.00 11.27 250 PHE B CA 1
ATOM 5804 C C . PHE B 1 280 ? 25.719 -23.791 42.921 1.00 11.47 250 PHE B C 1
ATOM 5805 O O . PHE B 1 280 ? 24.497 -23.809 42.868 1.00 13.34 250 PHE B O 1
ATOM 5813 N N . GLU B 1 281 ? 26.427 -24.576 43.731 1.00 11.01 251 GLU B N 1
ATOM 5814 C CA . GLU B 1 281 ? 25.730 -25.503 44.650 1.00 11.41 251 GLU B CA 1
ATOM 5815 C C . GLU B 1 281 ? 24.865 -24.700 45.644 1.00 14.53 251 GLU B C 1
ATOM 5816 O O . GLU B 1 281 ? 23.766 -25.156 46.028 1.00 15.62 251 GLU B O 1
ATOM 5822 N N . GLN B 1 282 ? 25.316 -23.496 46.049 1.00 13.39 252 GLN B N 1
ATOM 5823 C CA . GLN B 1 282 ? 24.570 -22.758 47.055 1.00 14.43 252 GLN B CA 1
ATOM 5824 C C . GLN B 1 282 ? 23.420 -21.890 46.443 1.00 13.92 252 GLN B C 1
ATOM 5825 O O . GLN B 1 282 ? 22.437 -21.563 47.149 1.00 13.91 252 GLN B O 1
ATOM 5831 N N . ASN B 1 283 ? 23.571 -21.482 45.188 1.00 13.95 253 ASN B N 1
ATOM 5832 C CA . ASN B 1 283 ? 22.813 -20.320 44.628 1.00 14.24 253 ASN B CA 1
ATOM 5833 C C . ASN B 1 283 ? 22.039 -20.639 43.354 1.00 14.97 253 ASN B C 1
ATOM 5834 O O . ASN B 1 283 ? 22.015 -19.868 42.432 1.00 15.41 253 ASN B O 1
ATOM 5839 N N . SER B 1 284 ? 21.414 -21.827 43.330 1.00 15.84 254 SER B N 1
ATOM 5840 C CA . SER B 1 284 ? 20.786 -22.369 42.077 1.00 16.02 254 SER B CA 1
ATOM 5841 C C . SER B 1 284 ? 19.368 -22.908 42.332 1.00 13.73 254 SER B C 1
ATOM 5842 O O . SER B 1 284 ? 18.724 -23.491 41.421 1.00 14.05 254 SER B O 1
ATOM 5845 N N . GLY B 1 285 ? 18.874 -22.648 43.541 1.00 13.45 255 GLY B N 1
ATOM 5846 C CA . GLY B 1 285 ? 17.491 -23.022 43.936 1.00 14.42 255 GLY B CA 1
ATOM 5847 C C . GLY B 1 285 ? 16.488 -22.161 43.181 1.00 14.92 255 GLY B C 1
ATOM 5848 O O . GLY B 1 285 ? 16.819 -21.001 42.805 1.00 14.83 255 GLY B O 1
ATOM 5849 N N . PRO B 1 286 ? 15.253 -22.674 42.980 1.00 14.48 256 PRO B N 1
ATOM 5850 C CA . PRO B 1 286 ? 14.248 -21.944 42.202 1.00 16.26 256 PRO B CA 1
ATOM 5851 C C . PRO B 1 286 ? 13.822 -20.654 42.908 1.00 17.64 256 PRO B C 1
ATOM 5852 O O . PRO B 1 286 ? 13.259 -19.744 42.270 1.00 19.71 256 PRO B O 1
ATOM 5856 N N . ASP B 1 287 ? 14.039 -20.582 44.218 1.00 18.14 257 ASP B N 1
ATOM 5857 C CA . ASP B 1 287 ? 13.678 -19.358 44.915 1.00 19.73 257 ASP B CA 1
ATOM 5858 C C . ASP B 1 287 ? 14.913 -18.475 45.238 1.00 19.96 257 ASP B C 1
ATOM 5859 O O . ASP B 1 287 ? 14.793 -17.453 45.926 1.00 20.47 257 ASP B O 1
ATOM 5864 N N . SER B 1 288 ? 16.064 -18.828 44.669 1.00 18.46 258 SER B N 1
ATOM 5865 C CA . SER B 1 288 ? 17.273 -18.031 44.895 1.00 17.37 258 SER B CA 1
ATOM 5866 C C . SER B 1 288 ? 17.168 -16.614 44.276 1.00 16.67 258 SER B C 1
ATOM 5867 O O . SER B 1 288 ? 16.730 -16.464 43.141 1.00 15.42 258 SER B O 1
ATOM 5870 N N . PRO B 1 289 ? 17.600 -15.584 45.025 1.00 17.21 259 PRO B N 1
ATOM 5871 C CA . PRO B 1 289 ? 17.694 -14.284 44.299 1.00 16.92 259 PRO B CA 1
ATOM 5872 C C . PRO B 1 289 ? 18.624 -14.318 43.095 1.00 16.63 259 PRO B C 1
ATOM 5873 O O . PRO B 1 289 ? 18.461 -13.471 42.218 1.00 17.47 259 PRO B O 1
ATOM 5877 N N . TRP B 1 290 ? 19.550 -15.294 43.002 1.00 14.67 260 TRP B N 1
ATOM 5878 C CA . TRP B 1 290 ? 20.519 -15.361 41.902 1.00 14.23 260 TRP B CA 1
ATOM 5879 C C . TRP B 1 290 ? 19.987 -16.125 40.657 1.00 14.49 260 TRP B C 1
ATOM 5880 O O . TRP B 1 290 ? 20.763 -16.452 39.742 1.00 15.14 260 TRP B O 1
ATOM 5891 N N . CYS B 1 291 ? 18.674 -16.386 40.621 1.00 14.18 261 CYS B N 1
ATOM 5892 C CA . CYS B 1 291 ? 17.991 -16.843 39.396 1.00 15.06 261 CYS B CA 1
ATOM 5893 C C . CYS B 1 291 ? 18.182 -15.808 38.252 1.00 14.24 261 CYS B C 1
ATOM 5894 O O . CYS B 1 291 ? 18.096 -16.142 37.099 1.00 13.48 261 CYS B O 1
ATOM 5897 N N . ASP B 1 292 ? 18.536 -14.558 38.600 1.00 13.70 262 ASP B N 1
ATOM 5898 C CA . ASP B 1 292 ? 18.762 -13.569 37.562 1.00 12.85 262 ASP B CA 1
ATOM 5899 C C . ASP B 1 292 ? 20.219 -13.388 37.105 1.00 12.89 262 ASP B C 1
ATOM 5900 O O . ASP B 1 292 ? 20.503 -12.376 36.367 1.00 13.68 262 ASP B O 1
ATOM 5905 N N . LEU B 1 293 ? 21.108 -14.343 37.482 1.00 12.05 263 LEU B N 1
ATOM 5906 C CA . LEU B 1 293 ? 22.478 -14.421 37.024 1.00 11.32 263 LEU B CA 1
ATOM 5907 C C . LEU B 1 293 ? 22.699 -15.670 36.131 1.00 10.82 263 LEU B C 1
ATOM 5908 O O . LEU B 1 293 ? 22.238 -16.783 36.430 1.00 12.81 263 LEU B O 1
ATOM 5913 N N . TYR B 1 294 ? 23.447 -15.482 35.054 1.00 10.82 264 TYR B N 1
ATOM 5914 C CA . TYR B 1 294 ? 23.880 -16.574 34.166 1.00 10.54 264 TYR B CA 1
ATOM 5915 C C . TYR B 1 294 ? 25.363 -16.408 33.932 1.00 12.05 264 TYR B C 1
ATOM 5916 O O . TYR B 1 294 ? 25.838 -15.282 33.825 1.00 11.78 264 TYR B O 1
ATOM 5925 N N . SER B 1 295 ? 26.106 -17.515 33.759 1.00 11.58 265 SER B N 1
ATOM 5926 C CA . SER B 1 295 ? 27.556 -17.374 33.456 1.00 11.75 265 SER B CA 1
ATOM 5927 C C . SER B 1 295 ? 28.026 -18.650 32.776 1.00 11.62 265 SER B C 1
ATOM 5928 O O . SER B 1 295 ? 27.326 -19.716 32.894 1.00 12.10 265 SER B O 1
ATOM 5931 N N . VAL B 1 296 ? 29.096 -18.533 32.000 1.00 9.78 266 VAL B N 1
ATOM 5932 C CA . VAL B 1 296 ? 29.753 -19.705 31.451 1.00 9.14 266 VAL B CA 1
ATOM 5933 C C . VAL B 1 296 ? 31.212 -19.563 31.868 1.00 9.75 266 VAL B C 1
ATOM 5934 O O . VAL B 1 296 ? 31.837 -18.567 31.568 1.00 11.84 266 VAL B O 1
ATOM 5938 N N . LEU B 1 297 ? 31.772 -20.582 32.489 1.00 9.48 267 LEU B N 1
ATOM 5939 C CA . LEU B 1 297 ? 33.172 -20.589 32.907 1.00 10.12 267 LEU B CA 1
ATOM 5940 C C . LEU B 1 297 ? 33.859 -21.580 31.916 1.00 10.70 267 LEU B C 1
ATOM 5941 O O . LEU B 1 297 ? 33.426 -22.733 31.834 1.00 12.41 267 LEU B O 1
ATOM 5946 N N . ALA B 1 298 ? 34.835 -21.105 31.140 1.00 11.45 268 ALA B N 1
ATOM 5947 C CA . ALA B 1 298 ? 35.514 -21.886 30.082 1.00 11.76 268 ALA B CA 1
ATOM 5948 C C . ALA B 1 298 ? 36.873 -22.317 30.625 1.00 12.28 268 ALA B C 1
ATOM 5949 O O . ALA B 1 298 ? 37.786 -21.472 30.804 1.00 13.50 268 ALA B O 1
ATOM 5951 N N . LEU B 1 299 ? 37.004 -23.625 30.875 1.00 12.22 269 LEU B N 1
ATOM 5952 C CA . LEU B 1 299 ? 38.294 -24.233 31.295 1.00 13.27 269 LEU B CA 1
ATOM 5953 C C . LEU B 1 299 ? 38.927 -24.656 29.969 1.00 14.51 269 LEU B C 1
ATOM 5954 O O . LEU B 1 299 ? 38.625 -25.737 29.412 1.00 14.72 269 LEU B O 1
ATOM 5959 N N . THR B 1 300 ? 39.770 -23.780 29.439 1.00 16.42 270 THR B N 1
ATOM 5960 C CA . THR B 1 300 ? 40.404 -23.938 28.141 1.00 16.30 270 THR B CA 1
ATOM 5961 C C . THR B 1 300 ? 41.728 -24.740 28.235 1.00 18.04 270 THR B C 1
ATOM 5962 O O . THR B 1 300 ? 42.306 -24.901 29.327 1.00 17.93 270 THR B O 1
ATOM 5966 N N . ARG B 1 301 ? 42.197 -25.220 27.079 1.00 19.31 271 ARG B N 1
ATOM 5967 C CA . ARG B 1 301 ? 43.554 -25.742 26.945 1.00 20.18 271 ARG B CA 1
ATOM 5968 C C . ARG B 1 301 ? 44.538 -24.653 27.395 1.00 21.18 271 ARG B C 1
ATOM 5969 O O . ARG B 1 301 ? 44.372 -23.463 27.008 1.00 20.88 271 ARG B O 1
ATOM 5977 N N . SER B 1 302 ? 45.530 -25.012 28.226 1.00 22.18 272 SER B N 1
ATOM 5978 C CA . SER B 1 302 ? 46.494 -23.974 28.674 1.00 23.66 272 SER B CA 1
ATOM 5979 C C . SER B 1 302 ? 47.270 -23.346 27.490 1.00 24.96 272 SER B C 1
ATOM 5980 O O . SER B 1 302 ? 47.738 -22.185 27.598 1.00 25.76 272 SER B O 1
ATOM 5983 N N . GLN B 1 303 ? 47.387 -24.073 26.362 1.00 25.84 273 GLN B N 1
ATOM 5984 C CA . GLN B 1 303 ? 48.029 -23.508 25.151 1.00 27.03 273 GLN B CA 1
ATOM 5985 C C . GLN B 1 303 ? 47.302 -22.268 24.695 1.00 26.49 273 GLN B C 1
ATOM 5986 O O . GLN B 1 303 ? 47.864 -21.460 23.934 1.00 27.98 273 GLN B O 1
ATOM 5992 N N . SER B 1 304 ? 46.029 -22.132 25.063 1.00 25.10 274 SER B N 1
ATOM 5993 C CA . SER B 1 304 ? 45.232 -20.985 24.571 1.00 23.87 274 SER B CA 1
ATOM 5994 C C . SER B 1 304 ? 45.672 -19.679 25.171 1.00 23.13 274 SER B C 1
ATOM 5995 O O . SER B 1 304 ? 45.388 -18.640 24.591 1.00 22.69 274 SER B O 1
ATOM 5998 N N . GLY B 1 305 ? 46.350 -19.724 26.320 1.00 22.72 275 GLY B N 1
ATOM 5999 C CA . GLY B 1 305 ? 46.831 -18.510 26.949 1.00 22.58 275 GLY B CA 1
ATOM 6000 C C . GLY B 1 305 ? 46.093 -18.091 28.206 1.00 21.97 275 GLY B C 1
ATOM 6001 O O . GLY B 1 305 ? 46.700 -17.441 29.074 1.00 21.79 275 GLY B O 1
ATOM 6002 N N . ALA B 1 306 ? 44.802 -18.453 28.310 1.00 20.94 276 ALA B N 1
ATOM 6003 C CA . ALA B 1 306 ? 43.923 -17.894 29.337 1.00 20.25 276 ALA B CA 1
ATOM 6004 C C . ALA B 1 306 ? 42.655 -18.705 29.564 1.00 19.67 276 ALA B C 1
ATOM 6005 O O . ALA B 1 306 ? 42.120 -19.266 28.603 1.00 20.01 276 ALA B O 1
ATOM 6007 N N . LEU B 1 307 ? 42.243 -18.829 30.837 1.00 17.73 277 LEU B N 1
ATOM 6008 C CA . LEU B 1 307 ? 40.901 -19.313 31.261 1.00 17.56 277 LEU B CA 1
ATOM 6009 C C . LEU B 1 307 ? 39.978 -18.074 31.187 1.00 15.63 277 LEU B C 1
ATOM 6010 O O . LEU B 1 307 ? 40.435 -16.950 31.338 1.00 16.27 277 LEU B O 1
ATOM 6015 N N . ALA B 1 308 ? 38.689 -18.248 30.968 1.00 14.57 278 ALA B N 1
ATOM 6016 C CA . ALA B 1 308 ? 37.819 -17.046 30.853 1.00 14.29 278 ALA B CA 1
ATOM 6017 C C . ALA B 1 308 ? 36.429 -17.374 31.350 1.00 14.19 278 ALA B C 1
ATOM 6018 O O . ALA B 1 308 ? 36.011 -18.543 31.345 1.00 13.64 278 ALA B O 1
ATOM 6020 N N . MET B 1 309 ? 35.671 -16.360 31.736 1.00 12.79 279 MET B N 1
ATOM 6021 C CA . MET B 1 309 ? 34.303 -16.594 32.136 1.00 13.77 279 MET B CA 1
ATOM 6022 C C . MET B 1 309 ? 33.467 -15.379 31.721 1.00 12.38 279 MET B C 1
ATOM 6023 O O . MET B 1 309 ? 33.947 -14.205 31.837 1.00 13.75 279 MET B O 1
ATOM 6028 N N . THR B 1 310 ? 32.266 -15.653 31.211 1.00 12.52 280 THR B N 1
ATOM 6029 C CA . THR B 1 310 ? 31.333 -14.601 30.831 1.00 11.26 280 THR B CA 1
ATOM 6030 C C . THR B 1 310 ? 30.139 -14.660 31.766 1.00 11.20 280 THR B C 1
ATOM 6031 O O . THR B 1 310 ? 29.563 -15.743 32.026 1.00 11.92 280 THR B O 1
ATOM 6035 N N . THR B 1 311 ? 29.691 -13.518 32.231 1.00 11.33 281 THR B N 1
ATOM 6036 C CA . THR B 1 311 ? 28.603 -13.440 33.205 1.00 11.02 281 THR B CA 1
ATOM 6037 C C . THR B 1 311 ? 27.587 -12.352 32.776 1.00 11.18 281 THR B C 1
ATOM 6038 O O . THR B 1 311 ? 27.989 -11.253 32.357 1.00 12.72 281 THR B O 1
ATOM 6042 N N . GLN B 1 312 ? 26.302 -12.667 32.917 1.00 11.19 282 GLN B N 1
ATOM 6043 C CA . GLN B 1 312 ? 25.197 -11.776 32.524 1.00 10.18 282 GLN B CA 1
ATOM 6044 C C . GLN B 1 312 ? 24.343 -11.684 33.794 1.00 11.75 282 GLN B C 1
ATOM 6045 O O . GLN B 1 312 ? 23.999 -12.698 34.419 1.00 12.39 282 GLN B O 1
ATOM 6051 N N . LEU B 1 313 ? 23.979 -10.456 34.191 1.00 10.99 283 LEU B N 1
ATOM 6052 C CA . LEU B 1 313 ? 23.150 -10.276 35.387 1.00 12.02 283 LEU B CA 1
ATOM 6053 C C . LEU B 1 313 ? 22.109 -9.248 35.029 1.00 12.75 283 LEU B C 1
ATOM 6054 O O . LEU B 1 313 ? 22.478 -8.173 34.445 1.00 14.62 283 LEU B O 1
ATOM 6059 N N . ASP B 1 314 ? 20.839 -9.530 35.321 1.00 14.22 284 ASP B N 1
ATOM 6060 C CA . ASP B 1 314 ? 19.791 -8.461 35.250 1.00 15.34 284 ASP B CA 1
ATOM 6061 C C . ASP B 1 314 ? 20.280 -7.164 35.906 1.00 17.55 284 ASP B C 1
ATOM 6062 O O . ASP B 1 314 ? 20.696 -7.159 37.091 1.00 17.05 284 ASP B O 1
ATOM 6067 N N . ALA B 1 315 ? 20.262 -6.085 35.116 1.00 16.38 285 ALA B N 1
ATOM 6068 C CA . ALA B 1 315 ? 20.834 -4.794 35.605 1.00 16.96 285 ALA B CA 1
ATOM 6069 C C . ALA B 1 315 ? 19.772 -3.889 36.203 1.00 18.29 285 ALA B C 1
ATOM 6070 O O . ALA B 1 315 ? 20.081 -2.781 36.646 1.00 19.37 285 ALA B O 1
ATOM 6072 N N . THR B 1 316 ? 18.531 -4.353 36.269 1.00 18.11 286 THR B N 1
ATOM 6073 C CA . THR B 1 316 ? 17.456 -3.455 36.640 1.00 22.30 286 THR B CA 1
ATOM 6074 C C . THR B 1 316 ? 17.407 -2.971 38.114 1.00 22.27 286 THR B C 1
ATOM 6075 O O . THR B 1 316 ? 16.895 -1.883 38.377 1.00 21.87 286 THR B O 1
ATOM 6079 N N . GLY B 1 317 ? 17.903 -3.780 39.054 1.00 22.73 287 GLY B N 1
ATOM 6080 C CA . GLY B 1 317 ? 17.996 -3.373 40.465 1.00 23.08 287 GLY B CA 1
ATOM 6081 C C . GLY B 1 317 ? 19.101 -2.364 40.700 1.00 23.73 287 GLY B C 1
ATOM 6082 O O . GLY B 1 317 ? 20.111 -2.363 39.991 1.00 23.73 287 GLY B O 1
ATOM 6083 N N . PRO B 1 318 ? 18.892 -1.423 41.636 1.00 23.86 288 PRO B N 1
ATOM 6084 C CA . PRO B 1 318 ? 19.963 -0.399 41.885 1.00 24.70 288 PRO B CA 1
ATOM 6085 C C . PRO B 1 318 ? 21.278 -1.032 42.362 1.00 24.05 288 PRO B C 1
ATOM 6086 O O . PRO B 1 318 ? 22.332 -0.409 42.194 1.00 25.05 288 PRO B O 1
ATOM 6090 N N . ASP B 1 319 ? 21.230 -2.246 42.945 1.00 22.42 289 ASP B N 1
ATOM 6091 C CA . ASP B 1 319 ? 22.469 -2.840 43.449 1.00 20.43 289 ASP B CA 1
ATOM 6092 C C . ASP B 1 319 ? 23.089 -3.945 42.598 1.00 18.70 289 ASP B C 1
ATOM 6093 O O . ASP B 1 319 ? 23.903 -4.715 43.076 1.00 18.10 289 ASP B O 1
ATOM 6098 N N . ALA B 1 320 ? 22.708 -3.997 41.322 1.00 16.80 290 ALA B N 1
ATOM 6099 C CA . ALA B 1 320 ? 23.250 -4.984 40.366 1.00 15.51 290 ALA B CA 1
ATOM 6100 C C . ALA B 1 320 ? 24.766 -5.026 40.292 1.00 15.18 290 ALA B C 1
ATOM 6101 O O . ALA B 1 320 ? 25.323 -6.130 40.281 1.00 16.14 290 ALA B O 1
ATOM 6103 N N . GLU B 1 321 ? 25.454 -3.848 40.290 1.00 15.26 291 GLU B N 1
ATOM 6104 C CA . GLU B 1 321 ? 26.901 -3.847 40.070 1.00 14.70 291 GLU B CA 1
ATOM 6105 C C . GLU B 1 321 ? 27.586 -4.500 41.287 1.00 14.92 291 GLU B C 1
ATOM 6106 O O . GLU B 1 321 ? 28.453 -5.384 41.099 1.00 14.96 291 GLU B O 1
ATOM 6112 N N . LYS B 1 322 ? 27.134 -4.146 42.490 1.00 15.46 292 LYS B N 1
ATOM 6113 C CA . LYS B 1 322 ? 27.610 -4.763 43.750 1.00 17.12 292 LYS B CA 1
ATOM 6114 C C . LYS B 1 322 ? 27.348 -6.314 43.767 1.00 16.45 292 LYS B C 1
ATOM 6115 O O . LYS B 1 322 ? 28.244 -7.099 44.168 1.00 15.67 292 LYS B O 1
ATOM 6121 N N . ARG B 1 323 ? 26.150 -6.728 43.331 1.00 14.83 293 ARG B N 1
ATOM 6122 C CA . ARG B 1 323 ? 25.807 -8.180 43.236 1.00 15.33 293 ARG B CA 1
ATOM 6123 C C . ARG B 1 323 ? 26.730 -8.886 42.263 1.00 15.40 293 ARG B C 1
ATOM 6124 O O . ARG B 1 323 ? 27.264 -9.939 42.586 1.00 16.64 293 ARG B O 1
ATOM 6132 N N . LEU B 1 324 ? 26.984 -8.283 41.112 1.00 14.39 294 LEU B N 1
ATOM 6133 C CA . LEU B 1 324 ? 27.911 -8.883 40.156 1.00 14.19 294 LEU B CA 1
ATOM 6134 C C . LEU B 1 324 ? 29.300 -9.013 40.809 1.00 15.29 294 LEU B C 1
ATOM 6135 O O . LEU B 1 324 ? 29.920 -10.113 40.724 1.00 15.18 294 LEU B O 1
ATOM 6140 N N . GLU B 1 325 ? 29.786 -7.915 41.420 1.00 14.71 295 GLU B N 1
ATOM 6141 C CA . GLU B 1 325 ? 31.074 -7.982 42.135 1.00 16.93 295 GLU B CA 1
ATOM 6142 C C . GLU B 1 325 ? 31.203 -9.093 43.199 1.00 17.04 295 GLU B C 1
ATOM 6143 O O . GLU B 1 325 ? 32.244 -9.768 43.242 1.00 18.50 295 GLU B O 1
ATOM 6149 N N . THR B 1 326 ? 30.132 -9.352 43.976 1.00 17.52 296 THR B N 1
ATOM 6150 C CA . THR B 1 326 ? 30.040 -10.449 44.931 1.00 17.38 296 THR B CA 1
ATOM 6151 C C . THR B 1 326 ? 30.277 -11.792 44.255 1.00 16.17 296 THR B C 1
ATOM 6152 O O . THR B 1 326 ? 31.104 -12.620 44.735 1.00 15.78 296 THR B O 1
ATOM 6156 N N . TYR B 1 327 ? 29.558 -12.035 43.138 1.00 14.07 297 TYR B N 1
ATOM 6157 C CA . TYR B 1 327 ? 29.757 -13.268 42.354 1.00 13.33 297 TYR B CA 1
ATOM 6158 C C . TYR B 1 327 ? 31.222 -13.410 41.883 1.00 13.37 297 TYR B C 1
ATOM 6159 O O . TYR B 1 327 ? 31.894 -14.465 42.079 1.00 14.39 297 TYR B O 1
ATOM 6168 N N . LEU B 1 328 ? 31.746 -12.337 41.285 1.00 14.14 298 LEU B N 1
ATOM 6169 C CA . LEU B 1 328 ? 33.054 -12.388 40.673 1.00 13.88 298 LEU B CA 1
ATOM 6170 C C . LEU B 1 328 ? 34.119 -12.605 41.767 1.00 15.01 298 LEU B C 1
ATOM 6171 O O . LEU B 1 328 ? 35.074 -13.342 41.547 1.00 15.96 298 LEU B O 1
ATOM 6176 N N . ALA B 1 329 ? 33.965 -11.951 42.913 1.00 16.35 299 ALA B N 1
ATOM 6177 C CA . ALA B 1 329 ? 34.958 -12.050 44.030 1.00 15.12 299 ALA B CA 1
ATOM 6178 C C . ALA B 1 329 ? 34.893 -13.467 44.581 1.00 15.68 299 ALA B C 1
ATOM 6179 O O . ALA B 1 329 ? 35.926 -14.044 44.956 1.00 17.33 299 ALA B O 1
ATOM 6181 N N . ALA B 1 330 ? 33.700 -14.072 44.579 1.00 14.58 300 ALA B N 1
ATOM 6182 C CA . ALA B 1 330 ? 33.588 -15.462 45.046 1.00 14.44 300 ALA B CA 1
ATOM 6183 C C . ALA B 1 330 ? 34.390 -16.439 44.158 1.00 15.80 300 ALA B C 1
ATOM 6184 O O . ALA B 1 330 ? 35.079 -17.322 44.685 1.00 17.02 300 ALA B O 1
ATOM 6186 N N . VAL B 1 331 ? 34.281 -16.294 42.819 1.00 16.74 301 VAL B N 1
ATOM 6187 C CA . VAL B 1 331 ? 34.971 -17.202 41.868 1.00 16.21 301 VAL B CA 1
ATOM 6188 C C . VAL B 1 331 ? 36.491 -17.062 42.010 1.00 16.96 301 VAL B C 1
ATOM 6189 O O . VAL B 1 331 ? 37.212 -18.070 41.983 1.00 17.20 301 VAL B O 1
ATOM 6193 N N . SER B 1 332 ? 36.968 -15.837 42.195 1.00 16.39 302 SER B N 1
ATOM 6194 C CA . SER B 1 332 ? 38.423 -15.601 42.282 1.00 18.21 302 SER B CA 1
ATOM 6195 C C . SER B 1 332 ? 39.051 -15.714 43.672 1.00 19.20 302 SER B C 1
ATOM 6196 O O . SER B 1 332 ? 40.293 -15.637 43.829 1.00 21.06 302 SER B O 1
ATOM 6199 N N . GLU B 1 333 ? 38.237 -15.877 44.706 1.00 20.09 303 GLU B N 1
ATOM 6200 C CA . GLU B 1 333 ? 38.787 -15.807 46.064 1.00 20.78 303 GLU B CA 1
ATOM 6201 C C . GLU B 1 333 ? 39.931 -16.797 46.302 1.00 20.96 303 GLU B C 1
ATOM 6202 O O . GLU B 1 333 ? 39.775 -18.014 46.066 1.00 22.15 303 GLU B O 1
ATOM 6208 N N . GLY B 1 334 ? 41.082 -16.298 46.782 1.00 21.06 304 GLY B N 1
ATOM 6209 C CA . GLY B 1 334 ? 42.188 -17.195 47.191 1.00 22.52 304 GLY B CA 1
ATOM 6210 C C . GLY B 1 334 ? 42.871 -17.913 46.025 1.00 22.21 304 GLY B C 1
ATOM 6211 O O . GLY B 1 334 ? 43.757 -18.781 46.234 1.00 21.36 304 GLY B O 1
ATOM 6212 N N . VAL B 1 335 ? 42.478 -17.551 44.803 1.00 22.17 305 VAL B N 1
ATOM 6213 C CA . VAL B 1 335 ? 43.090 -18.152 43.594 1.00 22.39 305 VAL B CA 1
ATOM 6214 C C . VAL B 1 335 ? 44.539 -17.791 43.370 1.00 23.94 305 VAL B C 1
ATOM 6215 O O . VAL B 1 335 ? 45.326 -18.584 42.802 1.00 24.61 305 VAL B O 1
ATOM 6219 N N . GLY B 1 336 ? 44.897 -16.587 43.783 1.00 24.68 306 GLY B N 1
ATOM 6220 C CA . GLY B 1 336 ? 46.289 -16.138 43.667 1.00 26.13 306 GLY B CA 1
ATOM 6221 C C . GLY B 1 336 ? 46.641 -15.608 42.291 1.00 27.16 306 GLY B C 1
ATOM 6222 O O . GLY B 1 336 ? 47.762 -15.218 42.064 1.00 28.15 306 GLY B O 1
ATOM 6223 N N . VAL B 1 337 ? 45.659 -15.589 41.371 1.00 27.41 307 VAL B N 1
ATOM 6224 C CA . VAL B 1 337 ? 45.808 -14.991 40.037 1.00 27.65 307 VAL B CA 1
ATOM 6225 C C . VAL B 1 337 ? 44.735 -13.929 39.878 1.00 27.20 307 VAL B C 1
ATOM 6226 O O . VAL B 1 337 ? 43.533 -14.247 39.834 1.00 28.17 307 VAL B O 1
ATOM 6230 N N . GLN B 1 338 ? 45.145 -12.669 39.790 1.00 27.28 308 GLN B N 1
ATOM 6231 C CA . GLN B 1 338 ? 44.249 -11.535 39.520 1.00 26.86 308 GLN B CA 1
ATOM 6232 C C . GLN B 1 338 ? 43.698 -11.532 38.087 1.00 25.13 308 GLN B C 1
ATOM 6233 O O . GLN B 1 338 ? 44.448 -11.378 37.109 1.00 25.47 308 GLN B O 1
ATOM 6239 N N . PRO B 1 339 ? 42.379 -11.682 37.941 1.00 23.92 309 PRO B N 1
ATOM 6240 C CA . PRO B 1 339 ? 41.897 -11.693 36.593 1.00 23.96 309 PRO B CA 1
ATOM 6241 C C . PRO B 1 339 ? 41.822 -10.308 35.982 1.00 24.04 309 PRO B C 1
ATOM 6242 O O . PRO B 1 339 ? 41.766 -9.305 36.751 1.00 25.26 309 PRO B O 1
ATOM 6246 N N . HIS B 1 340 ? 41.871 -10.227 34.635 1.00 23.26 310 HIS B N 1
ATOM 6247 C CA . HIS B 1 340 ? 41.477 -9.051 33.902 1.00 23.54 310 HIS B CA 1
ATOM 6248 C C . HIS B 1 340 ? 39.948 -9.067 33.811 1.00 22.29 310 HIS B C 1
ATOM 6249 O O . HIS B 1 340 ? 39.385 -10.045 33.290 1.00 19.54 310 HIS B O 1
ATOM 6256 N N . SER B 1 341 ? 39.267 -8.006 34.285 1.00 21.70 311 SER B N 1
ATOM 6257 C CA . SER B 1 341 ? 37.781 -7.999 34.249 1.00 21.72 311 SER B CA 1
ATOM 6258 C C . SER B 1 341 ? 37.198 -6.750 33.607 1.00 20.89 311 SER B C 1
ATOM 6259 O O . SER B 1 341 ? 37.740 -5.658 33.760 1.00 23.46 311 SER B O 1
ATOM 6262 N N . ASP B 1 342 ? 36.143 -6.907 32.825 1.00 18.45 312 ASP B N 1
ATOM 6263 C CA . ASP B 1 342 ? 35.580 -5.811 31.986 1.00 17.86 312 ASP B CA 1
ATOM 6264 C C . ASP B 1 342 ? 34.088 -6.008 31.989 1.00 15.76 312 ASP B C 1
ATOM 6265 O O . ASP B 1 342 ? 33.570 -7.051 31.528 1.00 16.64 312 ASP B O 1
ATOM 6270 N N . THR B 1 343 ? 33.384 -5.029 32.527 1.00 15.18 313 THR B N 1
ATOM 6271 C CA . THR B 1 343 ? 31.936 -5.033 32.630 1.00 15.93 313 THR B CA 1
ATOM 6272 C C . THR B 1 343 ? 31.308 -3.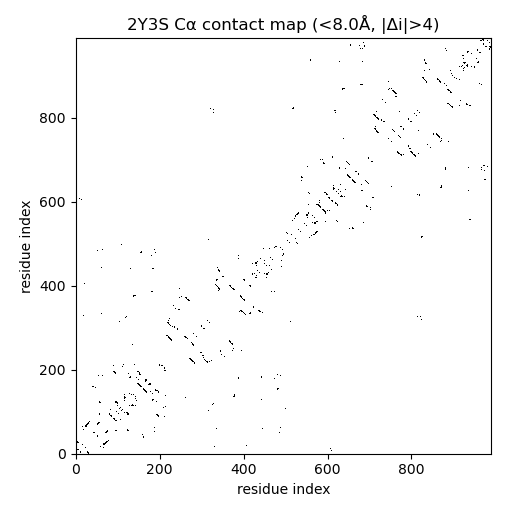961 31.778 1.00 17.57 313 THR B C 1
ATOM 6273 O O . THR B 1 343 ? 31.752 -2.763 31.836 1.00 18.87 313 THR B O 1
ATOM 6277 N N . ARG B 1 344 ? 30.231 -4.333 31.076 1.00 17.51 314 ARG B N 1
ATOM 6278 C CA . ARG B 1 344 ? 29.463 -3.399 30.240 1.00 19.58 314 ARG B CA 1
ATOM 6279 C C . ARG B 1 344 ? 27.978 -3.562 30.541 1.00 17.89 314 ARG B C 1
ATOM 6280 O O . ARG B 1 344 ? 27.535 -4.638 30.899 1.00 19.94 314 ARG B O 1
ATOM 6288 N N . ARG B 1 345 ? 27.214 -2.477 30.429 1.00 16.70 315 ARG B N 1
ATOM 6289 C CA . ARG B 1 345 ? 25.796 -2.476 30.651 1.00 15.58 315 ARG B CA 1
ATOM 6290 C C . ARG B 1 345 ? 25.206 -2.261 29.269 1.00 14.48 315 ARG B C 1
ATOM 6291 O O . ARG B 1 345 ? 25.552 -1.279 28.612 1.00 14.43 315 ARG B O 1
ATOM 6299 N N . LEU B 1 346 ? 24.333 -3.159 28.847 1.00 14.48 316 LEU B N 1
ATOM 6300 C CA . LEU B 1 346 ? 23.747 -3.124 27.516 1.00 13.47 316 LEU B CA 1
ATOM 6301 C C . LEU B 1 346 ? 22.247 -3.320 27.569 1.00 13.35 316 LEU B C 1
ATOM 6302 O O . LEU B 1 346 ? 21.738 -4.044 28.465 1.00 13.43 316 LEU B O 1
ATOM 6307 N N . PRO B 1 347 ? 21.532 -2.773 26.575 1.00 12.29 317 PRO B N 1
ATOM 6308 C CA . PRO B 1 347 ? 20.103 -3.069 26.468 1.00 12.84 317 PRO B CA 1
ATOM 6309 C C . PRO B 1 347 ? 19.916 -4.526 26.097 1.00 11.59 317 PRO B C 1
ATOM 6310 O O . PRO B 1 347 ? 20.758 -5.055 25.384 1.00 12.32 317 PRO B O 1
ATOM 6314 N N . TRP B 1 348 ? 18.830 -5.160 26.546 1.00 11.96 318 TRP B N 1
ATOM 6315 C CA . TRP B 1 348 ? 18.752 -6.624 26.467 1.00 11.56 318 TRP B CA 1
ATOM 6316 C C . TRP B 1 348 ? 18.887 -7.173 25.059 1.00 11.50 318 TRP B C 1
ATOM 6317 O O . TRP B 1 348 ? 19.701 -8.096 24.838 1.00 12.42 318 TRP B O 1
ATOM 6328 N N . LEU B 1 349 ? 18.093 -6.692 24.081 1.00 12.24 319 LEU B N 1
ATOM 6329 C CA . LEU B 1 349 ? 18.188 -7.359 22.766 1.00 11.10 319 LEU B CA 1
ATOM 6330 C C . LEU B 1 349 ? 19.594 -7.270 22.148 1.00 12.93 319 LEU B C 1
ATOM 6331 O O . LEU B 1 349 ? 20.125 -8.251 21.542 1.00 11.75 319 LEU B O 1
ATOM 6336 N N . HIS B 1 350 ? 20.214 -6.103 22.321 1.00 12.52 320 HIS B N 1
ATOM 6337 C CA . HIS B 1 350 ? 21.588 -5.903 21.843 1.00 12.92 320 HIS B CA 1
ATOM 6338 C C . HIS B 1 350 ? 22.488 -6.968 22.510 1.00 11.81 320 HIS B C 1
ATOM 6339 O O . HIS B 1 350 ? 23.344 -7.569 21.851 1.00 14.34 320 HIS B O 1
ATOM 6346 N N . SER B 1 351 ? 22.293 -7.199 23.807 1.00 13.66 321 SER B N 1
ATOM 6347 C CA . SER B 1 351 ? 23.127 -8.201 24.562 1.00 12.67 321 SER B CA 1
ATOM 6348 C C . SER B 1 351 ? 23.132 -9.623 23.927 1.00 13.71 321 SER B C 1
ATOM 6349 O O . SER B 1 351 ? 24.149 -10.313 23.994 1.00 13.62 321 SER B O 1
ATOM 6352 N N . THR B 1 352 ? 21.985 -10.012 23.342 1.00 13.05 322 THR B N 1
ATOM 6353 C CA . THR B 1 352 ? 21.799 -11.360 22.826 1.00 14.32 322 THR B CA 1
ATOM 6354 C C . THR B 1 352 ? 22.641 -11.569 21.601 1.00 15.48 322 THR B C 1
ATOM 6355 O O . THR B 1 352 ? 22.829 -12.678 21.186 1.00 16.25 322 THR B O 1
ATOM 6359 N N . ARG B 1 353 ? 23.117 -10.491 20.987 1.00 15.70 323 ARG B N 1
ATOM 6360 C CA . ARG B 1 353 ? 23.967 -10.628 19.802 1.00 17.16 323 ARG B CA 1
ATOM 6361 C C . ARG B 1 353 ? 25.461 -10.369 20.070 1.00 17.10 323 ARG B C 1
ATOM 6362 O O . ARG B 1 353 ? 26.278 -10.449 19.130 1.00 18.84 323 ARG B O 1
ATOM 6370 N N . TRP B 1 354 ? 25.807 -10.079 21.319 1.00 15.39 324 TRP B N 1
ATOM 6371 C CA . TRP B 1 354 ? 27.200 -9.966 21.726 1.00 15.23 324 TRP B CA 1
ATOM 6372 C C . TRP B 1 354 ? 27.860 -11.369 21.734 1.00 15.30 324 TRP B C 1
ATOM 6373 O O . TRP B 1 354 ? 27.331 -12.314 22.400 1.00 14.67 324 TRP B O 1
ATOM 6384 N N . PRO B 1 355 ? 28.945 -11.549 20.918 1.00 14.89 325 PRO B N 1
ATOM 6385 C CA . PRO B 1 355 ? 29.469 -12.907 20.844 1.00 15.16 325 PRO B CA 1
ATOM 6386 C C . PRO B 1 355 ? 29.922 -13.486 22.197 1.00 15.06 325 PRO B C 1
ATOM 6387 O O . PRO B 1 355 ? 30.030 -14.728 22.352 1.00 15.30 325 PRO B O 1
ATOM 6391 N N . GLY B 1 356 ? 30.161 -12.642 23.216 1.00 14.45 326 GLY B N 1
ATOM 6392 C CA . GLY B 1 356 ? 30.476 -13.204 24.549 1.00 16.10 326 GLY B CA 1
ATOM 6393 C C . GLY B 1 356 ? 29.355 -14.111 25.091 1.00 14.31 326 GLY B C 1
ATOM 6394 O O . GLY B 1 356 ? 29.608 -15.020 25.863 1.00 16.28 326 GLY B O 1
ATOM 6395 N N . ILE B 1 357 ? 28.100 -13.895 24.662 1.00 12.70 327 ILE B N 1
ATOM 6396 C CA . ILE B 1 357 ? 26.940 -14.677 25.066 1.00 14.99 327 ILE B CA 1
ATOM 6397 C C . ILE B 1 357 ? 26.517 -15.580 23.887 1.00 15.09 327 ILE B C 1
ATOM 6398 O O . ILE B 1 357 ? 26.156 -16.763 24.064 1.00 13.78 327 ILE B O 1
ATOM 6403 N N . ALA B 1 358 ? 26.523 -15.016 22.689 1.00 15.56 328 ALA B N 1
ATOM 6404 C CA . ALA B 1 358 ? 25.902 -15.687 21.521 1.00 15.45 328 ALA B CA 1
ATOM 6405 C C . ALA B 1 358 ? 26.844 -16.744 20.954 1.00 15.39 328 ALA B C 1
ATOM 6406 O O . ALA B 1 358 ? 26.373 -17.584 20.187 1.00 16.12 328 ALA B O 1
ATOM 6408 N N . GLY B 1 359 ? 28.145 -16.700 21.336 1.00 13.88 329 GLY B N 1
ATOM 6409 C CA . GLY B 1 359 ? 29.178 -17.419 20.591 1.00 15.10 329 GLY B CA 1
ATOM 6410 C C . GLY B 1 359 ? 29.655 -16.645 19.352 1.00 15.85 329 GLY B C 1
ATOM 6411 O O . GLY B 1 359 ? 29.034 -15.622 18.960 1.00 17.40 329 GLY B O 1
ATOM 6412 N N . ASP B 1 360 ? 30.719 -17.142 18.719 1.00 15.48 330 ASP B N 1
ATOM 6413 C CA . ASP B 1 360 ? 31.399 -16.469 17.616 1.00 16.47 330 ASP B CA 1
ATOM 6414 C C . ASP B 1 360 ? 30.845 -16.665 16.226 1.00 17.60 330 ASP B C 1
ATOM 6415 O O . ASP B 1 360 ? 31.374 -16.083 15.243 1.00 19.10 330 ASP B O 1
ATOM 6420 N N . GLY B 1 361 ? 29.756 -17.435 16.134 1.00 16.14 331 GLY B N 1
ATOM 6421 C CA . GLY B 1 361 ? 29.114 -17.672 14.808 1.00 18.19 331 GLY B CA 1
ATOM 6422 C C . GLY B 1 361 ? 29.961 -18.436 13.790 1.00 17.31 331 GLY B C 1
ATOM 6423 O O . GLY B 1 361 ? 29.566 -18.544 12.609 1.00 21.34 331 GLY B O 1
ATOM 6424 N N . ASP B 1 362 ? 31.112 -18.986 14.192 1.00 17.42 332 ASP B N 1
ATOM 6425 C CA . ASP B 1 362 ? 31.951 -19.732 13.239 1.00 15.23 332 ASP B CA 1
ATOM 6426 C C . ASP B 1 362 ? 31.627 -21.237 13.231 1.00 16.00 332 ASP B C 1
ATOM 6427 O O . ASP B 1 362 ? 32.089 -21.966 14.144 1.00 18.41 332 ASP B O 1
ATOM 6432 N N . MET B 1 363 ? 30.887 -21.703 12.207 1.00 15.17 333 MET B N 1
ATOM 6433 C CA A MET B 1 363 ? 30.504 -23.110 12.170 0.50 15.44 333 MET B CA 1
ATOM 6434 C CA B MET B 1 363 ? 30.475 -23.096 12.144 0.50 15.50 333 MET B CA 1
ATOM 6435 C C . MET B 1 363 ? 31.323 -23.834 11.112 1.00 15.97 333 MET B C 1
ATOM 6436 O O . MET B 1 363 ? 30.961 -24.970 10.681 1.00 17.73 333 MET B O 1
ATOM 6445 N N . THR B 1 364 ? 32.449 -23.227 10.705 1.00 15.39 334 THR B N 1
ATOM 6446 C CA . THR B 1 364 ? 33.406 -23.875 9.791 1.00 14.47 334 THR B CA 1
ATOM 6447 C C . THR B 1 364 ? 34.333 -24.712 10.652 1.00 15.71 334 THR B C 1
ATOM 6448 O O . THR B 1 364 ? 34.124 -24.854 11.874 1.00 17.77 334 THR B O 1
ATOM 6452 N N . GLY B 1 365 ? 35.285 -25.359 10.014 1.00 16.90 335 GLY B N 1
ATOM 6453 C CA . GLY B 1 365 ? 36.071 -26.396 10.735 1.00 16.92 335 GLY B CA 1
ATOM 6454 C C . GLY B 1 365 ? 35.189 -27.535 11.266 1.00 16.45 335 GLY B C 1
ATOM 6455 O O . GLY B 1 365 ? 34.042 -27.792 10.775 1.00 17.12 335 GLY B O 1
ATOM 6456 N N . ARG B 1 366 ? 35.686 -28.211 12.291 1.00 14.63 336 ARG B N 1
ATOM 6457 C CA . ARG B 1 366 ? 35.051 -29.487 12.701 1.00 14.42 336 ARG B CA 1
ATOM 6458 C C . ARG B 1 366 ? 35.098 -29.559 14.213 1.00 15.03 336 ARG B C 1
ATOM 6459 O O . ARG B 1 366 ? 36.130 -29.108 14.822 1.00 16.08 336 ARG B O 1
ATOM 6467 N N . ALA B 1 367 ? 34.036 -30.113 14.815 1.00 14.95 337 ALA B N 1
ATOM 6468 C CA . ALA B 1 367 ? 33.871 -30.133 16.243 1.00 14.28 337 ALA B CA 1
ATOM 6469 C C . ALA B 1 367 ? 33.255 -31.439 16.698 1.00 14.24 337 ALA B C 1
ATOM 6470 O O . ALA B 1 367 ? 32.336 -32.009 16.057 1.00 14.83 337 ALA B O 1
ATOM 6472 N N . LYS B 1 368 ? 33.710 -31.853 17.869 1.00 12.96 338 LYS B N 1
ATOM 6473 C CA . LYS B 1 368 ? 33.032 -32.917 18.619 1.00 13.44 338 LYS B CA 1
ATOM 6474 C C . LYS B 1 368 ? 32.577 -32.396 19.973 1.00 13.07 338 LYS B C 1
ATOM 6475 O O . LYS B 1 368 ? 33.390 -31.886 20.750 1.00 14.40 338 LYS B O 1
ATOM 6481 N N . ILE B 1 369 ? 31.281 -32.526 20.261 1.00 11.62 339 ILE B N 1
ATOM 6482 C CA . ILE B 1 369 ? 30.700 -32.114 21.535 1.00 12.00 339 ILE B CA 1
ATOM 6483 C C . ILE B 1 369 ? 30.316 -33.321 22.383 1.00 11.20 339 ILE B C 1
ATOM 6484 O O . ILE B 1 369 ? 29.758 -34.336 21.879 1.00 13.11 339 ILE B O 1
ATOM 6489 N N . LYS B 1 370 ? 30.567 -33.226 23.676 1.00 11.01 340 LYS B N 1
ATOM 6490 C CA . LYS B 1 370 ? 30.001 -34.134 24.689 1.00 10.41 340 LYS B CA 1
ATOM 6491 C C . LYS B 1 370 ? 29.485 -33.320 25.828 1.00 11.58 340 LYS B C 1
ATOM 6492 O O . LYS B 1 370 ? 29.858 -32.134 25.938 1.00 11.94 340 LYS B O 1
ATOM 6498 N N . ALA B 1 371 ? 28.572 -33.887 26.644 1.00 10.91 341 ALA B N 1
ATOM 6499 C CA . ALA B 1 371 ? 27.977 -33.079 27.684 1.00 11.30 341 ALA B CA 1
ATOM 6500 C C . ALA B 1 371 ? 27.361 -33.925 28.811 1.00 10.71 341 ALA B C 1
ATOM 6501 O O . ALA B 1 371 ? 27.149 -35.118 28.636 1.00 10.85 341 ALA B O 1
ATOM 6503 N N . ALA B 1 372 ? 27.049 -33.262 29.928 1.00 10.91 342 ALA B N 1
ATOM 6504 C CA . ALA B 1 372 ? 26.525 -33.841 31.151 1.00 10.11 342 ALA B CA 1
ATOM 6505 C C . ALA B 1 372 ? 25.795 -32.816 31.957 1.00 10.35 342 ALA B C 1
ATOM 6506 O O . ALA B 1 372 ? 26.190 -31.625 31.965 1.00 10.95 342 ALA B O 1
ATOM 6508 N N . TYR B 1 373 ? 24.785 -33.278 32.681 1.00 10.13 343 TYR B N 1
ATOM 6509 C CA . TYR B 1 373 ? 24.196 -32.495 33.793 1.00 9.64 343 TYR B CA 1
ATOM 6510 C C . TYR B 1 373 ? 25.031 -32.658 35.046 1.00 10.74 343 TYR B C 1
ATOM 6511 O O . TYR B 1 373 ? 25.377 -33.790 35.404 1.00 11.03 343 TYR B O 1
ATOM 6520 N N . ALA B 1 374 ? 25.246 -31.561 35.763 1.00 9.99 344 ALA B N 1
ATOM 6521 C CA . ALA B 1 374 ? 25.925 -31.569 37.084 1.00 10.80 344 ALA B CA 1
ATOM 6522 C C . ALA B 1 374 ? 24.930 -31.226 38.206 1.00 11.79 344 ALA B C 1
ATOM 6523 O O . ALA B 1 374 ? 24.221 -30.191 38.143 1.00 10.54 344 ALA B O 1
ATOM 6525 N N . ARG B 1 375 ? 24.720 -32.160 39.143 1.00 11.48 345 ARG B N 1
ATOM 6526 C CA . ARG B 1 375 ? 23.852 -31.839 40.314 1.00 12.76 345 ARG B CA 1
ATOM 6527 C C . ARG B 1 375 ? 24.696 -31.230 41.421 1.00 13.67 345 ARG B C 1
ATOM 6528 O O . ARG B 1 375 ? 24.195 -30.555 42.328 1.00 13.81 345 ARG B O 1
ATOM 6536 N N . ARG B 1 376 ? 25.966 -31.610 41.385 1.00 15.33 346 ARG B N 1
ATOM 6537 C CA . ARG B 1 376 ? 26.978 -31.004 42.231 1.00 15.40 346 ARG B CA 1
ATOM 6538 C C . ARG B 1 376 ? 28.286 -30.837 41.455 1.00 16.41 346 ARG B C 1
ATOM 6539 O O . ARG B 1 376 ? 28.476 -31.385 40.364 1.00 15.68 346 ARG B O 1
ATOM 6547 N N . SER B 1 377 ? 29.170 -29.997 42.003 1.00 17.22 347 SER B N 1
ATOM 6548 C CA . SER B 1 377 ? 30.333 -29.593 41.255 1.00 18.21 347 SER B CA 1
ATOM 6549 C C . SER B 1 377 ? 31.425 -30.688 41.269 1.00 16.60 347 SER B C 1
ATOM 6550 O O . SER B 1 377 ? 31.327 -31.682 42.047 1.00 16.40 347 SER B O 1
ATOM 6553 N N . PHE B 1 378 ? 32.444 -30.526 40.425 1.00 14.70 348 PHE B N 1
ATOM 6554 C CA . PHE B 1 378 ? 33.502 -31.573 40.293 1.00 15.03 348 PHE B CA 1
ATOM 6555 C C . PHE B 1 378 ? 34.237 -31.881 41.614 1.00 15.79 348 PHE B C 1
ATOM 6556 O O . PHE B 1 378 ? 34.525 -30.985 42.417 1.00 18.31 348 PHE B O 1
ATOM 6564 N N . ASP B 1 379 ? 34.465 -33.170 41.875 1.00 16.76 349 ASP B N 1
ATOM 6565 C CA . ASP B 1 379 ? 35.313 -33.570 43.022 1.00 17.59 349 ASP B CA 1
ATOM 6566 C C . ASP B 1 379 ? 36.823 -33.455 42.689 1.00 19.56 349 ASP B C 1
ATOM 6567 O O . ASP B 1 379 ? 37.241 -33.015 41.606 1.00 18.66 349 ASP B O 1
ATOM 6572 N N . ASP B 1 380 ? 37.652 -33.900 43.617 1.00 21.57 350 ASP B N 1
ATOM 6573 C CA . ASP B 1 380 ? 39.098 -33.776 43.438 1.00 23.86 350 ASP B CA 1
ATOM 6574 C C . ASP B 1 380 ? 39.742 -34.482 42.291 1.00 23.19 350 ASP B C 1
ATOM 6575 O O . ASP B 1 380 ? 40.603 -33.869 41.584 1.00 26.05 350 ASP B O 1
ATOM 6580 N N . ARG B 1 381 ? 39.417 -35.769 42.158 1.00 22.62 351 ARG B N 1
ATOM 6581 C CA . ARG B 1 381 ? 39.953 -36.534 41.097 1.00 22.21 351 ARG B CA 1
ATOM 6582 C C . ARG B 1 381 ? 39.597 -35.855 39.807 1.00 20.09 351 ARG B C 1
ATOM 6583 O O . ARG B 1 381 ? 40.466 -35.773 38.961 1.00 19.88 351 ARG B O 1
ATOM 6591 N N . GLN B 1 382 ? 38.312 -35.433 39.635 1.00 17.91 352 GLN B N 1
ATOM 6592 C CA . GLN B 1 382 ? 37.852 -34.805 38.398 1.00 15.92 352 GLN B CA 1
ATOM 6593 C C . GLN B 1 382 ? 38.562 -33.500 38.091 1.00 15.21 352 GLN B C 1
ATOM 6594 O O . GLN B 1 382 ? 38.946 -33.287 36.934 1.00 15.43 352 GLN B O 1
ATOM 6600 N N . ILE B 1 383 ? 38.740 -32.630 39.085 1.00 14.36 353 ILE B N 1
ATOM 6601 C CA . ILE B 1 383 ? 39.489 -31.384 38.855 1.0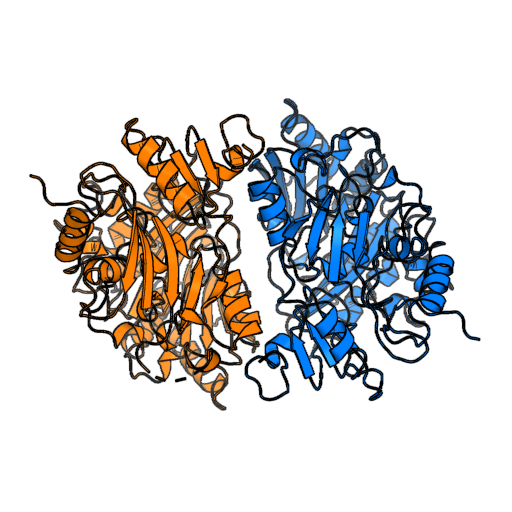0 15.64 353 ILE B CA 1
ATOM 6602 C C . ILE B 1 383 ? 40.938 -31.671 38.403 1.00 16.51 353 ILE B C 1
ATOM 6603 O O . ILE B 1 383 ? 41.468 -31.033 37.483 1.00 15.34 353 ILE B O 1
ATOM 6608 N N . GLY B 1 384 ? 41.565 -32.677 39.037 1.00 17.41 354 GLY B N 1
ATOM 6609 C CA . GLY B 1 384 ? 42.898 -33.159 38.671 1.00 17.68 354 GLY B CA 1
ATOM 6610 C C . GLY B 1 384 ? 42.994 -33.664 37.267 1.00 17.67 354 GLY B C 1
ATOM 6611 O O . GLY B 1 384 ? 43.932 -33.339 36.554 1.00 17.65 354 GLY B O 1
ATOM 6612 N N . THR B 1 385 ? 42.006 -34.452 36.851 1.00 17.39 355 THR B N 1
ATOM 6613 C CA . THR B 1 385 ? 41.947 -34.984 35.498 1.00 18.49 355 THR B CA 1
ATOM 6614 C C . THR B 1 385 ? 41.874 -33.845 34.457 1.00 17.67 355 THR B C 1
ATOM 6615 O O . THR B 1 385 ? 42.620 -33.857 33.455 1.00 17.06 355 THR B O 1
ATOM 6619 N N . LEU B 1 386 ? 40.967 -32.884 34.710 1.00 16.73 356 LEU B N 1
ATOM 6620 C CA . LEU B 1 386 ? 40.794 -31.659 33.881 1.00 16.93 356 LEU B CA 1
ATOM 6621 C C . LEU B 1 386 ? 42.091 -30.918 33.775 1.00 16.36 356 LEU B C 1
ATOM 6622 O O . LEU B 1 386 ? 42.501 -30.565 32.699 1.00 16.93 356 LEU B O 1
ATOM 6627 N N . TYR B 1 387 ? 42.739 -30.692 34.904 1.00 16.83 357 TYR B N 1
ATOM 6628 C CA . TYR B 1 387 ? 43.990 -29.942 34.849 1.00 17.93 357 TYR B CA 1
ATOM 6629 C C . TYR B 1 387 ? 45.029 -30.689 33.982 1.00 17.25 357 TYR B C 1
ATOM 6630 O O . TYR B 1 387 ? 45.684 -30.104 33.115 1.00 18.44 357 TYR B O 1
ATOM 6639 N N . THR B 1 388 ? 45.218 -31.977 34.227 1.00 19.04 358 THR B N 1
ATOM 6640 C CA . THR B 1 388 ? 46.199 -32.734 33.474 1.00 19.54 358 THR B CA 1
ATOM 6641 C C . THR B 1 388 ? 45.856 -32.778 31.986 1.00 19.44 358 THR B C 1
ATOM 6642 O O . THR B 1 388 ? 46.725 -32.573 31.131 1.00 19.95 358 THR B O 1
ATOM 6646 N N . ARG B 1 389 ? 44.584 -33.020 31.657 1.00 18.72 359 ARG B N 1
ATOM 6647 C CA . ARG B 1 389 ? 44.200 -33.103 30.232 1.00 20.38 359 ARG B CA 1
ATOM 6648 C C . ARG B 1 389 ? 44.189 -31.775 29.502 1.00 20.13 359 ARG B C 1
ATOM 6649 O O . ARG B 1 389 ? 44.347 -31.754 28.260 1.00 21.26 359 ARG B O 1
ATOM 6657 N N . LEU B 1 390 ? 43.985 -30.683 30.240 1.00 18.34 360 LEU B N 1
ATOM 6658 C CA . LEU B 1 390 ? 44.029 -29.311 29.638 1.00 18.13 360 LEU B CA 1
ATOM 6659 C C . LEU B 1 390 ? 45.432 -28.722 29.524 1.00 20.30 360 LEU B C 1
ATOM 6660 O O . LEU B 1 390 ? 45.684 -27.868 28.678 1.00 20.32 360 LEU B O 1
ATOM 6665 N N . THR B 1 391 ? 46.348 -29.214 30.344 1.00 21.91 361 THR B N 1
ATOM 6666 C CA . THR B 1 391 ? 47.791 -28.877 30.202 1.00 24.08 361 THR B CA 1
ATOM 6667 C C . THR B 1 391 ? 48.696 -29.865 29.389 1.00 26.03 361 THR B C 1
ATOM 6668 O O . THR B 1 391 ? 49.787 -29.487 28.935 1.00 27.97 361 THR B O 1
ATOM 6672 N N . SER B 1 392 ? 48.249 -31.096 29.159 1.00 29.18 362 SER B N 1
ATOM 6673 C CA . SER B 1 392 ? 49.055 -32.126 28.452 1.00 31.08 362 SER B CA 1
ATOM 6674 C C . SER B 1 392 ? 49.573 -31.712 27.069 1.00 33.81 362 SER B C 1
ATOM 6675 O O . SER B 1 392 ? 48.865 -31.083 26.288 1.00 34.91 362 SER B O 1
ATOM 6678 N N . THR B 1 393 ? 50.813 -32.075 26.750 1.00 36.69 363 THR B N 1
ATOM 6679 C CA . THR B 1 393 ? 51.351 -31.784 25.424 1.00 40.06 363 THR B CA 1
ATOM 6680 C C . THR B 1 393 ? 51.462 -33.114 24.642 1.00 42.32 363 THR B C 1
ATOM 6681 O O . THR B 1 393 ? 51.883 -33.128 23.469 1.00 44.22 363 THR B O 1
ATOM 6685 N N . ASP B 1 394 ? 51.054 -34.218 25.295 1.00 43.52 364 ASP B N 1
ATOM 6686 C CA . ASP B 1 394 ? 50.944 -35.554 24.665 1.00 44.30 364 ASP B CA 1
ATOM 6687 C C . ASP B 1 394 ? 49.960 -35.401 23.499 1.00 44.74 364 ASP B C 1
ATOM 6688 O O . ASP B 1 394 ? 49.705 -36.341 22.710 1.00 46.42 364 ASP B O 1
ATOM 6690 N N . TYR B 1 395 ? 49.459 -34.170 23.373 1.00 44.26 365 TYR B N 1
ATOM 6691 C CA . TYR B 1 395 ? 48.303 -33.879 22.547 1.00 43.99 365 TYR B CA 1
ATOM 6692 C C . TYR B 1 395 ? 48.402 -32.372 22.183 1.00 43.82 365 TYR B C 1
ATOM 6693 O O . TYR B 1 395 ? 48.876 -31.589 23.033 1.00 45.10 365 TYR B O 1
ATOM 6702 N N . ASP B 1 396 ? 48.024 -31.943 20.960 1.00 42.35 366 ASP B N 1
ATOM 6703 C CA . ASP B 1 396 ? 48.176 -30.507 20.641 1.00 41.70 366 ASP B CA 1
ATOM 6704 C C . ASP B 1 396 ? 47.179 -29.850 19.706 1.00 40.85 366 ASP B C 1
ATOM 6705 O O . ASP B 1 396 ? 47.208 -30.066 18.485 1.00 41.83 366 ASP B O 1
ATOM 6710 N N . ASN B 1 397 ? 46.370 -29.000 20.334 1.00 38.62 367 ASN B N 1
ATOM 6711 C CA . ASN B 1 397 ? 45.087 -28.453 19.875 1.00 37.68 367 ASN B CA 1
ATOM 6712 C C . ASN B 1 397 ? 44.637 -27.426 20.940 1.00 37.13 367 ASN B C 1
ATOM 6713 O O . ASN B 1 397 ? 44.130 -27.836 22.017 1.00 36.75 367 ASN B O 1
ATOM 6718 N N . PRO B 1 398 ? 44.834 -26.108 20.636 1.00 36.41 368 PRO B N 1
ATOM 6719 C CA . PRO B 1 398 ? 44.474 -24.888 21.420 1.00 35.93 368 PRO B CA 1
ATOM 6720 C C . PRO B 1 398 ? 42.988 -24.823 21.685 1.00 34.63 368 PRO B C 1
ATOM 6721 O O . PRO B 1 398 ? 42.543 -24.122 22.596 1.00 32.05 368 PRO B O 1
ATOM 6725 N N . ALA B 1 399 ? 42.257 -25.547 20.824 1.00 34.58 369 ALA B N 1
ATOM 6726 C CA . ALA B 1 399 ? 40.834 -25.620 20.895 1.00 33.15 369 ALA B CA 1
ATOM 6727 C C . ALA B 1 399 ? 40.402 -27.007 21.472 1.00 31.70 369 ALA B C 1
ATOM 6728 O O . ALA B 1 399 ? 40.231 -28.105 20.792 1.00 32.64 369 ALA B O 1
ATOM 6730 N N . GLY B 1 400 ? 40.266 -26.932 22.773 1.00 26.76 370 GLY B N 1
ATOM 6731 C CA . GLY B 1 400 ? 39.496 -27.888 23.515 1.00 23.57 370 GLY B CA 1
ATOM 6732 C C . GLY B 1 400 ? 39.112 -27.052 24.685 1.00 19.88 370 GLY B C 1
ATOM 6733 O O . GLY B 1 400 ? 39.918 -26.192 25.110 1.00 20.44 370 GLY B O 1
ATOM 6734 N N . VAL B 1 401 ? 37.899 -27.256 25.191 1.00 16.58 371 VAL B N 1
ATOM 6735 C CA . VAL B 1 401 ? 37.427 -26.505 26.351 1.00 15.05 371 VAL B CA 1
ATOM 6736 C C . VAL B 1 401 ? 36.397 -27.382 27.058 1.00 13.49 371 VAL B C 1
ATOM 6737 O O . VAL B 1 401 ? 35.691 -28.177 26.399 1.00 12.74 371 VAL B O 1
ATOM 6741 N N . VAL B 1 402 ? 36.311 -27.208 28.372 1.00 13.41 372 VAL B N 1
ATOM 6742 C CA . VAL B 1 402 ? 35.199 -27.691 29.189 1.00 11.74 372 VAL B CA 1
ATOM 6743 C C . VAL B 1 402 ? 34.490 -26.453 29.688 1.00 13.01 372 VAL B C 1
ATOM 6744 O O . VAL B 1 402 ? 35.072 -25.614 30.391 1.00 12.35 372 VAL B O 1
ATOM 6748 N N . ALA B 1 403 ? 33.244 -26.294 29.246 1.00 12.31 373 ALA B N 1
ATOM 6749 C CA . ALA B 1 403 ? 32.480 -25.073 29.594 1.00 11.84 373 ALA B CA 1
ATOM 6750 C C . ALA B 1 403 ? 31.470 -25.450 30.661 1.00 12.73 373 ALA B C 1
ATOM 6751 O O . ALA B 1 403 ? 30.686 -26.427 30.530 1.00 13.36 373 ALA B O 1
ATOM 6753 N N . LEU B 1 404 ? 31.425 -24.659 31.697 1.00 10.64 374 LEU B N 1
ATOM 6754 C CA . LEU B 1 404 ? 30.521 -24.897 32.775 1.00 10.44 374 LEU B CA 1
ATOM 6755 C C . LEU B 1 404 ? 29.435 -23.851 32.672 1.00 10.46 374 LEU B C 1
ATOM 6756 O O . LEU B 1 404 ? 29.648 -22.650 32.965 1.00 10.46 374 LEU B O 1
ATOM 6761 N N . ILE B 1 405 ? 28.245 -24.296 32.270 1.00 9.50 375 ILE B N 1
ATOM 6762 C CA . ILE B 1 405 ? 27.130 -23.334 31.961 1.00 10.20 375 ILE B CA 1
ATOM 6763 C C . ILE B 1 405 ? 26.113 -23.289 33.127 1.00 10.63 375 ILE B C 1
ATOM 6764 O O . ILE B 1 405 ? 25.478 -24.332 33.472 1.00 11.53 375 ILE B O 1
ATOM 6769 N N . ALA B 1 406 ? 25.924 -22.087 33.724 1.00 10.38 376 ALA B N 1
ATOM 6770 C CA . ALA B 1 406 ? 24.921 -21.857 34.778 1.00 10.59 376 ALA B CA 1
ATOM 6771 C C . ALA B 1 406 ? 23.548 -22.454 34.399 1.00 11.41 376 ALA B C 1
ATOM 6772 O O . ALA B 1 406 ? 23.032 -22.214 33.283 1.00 11.46 376 ALA B O 1
ATOM 6774 N N . TYR B 1 407 ? 22.919 -23.142 35.344 1.00 10.59 377 TYR B N 1
ATOM 6775 C CA . TYR B 1 407 ? 21.645 -23.810 35.045 1.00 10.64 377 TYR B CA 1
ATOM 6776 C C . TYR B 1 407 ? 20.806 -23.892 36.347 1.00 10.86 377 TYR B C 1
ATOM 6777 O O . TYR B 1 407 ? 21.130 -23.269 37.384 1.00 13.63 377 TYR B O 1
ATOM 6786 N N . GLY B 1 408 ? 19.676 -24.572 36.288 1.00 10.93 378 GLY B N 1
ATOM 6787 C CA . GLY B 1 408 ? 18.804 -24.702 37.452 1.00 10.35 378 GLY B CA 1
ATOM 6788 C C . GLY B 1 408 ? 17.993 -23.412 37.607 1.00 10.57 378 GLY B C 1
ATOM 6789 O O . GLY B 1 408 ? 17.273 -23.046 36.683 1.00 11.37 378 GLY B O 1
ATOM 6790 N N . GLY B 1 409 ? 17.957 -22.880 38.823 1.00 11.00 379 GLY B N 1
ATOM 6791 C CA . GLY B 1 409 ? 17.000 -21.769 39.130 1.00 11.45 379 GLY B CA 1
ATOM 6792 C C . GLY B 1 409 ? 15.545 -22.148 38.811 1.00 12.88 379 GLY B C 1
ATOM 6793 O O . GLY B 1 409 ? 15.068 -23.275 39.184 1.00 13.76 379 GLY B O 1
ATOM 6794 N N . LYS B 1 410 ? 14.843 -21.306 38.053 1.00 12.45 380 LYS B N 1
ATOM 6795 C CA . LYS B 1 410 ? 13.440 -21.622 37.775 1.00 13.39 380 LYS B CA 1
ATOM 6796 C C . LYS B 1 410 ? 13.174 -22.862 36.909 1.00 13.37 380 LYS B C 1
ATOM 6797 O O . LYS B 1 410 ? 12.049 -23.412 36.911 1.00 15.22 380 LYS B O 1
ATOM 6803 N N . VAL B 1 411 ? 14.171 -23.328 36.169 1.00 11.78 381 VAL B N 1
ATOM 6804 C CA . VAL B 1 411 ? 14.068 -24.688 35.541 1.00 11.88 381 VAL B CA 1
ATOM 6805 C C . VAL B 1 411 ? 13.640 -25.702 36.609 1.00 12.62 381 VAL B C 1
ATOM 6806 O O . VAL B 1 411 ? 12.748 -26.550 36.346 1.00 13.61 381 VAL B O 1
ATOM 6810 N N . ASN B 1 412 ? 14.192 -25.561 37.822 1.00 11.81 382 ASN B N 1
ATOM 6811 C CA . ASN B 1 412 ? 13.988 -26.549 38.880 1.00 12.33 382 ASN B CA 1
ATOM 6812 C C . ASN B 1 412 ? 12.696 -26.422 39.668 1.00 12.89 382 ASN B C 1
ATOM 6813 O O . ASN B 1 412 ? 12.478 -27.201 40.582 1.00 12.99 382 ASN B O 1
ATOM 6818 N N . ALA B 1 413 ? 11.839 -25.410 39.337 1.00 12.55 383 ALA B N 1
ATOM 6819 C CA . ALA B 1 413 ? 10.545 -25.270 39.965 1.00 13.12 383 ALA B CA 1
ATOM 6820 C C . ALA B 1 413 ? 9.536 -26.240 39.320 1.00 15.52 383 ALA B C 1
ATOM 6821 O O . ALA B 1 413 ? 8.453 -26.414 39.873 1.00 17.05 383 ALA B O 1
ATOM 6823 N N . VAL B 1 414 ? 9.910 -26.905 38.214 1.00 13.87 384 VAL B N 1
ATOM 6824 C CA . VAL B 1 414 ? 8.956 -27.740 37.465 1.00 14.82 384 VAL B CA 1
ATOM 6825 C C . VAL B 1 414 ? 9.209 -29.167 37.926 1.00 15.53 384 VAL B C 1
ATOM 6826 O O . VAL B 1 414 ? 10.365 -29.624 37.909 1.00 15.89 384 VAL B O 1
ATOM 6830 N N . PRO B 1 415 ? 8.156 -29.893 38.300 1.00 16.87 385 PRO B N 1
ATOM 6831 C CA . PRO B 1 415 ? 8.292 -31.326 38.654 1.00 17.10 385 PRO B CA 1
ATOM 6832 C C . PRO B 1 415 ? 8.977 -32.155 37.501 1.00 15.43 385 PRO B C 1
ATOM 6833 O O . PRO B 1 415 ? 8.779 -31.891 36.299 1.00 14.26 385 PRO B O 1
ATOM 6837 N N . ALA B 1 416 ? 9.798 -33.120 37.870 1.00 14.74 386 ALA B N 1
ATOM 6838 C CA . ALA B 1 416 ? 10.627 -33.886 36.923 1.00 14.52 386 ALA B CA 1
ATOM 6839 C C . ALA B 1 416 ? 9.807 -34.609 35.870 1.00 14.92 386 ALA B C 1
ATOM 6840 O O . ALA B 1 416 ? 10.298 -34.807 34.750 1.00 14.92 386 ALA B O 1
ATOM 6842 N N . ASP B 1 417 ? 8.551 -34.924 36.193 1.00 16.08 387 ASP B N 1
ATOM 6843 C CA . ASP B 1 417 ? 7.687 -35.663 35.214 1.00 18.27 387 ASP B CA 1
ATOM 6844 C C . ASP B 1 417 ? 6.711 -34.805 34.411 1.00 18.26 387 ASP B C 1
ATOM 6845 O O . ASP B 1 417 ? 5.982 -35.329 33.580 1.00 19.07 387 ASP B O 1
ATOM 6850 N N . ARG B 1 418 ? 6.709 -33.494 34.633 1.00 16.33 388 ARG B N 1
ATOM 6851 C CA . ARG B 1 418 ? 5.708 -32.672 33.988 1.00 16.55 388 ARG B CA 1
ATOM 6852 C C . ARG B 1 418 ? 5.976 -32.423 32.500 1.00 15.28 388 ARG B C 1
ATOM 6853 O O . ARG B 1 418 ? 5.046 -32.167 31.701 1.00 17.34 388 ARG B O 1
ATOM 6861 N N . THR B 1 419 ? 7.220 -32.532 32.103 1.00 13.99 389 THR B N 1
ATOM 6862 C CA . THR B 1 419 ? 7.626 -32.420 30.712 1.00 12.63 389 THR B CA 1
ATOM 6863 C C . THR B 1 419 ? 8.548 -33.596 30.423 1.00 11.96 389 THR B C 1
ATOM 6864 O O . THR B 1 419 ? 8.848 -34.362 31.362 1.00 12.87 389 THR B O 1
ATOM 6868 N N . ALA B 1 420 ? 9.053 -33.687 29.172 1.00 11.99 390 ALA B N 1
ATOM 6869 C CA . ALA B 1 420 ? 10.046 -34.707 28.751 1.00 11.98 390 ALA B CA 1
ATOM 6870 C C . ALA B 1 420 ? 11.490 -34.277 29.050 1.00 11.31 390 ALA B C 1
ATOM 6871 O O . ALA B 1 420 ? 12.466 -34.942 28.649 1.00 12.41 390 ALA B O 1
ATOM 6873 N N . VAL B 1 421 ? 11.621 -33.142 29.740 1.00 10.14 391 VAL B N 1
ATOM 6874 C CA . VAL B 1 421 ? 12.932 -32.725 30.323 1.00 10.24 391 VAL B CA 1
ATOM 6875 C C . VAL B 1 421 ? 12.928 -33.208 31.774 1.00 10.35 391 VAL B C 1
ATOM 6876 O O . VAL B 1 421 ? 12.336 -32.554 32.696 1.00 11.93 391 VAL B O 1
ATOM 6880 N N . ALA B 1 422 ? 13.639 -34.303 32.014 1.00 11.81 392 ALA B N 1
ATOM 6881 C CA . ALA B 1 422 ? 13.511 -35.027 33.283 1.00 12.67 392 ALA B CA 1
ATOM 6882 C C . ALA B 1 422 ? 14.534 -34.549 34.302 1.00 12.65 392 ALA B C 1
ATOM 6883 O O . ALA B 1 422 ? 14.376 -34.877 35.475 1.00 13.89 392 ALA B O 1
ATOM 6885 N N . GLN B 1 423 ? 15.500 -33.729 33.884 1.00 11.55 393 GLN B N 1
ATOM 6886 C CA . GLN B 1 423 ? 16.552 -33.237 34.817 1.00 10.51 393 GLN B CA 1
ATOM 6887 C C . GLN B 1 423 ? 16.107 -31.872 35.363 1.00 10.11 393 GLN B C 1
ATOM 6888 O O . GLN B 1 423 ? 16.226 -30.855 34.679 1.00 12.24 393 GLN B O 1
ATOM 6894 N N . ARG B 1 424 ? 15.529 -31.888 36.542 1.00 10.18 394 ARG B N 1
ATOM 6895 C CA . ARG B 1 424 ? 14.919 -30.676 37.158 1.00 10.68 394 ARG B CA 1
ATOM 6896 C C . ARG B 1 424 ? 15.471 -30.364 38.535 1.00 10.75 394 ARG B C 1
ATOM 6897 O O . ARG B 1 424 ? 14.761 -29.748 39.362 1.00 11.81 394 ARG B O 1
ATOM 6905 N N . ASP B 1 425 ? 16.741 -30.793 38.776 1.00 10.91 395 ASP B N 1
ATOM 6906 C CA . ASP B 1 425 ? 17.442 -30.450 40.030 1.00 11.70 395 ASP B CA 1
ATOM 6907 C C . ASP B 1 425 ? 18.913 -30.265 39.835 1.00 10.89 395 ASP B C 1
ATOM 6908 O O . ASP B 1 425 ? 19.681 -30.242 40.834 1.00 13.11 395 ASP B O 1
ATOM 6913 N N . SER B 1 426 ? 19.300 -29.959 38.598 1.00 11.79 396 SER B N 1
ATOM 6914 C CA . SER B 1 426 ? 20.732 -29.681 38.291 1.00 11.67 396 SER B CA 1
ATOM 6915 C C . SER B 1 426 ? 21.110 -28.216 38.463 1.00 12.12 396 SER B C 1
ATOM 6916 O O . SER B 1 426 ? 20.236 -27.325 38.509 1.00 12.55 396 SER B O 1
ATOM 6919 N N . ILE B 1 427 ? 22.415 -27.996 38.652 1.00 12.07 397 ILE B N 1
ATOM 6920 C CA . ILE B 1 427 ? 22.959 -26.613 38.837 1.00 11.37 397 ILE B CA 1
ATOM 6921 C C . ILE B 1 427 ? 23.783 -26.098 37.642 1.00 11.01 397 ILE B C 1
ATOM 6922 O O . ILE B 1 427 ? 24.005 -24.841 37.485 1.00 11.97 397 ILE B O 1
ATOM 6927 N N . LEU B 1 428 ? 24.286 -27.016 36.794 1.00 10.95 398 LEU B N 1
ATOM 6928 C CA . LEU B 1 428 ? 25.112 -26.632 35.653 1.00 11.34 398 LEU B CA 1
ATOM 6929 C C . LEU B 1 428 ? 24.890 -27.623 34.535 1.00 11.56 398 LEU B C 1
ATOM 6930 O O . LEU B 1 428 ? 24.653 -28.851 34.810 1.00 12.72 398 LEU B O 1
ATOM 6935 N N . LYS B 1 429 ? 25.104 -27.173 33.318 1.00 12.08 399 LYS B N 1
ATOM 6936 C CA . LYS B 1 429 ? 25.319 -28.105 32.187 1.00 11.70 399 LYS B CA 1
ATOM 6937 C C . LYS B 1 429 ? 26.812 -28.048 31.922 1.00 12.44 399 LYS B C 1
ATOM 6938 O O . LYS B 1 429 ? 27.378 -26.972 31.898 1.00 14.04 399 LYS B O 1
ATOM 6944 N N . ILE B 1 430 ? 27.453 -29.199 31.763 1.00 11.25 400 ILE B N 1
ATOM 6945 C CA . ILE B 1 430 ? 28.913 -29.215 31.470 1.00 11.35 400 ILE B CA 1
ATOM 6946 C C . ILE B 1 430 ? 29.142 -29.662 30.056 1.00 11.75 400 ILE B C 1
ATOM 6947 O O . ILE B 1 430 ? 28.700 -30.771 29.619 1.00 14.12 400 ILE B O 1
ATOM 6952 N N . VAL B 1 431 ? 29.818 -28.834 29.276 1.00 11.63 401 VAL B N 1
ATOM 6953 C CA . VAL B 1 431 ? 29.987 -29.132 27.815 1.00 12.40 401 VAL B CA 1
ATOM 6954 C C . VAL B 1 431 ? 31.456 -29.324 27.502 1.00 12.25 401 VAL B C 1
ATOM 6955 O O . VAL B 1 431 ? 32.274 -28.459 27.837 1.00 13.54 401 VAL B O 1
ATOM 6959 N N . TYR B 1 432 ? 31.791 -30.448 26.881 1.00 11.89 402 TYR B N 1
ATOM 6960 C CA . TYR B 1 432 ? 33.151 -30.789 26.553 1.00 12.49 402 TYR B CA 1
ATOM 6961 C C . TYR B 1 432 ? 33.240 -30.608 25.052 1.00 13.72 402 TYR B C 1
ATOM 6962 O O . TYR B 1 432 ? 32.368 -31.067 24.288 1.00 14.98 402 TYR B O 1
ATOM 6971 N N . VAL B 1 433 ? 34.245 -29.889 24.597 1.00 13.23 403 VAL B N 1
ATOM 6972 C CA . VAL B 1 433 ? 34.364 -29.635 23.157 1.00 14.12 403 VAL B CA 1
ATOM 6973 C C . VAL B 1 433 ? 35.803 -29.666 22.638 1.00 15.15 403 VAL B C 1
ATOM 6974 O O . VAL B 1 433 ? 36.742 -29.200 23.326 1.00 12.95 403 VAL B O 1
ATOM 6978 N N . THR B 1 434 ? 35.979 -30.252 21.448 1.00 13.22 404 THR B N 1
ATOM 6979 C CA . THR B 1 434 ? 37.244 -30.040 20.749 1.00 15.19 404 THR B CA 1
ATOM 6980 C C . THR B 1 434 ? 36.888 -29.627 19.331 1.00 15.46 404 THR B C 1
ATOM 6981 O O . THR B 1 434 ? 35.885 -30.114 18.777 1.00 15.37 404 THR B O 1
ATOM 6985 N N . THR B 1 435 ? 37.677 -28.717 18.770 1.00 15.30 405 THR B N 1
ATOM 6986 C CA . THR B 1 435 ? 37.504 -28.249 17.367 1.00 15.67 405 THR B CA 1
ATOM 6987 C C . THR B 1 435 ? 38.821 -28.293 16.589 1.00 15.33 405 THR B C 1
ATOM 6988 O O . THR B 1 435 ? 39.949 -28.219 17.191 1.00 17.69 405 THR B O 1
ATOM 6992 N N . TRP B 1 436 ? 38.715 -28.551 15.285 1.00 14.46 406 TRP B N 1
ATOM 6993 C CA . TRP B 1 436 ? 39.911 -28.681 14.468 1.00 14.65 406 TRP B CA 1
ATOM 6994 C C . TRP B 1 436 ? 39.553 -28.368 13.025 1.00 15.76 406 TRP B C 1
ATOM 6995 O O . TRP B 1 436 ? 38.346 -28.301 12.668 1.00 17.25 406 TRP B O 1
ATOM 7006 N N . GLU B 1 437 ? 40.586 -28.264 12.201 1.00 15.49 407 GLU B N 1
ATOM 7007 C CA . GLU B 1 437 ? 40.465 -27.818 10.780 1.00 16.49 407 GLU B CA 1
ATOM 7008 C C . GLU B 1 437 ? 40.693 -28.935 9.768 1.00 15.20 407 GLU B C 1
ATOM 7009 O O . GLU B 1 437 ? 39.925 -29.093 8.810 1.00 16.63 407 GLU B O 1
ATOM 7015 N N . ASP B 1 438 ? 41.709 -29.739 10.002 1.00 14.41 408 ASP B N 1
ATOM 7016 C CA . ASP B 1 438 ? 42.148 -30.752 9.041 1.00 14.20 408 ASP B CA 1
ATOM 7017 C C . ASP B 1 438 ? 41.157 -31.962 9.013 1.00 14.79 408 ASP B C 1
ATOM 7018 O O . ASP B 1 438 ? 40.995 -32.659 10.020 1.00 13.68 408 ASP B O 1
ATOM 7023 N N . PRO B 1 439 ? 40.466 -32.186 7.865 1.00 13.88 409 PRO B N 1
ATOM 7024 C CA . PRO B 1 439 ? 39.435 -33.220 7.817 1.00 14.36 409 PRO B CA 1
ATOM 7025 C C . PRO B 1 439 ? 40.023 -34.633 7.859 1.00 13.18 409 PRO B C 1
ATOM 7026 O O . PRO B 1 439 ? 39.241 -35.570 7.932 1.00 14.38 409 PRO B O 1
ATOM 7030 N N . ALA B 1 440 ? 41.358 -34.763 7.873 1.00 13.44 410 ALA B N 1
ATOM 7031 C CA . ALA B 1 440 ? 42.045 -36.060 7.947 1.00 13.28 410 ALA B CA 1
ATOM 7032 C C . ALA B 1 440 ? 42.472 -36.369 9.374 1.00 13.48 410 ALA B C 1
ATOM 7033 O O . ALA B 1 440 ? 42.899 -37.495 9.620 1.00 15.92 410 ALA B O 1
ATOM 7035 N N . GLN B 1 441 ? 42.189 -35.469 10.326 1.00 14.26 411 GLN B N 1
ATOM 7036 C CA . GLN B 1 441 ? 42.697 -35.604 11.725 1.00 14.24 411 GLN B CA 1
ATOM 7037 C C . GLN B 1 441 ? 41.558 -35.840 12.704 1.00 14.20 411 GLN B C 1
ATOM 7038 O O . GLN B 1 441 ? 41.677 -35.536 13.893 1.00 14.68 411 GLN B O 1
ATOM 7044 N N . ASP B 1 442 ? 40.403 -36.306 12.219 1.00 12.20 412 ASP B N 1
ATOM 7045 C CA . ASP B 1 442 ? 39.308 -36.596 13.187 1.00 12.05 412 ASP B CA 1
ATOM 7046 C C . ASP B 1 442 ? 39.687 -37.543 14.319 1.00 11.66 412 ASP B C 1
ATOM 7047 O O . ASP B 1 442 ? 39.308 -37.315 15.448 1.00 12.33 412 ASP B O 1
ATOM 7052 N N . PRO B 1 443 ? 40.457 -38.602 14.022 1.00 11.94 413 PRO B N 1
ATOM 7053 C CA . PRO B 1 443 ? 40.598 -39.594 15.125 1.00 13.27 413 PRO B CA 1
ATOM 7054 C C . PRO B 1 443 ? 41.263 -39.043 16.353 1.00 12.92 413 PRO B C 1
ATOM 7055 O O . PRO B 1 443 ? 40.839 -39.391 17.467 1.00 14.70 413 PRO B O 1
ATOM 7059 N N . VAL B 1 444 ? 42.286 -38.204 16.176 1.00 13.41 414 VAL B N 1
ATOM 7060 C CA . VAL B 1 444 ? 43.129 -37.769 17.317 1.00 14.40 414 VAL B CA 1
ATOM 7061 C C . VAL B 1 444 ? 42.307 -36.815 18.174 1.00 13.76 414 VAL B C 1
ATOM 7062 O O . VAL B 1 444 ? 42.446 -36.801 19.390 1.00 13.68 414 VAL B O 1
ATOM 7066 N N . HIS B 1 445 ? 41.422 -36.045 17.527 1.00 13.69 415 HIS B N 1
ATOM 7067 C CA . HIS B 1 445 ? 40.556 -35.089 18.249 1.00 12.79 415 HIS B CA 1
ATOM 7068 C C . HIS B 1 445 ? 39.405 -35.745 19.012 1.00 13.04 415 HIS B C 1
ATOM 7069 O O . HIS B 1 445 ? 39.159 -35.461 20.208 1.00 11.04 415 HIS B O 1
ATOM 7076 N N . VAL B 1 446 ? 38.744 -36.705 18.328 1.00 13.50 416 VAL B N 1
ATOM 7077 C CA . VAL B 1 446 ? 37.665 -37.520 18.935 1.00 12.95 416 VAL B CA 1
ATOM 7078 C C . VAL B 1 446 ? 38.247 -38.342 20.076 1.00 13.42 416 VAL B C 1
ATOM 7079 O O . VAL B 1 446 ? 37.630 -38.375 21.161 1.00 11.71 416 VAL B O 1
ATOM 7083 N N . ARG B 1 447 ? 39.438 -38.957 19.865 1.00 14.57 417 ARG B N 1
ATOM 7084 C CA . ARG B 1 447 ? 40.119 -39.704 20.954 1.00 14.30 417 ARG B CA 1
ATOM 7085 C C . ARG B 1 447 ? 40.358 -38.764 22.169 1.00 14.40 417 ARG B C 1
ATOM 7086 O O . ARG B 1 447 ? 40.051 -39.115 23.315 1.00 13.34 417 ARG B O 1
ATOM 7094 N N . TRP B 1 448 ? 40.926 -37.586 21.916 1.00 12.96 418 TRP B N 1
ATOM 7095 C CA . TRP B 1 448 ? 41.254 -36.694 23.048 1.00 13.53 418 TRP B CA 1
ATOM 7096 C C . TRP B 1 448 ? 40.002 -36.434 23.927 1.00 11.97 418 TRP B C 1
ATOM 7097 O O . TRP B 1 448 ? 40.029 -36.533 25.157 1.00 11.90 418 TRP B O 1
ATOM 7108 N N . ILE B 1 449 ? 38.881 -36.095 23.277 1.00 10.50 419 ILE B N 1
ATOM 7109 C CA . ILE B 1 449 ? 37.701 -35.733 24.023 1.00 11.15 419 ILE B CA 1
ATOM 7110 C C . ILE B 1 449 ? 37.056 -36.956 24.635 1.00 11.23 419 ILE B C 1
ATOM 7111 O O . ILE B 1 449 ? 36.505 -36.910 25.706 1.00 10.36 419 ILE B O 1
ATOM 7116 N N . ARG B 1 450 ? 37.084 -38.049 23.894 1.00 11.06 420 ARG B N 1
ATOM 7117 C CA . ARG B 1 450 ? 36.537 -39.307 24.451 1.00 13.09 420 ARG B CA 1
ATOM 7118 C C . ARG B 1 450 ? 37.259 -39.689 25.737 1.00 14.26 420 ARG B C 1
ATOM 7119 O O . ARG B 1 450 ? 36.594 -40.097 26.717 1.00 14.44 420 ARG B O 1
ATOM 7127 N N . GLU B 1 451 ? 38.601 -39.585 25.709 1.00 13.67 421 GLU B N 1
ATOM 7128 C CA . GLU B 1 451 ? 39.414 -39.951 26.870 1.00 14.79 421 GLU B CA 1
ATOM 7129 C C . GLU B 1 451 ? 39.193 -38.986 28.031 1.00 14.03 421 GLU B C 1
ATOM 7130 O O . GLU B 1 451 ? 39.078 -39.411 29.173 1.00 13.47 421 GLU B O 1
ATOM 7136 N N . LEU B 1 452 ? 39.132 -37.676 27.743 1.00 12.47 422 LEU B N 1
ATOM 7137 C CA . LEU B 1 452 ? 38.804 -36.735 28.816 1.00 12.84 422 LEU B CA 1
ATOM 7138 C C . LEU B 1 452 ? 37.441 -37.017 29.481 1.00 11.40 422 LEU B C 1
ATOM 7139 O O . LEU B 1 452 ? 37.336 -37.060 30.667 1.00 11.88 422 LEU B O 1
ATOM 7144 N N . TYR B 1 453 ? 36.363 -37.143 28.685 1.00 11.11 423 TYR B N 1
ATOM 7145 C CA . TYR B 1 453 ? 35.065 -37.355 29.252 1.00 9.89 423 TYR B CA 1
ATOM 7146 C C . TYR B 1 453 ? 35.000 -38.692 30.010 1.00 10.57 423 TYR B C 1
ATOM 7147 O O . TYR B 1 453 ? 34.445 -38.798 31.113 1.00 10.20 423 TYR B O 1
ATOM 7156 N N . ARG B 1 454 ? 35.534 -39.723 29.399 1.00 11.10 424 ARG B N 1
ATOM 7157 C CA . ARG B 1 454 ? 35.547 -41.058 30.087 1.00 12.53 424 ARG B CA 1
ATOM 7158 C C . ARG B 1 454 ? 36.256 -40.982 31.464 1.00 12.77 424 ARG B C 1
ATOM 7159 O O . ARG B 1 454 ? 35.766 -41.491 32.461 1.00 12.67 424 ARG B O 1
ATOM 7167 N N . ASP B 1 455 ? 37.337 -40.216 31.519 1.00 14.09 425 ASP B N 1
ATOM 7168 C CA . ASP B 1 455 ? 38.201 -40.149 32.714 1.00 15.26 425 ASP B CA 1
ATOM 7169 C C . ASP B 1 455 ? 37.433 -39.370 33.775 1.00 14.44 425 ASP B C 1
ATOM 7170 O O . ASP B 1 455 ? 37.460 -39.722 34.930 1.00 14.26 425 ASP B O 1
ATOM 7175 N N . VAL B 1 456 ? 36.802 -38.246 33.381 1.00 13.09 426 VAL B N 1
ATOM 7176 C CA . VAL B 1 456 ? 35.990 -37.490 34.311 1.00 11.25 426 VAL B CA 1
ATOM 7177 C C . VAL B 1 456 ? 34.907 -38.312 34.917 1.00 11.50 426 VAL B C 1
ATOM 7178 O O . VAL B 1 456 ? 34.699 -38.224 36.133 1.00 12.16 426 VAL B O 1
ATOM 7182 N N . TYR B 1 457 ? 34.244 -39.157 34.094 1.00 11.28 427 TYR B N 1
ATOM 7183 C CA . TYR B 1 457 ? 33.090 -39.910 34.557 1.00 10.81 427 TYR B CA 1
ATOM 7184 C C . TYR B 1 457 ? 33.471 -41.365 34.848 1.00 11.91 427 TYR B C 1
ATOM 7185 O O . TYR B 1 457 ? 32.559 -42.190 34.858 1.00 12.85 427 TYR B O 1
ATOM 7194 N N . ALA B 1 458 ? 34.781 -41.666 35.087 1.00 12.39 428 ALA B N 1
ATOM 7195 C CA . ALA B 1 458 ? 35.302 -43.054 35.142 1.00 13.13 428 ALA B CA 1
ATOM 7196 C C . ALA B 1 458 ? 34.711 -43.841 36.257 1.00 13.57 428 ALA B C 1
ATOM 7197 O O . ALA B 1 458 ? 34.591 -45.070 36.138 1.00 14.38 428 ALA B O 1
ATOM 7199 N N . ASP B 1 459 ? 34.359 -43.162 37.346 1.00 12.82 429 ASP B N 1
ATOM 7200 C CA . ASP B 1 459 ? 33.807 -43.826 38.518 1.00 12.86 429 ASP B CA 1
ATOM 7201 C C . ASP B 1 459 ? 32.369 -44.341 38.321 1.00 13.14 429 ASP B C 1
ATOM 7202 O O . ASP B 1 459 ? 31.888 -45.209 39.106 1.00 14.49 429 ASP B O 1
ATOM 7207 N N . THR B 1 460 ? 31.735 -43.883 37.248 1.00 10.94 430 THR B N 1
ATOM 7208 C CA . THR B 1 460 ? 30.379 -44.326 36.902 1.00 11.61 430 THR B CA 1
ATOM 7209 C C . THR B 1 460 ? 30.358 -44.764 35.442 1.00 12.07 430 THR B C 1
ATOM 7210 O O . THR B 1 460 ? 29.472 -44.388 34.649 1.00 11.35 430 THR B O 1
ATOM 7214 N N . GLY B 1 461 ? 31.313 -45.596 35.055 1.00 12.28 431 GLY B N 1
ATOM 7215 C CA . GLY B 1 461 ? 31.238 -46.258 33.728 1.00 12.94 431 GLY B CA 1
ATOM 7216 C C . GLY B 1 461 ? 31.572 -45.377 32.526 1.00 12.56 431 GLY B C 1
ATOM 7217 O O . GLY B 1 461 ? 31.228 -45.694 31.382 1.00 12.61 431 GLY B O 1
ATOM 7218 N N . GLY B 1 462 ? 32.240 -44.240 32.812 1.00 13.12 432 GLY B N 1
ATOM 7219 C CA . GLY B 1 462 ? 32.717 -43.310 31.796 1.00 12.64 432 GLY B CA 1
ATOM 7220 C C . GLY B 1 462 ? 31.558 -42.438 31.300 1.00 11.12 432 GLY B C 1
ATOM 7221 O O . GLY B 1 462 ? 31.744 -41.654 30.331 1.00 11.12 432 GLY B O 1
ATOM 7222 N N . VAL B 1 463 ? 30.397 -42.528 31.965 1.00 10.83 433 VAL B N 1
ATOM 7223 C CA . VAL B 1 463 ? 29.242 -41.655 31.542 1.00 11.60 433 VAL B CA 1
ATOM 7224 C C . VAL B 1 463 ? 28.602 -40.969 32.752 1.00 11.26 433 VAL B C 1
ATOM 7225 O O . VAL B 1 463 ? 28.730 -41.478 33.930 1.00 12.27 433 VAL B O 1
ATOM 7229 N N . PRO B 1 464 ? 27.858 -39.865 32.526 1.00 11.25 434 PRO B N 1
ATOM 7230 C CA . PRO B 1 464 ? 27.251 -39.199 33.681 1.00 12.18 434 PRO B CA 1
ATOM 7231 C C . PRO B 1 464 ? 25.993 -39.885 34.151 1.00 12.53 434 PRO B C 1
ATOM 7232 O O . PRO B 1 464 ? 24.899 -39.499 33.799 1.00 14.75 434 PRO B O 1
ATOM 7236 N N . VAL B 1 465 ? 26.108 -40.962 34.903 1.00 13.83 435 VAL B N 1
ATOM 7237 C CA . VAL B 1 465 ? 24.924 -41.685 35.344 1.00 12.62 435 VAL B CA 1
ATOM 7238 C C . VAL B 1 465 ? 23.972 -40.837 36.182 1.00 12.91 435 VAL B C 1
ATOM 7239 O O . VAL B 1 465 ? 24.426 -40.120 37.087 1.00 15.39 435 VAL B O 1
ATOM 7243 N N . PRO B 1 466 ? 22.655 -40.812 35.839 1.00 12.21 436 PRO B N 1
ATOM 7244 C CA . PRO B 1 466 ? 21.745 -40.005 36.644 1.00 11.84 436 PRO B CA 1
ATOM 7245 C C . PRO B 1 466 ? 21.635 -40.303 38.133 1.00 12.30 436 PRO B C 1
ATOM 7246 O O . PRO B 1 466 ? 21.956 -41.447 38.645 1.00 13.47 436 PRO B O 1
ATOM 7250 N N . GLY B 1 467 ? 21.229 -39.266 38.891 1.00 11.24 437 GLY B N 1
ATOM 7251 C CA . GLY B 1 467 ? 20.824 -39.490 40.255 1.00 10.81 437 GLY B CA 1
ATOM 7252 C C . GLY B 1 467 ? 22.005 -39.518 41.250 1.00 11.90 437 GLY B C 1
ATOM 7253 O O . GLY B 1 467 ? 21.870 -39.984 42.404 1.00 14.40 437 GLY B O 1
ATOM 7254 N N . GLY B 1 468 ? 23.142 -38.962 40.869 1.00 13.60 438 GLY B N 1
ATOM 7255 C CA . GLY B 1 468 ? 24.343 -38.867 41.789 1.00 13.24 438 GLY B CA 1
ATOM 7256 C C . GLY B 1 468 ? 24.977 -37.473 41.669 1.00 15.19 438 GLY B C 1
ATOM 7257 O O . GLY B 1 468 ? 24.250 -36.467 41.705 1.00 15.01 438 GLY B O 1
ATOM 7258 N N . ALA B 1 469 ? 26.296 -37.393 41.492 1.00 14.84 439 ALA B N 1
ATOM 7259 C CA . ALA B 1 469 ? 26.927 -36.094 41.213 1.00 15.01 439 ALA B CA 1
ATOM 7260 C C . ALA B 1 469 ? 26.444 -35.533 39.829 1.00 13.89 439 ALA B C 1
ATOM 7261 O O . ALA B 1 469 ? 26.413 -34.310 39.665 1.00 14.71 439 ALA B O 1
ATOM 7263 N N . ALA B 1 470 ? 26.118 -36.420 38.862 1.00 12.84 440 ALA B N 1
ATOM 7264 C CA . ALA B 1 470 ? 25.621 -36.026 37.550 1.00 12.85 440 ALA B CA 1
ATOM 7265 C C . ALA B 1 470 ? 24.164 -36.357 37.457 1.00 11.56 440 ALA B C 1
ATOM 7266 O O . ALA B 1 470 ? 23.639 -37.090 38.324 1.00 12.10 440 ALA B O 1
ATOM 7268 N N . ASP B 1 471 ? 23.521 -35.806 36.424 1.00 10.27 441 ASP B N 1
ATOM 7269 C CA . ASP B 1 471 ? 22.157 -36.224 36.141 1.00 11.43 441 ASP B CA 1
ATOM 7270 C C . ASP B 1 471 ? 21.881 -36.671 34.707 1.00 10.18 441 ASP B C 1
ATOM 7271 O O . ASP B 1 471 ? 20.790 -36.456 34.190 1.00 10.96 441 ASP B O 1
ATOM 7276 N N . GLY B 1 472 ? 22.823 -37.382 34.107 1.00 12.52 442 GLY B N 1
ATOM 7277 C CA . GLY B 1 472 ? 22.673 -37.830 32.735 1.00 12.43 442 GLY B CA 1
ATOM 7278 C C . GLY B 1 472 ? 23.079 -36.763 31.760 1.00 11.35 442 GLY B C 1
ATOM 7279 O O . GLY B 1 472 ? 24.027 -35.992 31.998 1.00 12.60 442 GLY B O 1
ATOM 7280 N N . ALA B 1 473 ? 22.397 -36.771 30.620 1.00 11.44 443 ALA B N 1
ATOM 7281 C CA . ALA B 1 473 ? 22.837 -35.991 29.500 1.00 11.12 443 ALA B CA 1
ATOM 7282 C C . ALA B 1 473 ? 21.639 -35.294 28.824 1.00 10.84 443 ALA B C 1
ATOM 7283 O O . ALA B 1 473 ? 20.463 -35.634 29.097 1.00 12.07 443 ALA B O 1
ATOM 7285 N N . TYR B 1 474 ? 21.968 -34.324 27.951 1.00 10.60 444 TYR B N 1
ATOM 7286 C CA . TYR B 1 474 ? 20.953 -33.412 27.350 1.00 11.38 444 TYR B CA 1
ATOM 7287 C C . TYR B 1 474 ? 20.840 -33.727 25.859 1.00 9.97 444 TYR B C 1
ATOM 7288 O O . TYR B 1 474 ? 21.856 -33.684 25.127 1.00 9.51 444 TYR B O 1
ATOM 7297 N N . VAL B 1 475 ? 19.622 -34.042 25.380 1.00 11.63 445 VAL B N 1
ATOM 7298 C CA . VAL B 1 475 ? 19.442 -34.629 24.061 1.00 11.25 445 VAL B CA 1
ATOM 7299 C C . VAL B 1 475 ? 19.752 -33.605 22.914 1.00 10.58 445 VAL B C 1
ATOM 7300 O O . VAL B 1 475 ? 20.034 -34.029 21.790 1.00 10.08 445 VAL B O 1
ATOM 7304 N N . ASN B 1 476 ? 19.696 -32.272 23.195 1.00 10.94 446 ASN B N 1
ATOM 7305 C CA . ASN B 1 476 ? 20.245 -31.286 22.229 1.00 10.49 446 ASN B CA 1
ATOM 7306 C C . ASN B 1 476 ? 21.767 -31.200 22.067 1.00 9.51 446 ASN B C 1
ATOM 7307 O O . ASN B 1 476 ? 22.265 -30.517 21.151 1.00 12.36 446 ASN B O 1
ATOM 7312 N N . TYR B 1 477 ? 22.534 -31.859 22.953 1.00 10.36 447 TYR B N 1
ATOM 7313 C CA . TYR B 1 477 ? 23.973 -32.049 22.824 1.00 10.44 447 TYR B CA 1
ATOM 7314 C C . TYR B 1 477 ? 24.196 -33.591 22.634 1.00 9.76 447 TYR B C 1
ATOM 7315 O O . TYR B 1 477 ? 24.847 -34.201 23.470 1.00 11.08 447 TYR B O 1
ATOM 7324 N N . PRO B 1 478 ? 23.662 -34.154 21.575 1.00 9.98 448 PRO B N 1
ATOM 7325 C CA . PRO B 1 478 ? 23.689 -35.681 21.469 1.00 10.26 448 PRO B CA 1
ATOM 7326 C C . PRO B 1 478 ? 25.100 -36.187 21.206 1.00 11.58 448 PRO B C 1
ATOM 7327 O O . PRO B 1 478 ? 25.944 -35.485 20.577 1.00 11.62 448 PRO B O 1
ATOM 7331 N N . ASP B 1 479 ? 25.346 -37.414 21.732 1.00 11.82 449 ASP B N 1
ATOM 7332 C CA . ASP B 1 479 ? 26.658 -38.028 21.613 1.00 11.06 449 ASP B CA 1
ATOM 7333 C C . ASP B 1 479 ? 26.455 -39.553 21.500 1.00 11.71 449 ASP B C 1
ATOM 7334 O O . ASP B 1 479 ? 26.149 -40.201 22.476 1.00 11.91 449 ASP B O 1
ATOM 7339 N N . VAL B 1 480 ? 26.614 -40.060 20.284 1.00 11.78 450 VAL B N 1
ATOM 7340 C CA . VAL B 1 480 ? 26.411 -41.479 20.004 1.00 11.67 450 VAL B CA 1
ATOM 7341 C C . VAL B 1 480 ? 27.304 -42.402 20.854 1.00 11.28 450 VAL B C 1
ATOM 7342 O O . VAL B 1 480 ? 26.947 -43.579 21.081 1.00 12.29 450 VAL B O 1
ATOM 7346 N N . ASP B 1 481 ? 28.426 -41.885 21.365 1.00 11.31 451 ASP B N 1
ATOM 7347 C CA . ASP B 1 481 ? 29.287 -42.692 22.273 1.00 11.70 451 ASP B CA 1
ATOM 7348 C C . ASP B 1 481 ? 28.572 -43.157 23.567 1.00 12.17 451 ASP B C 1
ATOM 7349 O O . ASP B 1 481 ? 28.983 -44.168 24.195 1.00 12.45 451 ASP B O 1
ATOM 7354 N N . LEU B 1 482 ? 27.502 -42.467 23.979 1.00 12.13 452 LEU B N 1
ATOM 7355 C CA . LEU B 1 482 ? 26.755 -42.892 25.147 1.00 12.50 452 LEU B CA 1
ATOM 7356 C C . LEU B 1 482 ? 26.005 -44.244 24.918 1.00 12.40 452 LEU B C 1
ATOM 7357 O O . LEU B 1 482 ? 25.509 -44.812 25.890 1.00 12.91 452 LEU B O 1
ATOM 7362 N N . ALA B 1 483 ? 25.891 -44.695 23.636 1.00 11.94 453 ALA B N 1
ATOM 7363 C CA . ALA B 1 483 ? 25.230 -45.984 23.268 1.00 11.75 453 ALA B CA 1
ATOM 7364 C C . ALA B 1 483 ? 26.281 -47.019 22.831 1.00 12.51 453 ALA B C 1
ATOM 7365 O O . ALA B 1 483 ? 25.961 -48.132 22.404 1.00 14.66 453 ALA B O 1
ATOM 7367 N N . ASP B 1 484 ? 27.553 -46.696 23.008 1.00 13.08 454 ASP B N 1
ATOM 7368 C CA . ASP B 1 484 ? 28.649 -47.511 22.486 1.00 13.21 454 ASP B CA 1
ATOM 7369 C C . ASP B 1 484 ? 29.304 -48.213 23.688 1.00 13.51 454 ASP B C 1
ATOM 7370 O O . ASP B 1 484 ? 29.905 -47.582 24.578 1.00 14.27 454 ASP B O 1
ATOM 7375 N N . GLU B 1 485 ? 29.224 -49.555 23.679 1.00 13.25 455 GLU B N 1
ATOM 7376 C CA . GLU B 1 485 ? 29.805 -50.375 24.719 1.00 14.38 455 GLU B CA 1
ATOM 7377 C C . GLU B 1 485 ? 31.263 -50.083 25.044 1.00 14.29 455 GLU B C 1
ATOM 7378 O O . GLU B 1 485 ? 31.697 -50.284 26.190 1.00 15.74 455 GLU B O 1
ATOM 7384 N N . GLU B 1 486 ? 32.034 -49.666 24.050 1.00 15.83 456 GLU B N 1
ATOM 7385 C CA . GLU B 1 486 ? 33.447 -49.306 24.287 1.00 16.57 456 GLU B CA 1
ATOM 7386 C C . GLU B 1 486 ? 33.598 -48.067 25.176 1.00 15.63 456 GLU B C 1
ATOM 7387 O O . GLU B 1 486 ? 34.667 -47.913 25.811 1.00 16.25 456 GLU B O 1
ATOM 7393 N N . TRP B 1 487 ? 32.600 -47.169 25.213 1.00 14.40 457 TRP B N 1
ATOM 7394 C CA . TRP B 1 487 ? 32.727 -45.903 25.960 1.00 14.21 457 TRP B CA 1
ATOM 7395 C C . TRP B 1 487 ? 31.757 -45.860 27.133 1.00 14.21 457 TRP B C 1
ATOM 7396 O O . TRP B 1 487 ? 31.886 -45.027 28.030 1.00 17.45 457 TRP B O 1
ATOM 7407 N N . ASN B 1 488 ? 30.762 -46.731 27.163 1.00 13.78 458 ASN B N 1
ATOM 7408 C CA . ASN B 1 488 ? 29.827 -46.668 28.258 1.00 13.22 458 ASN B CA 1
ATOM 7409 C C . ASN B 1 488 ? 29.861 -48.062 28.918 1.00 13.65 458 ASN B C 1
ATOM 7410 O O . ASN B 1 488 ? 29.278 -49.015 28.368 1.00 14.67 458 ASN B O 1
ATOM 7415 N N . THR B 1 489 ? 30.512 -48.153 30.081 1.00 13.39 459 THR B N 1
ATOM 7416 C CA . THR B 1 489 ? 30.581 -49.411 30.792 1.00 15.21 459 THR B CA 1
ATOM 7417 C C . THR B 1 489 ? 29.769 -49.339 32.108 1.00 14.42 459 THR B C 1
ATOM 7418 O O . THR B 1 489 ? 30.086 -50.046 33.095 1.00 15.18 459 THR B O 1
ATOM 7422 N N . SER B 1 490 ? 28.783 -48.446 32.143 1.00 12.59 460 SER B N 1
ATOM 7423 C CA . SER B 1 490 ? 28.022 -48.179 33.388 1.00 13.05 460 SER B CA 1
ATOM 7424 C C . SER B 1 490 ? 26.862 -49.165 33.584 1.00 13.55 460 SER B C 1
ATOM 7425 O O . SER B 1 490 ? 26.230 -49.207 34.666 1.00 14.67 460 SER B O 1
ATOM 7428 N N . GLY B 1 491 ? 26.501 -49.879 32.525 1.00 13.73 461 GLY B N 1
ATOM 7429 C CA . GLY B 1 491 ? 25.320 -50.756 32.602 1.00 14.37 461 GLY B CA 1
ATOM 7430 C C . GLY B 1 491 ? 24.018 -49.989 32.356 1.00 14.60 461 GLY B C 1
ATOM 7431 O O . GLY B 1 491 ? 22.955 -50.583 32.323 1.00 17.15 461 GLY B O 1
ATOM 7432 N N . VAL B 1 492 ? 24.067 -48.656 32.206 1.00 13.51 462 VAL B N 1
ATOM 7433 C CA . VAL B 1 492 ? 22.854 -47.864 32.067 1.00 14.20 462 VAL B CA 1
ATOM 7434 C C . VAL B 1 492 ? 22.731 -47.460 30.595 1.00 12.49 462 VAL B C 1
ATOM 7435 O O . VAL B 1 492 ? 23.667 -46.929 30.014 1.00 14.77 462 VAL B O 1
ATOM 7439 N N . PRO B 1 493 ? 21.586 -47.698 29.982 1.00 11.29 463 PRO B N 1
ATOM 7440 C CA . PRO B 1 493 ? 21.548 -47.478 28.551 1.00 11.07 463 PRO B CA 1
ATOM 7441 C C . PRO B 1 493 ? 21.463 -46.006 28.158 1.00 10.77 463 PRO B C 1
ATOM 7442 O O . PRO B 1 493 ? 21.058 -45.193 29.012 1.00 11.43 463 PRO B O 1
ATOM 7446 N N . TRP B 1 494 ? 21.870 -45.693 26.928 1.00 11.07 464 TRP B N 1
ATOM 7447 C CA . TRP B 1 494 ? 21.811 -44.317 26.429 1.00 12.33 464 TRP B CA 1
ATOM 7448 C C . TRP B 1 494 ? 20.439 -43.662 26.775 1.00 11.42 464 TRP B C 1
ATOM 7449 O O . TRP B 1 494 ? 20.377 -42.455 27.165 1.00 11.42 464 TRP B O 1
ATOM 7460 N N . SER B 1 495 ? 19.329 -44.413 26.659 1.00 12.41 465 SER B N 1
ATOM 7461 C CA . SER B 1 495 ? 17.996 -43.826 26.820 1.00 12.50 465 SER B CA 1
ATOM 7462 C C . SER B 1 495 ? 17.746 -43.331 28.238 1.00 13.01 465 SER B C 1
ATOM 7463 O O . SER B 1 495 ? 17.098 -42.272 28.420 1.00 12.93 465 SER B O 1
ATOM 7466 N N . GLU B 1 496 ? 18.297 -44.036 29.239 1.00 12.15 466 GLU B N 1
ATOM 7467 C CA . GLU B 1 496 ? 18.122 -43.649 30.615 1.00 11.34 466 GLU B CA 1
ATOM 7468 C C . GLU B 1 496 ? 19.065 -42.476 30.920 1.00 11.84 466 GLU B C 1
ATOM 7469 O O . GLU B 1 496 ? 18.714 -41.583 31.703 1.00 12.57 466 GLU B O 1
ATOM 7475 N N . LEU B 1 497 ? 20.242 -42.432 30.318 1.00 11.83 467 LEU B N 1
ATOM 7476 C CA . LEU B 1 497 ? 21.082 -41.217 30.513 1.00 11.43 467 LEU B CA 1
ATOM 7477 C C . LEU B 1 497 ? 20.397 -39.928 30.016 1.00 11.37 467 LEU B C 1
ATOM 7478 O O . LEU B 1 497 ? 20.478 -38.903 30.688 1.00 12.98 467 LEU B O 1
ATOM 7483 N N . TYR B 1 498 ? 19.738 -39.976 28.869 1.00 11.90 468 TYR B N 1
ATOM 7484 C CA . TYR B 1 498 ? 19.106 -38.748 28.300 1.00 11.19 468 TYR B CA 1
ATOM 7485 C C . TYR B 1 498 ? 17.745 -38.482 28.941 1.00 11.99 468 TYR B C 1
ATOM 7486 O O . TYR B 1 498 ? 17.396 -37.316 29.215 1.00 12.17 468 TYR B O 1
ATOM 7495 N N . TYR B 1 499 ? 16.976 -39.539 29.204 1.00 9.50 469 TYR B N 1
ATOM 7496 C CA . TYR B 1 499 ? 15.564 -39.350 29.543 1.00 10.71 469 TYR B CA 1
ATOM 7497 C C . TYR B 1 499 ? 15.154 -39.770 30.920 1.00 10.51 469 TYR B C 1
ATOM 7498 O O . TYR B 1 499 ? 14.028 -39.522 31.320 1.00 10.36 469 TYR B O 1
ATOM 7507 N N . LYS B 1 500 ? 16.050 -40.371 31.680 1.00 10.82 470 LYS B N 1
ATOM 7508 C CA . LYS B 1 500 ? 15.674 -40.936 32.982 1.00 12.55 470 LYS B CA 1
ATOM 7509 C C . LYS B 1 500 ? 14.330 -41.694 32.909 1.00 13.07 470 LYS B C 1
ATOM 7510 O O . LYS B 1 500 ? 14.124 -42.517 31.959 1.00 15.41 470 LYS B O 1
ATOM 7516 N N . ASP B 1 501 ? 13.417 -41.437 33.834 1.00 13.44 471 ASP B N 1
ATOM 7517 C CA . ASP B 1 501 ? 12.166 -42.219 33.901 1.00 14.09 471 ASP B CA 1
ATOM 7518 C C . ASP B 1 501 ? 11.093 -41.772 32.883 1.00 13.02 471 ASP B C 1
ATOM 7519 O O . ASP B 1 501 ? 10.018 -42.357 32.802 1.00 15.95 471 ASP B O 1
ATOM 7524 N N . ALA B 1 502 ? 11.427 -40.782 32.078 1.00 13.64 472 ALA B N 1
ATOM 7525 C CA . ALA B 1 502 ? 10.532 -40.315 30.948 1.00 12.86 472 ALA B CA 1
ATOM 7526 C C . ALA B 1 502 ? 10.566 -41.312 29.801 1.00 12.72 472 ALA B C 1
ATOM 7527 O O . ALA B 1 502 ? 9.646 -41.297 28.961 1.00 12.81 472 ALA B O 1
ATOM 7529 N N . TYR B 1 503 ? 11.574 -42.183 29.743 1.00 12.69 473 TYR B N 1
ATOM 7530 C CA . TYR B 1 503 ? 11.723 -43.007 28.529 1.00 12.46 473 TYR B CA 1
ATOM 7531 C C . TYR B 1 503 ? 10.532 -43.945 28.236 1.00 14.01 473 TYR B C 1
ATOM 7532 O O . TYR B 1 503 ? 10.038 -43.971 27.077 1.00 13.17 473 TYR B O 1
ATOM 7541 N N . PRO B 1 504 ? 10.008 -44.676 29.269 1.00 14.71 474 PRO B N 1
ATOM 7542 C CA . PRO B 1 504 ? 8.844 -45.572 28.960 1.00 14.93 474 PRO B CA 1
ATOM 7543 C C . PRO B 1 504 ? 7.666 -44.803 28.366 1.00 15.02 474 PRO B C 1
ATOM 7544 O O . PRO B 1 504 ? 7.001 -45.303 27.446 1.00 16.23 474 PRO B O 1
ATOM 7548 N N . ARG B 1 505 ? 7.388 -43.600 28.873 1.00 14.47 475 ARG B N 1
ATOM 7549 C CA . ARG B 1 505 ? 6.303 -42.825 28.326 1.00 15.20 475 ARG B CA 1
ATOM 7550 C C . ARG B 1 505 ? 6.605 -42.379 26.892 1.00 14.55 475 ARG B C 1
ATOM 7551 O O . ARG B 1 505 ? 5.681 -42.379 26.041 1.00 14.53 475 ARG B O 1
ATOM 7559 N N . LEU B 1 506 ? 7.854 -41.948 26.628 1.00 13.69 476 LEU B N 1
ATOM 7560 C CA . LEU B 1 506 ? 8.284 -41.608 25.270 1.00 13.27 476 LEU B CA 1
ATOM 7561 C C . LEU B 1 506 ? 8.123 -42.808 24.356 1.00 13.88 476 LEU B C 1
ATOM 7562 O O . LEU B 1 506 ? 7.638 -42.637 23.243 1.00 13.44 476 LEU B O 1
ATOM 7567 N N . GLN B 1 507 ? 8.487 -44.017 24.834 1.00 13.19 477 GLN B N 1
ATOM 7568 C CA . GLN B 1 507 ? 8.240 -45.254 24.039 1.00 13.09 477 GLN B CA 1
ATOM 7569 C C . GLN B 1 507 ? 6.738 -45.487 23.779 1.00 14.21 477 GLN B C 1
ATOM 7570 O O . GLN B 1 507 ? 6.370 -46.005 22.699 1.00 13.88 477 GLN B O 1
ATOM 7576 N N . ALA B 1 508 ? 5.868 -45.106 24.729 1.00 13.00 478 ALA B N 1
ATOM 7577 C CA . ALA B 1 508 ? 4.448 -45.337 24.472 1.00 14.10 478 ALA B CA 1
ATOM 7578 C C . ALA B 1 508 ? 3.951 -44.367 23.399 1.00 15.15 478 ALA B C 1
ATOM 7579 O O . ALA B 1 508 ? 3.169 -44.730 22.488 1.00 15.79 478 ALA B O 1
ATOM 7581 N N . VAL B 1 509 ? 4.402 -43.128 23.504 1.00 14.24 479 VAL B N 1
ATOM 7582 C CA . VAL B 1 509 ? 4.137 -42.113 22.460 1.00 15.14 479 VAL B CA 1
ATOM 7583 C C . VAL B 1 509 ? 4.639 -42.610 21.089 1.00 14.66 479 VAL B C 1
ATOM 7584 O O . VAL B 1 509 ? 3.902 -42.561 20.093 1.00 15.38 479 VAL B O 1
ATOM 7588 N N . LYS B 1 510 ? 5.881 -43.099 21.055 1.00 13.80 480 LYS B N 1
ATOM 7589 C CA . LYS B 1 510 ? 6.462 -43.594 19.825 1.00 13.52 480 LYS B CA 1
ATOM 7590 C C . LYS B 1 510 ? 5.608 -44.697 19.157 1.00 14.01 480 LYS B C 1
ATOM 7591 O O . LYS B 1 510 ? 5.363 -44.664 17.930 1.00 15.12 480 LYS B O 1
ATOM 7597 N N . ALA B 1 511 ? 5.194 -45.679 19.959 1.00 13.77 481 ALA B N 1
ATOM 7598 C CA . ALA B 1 511 ? 4.342 -46.818 19.465 1.00 14.52 481 ALA B CA 1
ATOM 7599 C C . ALA B 1 511 ? 3.023 -46.326 18.934 1.00 16.17 481 ALA B C 1
ATOM 7600 O O . ALA B 1 511 ? 2.549 -46.883 17.956 1.00 17.98 481 ALA B O 1
ATOM 7602 N N . ARG B 1 512 ? 2.402 -45.346 19.619 1.00 16.70 482 ARG B N 1
ATOM 7603 C CA . ARG B 1 512 ? 1.105 -44.797 19.209 1.00 17.20 482 ARG B CA 1
ATOM 7604 C C . ARG B 1 512 ? 1.210 -43.935 17.929 1.00 16.02 482 ARG B C 1
ATOM 7605 O O . ARG B 1 512 ? 0.350 -44.039 17.017 1.00 17.02 482 ARG B O 1
ATOM 7613 N N . TRP B 1 513 ? 2.220 -43.072 17.849 1.00 15.55 483 TRP B N 1
ATOM 7614 C CA . TRP B 1 513 ? 2.247 -42.053 16.780 1.00 15.43 483 TRP B CA 1
ATOM 7615 C C . TRP B 1 513 ? 3.211 -42.304 15.613 1.00 15.14 483 TRP B C 1
ATOM 7616 O O . TRP B 1 513 ? 3.022 -41.710 14.556 1.00 15.46 483 TRP B O 1
ATOM 7627 N N . ASP B 1 514 ? 4.246 -43.167 15.802 1.00 14.37 484 ASP B N 1
ATOM 7628 C CA . ASP B 1 514 ? 5.138 -43.531 14.698 1.00 13.50 484 ASP B CA 1
ATOM 7629 C C . ASP B 1 514 ? 5.325 -45.067 14.737 1.00 13.11 484 ASP B C 1
ATOM 7630 O O . ASP B 1 514 ? 6.477 -45.598 14.857 1.00 15.02 484 ASP B O 1
ATOM 7635 N N . PRO B 1 515 ? 4.212 -45.797 14.629 1.00 14.26 485 PRO B N 1
ATOM 7636 C CA . PRO B 1 515 ? 4.234 -47.288 14.673 1.00 13.86 485 PRO B CA 1
ATOM 7637 C C . PRO B 1 515 ? 5.175 -47.867 13.652 1.00 14.39 485 PRO B C 1
ATOM 7638 O O . PRO B 1 515 ? 5.720 -48.955 13.906 1.00 15.62 485 PRO B O 1
ATOM 7642 N N . ARG B 1 516 ? 5.355 -47.222 12.487 1.00 13.70 486 ARG B N 1
ATOM 7643 C CA . ARG B 1 516 ? 6.276 -47.763 11.462 1.00 13.33 486 ARG B CA 1
ATOM 7644 C C . ARG B 1 516 ? 7.719 -47.386 11.665 1.00 13.82 486 ARG B C 1
ATOM 7645 O O . ARG B 1 516 ? 8.603 -47.814 10.925 1.00 14.54 486 ARG B O 1
ATOM 7653 N N . ASN B 1 517 ? 7.972 -46.567 12.680 1.00 14.62 487 ASN B N 1
ATOM 7654 C CA . ASN B 1 517 ? 9.364 -46.094 12.918 1.00 13.93 487 ASN B CA 1
ATOM 7655 C C . ASN B 1 517 ? 10.012 -45.374 11.694 1.00 13.57 487 ASN B C 1
ATOM 7656 O O . ASN B 1 517 ? 11.185 -45.615 11.323 1.00 14.79 487 ASN B O 1
ATOM 7661 N N . VAL B 1 518 ? 9.209 -44.525 11.049 1.00 12.65 488 VAL B N 1
ATOM 7662 C CA . VAL B 1 518 ? 9.649 -43.655 10.002 1.00 12.23 488 VAL B CA 1
ATOM 7663 C C . VAL B 1 518 ? 10.726 -42.696 10.479 1.00 11.34 488 VAL B C 1
ATOM 7664 O O . VAL B 1 518 ? 11.690 -42.447 9.745 1.00 12.40 488 VAL B O 1
ATOM 7668 N N . PHE B 1 519 ? 10.583 -42.199 11.703 1.00 12.53 489 PHE B N 1
ATOM 7669 C CA . PHE B 1 519 ? 11.485 -41.132 12.209 1.00 12.13 489 PHE B CA 1
ATOM 7670 C C . PHE B 1 519 ? 12.475 -41.780 13.150 1.00 11.61 489 PHE B C 1
ATOM 7671 O O . PHE B 1 519 ? 12.109 -42.156 14.273 1.00 14.15 489 PHE B O 1
ATOM 7679 N N . ARG B 1 520 ? 13.714 -41.863 12.695 1.00 10.90 490 ARG B N 1
ATOM 7680 C CA . ARG B 1 520 ? 14.716 -42.583 13.502 1.00 11.23 490 ARG B CA 1
ATOM 7681 C C . ARG B 1 520 ? 16.134 -42.108 13.168 1.00 11.53 490 ARG B C 1
ATOM 7682 O O . ARG B 1 520 ? 16.339 -41.442 12.142 1.00 13.28 490 ARG B O 1
ATOM 7690 N N . HIS B 1 521 ? 17.095 -42.457 14.020 1.00 10.32 491 HIS B N 1
ATOM 7691 C CA . HIS B 1 521 ? 18.475 -42.018 13.887 1.00 11.24 491 HIS B CA 1
ATOM 7692 C C . HIS B 1 521 ? 19.179 -42.664 15.078 1.00 10.81 491 HIS B C 1
ATOM 7693 O O . HIS B 1 521 ? 18.531 -43.156 15.986 1.00 13.22 491 HIS B O 1
ATOM 7700 N N . ALA B 1 522 ? 20.487 -42.645 15.106 1.00 11.00 492 ALA B N 1
ATOM 7701 C CA . ALA B 1 522 ? 21.178 -43.030 16.338 1.00 11.28 492 ALA B CA 1
ATOM 7702 C C . ALA B 1 522 ? 20.551 -42.236 17.483 1.00 10.65 492 ALA B C 1
ATOM 7703 O O . ALA B 1 522 ? 20.249 -40.995 17.331 1.00 13.11 492 ALA B O 1
ATOM 7705 N N . LEU B 1 523 ? 20.315 -42.911 18.612 1.00 10.37 493 LEU B N 1
ATOM 7706 C CA . LEU B 1 523 ? 19.720 -42.276 19.823 1.00 10.08 493 LEU B CA 1
ATOM 7707 C C . LEU B 1 523 ? 18.315 -41.795 19.582 1.00 10.05 493 LEU B C 1
ATOM 7708 O O . LEU B 1 523 ? 17.864 -40.904 20.261 1.00 11.73 493 LEU B O 1
ATOM 7713 N N . SER B 1 524 ? 17.587 -42.419 18.671 1.00 11.24 494 SER B N 1
ATOM 7714 C CA . SER B 1 524 ? 16.185 -42.107 18.557 1.00 10.90 494 SER B CA 1
ATOM 7715 C C . SER B 1 524 ? 15.345 -42.957 19.500 1.00 11.79 494 SER B C 1
ATOM 7716 O O . SER B 1 524 ? 15.684 -44.128 19.813 1.00 13.36 494 SER B O 1
ATOM 7719 N N . VAL B 1 525 ? 14.224 -42.423 19.929 1.00 11.74 495 VAL B N 1
ATOM 7720 C CA . VAL B 1 525 ? 13.294 -43.114 20.781 1.00 12.85 495 VAL B CA 1
ATOM 7721 C C . VAL B 1 525 ? 12.804 -44.373 19.987 1.00 13.66 495 VAL B C 1
ATOM 7722 O O . VAL B 1 525 ? 12.340 -44.251 18.822 1.00 15.02 495 VAL B O 1
ATOM 7726 N N . ARG B 1 526 ? 12.878 -45.537 20.621 1.00 14.17 496 ARG B N 1
ATOM 7727 C CA . ARG B 1 526 ? 12.508 -46.757 19.931 1.00 16.03 496 ARG B CA 1
ATOM 7728 C C . ARG B 1 526 ? 11.712 -47.658 20.871 1.00 16.79 496 ARG B C 1
ATOM 7729 O O . ARG B 1 526 ? 12.068 -47.803 22.055 1.00 17.39 496 ARG B O 1
ATOM 7737 N N . VAL B 1 527 ? 10.626 -48.241 20.361 1.00 15.67 497 VAL B N 1
ATOM 7738 C CA . VAL B 1 527 ? 9.807 -49.125 21.180 1.00 17.15 497 VAL B CA 1
ATOM 7739 C C . VAL B 1 527 ? 10.590 -50.395 21.663 1.00 19.15 497 VAL B C 1
ATOM 7740 O O . VAL B 1 527 ? 11.632 -50.761 21.069 1.00 19.36 497 VAL B O 1
ATOM 7744 N N . PRO B 1 528 ? 10.093 -51.056 22.736 1.00 21.68 498 PRO B N 1
ATOM 7745 C CA . PRO B 1 528 ? 10.825 -52.241 23.159 1.00 23.80 498 PRO B CA 1
ATOM 7746 C C . PRO B 1 528 ? 10.879 -53.309 22.040 1.00 27.83 498 PRO B C 1
ATOM 7747 O O . PRO B 1 528 ? 9.942 -53.376 21.178 1.00 28.31 498 PRO B O 1
ATOM 7751 N N . PRO B 1 529 ? 11.964 -54.111 22.017 1.00 30.06 499 PRO B N 1
ATOM 7752 C CA . PRO B 1 529 ? 12.070 -55.256 21.130 1.00 32.77 499 PRO B CA 1
ATOM 7753 C C . PRO B 1 529 ? 10.836 -56.155 21.270 1.00 34.64 499 PRO B C 1
ATOM 7754 O O . PRO B 1 529 ? 10.358 -56.398 22.405 1.00 35.20 499 PRO B O 1
ATOM 7758 N N . ALA B 1 530 ? 10.320 -56.611 20.119 1.00 37.21 500 ALA B N 1
ATOM 7759 C CA . ALA B 1 530 ? 9.055 -57.359 20.058 1.00 38.67 500 ALA B CA 1
ATOM 7760 C C . ALA B 1 530 ? 9.242 -58.883 20.118 1.00 39.97 500 ALA B C 1
ATOM 7761 O O . ALA B 1 530 ? 10.032 -59.385 20.937 1.00 41.63 500 ALA B O 1
#

InterPro domains:
  IPR006093 Oxygen oxidoreductase covalent FAD-binding site [PS00862] (29-62)
  IPR006094 FAD linked oxidase, N-terminal [PF01565] (34-161)
  IPR012951 Berberine/berberine-like [PF08031] (443-496)
  IPR016166 FAD-binding domain, PCMH-type [PS51387] (25-205)
  IPR016169 FAD-binding, type PCMH, subdomain 2 [G3DSA:3.30.465.10] (7-485)
  IPR036318 FAD-binding, type PCMH-like superfamily [SSF56176] (7-203)
  IPR050416 FAD-linked Oxidoreductases in Biosynthetic Pathways [PTHR42973] (27-491)